Protein 7WHF (pdb70)

Structure (mmCIF, N/CA/C/O backbone):
data_7WHF
#
_entry.id   7WHF
#
_cell.length_a   76.261
_cell.length_b   100.353
_cell.length_c   171.804
_cell.angle_alpha   90.000
_cell.angle_beta   90.000
_cell.angle_gamma   90.000
#
_symmetry.space_group_name_H-M   'P 21 21 21'
#
loop_
_entity.id
_entity.type
_entity.pdbx_description
1 polymer 'Actin, alpha skeletal muscle'
2 polymer 'Heimdallarchaeota Gelsolin domain-containing protein 2DGel'
3 non-polymer "ADENOSINE-5'-TRIPHOSPHATE"
4 non-polymer 'CALCIUM ION'
5 non-polymer GLYCEROL
6 water water
#
loop_
_atom_site.group_PDB
_atom_site.id
_atom_site.type_symbol
_atom_site.label_atom_id
_atom_site.label_alt_id
_atom_site.label_comp_id
_atom_site.label_asym_id
_atom_site.label_entity_id
_atom_site.label_seq_id
_atom_site.pdbx_PDB_ins_code
_atom_site.Cartn_x
_atom_site.Cartn_y
_atom_site.Cartn_z
_atom_site.occupancy
_atom_site.B_iso_or_equiv
_atom_site.auth_seq_id
_atom_site.auth_comp_id
_atom_site.auth_asym_id
_atom_site.auth_atom_id
_atom_site.pdbx_PDB_model_num
ATOM 1 N N . THR A 1 7 ? -35.62100 38.52300 -37.79800 1.000 67.56600 5 THR A N 1
ATOM 2 C CA . THR A 1 7 ? -34.89900 39.43100 -36.93100 1.000 70.26895 5 THR A CA 1
ATOM 3 C C . THR A 1 7 ? -34.10100 38.68800 -35.82800 1.000 63.71290 5 THR A C 1
ATOM 4 O O . THR A 1 7 ? -34.52900 37.57600 -35.39900 1.000 61.69424 5 THR A O 1
ATOM 8 N N . THR A 1 8 ? -32.98500 39.22900 -35.33200 1.000 59.20973 6 THR A N 1
ATOM 9 C CA . THR A 1 8 ? -32.07500 38.38400 -34.58700 1.000 53.88541 6 THR A CA 1
ATOM 10 C C . THR A 1 8 ? -32.36900 38.60600 -33.09400 1.000 44.03949 6 THR A C 1
ATOM 11 O O . THR A 1 8 ? -32.46900 39.74500 -32.62600 1.000 44.25794 6 THR A O 1
ATOM 15 N N . ALA A 1 9 ? -32.52000 37.51400 -32.35000 1.000 38.00719 7 ALA A N 1
ATOM 16 C CA . ALA A 1 9 ? -32.66700 37.66900 -30.92000 1.000 32.15386 7 ALA A CA 1
ATOM 17 C C . ALA A 1 9 ? -31.34200 38.11600 -30.25500 1.000 27.99546 7 ALA A C 1
ATOM 18 O O . ALA A 1 9 ? -30.22500 37.87200 -30.75800 1.000 24.01604 7 ALA A O 1
ATOM 20 N N . LEU A 1 10 ? -31.48100 38.82300 -29.12800 1.000 24.37924 8 LEU A N 1
ATOM 21 C CA . LEU A 1 10 ? -30.38400 39.20400 -28.23300 1.000 25.52411 8 LEU A CA 1
ATOM 22 C C . LEU A 1 10 ? -30.24800 38.21900 -27.07500 1.000 25.17144 8 LEU A C 1
ATOM 23 O O . LEU A 1 10 ? -31.24500 37.68100 -26.58000 1.000 23.86602 8 LEU A O 1
ATOM 28 N N . VAL A 1 11 ? -29.01200 38.00900 -26.61800 1.000 21.89473 9 VAL A N 1
ATOM 29 C CA . VAL A 1 11 ? -28.74900 37.18200 -25.44700 1.000 19.85764 9 VAL A CA 1
ATOM 30 C C . VAL A 1 11 ? -27.94800 38.02100 -24.45000 1.000 22.03685 9 VAL A C 1
ATOM 31 O O . VAL A 1 11 ? -26.85400 38.50300 -24.76100 1.000 17.38103 9 VAL A O 1
ATOM 35 N N . CYS A 1 12 ? -28.46200 38.16500 -23.24700 1.000 23.82391 10 CYS A N 1
ATOM 36 C CA . CYS A 1 12 ? -27.80200 38.96600 -22.21900 1.000 26.48739 10 CYS A CA 1
ATOM 37 C C . CYS A 1 12 ? -27.66000 38.07800 -21.00100 1.000 21.68944 10 CYS A C 1
ATOM 38 O O . CYS A 1 12 ? -28.65900 37.68100 -20.39900 1.000 20.37613 10 CYS A O 1
ATOM 41 N N . ASP A 1 13 ? -26.44500 37.74300 -20.65800 1.000 21.40257 11 ASP A N 1
ATOM 42 C CA . ASP A 1 13 ? -26.13900 36.90300 -19.49900 1.000 16.89939 11 ASP A CA 1
ATOM 43 C C . ASP A 1 13 ? -25.53400 37.79200 -18.41300 1.000 17.38630 11 ASP A C 1
ATOM 44 O O . ASP A 1 13 ? -24.32700 38.10000 -18.43500 1.000 17.42841 11 ASP A O 1
ATOM 49 N N . ASN A 1 14 ? -26.36000 38.14600 -17.43600 1.000 16.77306 12 ASN A N 1
ATOM 50 C CA . ASN A 1 14 ? -26.00800 39.12700 -16.41300 1.000 22.86853 12 ASN A CA 1
ATOM 51 C C . ASN A 1 14 ? -25.32900 38.44700 -15.23800 1.000 21.87894 12 ASN A C 1
ATOM 52 O O . ASN A 1 14 ? -25.98800 37.75000 -14.46400 1.000 20.99725 12 ASN A O 1
ATOM 57 N N . GLY A 1 15 ? -24.03800 38.72400 -15.04200 1.000 23.72916 13 GLY A N 1
ATOM 58 C CA . GLY A 1 15 ? -23.29200 38.15900 -13.93400 1.000 22.29741 13 GLY A CA 1
ATOM 59 C C . GLY A 1 15 ? -23.01500 39.13400 -12.79500 1.000 22.95275 13 GLY A C 1
ATOM 60 O O . GLY A 1 15 ? -23.19700 40.33400 -12.91300 1.000 25.66360 13 GLY A O 1
ATOM 61 N N . SER A 1 16 ? -22.55800 38.57800 -11.66200 1.000 19.16019 14 SER A N 1
ATOM 62 C CA . SER A 1 16 ? -22.21400 39.41000 -10.51200 1.000 22.37110 14 SER A CA 1
ATOM 63 C C . SER A 1 16 ? -21.09900 40.36400 -10.84900 1.000 21.90789 14 SER A C 1
ATOM 64 O O . SER A 1 16 ? -21.03800 41.48800 -10.31800 1.000 22.01317 14 SER A O 1
ATOM 67 N N . GLY A 1 17 ? -20.16600 39.90100 -11.66600 1.000 18.19165 15 GLY A N 1
ATOM 68 C CA . GLY A 1 17 ? -18.98100 40.64200 -12.00600 1.000 15.75189 15 GLY A CA 1
ATOM 69 C C . GLY A 1 17 ? -19.04000 41.15800 -13.43000 1.000 17.02046 15 GLY A C 1
ATOM 70 O O . GLY A 1 17 ? -18.56500 42.27500 -13.67500 1.000 20.39718 15 GLY A O 1
ATOM 71 N N . LEU A 1 18 ? -19.55500 40.37100 -14.39400 1.000 14.41489 16 LEU A N 1
ATOM 72 C CA . LEU A 1 18 ? -19.48800 40.80800 -15.78800 1.000 18.32851 16 LEU A CA 1
ATOM 73 C C . LEU A 1 18 ? -20.80600 40.58800 -16.50500 1.000 18.72330 16 LEU A C 1
ATOM 74 O O . LEU A 1 18 ? -21.44300 39.55000 -16.33700 1.000 19.69183 16 LEU A O 1
ATOM 79 N N . VAL A 1 19 ? -21.17400 41.55700 -17.33700 1.000 21.25255 17 VAL A N 1
ATOM 80 C CA . VAL A 1 19 ? -22.24400 41.39300 -18.32000 1.000 21.57890 17 VAL A CA 1
ATOM 81 C C . VAL A 1 19 ? -21.66900 40.72600 -19.56400 1.000 21.99737 17 VAL A C 1
ATOM 82 O O . VAL A 1 19 ? -20.65300 41.17300 -20.09200 1.000 25.51885 17 VAL A O 1
ATOM 86 N N . LYS A 1 20 ? -22.32200 39.67900 -20.05500 1.000 18.18639 18 LYS A N 1
ATOM 87 C CA . LYS A 1 20 ? -21.96700 39.06700 -21.33800 1.000 16.24932 18 LYS A CA 1
ATOM 88 C C . LYS A 1 20 ? -23.17900 39.23300 -22.23300 1.000 17.27049 18 LYS A C 1
ATOM 89 O O . LYS A 1 20 ? -24.26400 38.77800 -21.86900 1.000 18.28640 18 LYS A O 1
ATOM 95 N N . ALA A 1 21 ? -23.02100 39.93600 -23.36000 1.000 18.24956 19 ALA A N 1
ATOM 96 C CA . ALA A 1 21 ? -24.16100 40.24900 -24.20800 1.000 19.79974 19 ALA A CA 1
ATOM 97 C C . ALA A 1 21 ? -23.78800 40.16100 -25.68300 1.000 22.41321 19 ALA A C 1
ATOM 98 O O . ALA A 1 21 ? -22.62900 40.38200 -26.06200 1.000 23.03434 19 ALA A O 1
ATOM 100 N N . GLY A 1 22 ? -24.79300 39.88400 -26.52000 1.000 20.11820 20 GLY A N 1
ATOM 101 C CA . GLY A 1 22 ? -24.55400 39.74200 -27.94700 1.000 20.16294 20 GLY A CA 1
ATOM 102 C C . GLY A 1 22 ? -25.80600 39.25900 -28.64600 1.000 24.65032 20 GLY A C 1
ATOM 103 O O . GLY A 1 22 ? -26.91100 39.41500 -28.13500 1.000 21.19991 20 GLY A O 1
ATOM 104 N N . PHE A 1 23 ? -25.61400 38.66900 -29.82700 1.000 26.65846 21 PHE A N 1
ATOM 105 C CA . PHE A 1 23 ? -26.71600 38.29300 -30.70000 1.000 26.45844 21 PHE A CA 1
ATOM 106 C C . PHE A 1 23 ? -26.82600 36.78300 -30.78800 1.000 24.78192 21 PHE A C 1
ATOM 107 O O . PHE A 1 23 ? -25.82300 36.10100 -31.00000 1.000 22.91064 21 PHE A O 1
ATOM 115 N N . ALA A 1 24 ? -28.03600 36.25400 -30.62800 1.000 25.51885 22 ALA A N 1
ATOM 116 C CA . ALA A 1 24 ? -28.22700 34.83600 -30.91400 1.000 26.54529 22 ALA A CA 1
ATOM 117 C C . ALA A 1 24 ? -27.62500 34.52900 -32.27700 1.000 27.41118 22 ALA A C 1
ATOM 118 O O . ALA A 1 24 ? -27.75900 35.32500 -33.21700 1.000 25.48200 22 ALA A O 1
ATOM 120 N N . GLY A 1 25 ? -26.88400 33.41000 -32.37000 1.000 25.01089 23 GLY A N 1
ATOM 121 C CA . GLY A 1 25 ? -26.23200 33.02400 -33.61300 1.000 23.18699 23 GLY A CA 1
ATOM 122 C C . GLY A 1 25 ? -24.74600 33.34400 -33.69800 1.000 22.16318 23 GLY A C 1
ATOM 123 O O . GLY A 1 25 ? -24.08100 32.81300 -34.58400 1.000 23.08435 23 GLY A O 1
ATOM 124 N N . ASP A 1 26 ? -24.21800 34.21400 -32.83800 1.000 21.00252 24 ASP A N 1
ATOM 125 C CA . ASP A 1 26 ? -22.77500 34.43100 -32.71900 1.000 23.88707 24 ASP A CA 1
ATOM 126 C C . ASP A 1 26 ? -22.15600 33.39100 -31.79200 1.000 20.03661 24 ASP A C 1
ATOM 127 O O . ASP A 1 26 ? -22.79800 32.92100 -30.85300 1.000 17.70475 24 ASP A O 1
ATOM 132 N N . ASP A 1 27 ? -20.89200 33.05700 -32.02800 1.000 18.60486 25 ASP A N 1
ATOM 133 C CA . ASP A 1 27 ? -20.24900 32.03800 -31.21000 1.000 18.99701 25 ASP A CA 1
ATOM 134 C C . ASP A 1 27 ? -19.63000 32.62100 -29.93200 1.000 23.68968 25 ASP A C 1
ATOM 135 O O . ASP A 1 27 ? -19.03800 31.86700 -29.15000 1.000 25.88995 25 ASP A O 1
ATOM 140 N N . ALA A 1 28 ? -19.75000 33.93100 -29.70100 1.000 23.65284 26 ALA A N 1
ATOM 141 C CA . ALA A 1 28 ? -19.23800 34.53300 -28.47300 1.000 24.71875 26 ALA A CA 1
ATOM 142 C C . ALA A 1 28 ? -19.96000 35.86200 -28.23000 1.000 23.50282 26 ALA A C 1
ATOM 143 O O . ALA A 1 28 ? -20.43800 36.48400 -29.19100 1.000 29.31930 26 ALA A O 1
ATOM 145 N N . PRO A 1 29 ? -20.07000 36.32100 -26.98300 1.000 21.54469 27 PRO A N 1
ATOM 146 C CA . PRO A 1 29 ? -20.73100 37.61800 -26.75000 1.000 19.79974 27 PRO A CA 1
ATOM 147 C C . PRO A 1 29 ? -19.88200 38.74900 -27.28800 1.000 23.08435 27 PRO A C 1
ATOM 148 O O . PRO A 1 29 ? -18.66800 38.75900 -27.10400 1.000 26.32421 27 PRO A O 1
ATOM 152 N N . ARG A 1 30 ? -20.52400 39.71200 -27.95500 1.000 24.89509 28 ARG A N 1
ATOM 153 C CA . ARG A 1 30 ? -19.79600 40.85100 -28.49000 1.000 25.42410 28 ARG A CA 1
ATOM 154 C C . ARG A 1 30 ? -19.52800 41.93800 -27.45600 1.000 27.17168 28 ARG A C 1
ATOM 155 O O . ARG A 1 30 ? -18.63900 42.75500 -27.66900 1.000 28.29813 28 ARG A O 1
ATOM 163 N N . ALA A 1 31 ? -20.26500 41.97000 -26.35400 1.000 25.47674 29 ALA A N 1
ATOM 164 C CA . ALA A 1 31 ? -20.05800 42.93900 -25.27600 1.000 25.54780 29 ALA A CA 1
ATOM 165 C C . ALA A 1 31 ? -19.76600 42.17800 -23.99300 1.000 24.30555 29 ALA A C 1
ATOM 166 O O . ALA A 1 31 ? -20.56600 41.32800 -23.59600 1.000 24.81613 29 ALA A O 1
ATOM 168 N N . VAL A 1 32 ? -18.61200 42.43700 -23.38700 1.000 23.41333 30 VAL A N 1
ATOM 169 C CA . VAL A 1 32 ? -18.26500 41.90500 -22.07200 1.000 26.25578 30 VAL A CA 1
ATOM 170 C C . VAL A 1 32 ? -17.72400 43.08000 -21.27500 1.000 29.50354 30 VAL A C 1
ATOM 171 O O . VAL A 1 32 ? -16.74400 43.70600 -21.68300 1.000 31.19848 30 VAL A O 1
ATOM 175 N N . PHE A 1 33 ? -18.39300 43.42600 -20.18200 1.000 27.26380 31 PHE A N 1
ATOM 176 C CA . PHE A 1 33 ? -17.97800 44.61000 -19.45100 1.000 27.19273 31 PHE A CA 1
ATOM 177 C C . PHE A 1 33 ? -18.40000 44.45700 -17.99700 1.000 26.45317 31 PHE A C 1
ATOM 178 O O . PHE A 1 33 ? -19.27800 43.64300 -17.68900 1.000 25.31883 31 PHE A O 1
ATOM 186 N N . PRO A 1 34 ? -17.78400 45.21500 -17.07100 1.000 28.36919 32 PRO A N 1
ATOM 187 C CA . PRO A 1 34 ? -18.08800 45.02300 -15.63900 1.000 25.48463 32 PRO A CA 1
ATOM 188 C C . PRO A 1 34 ? -19.51900 45.40700 -15.26600 1.000 26.50844 32 PRO A C 1
ATOM 189 O O . PRO A 1 34 ? -20.04300 46.45300 -15.67300 1.000 30.09571 32 PRO A O 1
ATOM 193 N N . SER A 1 35 ? -20.11300 44.59000 -14.39900 1.000 21.82893 33 SER A N 1
ATOM 194 C CA . SER A 1 35 ? -21.48800 44.78700 -13.96400 1.000 24.69243 33 SER A CA 1
ATOM 195 C C . SER A 1 35 ? -21.52800 45.83500 -12.83400 1.000 29.47459 33 SER A C 1
ATOM 196 O O . SER A 1 35 ? -21.92000 45.58200 -11.68700 1.000 32.06700 33 SER A O 1
ATOM 199 N N . ILE A 1 36 ? -21.16800 47.06100 -13.20100 1.000 28.71923 34 ILE A N 1
ATOM 200 C CA . ILE A 1 36 ? -20.91700 48.15400 -12.27300 1.000 33.77510 34 ILE A CA 1
ATOM 201 C C . ILE A 1 36 ? -21.70600 49.38300 -12.70700 1.000 37.19920 34 ILE A C 1
ATOM 202 O O . ILE A 1 36 ? -21.77500 49.69600 -13.89700 1.000 38.78360 34 ILE A O 1
ATOM 207 N N . VAL A 1 37 ? -22.25200 50.11400 -11.74800 1.000 39.53106 35 VAL A N 1
ATOM 208 C CA . VAL A 1 37 ? -22.90900 51.38200 -12.03000 1.000 45.66337 35 VAL A CA 1
ATOM 209 C C . VAL A 1 37 ? -22.38800 52.42600 -11.04500 1.000 56.24359 35 VAL A C 1
ATOM 210 O O . VAL A 1 37 ? -22.30900 52.16000 -9.83900 1.000 57.92800 35 VAL A O 1
ATOM 214 N N . GLY A 1 38 ? -22.02600 53.60900 -11.54400 1.000 65.43153 36 GLY A N 1
ATOM 215 C CA . GLY A 1 38 ? -21.59400 54.67800 -10.64700 1.000 75.16164 36 GLY A CA 1
ATOM 216 C C . GLY A 1 38 ? -22.47600 55.91900 -10.64700 1.000 86.99727 36 GLY A C 1
ATOM 217 O O . GLY A 1 38 ? -22.64300 56.55200 -11.69300 1.000 97.83541 36 GLY A O 1
ATOM 218 N N . ARG A 1 39 ? -23.03500 56.29600 -9.49700 1.000 85.31286 37 ARG A N 1
ATOM 219 C CA . ARG A 1 39 ? -23.97400 57.42100 -9.45300 1.000 83.05996 37 ARG A CA 1
ATOM 220 C C . ARG A 1 39 ? -23.49900 58.56200 -8.56300 1.000 81.72822 37 ARG A C 1
ATOM 221 O O . ARG A 1 39 ? -22.49300 58.43500 -7.87700 1.000 78.80419 37 ARG A O 1
ATOM 229 N N . ASP A 1 53 ? -25.62700 61.16600 -14.81700 1.000 112.82932 51 ASP A N 1
ATOM 230 C CA . ASP A 1 53 ? -25.78800 60.57100 -13.48000 1.000 114.19790 51 ASP A CA 1
ATOM 231 C C . ASP A 1 53 ? -25.46600 59.07800 -13.49100 1.000 110.81329 51 ASP A C 1
ATOM 232 O O . ASP A 1 53 ? -25.54400 58.42900 -12.44500 1.000 109.80527 51 ASP A O 1
ATOM 237 N N . SER A 1 54 ? -25.12800 58.52700 -14.65200 1.000 109.13940 52 SER A N 1
ATOM 238 C CA . SER A 1 54 ? -24.94200 57.09800 -14.80000 1.000 104.03879 52 SER A CA 1
ATOM 239 C C . SER A 1 54 ? -23.62600 56.87900 -15.53600 1.000 101.14107 52 SER A C 1
ATOM 240 O O . SER A 1 54 ? -23.41700 57.39300 -16.66100 1.000 103.65190 52 SER A O 1
ATOM 243 N N . TYR A 1 55 ? -22.72600 56.13800 -14.90800 1.000 95.63252 53 TYR A N 1
ATOM 244 C CA . TYR A 1 55 ? -21.57900 55.58700 -15.60900 1.000 87.92896 53 TYR A CA 1
ATOM 245 C C . TYR A 1 55 ? -21.63700 54.08700 -15.35700 1.000 78.48573 53 TYR A C 1
ATOM 246 O O . TYR A 1 55 ? -21.79900 53.64000 -14.21400 1.000 74.31681 53 TYR A O 1
ATOM 255 N N . VAL A 1 56 ? -21.56900 53.33700 -16.44500 1.000 73.70621 54 VAL A N 1
ATOM 256 C CA . VAL A 1 56 ? -21.73500 51.90000 -16.43600 1.000 65.31836 54 VAL A CA 1
ATOM 257 C C . VAL A 1 56 ? -20.47600 51.26400 -17.00600 1.000 65.39995 54 VAL A C 1
ATOM 258 O O . VAL A 1 56 ? -19.92300 51.75200 -17.99600 1.000 68.08448 54 VAL A O 1
ATOM 262 N N . GLY A 1 57 ? -20.01700 50.18300 -16.37200 1.000 63.87608 55 GLY A N 1
ATOM 263 C CA . GLY A 1 57 ? -18.88000 49.43500 -16.88300 1.000 63.83397 55 GLY A CA 1
ATOM 264 C C . GLY A 1 57 ? -17.52800 50.10000 -16.66000 1.000 66.10266 55 GLY A C 1
ATOM 265 O O . GLY A 1 57 ? -17.27100 50.68100 -15.60000 1.000 64.20770 55 GLY A O 1
ATOM 266 N N . ASP A 1 58 ? -16.64400 50.02000 -17.66100 1.000 70.47161 56 ASP A N 1
ATOM 267 C CA . ASP A 1 58 ? -15.30500 50.56900 -17.50200 1.000 77.43560 56 ASP A CA 1
ATOM 268 C C . ASP A 1 58 ? -15.34800 52.06800 -17.27600 1.000 78.87261 56 ASP A C 1
ATOM 269 O O . ASP A 1 58 ? -14.43700 52.62200 -16.64700 1.000 81.73348 56 ASP A O 1
ATOM 274 N N . GLU A 1 59 ? -16.39600 52.72700 -17.77500 1.000 77.19610 57 GLU A N 1
ATOM 275 C CA . GLU A 1 59 ? -16.56600 54.15200 -17.56500 1.000 83.53896 57 GLU A CA 1
ATOM 276 C C . GLU A 1 59 ? -16.80500 54.50400 -16.10100 1.000 84.32590 57 GLU A C 1
ATOM 277 O O . GLU A 1 59 ? -16.38300 55.58400 -15.66000 1.000 88.29743 57 GLU A O 1
ATOM 283 N N . ALA A 1 60 ? -17.43200 53.61700 -15.33400 1.000 81.43345 58 ALA A N 1
ATOM 284 C CA . ALA A 1 60 ? -17.63900 53.89300 -13.92300 1.000 81.84402 58 ALA A CA 1
ATOM 285 C C . ALA A 1 60 ? -16.44600 53.47900 -13.07600 1.000 84.99440 58 ALA A C 1
ATOM 286 O O . ALA A 1 60 ? -16.11500 54.17500 -12.11000 1.000 88.46061 58 ALA A O 1
ATOM 288 N N . GLN A 1 61 ? -15.74700 52.41400 -13.47500 1.000 83.91796 59 GLN A N 1
ATOM 289 C CA . GLN A 1 61 ? -14.58800 51.89800 -12.75400 1.000 89.79761 59 GLN A CA 1
ATOM 290 C C . GLN A 1 61 ? -13.33500 52.75000 -12.97000 1.000 95.96151 59 GLN A C 1
ATOM 291 O O . GLN A 1 61 ? -12.27400 52.45700 -12.40000 1.000 100.42783 59 GLN A O 1
ATOM 297 N N . SER A 1 62 ? -13.43400 53.80000 -13.77500 1.000 96.45630 60 SER A N 1
ATOM 298 C CA . SER A 1 62 ? -12.38200 54.79400 -13.85200 1.000 99.74617 60 SER A CA 1
ATOM 299 C C . SER A 1 62 ? -12.80400 56.13700 -13.27200 1.000 101.50691 60 SER A C 1
ATOM 300 O O . SER A 1 62 ? -11.94300 56.91000 -12.83500 1.000 106.44697 60 SER A O 1
ATOM 303 N N . LYS A 1 63 ? -14.10900 56.41200 -13.23300 1.000 96.35366 61 LYS A N 1
ATOM 304 C CA . LYS A 1 63 ? -14.64900 57.62600 -12.61600 1.000 95.63515 61 LYS A CA 1
ATOM 305 C C . LYS A 1 63 ? -15.31000 57.31700 -11.26000 1.000 94.84295 61 LYS A C 1
ATOM 306 O O . LYS A 1 63 ? -14.63700 57.09000 -10.24500 1.000 96.80634 61 LYS A O 1
ATOM 312 N N . LEU A 1 67 ? -17.26900 58.85700 -8.11700 1.000 92.33475 65 LEU A N 1
ATOM 313 C CA . LEU A 1 67 ? -18.62100 58.35800 -7.83900 1.000 89.67917 65 LEU A CA 1
ATOM 314 C C . LEU A 1 67 ? -18.62800 57.26100 -6.79000 1.000 88.82381 65 LEU A C 1
ATOM 315 O O . LEU A 1 67 ? -17.56600 56.76600 -6.41000 1.000 90.45295 65 LEU A O 1
ATOM 320 N N . THR A 1 68 ? -19.81900 56.88500 -6.31500 1.000 87.57892 66 THR A N 1
ATOM 321 C CA . THR A 1 68 ? -19.99000 55.62900 -5.59400 1.000 85.58395 66 THR A CA 1
ATOM 322 C C . THR A 1 68 ? -20.38600 54.52900 -6.58400 1.000 76.06175 66 THR A C 1
ATOM 323 O O . THR A 1 68 ? -21.40900 54.64000 -7.28000 1.000 70.48740 66 THR A O 1
ATOM 327 N N . LEU A 1 69 ? -19.59300 53.45300 -6.61400 1.000 72.91401 67 LEU A N 1
ATOM 328 C CA . LEU A 1 69 ? -19.85100 52.30000 -7.47100 1.000 67.56600 67 LEU A CA 1
ATOM 329 C C . LEU A 1 69 ? -20.64900 51.22900 -6.73400 1.000 65.42627 67 LEU A C 1
ATOM 330 O O . LEU A 1 69 ? -20.26600 50.79100 -5.64700 1.000 67.97131 67 LEU A O 1
ATOM 335 N N . LYS A 1 70 ? -21.74300 50.79500 -7.33500 1.000 61.12049 68 LYS A N 1
ATOM 336 C CA . LYS A 1 70 ? -22.54900 49.73800 -6.75900 1.000 58.43859 68 LYS A CA 1
ATOM 337 C C . LYS A 1 70 ? -22.60000 48.56500 -7.72500 1.000 53.98542 68 LYS A C 1
ATOM 338 O O . LYS A 1 70 ? -22.54300 48.73700 -8.95400 1.000 50.25603 68 LYS A O 1
ATOM 344 N N . TYR A 1 71 ? -22.68700 47.36900 -7.14200 1.000 52.27206 69 TYR A N 1
ATOM 345 C CA . TYR A 1 71 ? -22.86200 46.14700 -7.90200 1.000 50.11127 69 TYR A CA 1
ATOM 346 C C . TYR A 1 71 ? -24.34200 45.82600 -7.89200 1.000 45.78444 69 TYR A C 1
ATOM 347 O O . TYR A 1 71 ? -24.86600 45.42700 -6.84600 1.000 37.88875 69 TYR A O 1
ATOM 356 N N . PRO A 1 72 ? -25.05400 45.97600 -9.01100 1.000 38.03877 70 PRO A N 1
ATOM 357 C CA . PRO A 1 72 ? -26.49000 45.69700 -8.98100 1.000 36.15433 70 PRO A CA 1
ATOM 358 C C . PRO A 1 72 ? -26.79100 44.24300 -8.73000 1.000 34.67521 70 PRO A C 1
ATOM 359 O O . PRO A 1 72 ? -27.87500 43.94000 -8.23500 1.000 32.21702 70 PRO A O 1
ATOM 363 N N . ILE A 1 73 ? -25.88400 43.33300 -9.09000 1.000 31.42219 71 ILE A N 1
ATOM 364 C CA . ILE A 1 73 ? -26.09000 41.90200 -8.92700 1.000 30.51945 71 ILE A CA 1
ATOM 365 C C . ILE A 1 73 ? -25.14500 41.42000 -7.82700 1.000 33.42506 71 ILE A C 1
ATOM 366 O O . ILE A 1 73 ? -23.93200 41.66000 -7.87100 1.000 34.88576 71 ILE A O 1
ATOM 371 N N . GLU A 1 74 ? -25.71000 40.78800 -6.82700 1.000 33.09871 72 GLU A N 1
ATOM 372 C CA . GLU A 1 74 ? -24.91900 40.31400 -5.73500 1.000 36.29646 72 GLU A CA 1
ATOM 373 C C . GLU A 1 74 ? -25.12200 38.82900 -5.59000 1.000 31.44061 72 GLU A C 1
ATOM 374 O O . GLU A 1 74 ? -26.25900 38.36600 -5.41900 1.000 28.45604 72 GLU A O 1
ATOM 391 N N . GLY A 1 76 ? -25.11700 36.76100 -7.73700 1.000 25.86100 74 GLY A N 1
ATOM 392 C CA . GLY A 1 76 ? -25.88800 36.25800 -8.85300 1.000 27.30327 74 GLY A CA 1
ATOM 393 C C . GLY A 1 76 ? -27.34100 36.70600 -8.92500 1.000 25.97943 74 GLY A C 1
ATOM 394 O O . GLY A 1 76 ? -28.00500 36.51700 -9.94400 1.000 22.65272 74 GLY A O 1
ATOM 395 N N . ILE A 1 77 ? -27.85800 37.27500 -7.85100 1.000 23.36859 75 ILE A N 1
ATOM 396 C CA . ILE A 1 77 ? -29.23900 37.73900 -7.80100 1.000 24.01867 75 ILE A CA 1
ATOM 397 C C . ILE A 1 77 ? -29.26000 39.26500 -7.88300 1.000 26.39527 75 ILE A C 1
ATOM 398 O O . ILE A 1 77 ? -28.49300 39.94800 -7.17800 1.000 26.13208 75 ILE A O 1
ATOM 403 N N . ILE A 1 78 ? -30.16100 39.79400 -8.72200 1.000 27.13220 76 ILE A N 1
ATOM 404 C CA . ILE A 1 78 ? -30.35600 41.23800 -8.87500 1.000 29.77989 76 ILE A CA 1
ATOM 405 C C . ILE A 1 78 ? -30.93900 41.80700 -7.58700 1.000 33.70141 76 ILE A C 1
ATOM 406 O O . ILE A 1 78 ? -31.99600 41.36000 -7.12600 1.000 35.15948 76 ILE A O 1
ATOM 411 N N . THR A 1 79 ? -30.25200 42.79300 -6.99600 1.000 36.27540 77 THR A N 1
ATOM 412 C CA . THR A 1 79 ? -30.72800 43.44000 -5.77800 1.000 41.16809 77 THR A CA 1
ATOM 413 C C . THR A 1 79 ? -30.93900 44.93700 -5.90600 1.000 49.39013 77 THR A C 1
ATOM 414 O O . THR A 1 79 ? -31.42400 45.55000 -4.94400 1.000 61.62581 77 THR A O 1
ATOM 418 N N . ASN A 1 80 ? -30.54400 45.56100 -7.01400 1.000 46.28186 78 ASN A N 1
ATOM 419 C CA . ASN A 1 80 ? -30.73700 47.00200 -7.19100 1.000 45.51072 78 ASN A CA 1
ATOM 420 C C . ASN A 1 80 ? -31.39800 47.23700 -8.54500 1.000 42.17085 78 ASN A C 1
ATOM 421 O O . ASN A 1 80 ? -30.72900 47.20200 -9.57700 1.000 36.97022 78 ASN A O 1
ATOM 426 N N . TRP A 1 81 ? -32.69700 47.51200 -8.54100 1.000 32.62496 79 TRP A N 1
ATOM 427 C CA . TRP A 1 81 ? -33.41400 47.53400 -9.81100 1.000 35.99116 79 TRP A CA 1
ATOM 428 C C . TRP A 1 81 ? -33.21100 48.82800 -10.56800 1.000 38.84150 79 TRP A C 1
ATOM 429 O O . TRP A 1 81 ? -33.20500 48.80700 -11.80200 1.000 42.41561 79 TRP A O 1
ATOM 440 N N . ASP A 1 82 ? -33.00300 49.95000 -9.88000 1.000 39.02836 80 ASP A N 1
ATOM 441 C CA . ASP A 1 82 ? -32.65500 51.16500 -10.60900 1.000 40.56539 80 ASP A CA 1
ATOM 442 C C . ASP A 1 82 ? -31.34000 50.98700 -11.35100 1.000 43.02621 80 ASP A C 1
ATOM 443 O O . ASP A 1 82 ? -31.21400 51.38000 -12.52000 1.000 44.51060 80 ASP A O 1
ATOM 448 N N . ASP A 1 83 ? -30.34300 50.38500 -10.68900 1.000 41.93398 81 ASP A N 1
ATOM 449 C CA . ASP A 1 83 ? -29.03900 50.25200 -11.31400 1.000 39.81793 81 ASP A CA 1
ATOM 450 C C . ASP A 1 83 ? -29.07000 49.20600 -12.40100 1.000 36.32804 81 ASP A C 1
ATOM 451 O O . ASP A 1 83 ? -28.35400 49.33800 -13.40300 1.000 35.27265 81 ASP A O 1
ATOM 456 N N . MET A 1 84 ? -29.88000 48.15400 -12.22000 1.000 33.88827 82 MET A N 1
ATOM 457 C CA . MET A 1 84 ? -29.94400 47.09800 -13.23000 1.000 32.94342 82 MET A CA 1
ATOM 458 C C . MET A 1 84 ? -30.55800 47.60700 -14.51600 1.000 33.54350 82 MET A C 1
ATOM 459 O O . MET A 1 84 ? -30.10900 47.25500 -15.62000 1.000 30.19046 82 MET A O 1
ATOM 464 N N . GLU A 1 85 ? -31.59400 48.43800 -14.39000 1.000 36.34646 83 GLU A N 1
ATOM 465 C CA . GLU A 1 85 ? -32.22400 49.05600 -15.55900 1.000 37.65978 83 GLU A CA 1
ATOM 466 C C . GLU A 1 85 ? -31.19600 49.80500 -16.37800 1.000 41.61552 83 GLU A C 1
ATOM 467 O O . GLU A 1 85 ? -31.15500 49.74600 -17.60000 1.000 40.96281 83 GLU A O 1
ATOM 473 N N . LYS A 1 86 ? -30.33100 50.48600 -15.69900 1.000 45.20279 84 LYS A N 1
ATOM 474 C CA . LYS A 1 86 ? -29.29200 51.26200 -16.32700 1.000 52.78528 84 LYS A CA 1
ATOM 475 C C . LYS A 1 86 ? -28.23000 50.38900 -17.01600 1.000 46.35819 84 LYS A C 1
ATOM 476 O O . LYS A 1 86 ? -27.65300 50.76300 -18.05500 1.000 44.90538 84 LYS A O 1
ATOM 482 N N . ILE A 1 87 ? -27.92700 49.23300 -16.42300 1.000 41.07861 85 ILE A N 1
ATOM 483 C CA . ILE A 1 87 ? -27.02800 48.27500 -17.07200 1.000 34.36465 85 ILE A CA 1
ATOM 484 C C . ILE A 1 87 ? -27.64600 47.82800 -18.36900 1.000 32.03279 85 ILE A C 1
ATOM 485 O O . ILE A 1 87 ? -26.98400 47.77600 -19.40900 1.000 30.23520 85 ILE A O 1
ATOM 490 N N . TRP A 1 88 ? -28.92600 47.45300 -18.30900 1.000 30.94318 86 TRP A N 1
ATOM 491 C CA . TRP A 1 88 ? -29.59000 46.98300 -19.51000 1.000 33.18819 86 TRP A CA 1
ATOM 492 C C . TRP A 1 88 ? -29.65300 48.09500 -20.53500 1.000 35.08842 86 TRP A C 1
ATOM 493 O O . TRP A 1 88 ? -29.40700 47.87100 -21.72700 1.000 36.62808 86 TRP A O 1
ATOM 504 N N . HIS A 1 89 ? -29.93100 49.31300 -20.08000 1.000 35.58058 87 HIS A N 1
ATOM 505 C CA . HIS A 1 89 ? -29.91100 50.43800 -21.00100 1.000 38.45198 87 HIS A CA 1
ATOM 506 C C . HIS A 1 89 ? -28.54900 50.57700 -21.66800 1.000 36.08591 87 HIS A C 1
ATOM 507 O O . HIS A 1 89 ? -28.45000 50.74500 -22.89000 1.000 35.16211 87 HIS A O 1
ATOM 514 N N . HIS A 1 90 ? -27.48800 50.53900 -20.87200 1.000 35.23317 88 HIS A N 1
ATOM 515 C CA . HIS A 1 90 ? -26.15100 50.65400 -21.42800 1.000 36.86495 88 HIS A CA 1
ATOM 516 C C . HIS A 1 90 ? -25.86100 49.51600 -22.39800 1.000 36.03853 88 HIS A C 1
ATOM 517 O O . HIS A 1 90 ? -25.26500 49.73000 -23.46000 1.000 34.16199 88 HIS A O 1
ATOM 524 N N . THR A 1 91 ? -26.33600 48.30600 -22.07500 1.000 35.27002 89 THR A N 1
ATOM 525 C CA . THR A 1 91 ? -26.08700 47.16900 -22.93900 1.000 32.28545 89 THR A CA 1
ATOM 526 C C . THR A 1 91 ? -26.71200 47.39800 -24.30300 1.000 32.57759 89 THR A C 1
ATOM 527 O O . THR A 1 91 ? -26.07200 47.17100 -25.33300 1.000 31.04846 89 THR A O 1
ATOM 531 N N . PHE A 1 92 ? -27.98000 47.82400 -24.31300 1.000 33.44875 90 PHE A N 1
ATOM 532 C CA . PHE A 1 92 ? -28.74100 47.95000 -25.55100 1.000 36.60702 90 PHE A CA 1
ATOM 533 C C . PHE A 1 92 ? -28.21400 49.08400 -26.42300 1.000 41.77080 90 PHE A C 1
ATOM 534 O O . PHE A 1 92 ? -27.98700 48.90900 -27.62600 1.000 43.39204 90 PHE A O 1
ATOM 542 N N . TYR A 1 93 ? -28.06100 50.26900 -25.84600 1.000 43.28414 91 TYR A N 1
ATOM 543 C CA . TYR A 1 93 ? -27.83700 51.45400 -26.65800 1.000 44.85538 91 TYR A CA 1
ATOM 544 C C . TYR A 1 93 ? -26.35800 51.75000 -26.84700 1.000 49.58752 91 TYR A C 1
ATOM 545 O O . TYR A 1 93 ? -25.95400 52.21800 -27.91400 1.000 50.84820 91 TYR A O 1
ATOM 554 N N . ASN A 1 94 ? -25.53000 51.50100 -25.83400 1.000 49.75333 92 ASN A N 1
ATOM 555 C CA . ASN A 1 94 ? -24.13000 51.87700 -25.97900 1.000 51.09297 92 ASN A CA 1
ATOM 556 C C . ASN A 1 94 ? -23.25800 50.73800 -26.49100 1.000 47.73204 92 ASN A C 1
ATOM 557 O O . ASN A 1 94 ? -22.42400 50.94600 -27.37900 1.000 49.70070 92 ASN A O 1
ATOM 562 N N . GLU A 1 95 ? -23.43800 49.53100 -25.97200 1.000 42.09189 93 GLU A N 1
ATOM 563 C CA . GLU A 1 95 ? -22.55400 48.44500 -26.36500 1.000 40.13902 93 GLU A CA 1
ATOM 564 C C . GLU A 1 95 ? -23.03500 47.78300 -27.64700 1.000 37.63083 93 GLU A C 1
ATOM 565 O O . GLU A 1 95 ? -22.36100 47.84900 -28.67600 1.000 38.01772 93 GLU A O 1
ATOM 571 N N . LEU A 1 96 ? -24.23200 47.20000 -27.63000 1.000 37.10182 94 LEU A N 1
ATOM 572 C CA . LEU A 1 96 ? -24.74100 46.53400 -28.82500 1.000 34.53572 94 LEU A CA 1
ATOM 573 C C . LEU A 1 96 ? -25.27900 47.51100 -29.86900 1.000 37.10445 94 LEU A C 1
ATOM 574 O O . LEU A 1 96 ? -25.41800 47.12300 -31.03100 1.000 37.94929 94 LEU A O 1
ATOM 579 N N . ARG A 1 97 ? -25.55600 48.76000 -29.49500 1.000 38.81518 95 ARG A N 1
ATOM 580 C CA . ARG A 1 97 ? -26.14500 49.75900 -30.38100 1.000 43.26571 95 ARG A CA 1
ATOM 581 C C . ARG A 1 97 ? -27.36100 49.22000 -31.14900 1.000 42.26033 95 ARG A C 1
ATOM 582 O O . ARG A 1 97 ? -27.38900 49.20200 -32.37900 1.000 42.49457 95 ARG A O 1
ATOM 590 N N . VAL A 1 98 ? -28.39700 48.82400 -30.40800 1.0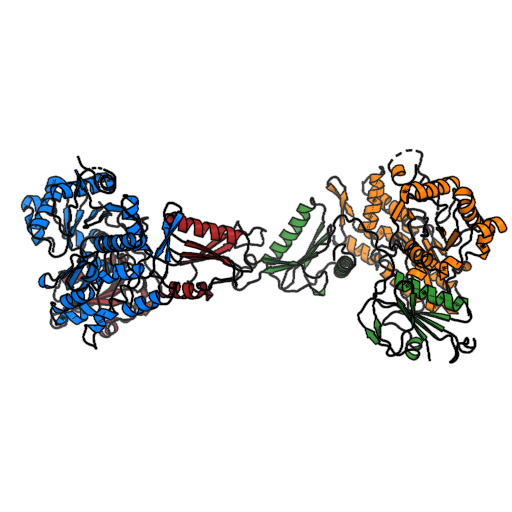00 38.53883 96 VAL A N 1
ATOM 591 C CA . VAL A 1 98 ? -29.58100 48.21800 -31.00500 1.000 39.20733 96 VAL A CA 1
ATOM 592 C C . VAL A 1 98 ? -30.80500 48.90900 -30.42600 1.000 44.57377 96 VAL A C 1
ATOM 593 O O . VAL A 1 98 ? -30.75800 49.51000 -29.35300 1.000 48.29263 96 VAL A O 1
ATOM 597 N N . ALA A 1 99 ? -31.91000 48.83400 -31.16000 1.000 44.59745 97 ALA A N 1
ATOM 598 C CA . ALA A 1 99 ? -33.19300 49.31400 -30.66300 1.000 43.36836 97 ALA A CA 1
ATOM 599 C C . ALA A 1 99 ? -33.90200 48.14200 -30.01000 1.000 41.61025 97 ALA A C 1
ATOM 600 O O . ALA A 1 99 ? -34.29500 47.20300 -30.71800 1.000 41.87871 97 ALA A O 1
ATOM 602 N N . PRO A 1 100 ? -34.03700 48.11300 -28.68400 1.000 38.91256 98 PRO A N 1
ATOM 603 C CA . PRO A 1 100 ? -34.55600 46.90000 -28.03000 1.000 38.34144 98 PRO A CA 1
ATOM 604 C C . PRO A 1 100 ? -35.98100 46.54100 -28.43300 1.000 41.09440 98 PRO A C 1
ATOM 605 O O . PRO A 1 100 ? -36.35000 45.35900 -28.33200 1.000 39.55737 98 PRO A O 1
ATOM 609 N N . GLU A 1 101 ? -36.78900 47.49900 -28.92000 1.000 45.82128 99 GLU A N 1
ATOM 610 C CA . GLU A 1 101 ? -38.13900 47.16200 -29.38800 1.000 48.32422 99 GLU A CA 1
ATOM 611 C C . GLU A 1 101 ? -38.12300 46.28300 -30.62900 1.000 45.08962 99 GLU A C 1
ATOM 612 O O . GLU A 1 101 ? -39.17000 45.75700 -31.01900 1.000 47.27409 99 GLU A O 1
ATOM 618 N N . GLU A 1 102 ? -36.98100 46.13000 -31.27400 1.000 42.38929 100 GLU A N 1
ATOM 619 C CA . GLU A 1 102 ? -36.90200 45.33000 -32.47900 1.000 45.42387 100 GLU A CA 1
ATOM 620 C C . GLU A 1 102 ? -36.28900 43.96800 -32.25300 1.000 45.59494 100 GLU A C 1
ATOM 621 O O . GLU A 1 102 ? -35.99300 43.28600 -33.23300 1.000 48.92955 100 GLU A O 1
ATOM 627 N N . HIS A 1 103 ? -36.08200 43.54700 -30.99300 1.000 41.61552 101 HIS A N 1
ATOM 628 C CA . HIS A 1 103 ? -35.33700 42.31600 -30.75700 1.000 35.68323 101 HIS A CA 1
ATOM 629 C C . HIS A 1 103 ? -35.94100 41.51400 -29.61500 1.000 33.28557 101 HIS A C 1
ATOM 630 O O . HIS A 1 103 ? -36.07400 42.01000 -28.48400 1.000 32.00384 101 HIS A O 1
ATOM 637 N N . PRO A 1 104 ? -36.31500 40.27100 -29.86400 1.000 32.24071 102 PRO A N 1
ATOM 638 C CA . PRO A 1 104 ? -36.61300 39.36200 -28.75400 1.000 31.14584 102 PRO A CA 1
ATOM 639 C C . PRO A 1 104 ? -35.35100 39.17300 -27.91100 1.000 28.76924 102 PRO A C 1
ATOM 640 O O . PRO A 1 104 ? -34.23800 39.08200 -28.44100 1.000 27.73754 102 PRO A O 1
ATOM 644 N N . THR A 1 105 ? -35.51400 39.10200 -26.59200 1.000 29.62724 103 THR A N 1
ATOM 645 C CA . THR A 1 105 ? -34.37400 39.13600 -25.68500 1.000 26.66899 103 THR A CA 1
ATOM 646 C C . THR A 1 105 ? -34.39600 37.94200 -24.73600 1.000 25.31883 103 THR A C 1
ATOM 647 O O . THR A 1 105 ? -35.32200 37.77800 -23.93200 1.000 26.21893 103 THR A O 1
ATOM 651 N N . LEU A 1 106 ? -33.36900 37.12400 -24.80600 1.000 22.85537 104 LEU A N 1
ATOM 652 C CA . LEU A 1 106 ? -33.19800 36.06200 -23.83400 1.000 23.08961 104 LEU A CA 1
ATOM 653 C C . LEU A 1 106 ? -32.36100 36.60400 -22.67700 1.000 22.94749 104 LEU A C 1
ATOM 654 O O . LEU A 1 106 ? -31.28700 37.17700 -22.90300 1.000 22.16845 104 LEU A O 1
ATOM 659 N N . LEU A 1 107 ? -32.85000 36.44500 -21.44900 1.000 21.95263 105 LEU A N 1
ATOM 660 C CA . LEU A 1 107 ? -32.11700 36.82300 -20.24800 1.000 20.28138 105 LEU A CA 1
ATOM 661 C C . LEU A 1 107 ? -31.79400 35.56600 -19.45800 1.000 20.29717 105 LEU A C 1
ATOM 662 O O . LEU A 1 107 ? -32.50300 34.56700 -19.54600 1.000 21.44994 105 LEU A O 1
ATOM 667 N N . THR A 1 108 ? -30.76400 35.63400 -18.62700 1.000 15.91507 106 THR A N 1
ATOM 668 C CA . THR A 1 108 ? -30.43200 34.51500 -17.76400 1.000 17.39156 106 THR A CA 1
ATOM 669 C C . THR A 1 108 ? -30.65900 34.89200 -16.31300 1.000 18.59960 106 THR A C 1
ATOM 670 O O . THR A 1 108 ? -30.66000 36.06500 -15.93900 1.000 21.88947 106 THR A O 1
ATOM 674 N N . GLU A 1 109 ? -30.79400 33.88000 -15.47400 1.000 18.26008 107 GLU A N 1
ATOM 675 C CA . GLU A 1 109 ? -30.95900 34.10900 -14.05300 1.000 16.96256 107 GLU A CA 1
ATOM 676 C C . GLU A 1 109 ? -30.19700 33.05500 -13.27400 1.000 17.89688 107 GLU A C 1
ATOM 677 O O . GLU A 1 109 ? -29.90200 31.95700 -13.77100 1.000 13.73323 107 GLU A O 1
ATOM 683 N N . ALA A 1 110 ? -29.90500 33.39800 -12.02100 1.000 20.43140 108 ALA A N 1
ATOM 684 C CA . ALA A 1 110 ? -29.22100 32.48000 -11.11900 1.000 22.08159 108 ALA A CA 1
ATOM 685 C C . ALA A 1 110 ? -30.14800 31.34600 -10.68400 1.000 22.01053 108 ALA A C 1
ATOM 686 O O . ALA A 1 110 ? -31.37400 31.47700 -10.70600 1.000 22.51323 108 ALA A O 1
ATOM 688 N N . PRO A 1 111 ? -29.58500 30.23000 -10.24800 1.000 24.32923 109 PRO A N 1
ATOM 689 C CA . PRO A 1 111 ? -30.39700 29.24500 -9.52500 1.000 26.03207 109 PRO A CA 1
ATOM 690 C C . PRO A 1 111 ? -31.03600 29.90400 -8.31400 1.000 23.07382 109 PRO A C 1
ATOM 691 O O . PRO A 1 111 ? -30.50400 30.87300 -7.77000 1.000 19.82869 109 PRO A O 1
ATOM 695 N N . LEU A 1 112 ? -32.19800 29.39300 -7.90100 1.000 24.33450 110 LEU A N 1
ATOM 696 C CA . LEU A 1 112 ? -32.88600 29.90800 -6.70900 1.000 24.83982 110 LEU A CA 1
ATOM 697 C C . LEU A 1 112 ? -33.21900 31.39900 -6.80900 1.000 28.05073 110 LEU A C 1
ATOM 698 O O . LEU A 1 112 ? -33.26100 32.10800 -5.80500 1.000 30.30890 110 LEU A O 1
ATOM 703 N N . ASN A 1 113 ? -33.46900 31.89500 -8.01500 1.000 27.88492 111 ASN A N 1
ATOM 704 C CA . ASN A 1 113 ? -33.90800 33.28200 -8.17000 1.000 25.73730 111 ASN A CA 1
ATOM 705 C C . ASN A 1 113 ? -35.30500 33.43600 -7.58800 1.000 23.63704 111 ASN A C 1
ATOM 706 O O . ASN A 1 113 ? -36.20900 32.70700 -7.99800 1.000 23.02381 111 ASN A O 1
ATOM 711 N N . PRO A 1 114 ? -35.53300 34.37300 -6.65600 1.000 27.07167 112 PRO A N 1
ATOM 712 C CA . PRO A 1 114 ? -36.89000 34.53500 -6.08800 1.000 27.92177 112 PRO A CA 1
ATOM 713 C C . PRO A 1 114 ? -37.92600 34.87100 -7.15500 1.000 33.21714 112 PRO A C 1
ATOM 714 O O . PRO A 1 114 ? -37.62300 35.49500 -8.17200 1.000 33.72773 112 PRO A O 1
ATOM 718 N N . LYS A 1 115 ? -39.17100 34.43300 -6.90800 1.000 35.06210 113 LYS A N 1
ATOM 719 C CA . LYS A 1 115 ? -40.25600 34.60900 -7.87300 1.000 34.59625 113 LYS A CA 1
ATOM 720 C C . LYS A 1 115 ? -40.47600 36.07600 -8.19500 1.000 33.49086 113 LYS A C 1
ATOM 721 O O . LYS A 1 115 ? -40.64000 36.44300 -9.36700 1.000 29.42458 113 LYS A O 1
ATOM 727 N N . ALA A 1 116 ? -40.46700 36.93600 -7.16600 1.000 32.80657 114 ALA A N 1
ATOM 728 C CA . ALA A 1 116 ? -40.65400 38.37100 -7.39100 1.000 33.19345 114 ALA A CA 1
ATOM 729 C C . ALA A 1 116 ? -39.55900 38.94900 -8.28900 1.000 31.75644 114 ALA A C 1
ATOM 730 O O . ALA A 1 116 ? -39.82900 39.85900 -9.07700 1.000 27.45329 114 ALA A O 1
ATOM 732 N N . ASN A 1 117 ? -38.31500 38.44800 -8.17700 1.000 31.05109 115 ASN A N 1
ATOM 733 C CA . ASN A 1 117 ? -37.21900 38.89900 -9.05300 1.000 33.33558 115 ASN A CA 1
ATOM 734 C C . ASN A 1 117 ? -37.49100 38.61000 -10.52900 1.000 31.78802 115 ASN A C 1
ATOM 735 O O . ASN A 1 117 ? -37.25600 39.46800 -11.39200 1.000 32.24860 115 ASN A O 1
ATOM 740 N N . ARG A 1 118 ? -37.92800 37.38800 -10.85700 1.000 32.18807 116 ARG A N 1
ATOM 741 C CA . ARG A 1 118 ? -38.20800 37.07700 -12.26100 1.000 32.55127 116 ARG A CA 1
ATOM 742 C C . ARG A 1 118 ? -39.33900 37.95000 -12.79300 1.000 30.35627 116 ARG A C 1
ATOM 743 O O . ARG A 1 118 ? -39.35900 38.31900 -13.98400 1.000 25.70308 116 ARG A O 1
ATOM 751 N N . GLU A 1 119 ? -40.32200 38.23800 -11.93500 1.000 30.77474 117 GLU A N 1
ATOM 752 C CA . GLU A 1 119 ? -41.44300 39.07500 -12.34300 1.000 35.85693 117 GLU A CA 1
ATOM 753 C C . GLU A 1 119 ? -40.98200 40.48800 -12.66400 1.000 35.28318 117 GLU A C 1
ATOM 754 O O . GLU A 1 119 ? -41.35700 41.04600 -13.70300 1.000 34.87523 117 GLU A O 1
ATOM 760 N N . LYS A 1 120 ? -40.16500 41.07900 -11.77800 1.000 35.49636 118 LYS A N 1
ATOM 761 C CA . LYS A 1 120 ? -39.62600 42.41700 -12.00400 1.000 36.79652 118 LYS A CA 1
ATOM 762 C C . LYS A 1 120 ? -38.78600 42.45300 -13.27500 1.000 36.61228 118 LYS A C 1
ATOM 763 O O . LYS A 1 120 ? -38.87200 43.40400 -14.07100 1.000 38.74675 118 LYS A O 1
ATOM 769 N N . MET A 1 121 ? -37.98200 41.41500 -13.48700 1.000 32.92500 119 MET A N 1
ATOM 770 C CA . MET A 1 121 ? -37.20500 41.31900 -14.71400 1.000 34.79628 119 MET A CA 1
ATOM 771 C C . MET A 1 121 ? -38.12000 41.34200 -15.93800 1.000 34.85418 119 MET A C 1
ATOM 772 O O . MET A 1 121 ? -37.86800 42.07100 -16.91000 1.000 35.73586 119 MET A O 1
ATOM 777 N N . THR A 1 122 ? -39.23100 40.60800 -15.86900 1.000 33.51981 120 THR A N 1
ATOM 778 C CA . THR A 1 122 ? -40.16900 40.54400 -16.98000 1.000 36.76757 120 THR A CA 1
ATOM 779 C C . THR A 1 122 ? -40.87800 41.87200 -17.17200 1.000 40.77594 120 THR A C 1
ATOM 780 O O . THR A 1 122 ? -41.06500 42.33500 -18.30700 1.000 42.11031 120 THR A O 1
ATOM 784 N N . GLN A 1 123 ? -41.27100 42.50500 -16.06900 1.000 40.59434 121 GLN A N 1
ATOM 785 C CA . GLN A 1 123 ? -41.95100 43.78400 -16.16600 1.000 39.78372 121 GLN A CA 1
ATOM 786 C C . GLN A 1 123 ? -41.03100 44.84800 -16.76300 1.000 38.33091 121 GLN A C 1
ATOM 787 O O . GLN A 1 123 ? -41.45700 45.63300 -17.61100 1.000 37.50450 121 GLN A O 1
ATOM 793 N N . ILE A 1 124 ? -39.76100 44.87800 -16.35700 1.000 33.86195 122 ILE A N 1
ATOM 794 C CA . ILE A 1 124 ? -38.86100 45.90100 -16.87300 1.000 34.25937 122 ILE A CA 1
ATOM 795 C C . ILE A 1 124 ? -38.61900 45.71100 -18.36500 1.000 40.79700 122 ILE A C 1
ATOM 796 O O . ILE A 1 124 ? -38.57800 46.68300 -19.12900 1.000 42.59458 122 ILE A O 1
ATOM 801 N N . MET A 1 125 ? -38.42500 44.46500 -18.80300 1.000 37.18341 123 MET A N 1
ATOM 802 C CA . MET A 1 125 ? -38.14700 44.21600 -20.21600 1.000 35.30686 123 MET A CA 1
ATOM 803 C C . MET A 1 125 ? -39.30300 44.68700 -21.09000 1.000 37.03339 123 MET A C 1
ATOM 804 O O . MET A 1 125 ? -39.09100 45.30500 -22.14100 1.000 37.52292 123 MET A O 1
ATOM 809 N N . PHE A 1 126 ? -40.53400 44.43900 -20.65300 1.000 38.06246 124 PHE A N 1
ATOM 810 C CA . PHE A 1 126 ? -41.68000 44.81300 -21.47100 1.000 41.99714 124 PHE A CA 1
ATOM 811 C C . PHE A 1 126 ? -42.07100 46.27100 -21.27900 1.000 44.99224 124 PHE A C 1
ATOM 812 O O . PHE A 1 126 ? -42.28700 46.98300 -22.25600 1.000 45.92130 124 PHE A O 1
ATOM 820 N N . GLU A 1 127 ? -42.16000 46.75100 -20.03700 1.000 47.35041 125 GLU A N 1
ATOM 821 C CA . GLU A 1 127 ? -42.70600 48.10000 -19.83800 1.000 51.11666 125 GLU A CA 1
ATOM 822 C C . GLU A 1 127 ? -41.67500 49.20200 -20.06600 1.000 53.82487 125 GLU A C 1
ATOM 823 O O . GLU A 1 127 ? -42.04200 50.29200 -20.50900 1.000 56.49098 125 GLU A O 1
ATOM 829 N N . THR A 1 128 ? -40.40200 48.96300 -19.74300 1.000 51.94044 126 THR A N 1
ATOM 830 C CA . THR A 1 128 ? -39.37700 49.98400 -19.91700 1.000 49.90072 126 THR A CA 1
ATOM 831 C C . THR A 1 128 ? -38.73000 49.90900 -21.29400 1.000 49.39013 126 THR A C 1
ATOM 832 O O . THR A 1 128 ? -38.63800 50.91900 -21.99500 1.000 54.10912 126 THR A O 1
ATOM 836 N N . PHE A 1 129 ? -38.33400 48.71800 -21.71800 1.000 44.10002 127 PHE A N 1
ATOM 837 C CA . PHE A 1 129 ? -37.59100 48.57700 -22.95700 1.000 43.33151 127 PHE A CA 1
ATOM 838 C C . PHE A 1 129 ? -38.43900 48.08700 -24.12000 1.000 45.42387 127 PHE A C 1
ATOM 839 O O . PHE A 1 129 ? -37.96100 48.10100 -25.25800 1.000 47.78468 127 PHE A O 1
ATOM 847 N N . ASN A 1 130 ? -39.67400 47.65500 -23.86400 1.000 45.18700 128 ASN A N 1
ATOM 848 C CA . ASN A 1 130 ? -40.64700 47.38900 -24.91700 1.000 46.50821 128 ASN A CA 1
ATOM 849 C C . ASN A 1 130 ? -40.18400 46.28800 -25.87700 1.000 45.26332 128 ASN A C 1
ATOM 850 O O . ASN A 1 130 ? -40.41800 46.36500 -27.08600 1.000 46.70034 128 ASN A O 1
ATOM 855 N N . VAL A 1 131 ? -39.54400 45.24800 -25.35700 1.000 40.28378 129 VAL A N 1
ATOM 856 C CA . VAL A 1 131 ? -39.05100 44.19000 -26.23800 1.000 38.98362 129 VAL A CA 1
ATOM 857 C C . VAL A 1 131 ? -40.24800 43.43500 -26.81600 1.000 41.69184 129 VAL A C 1
ATOM 858 O O . VAL A 1 131 ? -41.29800 43.33800 -26.16500 1.000 43.85789 129 VAL A O 1
ATOM 862 N N . PRO A 1 132 ? -40.15700 42.91100 -28.04200 1.000 40.26535 130 PRO A N 1
ATOM 863 C CA . PRO A 1 132 ? -41.31100 42.19000 -28.60600 1.000 39.09153 130 PRO A CA 1
ATOM 864 C C . PRO A 1 132 ? -41.56400 40.87200 -27.92400 1.000 37.36237 130 PRO A C 1
ATOM 865 O O . PRO A 1 132 ? -42.70400 40.40500 -27.90400 1.000 38.50725 130 PRO A O 1
ATOM 869 N N . ALA A 1 133 ? -40.52800 40.23800 -27.39400 1.000 34.81207 131 ALA A N 1
ATOM 870 C CA . ALA A 1 133 ? -40.66800 38.95400 -26.72800 1.000 34.83576 131 ALA A CA 1
ATOM 871 C C . ALA A 1 133 ? -39.44100 38.74400 -25.85100 1.000 32.21702 131 ALA A C 1
ATOM 872 O O . ALA A 1 133 ? -38.39000 39.35300 -26.08100 1.000 31.88014 131 ALA A O 1
ATOM 874 N N . MET A 1 134 ? -39.57500 37.85300 -24.86800 1.000 29.98781 132 MET A N 1
ATOM 875 C CA . MET A 1 134 ? -38.50400 37.63600 -23.90400 1.000 28.81661 132 MET A CA 1
ATOM 876 C C . MET A 1 134 ? -38.64700 36.25800 -23.28300 1.000 30.34574 132 MET A C 1
ATOM 877 O O . MET A 1 134 ? -39.69600 35.61500 -23.35400 1.000 33.14871 132 MET A O 1
ATOM 882 N N . TYR A 1 135 ? -37.55700 35.80400 -22.68500 1.000 27.18484 133 TYR A N 1
ATOM 883 C CA . TYR A 1 135 ? -37.49400 34.52800 -22.00200 1.000 24.72928 133 TYR A CA 1
ATOM 884 C C . TYR A 1 135 ? -36.40100 34.66400 -20.96400 1.000 23.54493 133 TYR A C 1
ATOM 885 O O . TYR A 1 135 ? -35.43600 35.40700 -21.16200 1.000 25.60044 133 TYR A O 1
ATOM 894 N N . VAL A 1 136 ? -36.55800 33.93800 -19.86400 1.000 22.56850 134 VAL A N 1
ATOM 895 C CA . VAL A 1 136 ? -35.58000 33.87900 -18.77200 1.000 24.10289 134 VAL A CA 1
ATOM 896 C C . VAL A 1 136 ? -35.17900 32.42500 -18.59800 1.000 23.99235 134 VAL A C 1
ATOM 897 O O . VAL A 1 136 ? -36.03000 31.58500 -18.26900 1.000 28.31918 134 VAL A O 1
ATOM 901 N N . ALA A 1 137 ? -33.90000 32.12500 -18.77400 1.000 19.64446 135 ALA A N 1
ATOM 902 C CA . ALA A 1 137 ? -33.38000 30.78600 -18.59300 1.000 18.57591 135 ALA A CA 1
ATOM 903 C C . ALA A 1 137 ? -32.41700 30.73000 -17.41100 1.000 20.46561 135 ALA A C 1
ATOM 904 O O . ALA A 1 137 ? -31.66300 31.67500 -17.15900 1.000 22.67640 135 ALA A O 1
ATOM 906 N N . ILE A 1 138 ? -32.38300 29.57900 -16.74900 1.000 19.04702 136 ILE A N 1
ATOM 907 C CA . ILE A 1 138 ? -31.39100 29.33500 -15.69200 1.000 17.20206 136 ILE A CA 1
ATOM 908 C C . ILE A 1 138 ? -30.01600 29.13000 -16.32700 1.000 18.52327 136 ILE A C 1
ATOM 909 O O . ILE A 1 138 ? -29.86400 28.34200 -17.27000 1.000 18.60749 136 ILE A O 1
ATOM 914 N N . GLN A 1 139 ? -29.00000 29.82400 -15.78800 1.000 14.63860 137 GLN A N 1
ATOM 915 C CA . GLN A 1 139 ? -27.65900 29.82600 -16.37100 1.000 16.46250 137 GLN A CA 1
ATOM 916 C C . GLN A 1 139 ? -27.09400 28.40700 -16.53100 1.000 16.69411 137 GLN A C 1
ATOM 917 O O . GLN A 1 139 ? -26.61200 28.02300 -17.60800 1.000 15.10971 137 GLN A O 1
ATOM 923 N N . ALA A 1 140 ? -27.17900 27.60600 -15.47300 1.000 12.85154 138 ALA A N 1
ATOM 924 C CA . ALA A 1 140 ? -26.57900 26.28400 -15.47200 1.000 11.13028 138 ALA A CA 1
ATOM 925 C C . ALA A 1 140 ? -27.21200 25.42300 -16.52100 1.000 13.46214 138 ALA A C 1
ATOM 926 O O . ALA A 1 140 ? -26.53800 24.56700 -17.10600 1.000 17.39419 138 ALA A O 1
ATOM 928 N N . VAL A 1 141 ? -28.52900 25.58800 -16.72700 1.000 11.43295 139 VAL A N 1
ATOM 929 C CA . VAL A 1 141 ? -29.21400 24.80000 -17.73600 1.000 13.48583 139 VAL A CA 1
ATOM 930 C C . VAL A 1 141 ? -28.68600 25.15000 -19.12200 1.000 13.36476 139 VAL A C 1
ATOM 931 O O . VAL A 1 141 ? -28.45900 24.26400 -19.94400 1.000 12.59625 139 VAL A O 1
ATOM 935 N N . LEU A 1 142 ? -28.42000 26.43300 -19.38900 1.000 12.40675 140 LEU A N 1
ATOM 936 C CA . LEU A 1 142 ? -27.85900 26.77600 -20.69000 1.000 14.61754 140 LEU A CA 1
ATOM 937 C C . LEU A 1 142 ? -26.49500 26.12400 -20.88600 1.000 14.22539 140 LEU A C 1
ATOM 938 O O . LEU A 1 142 ? -26.20300 25.65200 -21.98800 1.000 13.27001 140 LEU A O 1
ATOM 943 N N . SER A 1 143 ? -25.66300 26.04400 -19.81500 1.000 8.89317 141 SER A N 1
ATOM 944 C CA . SER A 1 143 ? -24.35700 25.39000 -19.91600 1.000 10.76971 141 SER A CA 1
ATOM 945 C C . SER A 1 143 ? -24.49500 23.90500 -20.20000 1.000 13.54373 141 SER A C 1
ATOM 946 O O . SER A 1 143 ? -23.68900 23.33500 -20.95400 1.000 14.38594 141 SER A O 1
ATOM 949 N N . LEU A 1 144 ? -25.44300 23.23800 -19.52700 1.000 11.87248 142 LEU A N 1
ATOM 950 C CA . LEU A 1 144 ? -25.58800 21.80200 -19.72400 1.000 12.24094 142 LEU A CA 1
ATOM 951 C C . LEU A 1 144 ? -26.00100 21.48100 -21.16300 1.000 12.90418 142 LEU A C 1
ATOM 952 O O . LEU A 1 144 ? -25.45300 20.55100 -21.78500 1.000 12.53571 142 LEU A O 1
ATOM 957 N N . TYR A 1 145 ? -26.94500 22.24600 -21.72400 1.000 13.18316 143 TYR A N 1
ATOM 958 C CA . TYR A 1 145 ? -27.29800 22.05200 -23.14200 1.000 13.96220 143 TYR A CA 1
ATOM 959 C C . TYR A 1 145 ? -26.08700 22.25000 -24.04300 1.000 14.89915 143 TYR A C 1
ATOM 960 O O . TYR A 1 145 ? -25.86300 21.47700 -24.98900 1.000 14.03326 143 TYR A O 1
ATOM 969 N N . ALA A 1 146 ? -25.27100 23.27400 -23.75300 1.000 12.19357 144 ALA A N 1
ATOM 970 C CA . ALA A 1 146 ? -24.10100 23.50500 -24.58800 1.000 13.10683 144 ALA A CA 1
ATOM 971 C C . ALA A 1 146 ? -23.13400 22.33000 -24.50600 1.000 14.42015 144 ALA A C 1
ATOM 972 O O . ALA A 1 146 ? -22.33000 22.11700 -25.42600 1.000 14.94653 144 ALA A O 1
ATOM 974 N N . SER A 1 147 ? -23.18600 21.55100 -23.43700 1.000 8.78790 145 SER A N 1
ATOM 975 C CA . SER A 1 147 ? -22.32700 20.37900 -23.37900 1.000 13.67006 145 SER A CA 1
ATOM 976 C C . SER A 1 147 ? -22.95600 19.17000 -24.03700 1.000 12.51729 145 SER A C 1
ATOM 977 O O . SER A 1 147 ? -22.31700 18.11700 -24.07800 1.000 14.33856 145 SER A O 1
ATOM 980 N N . GLY A 1 148 ? -24.18500 19.28100 -24.55100 1.000 10.81709 146 GLY A N 1
ATOM 981 C CA . GLY A 1 148 ? -24.80500 18.14900 -25.22900 1.000 14.79388 146 GLY A CA 1
ATOM 982 C C . GLY A 1 148 ? -25.57500 17.22600 -24.30400 1.000 17.72055 146 GLY A C 1
ATOM 983 O O . GLY A 1 148 ? -25.79500 16.06300 -24.66100 1.000 13.48846 146 GLY A O 1
ATOM 984 N N . ARG A 1 149 ? -26.02000 17.72500 -23.13400 1.000 17.26260 147 ARG A N 1
ATOM 985 C CA . ARG A 1 149 ? -26.70700 16.93300 -22.12500 1.000 18.02321 147 ARG A CA 1
ATOM 986 C C . ARG A 1 149 ? -28.01900 17.59700 -21.68000 1.000 17.73371 147 ARG A C 1
ATOM 987 O O . ARG A 1 149 ? -28.20100 18.82500 -21.75800 1.000 15.22288 147 ARG A O 1
ATOM 995 N N . THR A 1 150 ? -28.95800 16.75300 -21.25800 1.000 17.72844 148 THR A N 1
ATOM 996 C CA . THR A 1 150 ? -30.14100 17.19800 -20.56600 1.000 15.15182 148 THR A CA 1
ATOM 997 C C . THR A 1 150 ? -30.17000 16.71700 -19.13400 1.000 15.04128 148 THR A C 1
ATOM 998 O O . THR A 1 150 ? -31.06900 17.11900 -18.39900 1.000 15.38342 148 THR A O 1
ATOM 1002 N N . THR A 1 151 ? -29.23500 15.85900 -18.71600 1.000 14.60438 149 THR A N 1
ATOM 1003 C CA . THR A 1 151 ? -29.15200 15.45700 -17.31500 1.000 15.38079 149 THR A CA 1
ATOM 1004 C C . THR A 1 151 ? -27.70000 15.55700 -16.87800 1.000 19.04702 149 THR A C 1
ATOM 1005 O O . THR A 1 151 ? -26.78900 15.23800 -17.66300 1.000 20.37350 149 THR A O 1
ATOM 1009 N N . GLY A 1 152 ? -27.46200 16.02800 -15.66100 1.000 15.51239 150 GLY A N 1
ATOM 1010 C CA . GLY A 1 152 ? -26.09100 16.24900 -15.23300 1.000 13.50425 150 GLY A CA 1
ATOM 1011 C C . GLY A 1 152 ? -26.07700 17.24100 -14.08800 1.000 13.88851 150 GLY A C 1
ATOM 1012 O O . GLY A 1 152 ? -27.11200 17.75300 -13.67100 1.000 13.19106 150 GLY A O 1
ATOM 1013 N N . ILE A 1 153 ? -24.89700 17.47000 -13.54200 1.000 9.64326 151 ILE A N 1
ATOM 1014 C CA . ILE A 1 153 ? -24.82300 18.43100 -12.46500 1.000 9.35375 151 ILE A CA 1
ATOM 1015 C C . ILE A 1 153 ? -23.76900 19.44400 -12.85600 1.000 11.27240 151 ILE A C 1
ATOM 1016 O O . ILE A 1 153 ? -22.66200 19.06000 -13.24400 1.000 10.50652 151 ILE A O 1
ATOM 1021 N N . VAL A 1 154 ? -24.13800 20.72900 -12.84900 1.000 9.45640 152 VAL A N 1
ATOM 1022 C CA . VAL A 1 154 ? -23.22100 21.78900 -13.27000 1.000 10.29597 152 VAL A CA 1
ATOM 1023 C C . VAL A 1 154 ? -22.54500 22.35200 -12.02300 1.000 14.27276 152 VAL A C 1
ATOM 1024 O O . VAL A 1 154 ? -23.20700 22.60100 -11.00600 1.000 13.90430 152 VAL A O 1
ATOM 1028 N N . LEU A 1 155 ? -21.23800 22.55600 -12.08800 1.000 11.00132 153 LEU A N 1
ATOM 1029 C CA . LEU A 1 155 ? -20.53200 23.42500 -11.14900 1.000 11.21450 153 LEU A CA 1
ATOM 1030 C C . LEU A 1 155 ? -20.34200 24.75900 -11.87700 1.000 14.44384 153 LEU A C 1
ATOM 1031 O O . LEU A 1 155 ? -19.61100 24.81500 -12.87600 1.000 13.18316 153 LEU A O 1
ATOM 1036 N N . ASP A 1 156 ? -20.99800 25.82400 -11.40500 1.000 11.20661 154 ASP A N 1
ATOM 1037 C CA . ASP A 1 156 ? -20.92900 27.14900 -12.04100 1.000 14.08327 154 ASP A CA 1
ATOM 1038 C C . ASP A 1 156 ? -20.24500 28.10600 -11.06600 1.000 15.62556 154 ASP A C 1
ATOM 1039 O O . ASP A 1 156 ? -20.78800 28.39000 -10.00700 1.000 11.30399 154 ASP A O 1
ATOM 1044 N N . SER A 1 157 ? -19.07300 28.62300 -11.41900 1.000 11.55928 155 SER A N 1
ATOM 1045 C CA . SER A 1 157 ? -18.27700 29.43400 -10.51200 1.000 10.44073 155 SER A CA 1
ATOM 1046 C C . SER A 1 157 ? -17.84400 30.67400 -11.26900 1.000 12.76206 155 SER A C 1
ATOM 1047 O O . SER A 1 157 ? -17.08500 30.57100 -12.23600 1.000 13.73059 155 SER A O 1
ATOM 1050 N N . GLY A 1 158 ? -18.32500 31.84000 -10.85700 1.000 10.73550 156 GLY A N 1
ATOM 1051 C CA . GLY A 1 158 ? -17.98900 33.03800 -11.61200 1.000 9.95119 156 GLY A CA 1
ATOM 1052 C C . GLY A 1 158 ? -17.21300 34.03500 -10.77700 1.000 15.02022 156 GLY A C 1
ATOM 1053 O O . GLY A 1 158 ? -16.16000 33.73100 -10.19900 1.000 16.66779 156 GLY A O 1
ATOM 1054 N N . ASP A 1 159 ? -17.72200 35.24700 -10.69500 1.000 13.14894 157 ASP A N 1
ATOM 1055 C CA . ASP A 1 159 ? -17.03300 36.26900 -9.94100 1.000 15.47291 157 ASP A CA 1
ATOM 1056 C C . ASP A 1 159 ? -17.55700 36.41400 -8.51900 1.000 19.77342 157 ASP A C 1
ATOM 1057 O O . ASP A 1 159 ? -16.77700 36.74700 -7.61400 1.000 19.84975 157 ASP A O 1
ATOM 1062 N N . GLY A 1 160 ? -18.84600 36.14900 -8.29100 1.000 21.12095 158 GLY A N 1
ATOM 1063 C CA . GLY A 1 160 ? -19.45300 36.45400 -7.00400 1.000 19.56024 158 GLY A CA 1
ATOM 1064 C C . GLY A 1 160 ? -19.99900 35.25200 -6.26100 1.000 19.60235 158 GLY A C 1
ATOM 1065 O O . GLY A 1 160 ? -20.13600 35.27500 -5.02800 1.000 19.18388 158 GLY A O 1
ATOM 1066 N N . VAL A 1 161 ? -20.29800 34.17400 -6.98000 1.000 15.91770 159 VAL A N 1
ATOM 1067 C CA . VAL A 1 161 ? -20.98900 33.05200 -6.36000 1.000 13.40161 159 VAL A CA 1
ATOM 1068 C C . VAL A 1 161 ? -20.58300 31.78000 -7.08300 1.000 11.05659 159 VAL A C 1
ATOM 1069 O O . VAL A 1 161 ? -20.27300 31.79600 -8.27400 1.000 13.93062 159 VAL A O 1
ATOM 1073 N N . THR A 1 162 ? -20.62900 30.65900 -6.36900 1.000 12.71731 160 THR A N 1
ATOM 1074 C CA . THR A 1 162 ? -20.44700 29.33300 -6.95800 1.000 11.91985 160 THR A CA 1
ATOM 1075 C C . THR A 1 162 ? -21.70500 28.52900 -6.65900 1.000 13.71217 160 THR A C 1
ATOM 1076 O O . THR A 1 162 ? -22.23900 28.61000 -5.54300 1.000 12.20936 160 THR A O 1
ATOM 1080 N N . HIS A 1 163 ? -22.23800 27.82600 -7.65200 1.000 8.59577 161 HIS A N 1
ATOM 1081 C CA . HIS A 1 163 ? -23.39700 26.94500 -7.43400 1.000 12.90681 161 HIS A CA 1
ATOM 1082 C C . HIS A 1 163 ? -23.10700 25.53200 -7.91500 1.000 11.26451 161 HIS A C 1
ATOM 1083 O O . HIS A 1 163 ? -22.41500 25.33400 -8.92200 1.000 12.85680 161 HIS A O 1
ATOM 1090 N N . ASN A 1 164 ? -23.69600 24.55800 -7.23700 1.000 11.63297 162 ASN A N 1
ATOM 1091 C CA . ASN A 1 164 ? -23.89000 23.21500 -7.78600 1.000 15.74136 162 ASN A CA 1
ATOM 1092 C C . ASN A 1 164 ? -25.34600 23.08300 -8.18100 1.000 16.97309 162 ASN A C 1
ATOM 1093 O O . ASN A 1 164 ? -26.23000 23.19500 -7.31100 1.000 15.57818 162 ASN A O 1
ATOM 1098 N N . VAL A 1 165 ? -25.59300 22.79000 -9.45700 1.000 10.34335 163 VAL A N 1
ATOM 1099 C CA . VAL A 1 165 ? -26.97100 22.72900 -9.94300 1.000 14.57806 163 VAL A CA 1
ATOM 1100 C C . VAL A 1 165 ? -27.23100 21.37800 -10.60300 1.000 15.02812 163 VAL A C 1
ATOM 1101 O O . VAL A 1 165 ? -26.84700 21.18200 -11.77300 1.000 16.18878 163 VAL A O 1
ATOM 1105 N N . PRO A 1 166 ? -27.86800 20.43500 -9.91600 1.000 15.12550 164 PRO A N 1
ATOM 1106 C CA . PRO A 1 166 ? -28.25600 19.17200 -10.56000 1.000 15.82821 164 PRO A CA 1
ATOM 1107 C C . PRO A 1 166 ? -29.45500 19.38500 -11.44300 1.000 17.73107 164 PRO A C 1
ATOM 1108 O O . PRO A 1 166 ? -30.42200 20.03700 -11.04700 1.000 16.13351 164 PRO A O 1
ATOM 1112 N N . ILE A 1 167 ? -29.42500 18.77300 -12.62000 1.000 15.74136 165 ILE A N 1
ATOM 1113 C CA . ILE A 1 167 ? -30.46300 18.98400 -13.63100 1.000 16.42302 165 ILE A CA 1
ATOM 1114 C C . ILE A 1 167 ? -30.91100 17.62600 -14.17900 1.000 17.68107 165 ILE A C 1
ATOM 1115 O O . ILE A 1 167 ? -30.07100 16.80900 -14.57500 1.000 15.55976 165 ILE A O 1
ATOM 1120 N N . TYR A 1 168 ? -32.22800 17.40300 -14.26100 1.000 22.60534 166 TYR A N 1
ATOM 1121 C CA . TYR A 1 168 ? -32.78700 16.15000 -14.77700 1.000 26.34263 166 TYR A CA 1
ATOM 1122 C C . TYR A 1 168 ? -33.69400 16.43700 -15.97400 1.000 29.86674 166 TYR A C 1
ATOM 1123 O O . TYR A 1 168 ? -34.71900 17.09500 -15.82400 1.000 23.49229 166 TYR A O 1
ATOM 1132 N N . GLU A 1 169 ? -33.30900 15.94600 -17.16200 1.000 27.49803 167 GLU A N 1
ATOM 1133 C CA . GLU A 1 169 ? -34.05200 16.16900 -18.40300 1.000 30.88528 167 GLU A CA 1
ATOM 1134 C C . GLU A 1 169 ? -34.46300 17.63000 -18.57100 1.000 29.44564 167 GLU A C 1
ATOM 1135 O O . GLU A 1 169 ? -35.60700 17.94600 -18.87700 1.000 27.37170 167 GLU A O 1
ATOM 1141 N N . GLY A 1 170 ? -33.49200 18.53300 -18.40400 1.000 27.77438 168 GLY A N 1
ATOM 1142 C CA . GLY A 1 170 ? -33.71200 19.93800 -18.70400 1.000 27.52698 168 GLY A CA 1
ATOM 1143 C C . GLY A 1 170 ? -34.24100 20.82800 -17.58500 1.000 25.09775 168 GLY A C 1
ATOM 1144 O O . GLY A 1 170 ? -34.40100 22.02700 -17.82100 1.000 25.25303 168 GLY A O 1
ATOM 1145 N N . TYR A 1 171 ? -34.49400 20.30300 -16.38000 1.000 22.82642 169 TYR A N 1
ATOM 1146 C CA . TYR A 1 171 ? -35.05700 21.09800 -15.28700 1.000 26.79795 169 TYR A CA 1
ATOM 1147 C C . TYR A 1 171 ? -34.14900 21.03200 -14.06200 1.000 22.96854 169 TYR A C 1
ATOM 1148 O O . TYR A 1 171 ? -33.76400 19.94300 -13.63300 1.000 26.32684 169 TYR A O 1
ATOM 1157 N N . ALA A 1 172 ? -33.77400 22.18700 -13.52800 1.000 22.42111 170 ALA A N 1
ATOM 1158 C CA . ALA A 1 172 ? -32.91100 22.20200 -12.34600 1.000 22.58429 170 ALA A CA 1
ATOM 1159 C C . ALA A 1 172 ? -33.70200 21.66200 -11.16300 1.000 24.42135 170 ALA A C 1
ATOM 1160 O O . ALA A 1 172 ? -34.92700 21.80900 -11.10600 1.000 29.25351 170 ALA A O 1
ATOM 1162 N N . LEU A 1 173 ? -33.02600 20.94100 -10.25100 1.000 23.26858 171 LEU A N 1
ATOM 1163 C CA . LEU A 1 173 ? -33.76700 20.37300 -9.12400 1.000 27.35328 171 LEU A CA 1
ATOM 1164 C C . LEU A 1 173 ? -33.58400 21.30800 -7.93400 1.000 21.41046 171 LEU A C 1
ATOM 1165 O O . LEU A 1 173 ? -32.53800 21.26300 -7.26600 1.000 20.44456 171 LEU A O 1
ATOM 1170 N N . PRO A 1 174 ? -34.51200 22.20900 -7.67100 1.000 22.65272 172 PRO A N 1
ATOM 1171 C CA . PRO A 1 174 ? -34.20500 23.29300 -6.72200 1.000 22.75536 172 PRO A CA 1
ATOM 1172 C C . PRO A 1 174 ? -33.90700 22.81500 -5.29900 1.000 29.80884 172 PRO A C 1
ATOM 1173 O O . PRO A 1 174 ? -33.12900 23.46800 -4.60200 1.000 30.25100 172 PRO A O 1
ATOM 1177 N N . HIS A 1 175 ? -34.49000 21.70800 -4.83900 1.000 24.03183 173 HIS A N 1
ATOM 1178 C CA . HIS A 1 175 ? -34.22800 21.23500 -3.47900 1.000 27.41118 173 HIS A CA 1
ATOM 1179 C C . HIS A 1 175 ? -32.78800 20.75700 -3.31600 1.000 23.09487 173 HIS A C 1
ATOM 1180 O O . HIS A 1 175 ? -32.30100 20.63100 -2.18600 1.000 23.47913 173 HIS A O 1
ATOM 1187 N N . ALA A 1 176 ? -32.08300 20.50500 -4.42400 1.000 21.53942 174 ALA A N 1
ATOM 1188 C CA . ALA A 1 176 ? -30.74700 19.95300 -4.36200 1.000 22.49743 174 ALA A CA 1
ATOM 1189 C C . ALA A 1 176 ? -29.66800 20.94200 -4.77200 1.000 21.62628 174 ALA A C 1
ATOM 1190 O O . ALA A 1 176 ? -28.50600 20.56800 -4.82600 1.000 21.46047 174 ALA A O 1
ATOM 1192 N N . ILE A 1 177 ? -30.02800 22.18700 -5.06500 1.000 22.13686 175 ILE A N 1
ATOM 1193 C CA . ILE A 1 177 ? -29.04300 23.18400 -5.42500 1.000 20.63142 175 ILE A CA 1
ATOM 1194 C C . ILE A 1 177 ? -28.23400 23.54700 -4.19500 1.000 19.48918 175 ILE A C 1
ATOM 1195 O O . ILE A 1 177 ? -28.77500 23.66500 -3.08900 1.000 20.28401 175 ILE A O 1
ATOM 1200 N N . MET A 1 178 ? -26.92800 23.67000 -4.36300 1.000 17.01783 176 MET A N 1
ATOM 1201 C CA . MET A 1 178 ? -26.02600 24.14600 -3.32100 1.000 17.97847 176 MET A CA 1
ATOM 1202 C C . MET A 1 178 ? -25.38000 25.44700 -3.78300 1.000 20.12873 176 MET A C 1
ATOM 1203 O O . MET A 1 178 ? -25.10800 25.63300 -4.97800 1.000 14.61228 176 MET A O 1
ATOM 1208 N N . ARG A 1 179 ? -25.12700 26.34000 -2.83000 1.000 23.99761 177 ARG A N 1
ATOM 1209 C CA . ARG A 1 179 ? -24.56100 27.65300 -3.09800 1.000 23.19489 177 ARG A CA 1
ATOM 1210 C C . ARG A 1 179 ? -23.38900 27.93700 -2.16200 1.000 21.52363 177 ARG A C 1
ATOM 1211 O O . ARG A 1 179 ? -23.49200 27.73100 -0.94400 1.000 22.60271 177 ARG A O 1
ATOM 1219 N N . LEU A 1 180 ? -22.30700 28.44500 -2.71900 1.000 18.67066 178 LEU A N 1
ATOM 1220 C CA . LEU A 1 180 ? -21.10600 28.83200 -1.97800 1.000 19.41812 178 LEU A CA 1
ATOM 1221 C C . LEU A 1 180 ? -20.83200 30.28700 -2.33000 1.000 18.33115 178 LEU A C 1
ATOM 1222 O O . LEU A 1 180 ? -20.60200 30.59900 -3.50200 1.000 17.47052 178 LEU A O 1
ATOM 1227 N N . ASP A 1 181 ? -20.87100 31.16800 -1.33700 1.000 17.88109 179 ASP A N 1
ATOM 1228 C CA . ASP A 1 181 ? -20.67200 32.59600 -1.59200 1.000 24.37134 179 ASP A CA 1
ATOM 1229 C C . ASP A 1 181 ? -19.18800 32.93600 -1.69500 1.000 23.45808 179 ASP A C 1
ATOM 1230 O O . ASP A 1 181 ? -18.69400 33.82000 -1.00100 1.000 29.07980 179 ASP A O 1
ATOM 1235 N N . LEU A 1 182 ? -18.48400 32.23700 -2.56000 1.000 18.34957 180 LEU A N 1
ATOM 1236 C CA . LEU A 1 182 ? -17.04800 32.36500 -2.72000 1.000 19.48918 180 LEU A CA 1
ATOM 1237 C C . LEU A 1 182 ? -16.78500 32.13100 -4.18800 1.000 20.61300 180 LEU A C 1
ATOM 1238 O O . LEU A 1 182 ? -17.12900 31.05500 -4.69400 1.000 19.88923 180 LEU A O 1
ATOM 1243 N N . ALA A 1 183 ? -16.18500 33.10700 -4.86700 1.000 21.31308 181 ALA A N 1
ATOM 1244 C CA . ALA A 1 183 ? -15.82500 32.87700 -6.25600 1.000 18.95754 181 ALA A CA 1
ATOM 1245 C C . ALA A 1 183 ? -14.63300 33.75000 -6.62700 1.000 17.69423 181 ALA A C 1
ATOM 1246 O O . ALA A 1 183 ? -13.80500 34.06500 -5.76200 1.000 15.43606 181 ALA A O 1
ATOM 1248 N N . GLY A 1 184 ? -14.54100 34.15000 -7.90100 1.000 17.63369 182 GLY A N 1
ATOM 1249 C CA . GLY A 1 184 ? -13.32000 34.75800 -8.40900 1.000 11.93038 182 GLY A CA 1
ATOM 1250 C C . GLY A 1 184 ? -12.89900 36.05400 -7.72600 1.000 14.20170 182 GLY A C 1
ATOM 1251 O O . GLY A 1 184 ? -11.70700 36.28600 -7.54000 1.000 14.39120 182 GLY A O 1
ATOM 1252 N N . ARG A 1 185 ? -13.85000 36.95500 -7.41400 1.000 17.01520 183 ARG A N 1
ATOM 1253 C CA . ARG A 1 185 ? -13.43800 38.16200 -6.71100 1.000 19.19967 183 ARG A CA 1
ATOM 1254 C C . ARG A 1 185 ? -12.76800 37.83700 -5.37900 1.000 17.76529 183 ARG A C 1
ATOM 1255 O O . ARG A 1 185 ? -11.85400 38.56700 -4.94600 1.000 16.79412 183 ARG A O 1
ATOM 1263 N N . ASP A 1 186 ? -13.25700 36.82700 -4.65600 1.000 16.73622 184 ASP A N 1
ATOM 1264 C CA . ASP A 1 186 ? -12.59200 36.50800 -3.39000 1.000 15.17024 184 ASP A CA 1
ATOM 1265 C C . ASP A 1 186 ? -11.21400 35.91400 -3.61500 1.000 16.64410 184 ASP A C 1
ATOM 1266 O O . ASP A 1 186 ? -10.31300 36.12300 -2.78100 1.000 16.96256 184 ASP A O 1
ATOM 1271 N N . LEU A 1 187 ? -11.02100 35.15600 -4.70300 1.000 12.40675 185 LEU A N 1
ATOM 1272 C CA . LEU A 1 187 ? -9.68500 34.64000 -4.95000 1.000 15.97034 185 LEU A CA 1
ATOM 1273 C C . LEU A 1 187 ? -8.73800 35.78900 -5.31100 1.000 16.98888 185 LEU A C 1
ATOM 1274 O O . LEU A 1 187 ? -7.57900 35.80900 -4.88000 1.000 16.96519 185 LEU A O 1
ATOM 1279 N N . THR A 1 188 ? -9.22800 36.75700 -6.09500 1.000 17.67054 186 THR A N 1
ATOM 1280 C CA . THR A 1 188 ? -8.44600 37.94800 -6.39900 1.000 17.09152 186 THR A CA 1
ATOM 1281 C C . THR A 1 188 ? -8.06600 38.70800 -5.13000 1.000 19.02597 186 THR A C 1
ATOM 1282 O O . THR A 1 188 ? -6.90800 39.13400 -4.97400 1.000 20.91567 186 THR A O 1
ATOM 1286 N N . ASP A 1 189 ? -9.02500 38.89000 -4.21600 1.000 15.96244 187 ASP A N 1
ATOM 1287 C CA . ASP A 1 189 ? -8.73700 39.59900 -2.96700 1.000 20.18663 187 ASP A CA 1
ATOM 1288 C C . ASP A 1 189 ? -7.69500 38.86600 -2.13000 1.000 21.49731 187 ASP A C 1
ATOM 1289 O O . ASP A 1 189 ? -6.84800 39.50300 -1.47500 1.000 17.49683 187 ASP A O 1
ATOM 1294 N N . TYR A 1 190 ? -7.77000 37.52500 -2.11200 1.000 16.28616 188 TYR A N 1
ATOM 1295 C CA . TYR A 1 190 ? -6.81600 36.73000 -1.34900 1.000 18.07848 188 TYR A CA 1
ATOM 1296 C C . TYR A 1 190 ? -5.41700 36.83500 -1.96100 1.000 18.04164 188 TYR A C 1
ATOM 1297 O O . TYR A 1 190 ? -4.43000 37.06000 -1.25400 1.000 16.90203 188 TYR A O 1
ATOM 1306 N N . LEU A 1 191 ? -5.31300 36.72500 -3.28300 1.000 16.03877 189 LEU A N 1
ATOM 1307 C CA . LEU A 1 191 ? -4.01200 36.89300 -3.91700 1.000 14.86757 189 LEU A CA 1
ATOM 1308 C C . LEU A 1 191 ? -3.47700 38.29800 -3.66400 1.000 16.84149 189 LEU A C 1
ATOM 1309 O O . LEU A 1 191 ? -2.29700 38.47700 -3.36700 1.000 16.22563 189 LEU A O 1
ATOM 1314 N N . MET A 1 192 ? -4.34100 39.30100 -3.69000 1.000 18.19429 190 MET A N 1
ATOM 1315 C CA . MET A 1 192 ? -3.89300 40.64600 -3.34100 1.000 18.10743 190 MET A CA 1
ATOM 1316 C C . MET A 1 192 ? -3.40800 40.71500 -1.89300 1.000 21.68681 190 MET A C 1
ATOM 1317 O O . MET A 1 192 ? -2.36100 41.32800 -1.60300 1.000 19.88923 190 MET A O 1
ATOM 1322 N N . LYS A 1 193 ? -4.10300 40.04000 -0.97200 1.000 18.49695 191 LYS A N 1
ATOM 1323 C CA . LYS A 1 193 ? -3.64900 40.10200 0.41400 1.000 19.50234 191 LYS A CA 1
ATOM 1324 C C . LYS A 1 193 ? -2.25000 39.50200 0.55900 1.000 24.13710 191 LYS A C 1
ATOM 1325 O O . LYS A 1 193 ? -1.33000 40.15900 1.07200 1.000 27.21905 191 LYS A O 1
ATOM 1331 N N . ILE A 1 194 ? -2.03400 38.30600 0.00300 1.000 23.07645 192 ILE A N 1
ATOM 1332 C CA . ILE A 1 194 ? -0.76900 37.64300 0.24900 1.000 26.82164 192 ILE A CA 1
ATOM 1333 C C . ILE A 1 194 ? 0.34700 38.32200 -0.52500 1.000 24.96615 192 ILE A C 1
ATOM 1334 O O . ILE A 1 194 ? 1.42300 38.51400 0.02500 1.000 23.78180 192 ILE A O 1
ATOM 1339 N N . LEU A 1 195 ? 0.08400 38.85700 -1.72700 1.000 22.50533 193 LEU A N 1
ATOM 1340 C CA . LEU A 1 195 ? 1.15000 39.59200 -2.40900 1.000 21.67892 193 LEU A CA 1
ATOM 1341 C C . LEU A 1 195 ? 1.50800 40.86900 -1.65600 1.000 24.95299 193 LEU A C 1
ATOM 1342 O O . LEU A 1 195 ? 2.68900 41.25300 -1.58600 1.000 24.16606 193 LEU A O 1
ATOM 1347 N N . THR A 1 196 ? 0.51000 41.53100 -1.07000 1.000 24.37134 194 THR A N 1
ATOM 1348 C CA . THR A 1 196 ? 0.77500 42.71500 -0.26600 1.000 28.30339 194 THR A CA 1
ATOM 1349 C C . THR A 1 196 ? 1.62400 42.38100 0.95700 1.000 30.07729 194 THR A C 1
ATOM 1350 O O . THR A 1 196 ? 2.49400 43.16100 1.34500 1.000 30.19046 194 THR A O 1
ATOM 1354 N N . GLU A 1 197 ? 1.40400 41.21600 1.56900 1.000 31.37745 195 GLU A N 1
ATOM 1355 C CA . GLU A 1 197 ? 2.20600 40.86900 2.73600 1.000 33.50665 195 GLU A CA 1
ATOM 1356 C C . GLU A 1 197 ? 3.65900 40.60800 2.33800 1.000 35.16474 195 GLU A C 1
ATOM 1357 O O . GLU A 1 197 ? 4.58200 40.95100 3.08500 1.000 38.48356 195 GLU A O 1
ATOM 1363 N N . ARG A 1 198 ? 3.88700 40.12400 1.13100 1.000 34.14357 196 ARG A N 1
ATOM 1364 C CA . ARG A 1 198 ? 5.25000 39.94100 0.66400 1.000 35.23844 196 ARG A CA 1
ATOM 1365 C C . ARG A 1 198 ? 5.94700 41.25600 0.32500 1.000 37.72821 196 ARG A C 1
ATOM 1366 O O . ARG A 1 198 ? 7.15200 41.23600 0.03000 1.000 39.57580 196 ARG A O 1
ATOM 1374 N N . GLY A 1 199 ? 5.26600 42.39200 0.39700 1.000 37.20709 197 GLY A N 1
ATOM 1375 C CA . GLY A 1 199 ? 5.88600 43.67500 0.15900 1.000 37.89665 197 GLY A CA 1
ATOM 1376 C C . GLY A 1 199 ? 5.55600 44.36600 -1.16400 1.000 41.73921 197 GLY A C 1
ATOM 1377 O O . GLY A 1 199 ? 6.26000 45.32500 -1.53000 1.000 45.06856 197 GLY A O 1
ATOM 1378 N N . TYR A 1 200 ? 4.51500 43.93200 -1.86400 1.000 40.70488 198 TYR A N 1
ATOM 1379 C CA . TYR A 1 200 ? 3.97900 44.61500 -3.02700 1.000 43.02884 198 TYR A CA 1
ATOM 1380 C C . TYR A 1 200 ? 2.74800 45.39900 -2.60400 1.000 51.65619 198 TYR A C 1
ATOM 1381 O O . TYR A 1 200 ? 2.15000 45.12500 -1.57000 1.000 56.10936 198 TYR A O 1
ATOM 1390 N N . SER A 1 201 ? 2.36900 46.39200 -3.39800 1.000 56.84892 199 SER A N 1
ATOM 1391 C CA . SER A 1 201 ? 1.22000 47.22100 -3.05000 1.000 60.13089 199 SER A CA 1
ATOM 1392 C C . SER A 1 201 ? 0.32900 47.41400 -4.25700 1.000 61.87321 199 SER A C 1
ATOM 1393 O O . SER A 1 201 ? 0.80800 47.75400 -5.34500 1.000 58.97812 199 SER A O 1
ATOM 1396 N N . PHE A 1 202 ? -0.96700 47.21400 -4.05300 1.000 68.58454 200 PHE A N 1
ATOM 1397 C CA . PHE A 1 202 ? -1.95600 47.34500 -5.11500 1.000 74.64053 200 PHE A CA 1
ATOM 1398 C C . PHE A 1 202 ? -3.09600 48.25200 -4.64600 1.000 87.30520 200 PHE A C 1
ATOM 1399 O O . PHE A 1 202 ? -3.94800 47.83300 -3.84200 1.000 82.68623 200 PHE A O 1
ATOM 1407 N N . VAL A 1 203 ? -3.10300 49.49200 -5.17200 1.000 104.84415 201 VAL A N 1
ATOM 1408 C CA . VAL A 1 203 ? -4.10700 50.50800 -4.87000 1.000 106.30485 201 VAL A CA 1
ATOM 1409 C C . VAL A 1 203 ? -4.77600 51.05000 -6.13100 1.000 107.76292 201 VAL A C 1
ATOM 1410 O O . VAL A 1 203 ? -6.00700 51.16700 -6.18400 1.000 109.06308 201 VAL A O 1
ATOM 1414 N N . THR A 1 204 ? -3.99600 51.31300 -7.18100 1.000 107.33392 202 THR A N 1
ATOM 1415 C CA . THR A 1 204 ? -4.50800 51.93900 -8.40500 1.000 104.88100 202 THR A CA 1
ATOM 1416 C C . THR A 1 204 ? -5.53300 51.02200 -9.09500 1.000 111.60549 202 THR A C 1
ATOM 1417 O O . THR A 1 204 ? -5.64200 49.82100 -8.78800 1.000 105.60740 202 THR A O 1
ATOM 1421 N N . THR A 1 205 ? -6.31600 51.62000 -10.00400 1.000 122.90158 203 THR A N 1
ATOM 1422 C CA . THR A 1 205 ? -7.17900 50.82800 -10.87100 1.000 118.93005 203 THR A CA 1
ATOM 1423 C C . THR A 1 205 ? -6.35200 49.73700 -11.52400 1.000 111.32387 203 THR A C 1
ATOM 1424 O O . THR A 1 205 ? -6.68300 48.54700 -11.43700 1.000 109.32363 203 THR A O 1
ATOM 1428 N N . ALA A 1 206 ? -5.23100 50.14300 -12.13500 1.000 103.87035 204 ALA A N 1
ATOM 1429 C CA . ALA A 1 206 ? -4.29300 49.20900 -12.74000 1.000 89.61601 204 ALA A CA 1
ATOM 1430 C C . ALA A 1 206 ? -3.95600 48.07900 -11.77800 1.000 77.63036 204 ALA A C 1
ATOM 1431 O O . ALA A 1 206 ? -4.06200 46.89700 -12.12100 1.000 73.98782 204 ALA A O 1
ATOM 1433 N N . GLU A 1 207 ? -3.63100 48.43200 -10.53600 1.000 72.33236 205 GLU A N 1
ATOM 1434 C CA . GLU A 1 207 ? -2.98000 47.48200 -9.63800 1.000 63.15494 205 GLU A CA 1
ATOM 1435 C C . GLU A 1 207 ? -3.94200 46.38600 -9.18800 1.000 53.08794 205 GLU A C 1
ATOM 1436 O O . GLU A 1 207 ? -3.58900 45.19700 -9.16800 1.000 46.51610 205 GLU A O 1
ATOM 1442 N N . ARG A 1 208 ? -5.17400 46.75000 -8.87300 1.000 51.87990 206 ARG A N 1
ATOM 1443 C CA . ARG A 1 208 ? -6.16300 45.73100 -8.56200 1.000 50.61923 206 ARG A CA 1
ATOM 1444 C C . ARG A 1 208 ? -6.43200 44.85500 -9.79800 1.000 44.16056 206 ARG A C 1
ATOM 1445 O O . ARG A 1 208 ? -6.56100 43.61100 -9.69500 1.000 33.60403 206 ARG A O 1
ATOM 1453 N N . GLU A 1 209 ? -6.42900 45.47600 -10.99800 1.000 43.04727 207 GLU A N 1
ATOM 1454 C CA . GLU A 1 209 ? -6.53900 44.66900 -12.21000 1.000 39.98637 207 GLU A CA 1
ATOM 1455 C C . GLU A 1 209 ? -5.25300 43.90500 -12.53200 1.000 30.13519 207 GLU A C 1
ATOM 1456 O O . GLU A 1 209 ? -5.32900 42.84900 -13.15100 1.000 26.45317 207 GLU A O 1
ATOM 1462 N N . ILE A 1 210 ? -4.08900 44.35100 -12.07000 1.000 25.51095 208 ILE A N 1
ATOM 1463 C CA . ILE A 1 210 ? -2.88700 43.54400 -12.25500 1.000 25.52411 208 ILE A CA 1
ATOM 1464 C C . ILE A 1 210 ? -2.97500 42.23000 -11.47900 1.000 25.03984 208 ILE A C 1
ATOM 1465 O O . ILE A 1 210 ? -2.66400 41.15900 -12.02000 1.000 22.36321 208 ILE A O 1
ATOM 1470 N N . VAL A 1 211 ? -3.43000 42.27300 -10.22000 1.000 20.08399 209 VAL A N 1
ATOM 1471 C CA . VAL A 1 211 ? -3.50200 41.03800 -9.43800 1.000 18.27061 209 VAL A CA 1
ATOM 1472 C C . VAL A 1 211 ? -4.43800 40.03700 -10.10700 1.000 17.05731 209 VAL A C 1
ATOM 1473 O O . VAL A 1 211 ? -4.15600 38.83200 -10.15000 1.000 18.75751 209 VAL A O 1
ATOM 1477 N N . ARG A 1 212 ? -5.58900 40.51000 -10.59900 1.000 17.59948 210 ARG A N 1
ATOM 1478 C CA . ARG A 1 212 ? -6.51200 39.62900 -11.31600 1.000 16.69411 210 ARG A CA 1
ATOM 1479 C C . ARG A 1 212 ? -5.82900 39.02100 -12.54300 1.000 18.01005 210 ARG A C 1
ATOM 1480 O O . ARG A 1 212 ? -5.97500 37.82700 -12.81600 1.000 16.48619 210 ARG A O 1
ATOM 1488 N N . ASP A 1 213 ? -5.01400 39.80200 -13.23900 1.000 19.24441 211 ASP A N 1
ATOM 1489 C CA . ASP A 1 213 ? -4.30900 39.27300 -14.41100 1.000 19.53392 211 ASP A CA 1
ATOM 1490 C C . ASP A 1 213 ? -3.28300 38.21500 -13.98800 1.000 17.78108 211 ASP A C 1
ATOM 1491 O O . ASP A 1 213 ? -3.18500 37.15500 -14.62300 1.000 16.53619 211 ASP A O 1
ATOM 1496 N N . ILE A 1 214 ? -2.56000 38.45200 -12.87500 1.000 16.94414 212 ILE A N 1
ATOM 1497 C CA . ILE A 1 214 ? -1.65100 37.43400 -12.33100 1.000 16.06508 212 ILE A CA 1
ATOM 1498 C C . ILE A 1 214 ? -2.41200 36.16300 -12.00400 1.000 18.14954 212 ILE A C 1
ATOM 1499 O O . ILE A 1 214 ? -1.96300 35.06000 -12.30700 1.000 16.66516 212 ILE A O 1
ATOM 1504 N N . LYS A 1 215 ? -3.57400 36.29900 -11.36600 1.000 17.53105 213 LYS A N 1
ATOM 1505 C CA . LYS A 1 215 ? -4.36800 35.13800 -10.98500 1.000 15.59924 213 LYS A CA 1
ATOM 1506 C C . LYS A 1 215 ? -4.74100 34.32200 -12.20700 1.000 16.51251 213 LYS A C 1
ATOM 1507 O O . LYS A 1 215 ? -4.59100 33.09500 -12.22600 1.000 14.13854 213 LYS A O 1
ATOM 1513 N N . GLU A 1 216 ? -5.23200 35.00000 -13.22800 1.000 13.33318 214 GLU A N 1
ATOM 1514 C CA . GLU A 1 216 ? -5.72700 34.32700 -14.41000 1.000 16.61778 214 GLU A CA 1
ATOM 1515 C C . GLU A 1 216 ? -4.60500 33.72300 -15.24100 1.000 20.71827 214 GLU A C 1
ATOM 1516 O O . GLU A 1 216 ? -4.80900 32.68200 -15.86700 1.000 25.71098 214 GLU A O 1
ATOM 1522 N N . LYS A 1 217 ? -3.40500 34.31400 -15.22600 1.000 16.36249 215 LYS A N 1
ATOM 1523 C CA . LYS A 1 217 ? -2.32200 33.77700 -16.02800 1.000 17.20206 215 LYS A CA 1
ATOM 1524 C C . LYS A 1 217 ? -1.48500 32.71800 -15.29500 1.000 18.80225 215 LYS A C 1
ATOM 1525 O O . LYS A 1 217 ? -0.95000 31.81000 -15.95300 1.000 18.11533 215 LYS A O 1
ATOM 1531 N N . LEU A 1 218 ? -1.30600 32.81500 -13.95700 1.000 17.11521 216 LEU A N 1
ATOM 1532 C CA . LEU A 1 218 ? -0.26000 32.04800 -13.29500 1.000 13.93851 216 LEU A CA 1
ATOM 1533 C C . LEU A 1 218 ? -0.77600 31.07400 -12.26400 1.000 16.27037 216 LEU A C 1
ATOM 1534 O O . LEU A 1 218 ? -0.00300 30.19900 -11.84100 1.000 18.09427 216 LEU A O 1
ATOM 1539 N N . CYS A 1 219 ? -2.02700 31.21200 -11.81400 1.000 12.69626 217 CYS A N 1
ATOM 1540 C CA . CYS A 1 219 ? -2.53400 30.36900 -10.73500 1.000 16.03877 217 CYS A CA 1
ATOM 1541 C C . CYS A 1 219 ? -3.01900 29.03700 -11.30100 1.000 14.49384 217 CYS A C 1
ATOM 1542 O O . CYS A 1 219 ? -3.36700 28.93700 -12.47400 1.000 13.16210 217 CYS A O 1
ATOM 1545 N N . TYR A 1 220 ? -3.00400 27.99300 -10.47200 1.000 12.96734 218 TYR A N 1
ATOM 1546 C CA . TYR A 1 220 ? -3.47900 26.68400 -10.92100 1.000 14.50700 218 TYR A CA 1
ATOM 1547 C C . TYR A 1 220 ? -3.88500 25.89100 -9.69100 1.000 16.70200 218 TYR A C 1
ATOM 1548 O O . TYR A 1 220 ? -3.53600 26.26100 -8.56700 1.000 16.20457 218 TYR A O 1
ATOM 1557 N N . VAL A 1 221 ? -4.63200 24.79700 -9.89800 1.000 15.37026 219 VAL A N 1
ATOM 1558 C CA . VAL A 1 221 ? -5.11100 23.98000 -8.77800 1.000 14.89389 219 VAL A CA 1
ATOM 1559 C C . VAL A 1 221 ? -4.18900 22.77200 -8.60300 1.000 17.59158 219 VAL A C 1
ATOM 1560 O O . VAL A 1 221 ? -4.01100 21.95900 -9.52300 1.000 16.19405 219 VAL A O 1
ATOM 1564 N N . ALA A 1 222 ? -3.60100 22.63000 -7.41900 1.000 15.64661 220 ALA A N 1
ATOM 1565 C CA . ALA A 1 222 ? -2.73100 21.47100 -7.19400 1.000 17.30207 220 ALA A CA 1
ATOM 1566 C C . ALA A 1 222 ? -3.54400 20.16100 -7.13400 1.000 17.04678 220 ALA A C 1
ATOM 1567 O O . ALA A 1 222 ? -4.63100 20.09500 -6.52900 1.000 18.77330 220 ALA A O 1
ATOM 1569 N N . LEU A 1 223 ? -2.98800 19.09300 -7.72100 1.000 13.66480 221 LEU A N 1
ATOM 1570 C CA . LEU A 1 223 ? -3.64100 17.79500 -7.57900 1.000 17.67054 221 LEU A CA 1
ATOM 1571 C C . LEU A 1 223 ? -3.58500 17.30300 -6.14300 1.000 19.74974 221 LEU A C 1
ATOM 1572 O O . LEU A 1 223 ? -4.57300 16.76200 -5.62500 1.000 22.28162 221 LEU A O 1
ATOM 1577 N N . ASP A 1 224 ? -2.43500 17.46100 -5.48900 1.000 21.73682 222 ASP A N 1
ATOM 1578 C CA . ASP A 1 224 ? -2.28000 17.15600 -4.06700 1.000 26.48475 222 ASP A CA 1
ATOM 1579 C C . ASP A 1 224 ? -1.62900 18.36900 -3.41700 1.000 25.91363 222 ASP A C 1
ATOM 1580 O O . ASP A 1 224 ? -0.47200 18.68300 -3.71400 1.000 24.50820 222 ASP A O 1
ATOM 1585 N N . PHE A 1 225 ? -2.37300 19.05200 -2.54700 1.000 24.00025 223 PHE A N 1
ATOM 1586 C CA . PHE A 1 225 ? -1.93200 20.34200 -2.02500 1.000 21.00252 223 PHE A CA 1
ATOM 1587 C C . PHE A 1 225 ? -0.68300 20.20600 -1.15800 1.000 19.46023 223 PHE A C 1
ATOM 1588 O O . PHE A 1 225 ? 0.24700 21.02000 -1.26300 1.000 17.83898 223 PHE A O 1
ATOM 1596 N N . GLU A 1 226 ? -0.67000 19.21000 -0.26100 1.000 18.71014 224 GLU A N 1
ATOM 1597 C CA . GLU A 1 226 ? 0.46800 19.00200 0.63000 1.000 19.63130 224 GLU A CA 1
ATOM 1598 C C . GLU A 1 226 ? 1.73300 18.68900 -0.15900 1.000 21.59206 224 GLU A C 1
ATOM 1599 O O . GLU A 1 226 ? 2.78700 19.25800 0.12000 1.000 18.52591 224 GLU A O 1
ATOM 1605 N N . ASN A 1 227 ? 1.63600 17.83500 -1.18100 1.000 22.95012 225 ASN A N 1
ATOM 1606 C CA . ASN A 1 227 ? 2.79800 17.53700 -2.01800 1.000 29.53775 225 ASN A CA 1
ATOM 1607 C C . ASN A 1 227 ? 3.27600 18.77700 -2.76300 1.000 27.64016 225 ASN A C 1
ATOM 1608 O O . ASN A 1 227 ? 4.48100 18.98100 -2.94500 1.000 27.10588 225 ASN A O 1
ATOM 1613 N N . GLU A 1 228 ? 2.35000 19.60100 -3.23400 1.000 23.85286 226 GLU A N 1
ATOM 1614 C CA . GLU A 1 228 ? 2.76600 20.80600 -3.94300 1.000 21.13938 226 GLU A CA 1
ATOM 1615 C C . GLU A 1 228 ? 3.47900 21.78000 -2.98300 1.000 20.73670 226 GLU A C 1
ATOM 1616 O O . GLU A 1 228 ? 4.52000 22.36400 -3.33000 1.000 19.87344 226 GLU A O 1
ATOM 1622 N N . MET A 1 229 ? 2.96700 21.92400 -1.75500 1.000 16.89939 227 MET A N 1
ATOM 1623 C CA . MET A 1 229 ? 3.63100 22.77800 -0.77900 1.000 16.09930 227 MET A CA 1
ATOM 1624 C C . MET A 1 229 ? 5.04200 22.29700 -0.51800 1.000 18.35220 227 MET A C 1
ATOM 1625 O O . MET A 1 229 ? 5.94700 23.12200 -0.37000 1.000 18.76541 227 MET A O 1
ATOM 1630 N N . ALA A 1 230 ? 5.23900 20.96300 -0.42600 1.000 17.38893 228 ALA A N 1
ATOM 1631 C CA . ALA A 1 230 ? 6.56500 20.40100 -0.16700 1.000 21.94210 228 ALA A CA 1
ATOM 1632 C C . ALA A 1 230 ? 7.51000 20.67800 -1.32900 1.000 23.58441 228 ALA A C 1
ATOM 1633 O O . ALA A 1 230 ? 8.68200 21.03100 -1.12300 1.000 18.96806 228 ALA A O 1
ATOM 1635 N N . THR A 1 231 ? 7.00100 20.53000 -2.55200 1.000 18.56012 229 THR A N 1
ATOM 1636 C CA . THR A 1 231 ? 7.79700 20.79400 -3.74100 1.000 17.60474 229 THR A CA 1
ATOM 1637 C C . THR A 1 231 ? 8.26100 22.23500 -3.75600 1.000 17.56000 229 THR A C 1
ATOM 1638 O O . THR A 1 231 ? 9.45700 22.51900 -3.89700 1.000 24.57926 229 THR A O 1
ATOM 1642 N N . ALA A 1 232 ? 7.32900 23.15500 -3.49200 1.000 19.95502 230 ALA A N 1
ATOM 1643 C CA . ALA A 1 232 ? 7.64300 24.57300 -3.46500 1.000 16.96256 230 ALA A CA 1
ATOM 1644 C C . ALA A 1 232 ? 8.63600 24.94400 -2.35000 1.000 21.14727 230 ALA A C 1
ATOM 1645 O O . ALA A 1 232 ? 9.43300 25.88000 -2.52300 1.000 19.83659 230 ALA A O 1
ATOM 1647 N N . ALA A 1 233 ? 8.65100 24.19300 -1.22800 1.000 18.32325 231 ALA A N 1
ATOM 1648 C CA . ALA A 1 233 ? 9.54500 24.44700 -0.10900 1.000 19.25494 231 ALA A CA 1
ATOM 1649 C C . ALA A 1 233 ? 10.96500 23.97300 -0.38500 1.000 20.10767 231 ALA A C 1
ATOM 1650 O O . ALA A 1 233 ? 11.91200 24.42400 0.28900 1.000 20.93935 231 ALA A O 1
ATOM 1652 N N . SER A 1 234 ? 11.12100 23.04800 -1.34300 1.000 19.99450 232 SER A N 1
ATOM 1653 C CA . SER A 1 234 ? 12.38000 22.34600 -1.53200 1.000 27.71385 232 SER A CA 1
ATOM 1654 C C . SER A 1 234 ? 13.05300 22.59700 -2.87900 1.000 32.69866 232 SER A C 1
ATOM 1655 O O . SER A 1 234 ? 14.13500 22.04200 -3.11600 1.000 39.07837 232 SER A O 1
ATOM 1658 N N . SER A 1 235 ? 12.45700 23.40700 -3.75800 1.000 31.44324 233 SER A N 1
ATOM 1659 C CA . SER A 1 235 ? 13.07300 23.77900 -5.02600 1.000 33.57245 233 SER A CA 1
ATOM 1660 C C . SER A 1 235 ? 12.35200 24.99300 -5.58600 1.000 31.45377 233 SER A C 1
ATOM 1661 O O . SER A 1 235 ? 11.26100 25.34900 -5.14900 1.000 28.75345 233 SER A O 1
ATOM 1664 N N . SER A 1 236 ? 12.92100 25.56600 -6.63400 1.000 31.14058 234 SER A N 1
ATOM 1665 C CA . SER A 1 236 ? 12.28200 26.68800 -7.30500 1.000 30.13782 234 SER A CA 1
ATOM 1666 C C . SER A 1 236 ? 11.55300 26.27000 -8.57200 1.000 23.41860 234 SER A C 1
ATOM 1667 O O . SER A 1 236 ? 11.27500 27.10900 -9.43400 1.000 23.70284 234 SER A O 1
ATOM 1670 N N . SER A 1 237 ? 11.22000 24.99200 -8.71800 1.000 25.33462 235 SER A N 1
ATOM 1671 C CA . SER A 1 237 ? 10.66300 24.53600 -9.99000 1.000 29.79831 235 SER A CA 1
ATOM 1672 C C . SER A 1 237 ? 9.22400 24.99300 -10.23600 1.000 31.57221 235 SER A C 1
ATOM 1673 O O . SER A 1 237 ? 8.73800 24.91000 -11.37200 1.000 32.75130 235 SER A O 1
ATOM 1676 N N . LEU A 1 238 ? 8.51400 25.45400 -9.22200 1.000 29.35089 236 LEU A N 1
ATOM 1677 C CA . LEU A 1 238 ? 7.15600 25.93300 -9.42800 1.000 27.94809 236 LEU A CA 1
ATOM 1678 C C . LEU A 1 238 ? 7.08500 27.45900 -9.50700 1.000 32.25913 236 LEU A C 1
ATOM 1679 O O . LEU A 1 238 ? 5.98500 28.02400 -9.50400 1.000 32.04332 236 LEU A O 1
ATOM 1684 N N . GLU A 1 239 ? 8.22300 28.14400 -9.59100 1.000 31.94330 237 GLU A N 1
ATOM 1685 C CA . GLU A 1 239 ? 8.21000 29.59900 -9.58200 1.000 32.88026 237 GLU A CA 1
ATOM 1686 C C . GLU A 1 239 ? 8.02700 30.13800 -10.99500 1.000 30.19573 237 GLU A C 1
ATOM 1687 O O . GLU A 1 239 ? 8.52900 29.56600 -11.96000 1.000 32.40125 237 GLU A O 1
ATOM 1693 N N . LYS A 1 240 ? 7.29700 31.23700 -11.09700 1.000 28.29550 238 LYS A N 1
ATOM 1694 C CA . LYS A 1 240 ? 6.91600 31.86100 -12.35500 1.000 28.75345 238 LYS A CA 1
ATOM 1695 C C . LYS A 1 240 ? 7.17700 33.34900 -12.20300 1.000 30.22204 238 LYS A C 1
ATOM 1696 O O . LYS A 1 240 ? 7.06100 33.89300 -11.10300 1.000 31.18795 238 LYS A O 1
ATOM 1702 N N . SER A 1 241 ? 7.60500 33.99800 -13.27100 1.000 30.52208 239 SER A N 1
ATOM 1703 C CA . SER A 1 241 ? 7.78100 35.43600 -13.21100 1.000 27.91914 239 SER A CA 1
ATOM 1704 C C . SER A 1 241 ? 6.68700 36.12300 -14.00800 1.000 27.85860 239 SER A C 1
ATOM 1705 O O . SER A 1 241 ? 6.05900 35.53500 -14.89900 1.000 29.89569 239 SER A O 1
ATOM 1708 N N . TYR A 1 242 ? 6.44500 37.37700 -13.65400 1.000 26.21630 240 TYR A N 1
ATOM 1709 C CA . TYR A 1 242 ? 5.42600 38.18100 -14.31100 1.000 26.52686 240 TYR A CA 1
ATOM 1710 C C . TYR A 1 242 ? 6.00100 39.58200 -14.48000 1.000 30.18520 240 TYR A C 1
ATOM 1711 O O . TYR A 1 242 ? 6.40400 40.21000 -13.49800 1.000 29.48248 240 TYR A O 1
ATOM 1720 N N . GLU A 1 243 ? 6.01700 40.09800 -15.69800 1.000 31.36165 241 GLU A N 1
ATOM 1721 C CA . GLU A 1 243 ? 6.56100 41.43000 -15.93600 1.000 33.37505 241 GLU A CA 1
ATOM 1722 C C . GLU A 1 243 ? 5.44200 42.47300 -15.80800 1.000 31.51957 241 GLU A C 1
ATOM 1723 O O . GLU A 1 243 ? 4.43400 42.40800 -16.51200 1.000 30.49576 241 GLU A O 1
ATOM 1729 N N . LEU A 1 244 ? 5.65700 43.47600 -14.96000 1.000 31.89593 242 LEU A N 1
ATOM 1730 C CA . LEU A 1 244 ? 4.68800 44.53900 -14.73500 1.000 30.66157 242 LEU A CA 1
ATOM 1731 C C . LEU A 1 244 ? 4.76200 45.55200 -15.85700 1.000 32.34598 242 LEU A C 1
ATOM 1732 O O . LEU A 1 244 ? 5.72200 45.56500 -16.64000 1.000 32.94079 242 LEU A O 1
ATOM 1737 N N . PRO A 1 245 ? 3.77400 46.43300 -15.96000 1.000 34.28306 243 PRO A N 1
ATOM 1738 C CA . PRO A 1 245 ? 3.76100 47.35600 -17.10500 1.000 38.80202 243 PRO A CA 1
ATOM 1739 C C . PRO A 1 245 ? 4.96500 48.27800 -17.15600 1.000 45.48966 243 PRO A C 1
ATOM 1740 O O . PRO A 1 245 ? 5.32700 48.71300 -18.25800 1.000 48.02944 243 PRO A O 1
ATOM 1744 N N . ASP A 1 246 ? 5.63600 48.54300 -16.01600 1.000 50.92716 244 ASP A N 1
ATOM 1745 C CA . ASP A 1 246 ? 6.84200 49.37900 -15.98600 1.000 57.46478 244 ASP A CA 1
ATOM 1746 C C . ASP A 1 246 ? 8.11600 48.63500 -16.38700 1.000 58.14381 244 ASP A C 1
ATOM 1747 O O . ASP A 1 246 ? 9.15100 49.28300 -16.59800 1.000 62.19693 244 ASP A O 1
ATOM 1752 N N . GLY A 1 247 ? 8.09600 47.30000 -16.43100 1.000 54.04859 245 GLY A N 1
ATOM 1753 C CA . GLY A 1 247 ? 9.27700 46.50300 -16.72600 1.000 49.88756 245 GLY A CA 1
ATOM 1754 C C . GLY A 1 247 ? 9.81200 45.73100 -15.54100 1.000 46.24765 245 GLY A C 1
ATOM 1755 O O . GLY A 1 247 ? 10.69400 44.87900 -15.72100 1.000 45.15278 245 GLY A O 1
ATOM 1756 N N . GLN A 1 248 ? 9.31000 46.01000 -14.34100 1.000 44.50797 246 GLN A N 1
ATOM 1757 C CA . GLN A 1 248 ? 9.69700 45.31200 -13.12800 1.000 47.78204 246 GLN A CA 1
ATOM 1758 C C . GLN A 1 248 ? 9.03400 43.93800 -13.07400 1.000 44.25794 246 GLN A C 1
ATOM 1759 O O . GLN A 1 248 ? 7.90300 43.74200 -13.53400 1.000 44.03949 246 GLN A O 1
ATOM 1765 N N . VAL A 1 249 ? 9.75100 42.97300 -12.52800 1.000 41.31811 247 VAL A N 1
ATOM 1766 C CA . VAL A 1 249 ? 9.33600 41.58700 -12.59200 1.000 40.71278 247 VAL A CA 1
ATOM 1767 C C . VAL A 1 249 ? 8.95000 41.13100 -11.19400 1.000 46.47663 247 VAL A C 1
ATOM 1768 O O . VAL A 1 249 ? 9.59700 41.48400 -10.20300 1.000 50.71398 247 VAL A O 1
ATOM 1772 N N . ILE A 1 250 ? 7.87800 40.35500 -11.12800 1.000 45.36597 248 ILE A N 1
ATOM 1773 C CA . ILE A 1 250 ? 7.37000 39.73000 -9.92000 1.000 45.37386 248 ILE A CA 1
ATOM 1774 C C . ILE A 1 250 ? 7.57700 38.24000 -10.06300 1.000 41.42865 248 ILE A C 1
ATOM 1775 O O . ILE A 1 250 ? 7.48400 37.69100 -11.16500 1.000 42.82882 248 ILE A O 1
ATOM 1780 N N . THR A 1 251 ? 7.86700 37.58100 -8.95700 1.000 34.60415 249 THR A N 1
ATOM 1781 C CA . THR A 1 251 ? 7.97800 36.13500 -8.94800 1.000 32.95921 249 THR A CA 1
ATOM 1782 C C . THR A 1 251 ? 7.01200 35.57900 -7.91400 1.000 33.28820 249 THR A C 1
ATOM 1783 O O . THR A 1 251 ? 6.89100 36.12800 -6.81200 1.000 37.53608 249 THR A O 1
ATOM 1787 N N . ILE A 1 252 ? 6.30200 34.51100 -8.25800 1.000 27.26643 250 ILE A N 1
ATOM 1788 C CA . ILE A 1 252 ? 5.49400 33.83300 -7.25800 1.000 28.47710 250 ILE A CA 1
ATOM 1789 C C . ILE A 1 252 ? 5.69700 32.33800 -7.37400 1.000 26.96376 250 ILE A C 1
ATOM 1790 O O . ILE A 1 252 ? 5.94200 31.79000 -8.45600 1.000 25.72414 250 ILE A O 1
ATOM 1795 N N . GLY A 1 253 ? 5.52900 31.67400 -6.24600 1.000 22.03159 251 GLY A N 1
ATOM 1796 C CA . GLY A 1 253 ? 5.68300 30.24000 -6.19700 1.000 20.86566 251 GLY A CA 1
ATOM 1797 C C . GLY A 1 253 ? 4.44600 29.59800 -5.61100 1.000 22.08686 251 GLY A C 1
ATOM 1798 O O . GLY A 1 253 ? 3.51400 29.30100 -6.36400 1.000 21.53679 251 GLY A O 1
ATOM 1799 N N . ASN A 1 254 ? 4.40700 29.35400 -4.29100 1.000 18.34694 252 ASN A N 1
ATOM 1800 C CA . ASN A 1 254 ? 3.26200 28.60600 -3.78400 1.000 14.64912 252 ASN A CA 1
ATOM 1801 C C . ASN A 1 254 ? 1.99100 29.46400 -3.78000 1.000 14.39383 252 ASN A C 1
ATOM 1802 O O . ASN A 1 254 ? 0.89200 28.91100 -3.74900 1.000 15.20709 252 ASN A O 1
ATOM 1807 N N . GLU A 1 255 ? 2.10500 30.79400 -3.89200 1.000 14.77546 253 GLU A N 1
ATOM 1808 C CA . GLU A 1 255 ? 0.92000 31.62200 -4.13300 1.000 15.53081 253 GLU A CA 1
ATOM 1809 C C . GLU A 1 255 ? 0.10700 31.14600 -5.32100 1.000 16.46250 253 GLU A C 1
ATOM 1810 O O . GLU A 1 255 ? -1.13000 31.24000 -5.29900 1.000 16.43881 253 GLU A O 1
ATOM 1816 N N . ARG A 1 256 ? 0.77800 30.60700 -6.34500 1.000 13.29370 254 ARG A N 1
ATOM 1817 C CA . ARG A 1 256 ? 0.08800 30.18200 -7.56100 1.000 12.74363 254 ARG A CA 1
ATOM 1818 C C . ARG A 1 256 ? -0.99100 29.16700 -7.24600 1.000 18.22587 254 ARG A C 1
ATOM 1819 O O . ARG A 1 256 ? -2.06800 29.19700 -7.85700 1.000 16.35459 254 ARG A O 1
ATOM 1827 N N . PHE A 1 257 ? -0.72900 28.23300 -6.32200 1.000 12.42517 255 PHE A N 1
ATOM 1828 C CA . PHE A 1 257 ? -1.75700 27.23400 -6.04700 1.000 17.15469 255 PHE A CA 1
ATOM 1829 C C . PHE A 1 257 ? -2.45200 27.43100 -4.71000 1.000 13.19632 255 PHE A C 1
ATOM 1830 O O . PHE A 1 257 ? -3.52900 26.86700 -4.51000 1.000 16.86781 255 PHE A O 1
ATOM 1838 N N . ARG A 1 258 ? -1.88000 28.21000 -3.79200 1.000 14.30698 256 ARG A N 1
ATOM 1839 C CA . ARG A 1 258 ? -2.60400 28.51600 -2.55300 1.000 17.56000 256 ARG A CA 1
ATOM 1840 C C . ARG A 1 258 ? -3.85400 29.32000 -2.84100 1.000 15.12813 256 ARG A C 1
ATOM 1841 O O . ARG A 1 258 ? -4.84100 29.23300 -2.10400 1.000 12.66994 256 ARG A O 1
ATOM 1849 N N . CYS A 1 259 ? -3.80500 30.18100 -3.85400 1.000 16.60989 257 CYS A N 1
ATOM 1850 C CA . CYS A 1 259 ? -4.93400 31.08800 -4.05400 1.000 19.16546 257 CYS A CA 1
ATOM 1851 C C . CYS A 1 259 ? -6.18200 30.31300 -4.47500 1.000 18.51801 257 CYS A C 1
ATOM 1852 O O . CYS A 1 259 ? -7.18300 30.37500 -3.75300 1.000 17.74423 257 CYS A O 1
ATOM 1855 N N . PRO A 1 260 ? -6.19100 29.53400 -5.57200 1.000 18.61539 258 PRO A N 1
ATOM 1856 C CA . PRO A 1 260 ? -7.41500 28.73300 -5.88100 1.000 18.59170 258 PRO A CA 1
ATOM 1857 C C . PRO A 1 260 ? -7.61500 27.51100 -4.97200 1.000 17.04678 258 PRO A C 1
ATOM 1858 O O . PRO A 1 260 ? -8.70000 26.90900 -4.99400 1.000 16.87044 258 PRO A O 1
ATOM 1862 N N . GLU A 1 261 ? -6.63200 27.13700 -4.14700 1.000 14.98601 259 GLU A N 1
ATOM 1863 C CA . GLU A 1 261 ? -6.91400 26.08700 -3.17900 1.000 13.65953 259 GLU A CA 1
ATOM 1864 C C . GLU A 1 261 ? -8.06900 26.48800 -2.25300 1.000 13.92799 259 GLU A C 1
ATOM 1865 O O . GLU A 1 261 ? -8.79300 25.61100 -1.75800 1.000 14.22802 259 GLU A O 1
ATOM 1871 N N . THR A 1 262 ? -8.29300 27.79900 -2.08200 1.000 14.43857 260 THR A N 1
ATOM 1872 C CA . THR A 1 262 ? -9.41400 28.32800 -1.29500 1.000 19.03912 260 THR A CA 1
ATOM 1873 C C . THR A 1 262 ? -10.76200 27.74800 -1.72400 1.000 16.77570 260 THR A C 1
ATOM 1874 O O . THR A 1 262 ? -11.67700 27.62600 -0.90100 1.000 15.08076 260 THR A O 1
ATOM 1878 N N . LEU A 1 263 ? -10.91700 27.40000 -3.00500 1.000 17.49420 261 LEU A N 1
ATOM 1879 C CA . LEU A 1 263 ? -12.18500 26.80500 -3.44900 1.000 14.21749 261 LEU A CA 1
ATOM 1880 C C . LEU A 1 263 ? -12.42900 25.45100 -2.79800 1.000 14.51753 261 LEU A C 1
ATOM 1881 O O . LEU A 1 263 ? -13.59100 25.07200 -2.58500 1.000 12.72784 261 LEU A O 1
ATOM 1886 N N . PHE A 1 264 ? -11.34200 24.69300 -2.49500 1.000 12.75942 262 PHE A N 1
ATOM 1887 C CA . PHE A 1 264 ? -11.48400 23.41500 -1.81700 1.000 12.69363 262 PHE A CA 1
ATOM 1888 C C . PHE A 1 264 ? -11.35800 23.54800 -0.30000 1.000 17.89162 262 PHE A C 1
ATOM 1889 O O . PHE A 1 264 ? -11.88100 22.69400 0.41800 1.000 16.64410 262 PHE A O 1
ATOM 1897 N N . GLN A 1 265 ? -10.68500 24.59400 0.19900 1.000 19.37864 263 GLN A N 1
ATOM 1898 C CA . GLN A 1 265 ? -10.57800 24.88000 1.64300 1.000 19.09966 263 GLN A CA 1
ATOM 1899 C C . GLN A 1 265 ? -10.92000 26.34800 1.89200 1.000 19.56024 263 GLN A C 1
ATOM 1900 O O . GLN A 1 265 ? -10.02600 27.20400 1.99200 1.000 19.22073 263 GLN A O 1
ATOM 1906 N N . PRO A 1 266 ? -12.20800 26.67600 1.99200 1.000 17.42841 264 PRO A N 1
ATOM 1907 C CA . PRO A 1 266 ? -12.60900 28.07600 2.23100 1.000 16.92045 264 PRO A CA 1
ATOM 1908 C C . PRO A 1 266 ? -12.11800 28.62600 3.54600 1.000 18.94438 264 PRO A C 1
ATOM 1909 O O . PRO A 1 266 ? -12.13200 29.86200 3.74600 1.000 20.22348 264 PRO A O 1
ATOM 1913 N N . SER A 1 267 ? -11.61300 27.77200 4.43400 1.000 19.19441 265 SER A N 1
ATOM 1914 C CA . SER A 1 267 ? -11.01100 28.29700 5.65500 1.000 23.70021 265 SER A CA 1
ATOM 1915 C C . SER A 1 267 ? -9.78300 29.14300 5.35900 1.000 24.62401 265 SER A C 1
ATOM 1916 O O . SER A 1 267 ? -9.43200 29.97800 6.19200 1.000 27.60594 265 SER A O 1
ATOM 1919 N N . PHE A 1 268 ? -9.16500 29.01400 4.16700 1.000 23.97130 266 PHE A N 1
ATOM 1920 C CA . PHE A 1 268 ? -8.05000 29.89300 3.80900 1.000 23.12383 266 PHE A CA 1
ATOM 1921 C C . PHE A 1 268 ? -8.41300 31.37100 3.89500 1.000 24.83456 266 PHE A C 1
ATOM 1922 O O . PHE A 1 268 ? -7.53700 32.19500 4.15600 1.000 26.27157 266 PHE A O 1
ATOM 1930 N N . ILE A 1 269 ? -9.67100 31.73900 3.65000 1.000 26.10839 267 ILE A N 1
ATOM 1931 C CA . ILE A 1 269 ? -10.11300 33.12700 3.80600 1.000 25.30303 267 ILE A CA 1
ATOM 1932 C C . ILE A 1 269 ? -11.07600 33.28200 4.98700 1.000 27.16905 267 ILE A C 1
ATOM 1933 O O . ILE A 1 269 ? -11.88800 34.21000 5.01700 1.000 27.44013 267 ILE A O 1
ATOM 1938 N N . GLY A 1 270 ? -11.02000 32.36200 5.95000 1.000 27.40592 268 GLY A N 1
ATOM 1939 C CA . GLY A 1 270 ? -11.80000 32.48800 7.16600 1.000 26.98745 268 GLY A CA 1
ATOM 1940 C C . GLY A 1 270 ? -13.25800 32.13600 7.02400 1.000 30.08255 268 GLY A C 1
ATOM 1941 O O . GLY A 1 270 ? -14.04400 32.50500 7.89200 1.000 33.31715 268 GLY A O 1
ATOM 1942 N N . MET A 1 271 ? -13.64200 31.40100 5.97100 1.000 27.74806 269 MET A N 1
ATOM 1943 C CA . MET A 1 271 ? -15.00700 30.91900 5.80200 1.000 28.69028 269 MET A CA 1
ATOM 1944 C C . MET A 1 271 ? -15.10400 29.50700 6.32500 1.000 30.60104 269 MET A C 1
ATOM 1945 O O . MET A 1 271 ? -14.34700 28.62600 5.90600 1.000 32.31440 269 MET A O 1
ATOM 1950 N N . GLU A 1 272 ? -15.98700 29.30900 7.27300 1.000 32.50390 270 GLU A N 1
ATOM 1951 C CA . GLU A 1 272 ? -16.28400 27.96700 7.75000 1.000 39.98374 270 GLU A CA 1
ATOM 1952 C C . GLU A 1 272 ? -17.37200 27.45900 6.82000 1.000 38.34144 270 GLU A C 1
ATOM 1953 O O . GLU A 1 272 ? -18.56000 27.64200 7.06000 1.000 46.02920 270 GLU A O 1
ATOM 1959 N N . SER A 1 273 ? -16.98800 26.80300 5.75400 1.000 33.50665 271 SER A N 1
ATOM 1960 C CA . SER A 1 273 ? -18.00700 26.16500 4.94400 1.000 33.03028 271 SER A CA 1
ATOM 1961 C C . SER A 1 273 ? -17.32100 25.14800 4.05700 1.000 27.67963 271 SER A C 1
ATOM 1962 O O . SER A 1 273 ? -16.08600 25.06800 4.01900 1.000 30.15625 271 SER A O 1
ATOM 1965 N N . ALA A 1 274 ? -18.14500 24.29700 3.44500 1.000 25.68203 272 ALA A N 1
ATOM 1966 C CA . ALA A 1 274 ? -17.66700 23.18600 2.63400 1.000 21.36572 272 ALA A CA 1
ATOM 1967 C C . ALA A 1 274 ? -16.99900 23.71300 1.37900 1.000 19.55498 272 ALA A C 1
ATOM 1968 O O . ALA A 1 274 ? -17.45200 24.69800 0.79700 1.000 20.98673 272 ALA A O 1
ATOM 1970 N N . GLY A 1 275 ? -15.93000 23.03700 0.93700 1.000 18.66540 273 GLY A N 1
ATOM 1971 C CA . GLY A 1 275 ? -15.36500 23.35900 -0.35700 1.000 16.94677 273 GLY A CA 1
ATOM 1972 C C . GLY A 1 275 ? -16.17800 22.79600 -1.53800 1.000 15.82032 273 GLY A C 1
ATOM 1973 O O . GLY A 1 275 ? -16.98900 21.88800 -1.41500 1.000 17.26260 273 GLY A O 1
ATOM 1974 N N . ILE A 1 276 ? -15.85700 23.25300 -2.75500 1.000 14.78335 274 ILE A N 1
ATOM 1975 C CA . ILE A 1 276 ? -16.65700 22.88700 -3.93400 1.000 14.81757 274 ILE A CA 1
ATOM 1976 C C . ILE A 1 276 ? -16.70200 21.38400 -4.20700 1.000 17.10995 274 ILE A C 1
ATOM 1977 O O . ILE A 1 276 ? -17.66700 20.90100 -4.80900 1.000 18.50748 274 ILE A O 1
ATOM 1982 N N . HIS A 1 277 ? -15.71500 20.60900 -3.76900 1.000 16.53356 275 HIS A N 1
ATOM 1983 C CA . HIS A 1 277 ? -15.86500 19.16900 -3.97500 1.000 19.11808 275 HIS A CA 1
ATOM 1984 C C . HIS A 1 277 ? -16.93100 18.59500 -3.05600 1.000 19.33653 275 HIS A C 1
ATOM 1985 O O . HIS A 1 277 ? -17.64500 17.65000 -3.43200 1.000 17.02836 275 HIS A O 1
ATOM 1992 N N . GLU A 1 278 ? -17.02900 19.12500 -1.82900 1.000 19.93134 276 GLU A N 1
ATOM 1993 C CA . GLU A 1 278 ? -18.03700 18.63300 -0.89200 1.000 19.28126 276 GLU A CA 1
ATOM 1994 C C . GLU A 1 278 ? -19.41000 19.14200 -1.25100 1.000 15.46764 276 GLU A C 1
ATOM 1995 O O . GLU A 1 278 ? -20.38600 18.43000 -1.04100 1.000 15.73873 276 GLU A O 1
ATOM 2001 N N . THR A 1 279 ? -19.51800 20.36600 -1.78100 1.000 14.14380 277 THR A N 1
ATOM 2002 C CA . THR A 1 279 ? -20.84200 20.80600 -2.17700 1.000 16.80465 277 THR A CA 1
ATOM 2003 C C . THR A 1 279 ? -21.32000 20.01200 -3.39000 1.000 18.76014 277 THR A C 1
ATOM 2004 O O . THR A 1 279 ? -22.52000 19.72600 -3.49100 1.000 17.79950 277 THR A O 1
ATOM 2008 N N . THR A 1 280 ? -20.41300 19.61900 -4.30000 1.000 16.92571 278 THR A N 1
ATOM 2009 C CA . THR A 1 280 ? -20.81400 18.74400 -5.40600 1.000 12.38306 278 THR A CA 1
ATOM 2010 C C . THR A 1 280 ? -21.38700 17.42900 -4.87600 1.000 18.94174 278 THR A C 1
ATOM 2011 O O . THR A 1 280 ? -22.49100 16.99400 -5.25700 1.000 17.74160 278 THR A O 1
ATOM 2015 N N . TYR A 1 281 ? -20.62900 16.77600 -4.00000 1.000 15.63872 279 TYR A N 1
ATOM 2016 C CA . TYR A 1 281 ? -21.05900 15.51600 -3.43300 1.000 14.40699 279 TYR A CA 1
ATOM 2017 C C . TYR A 1 281 ? -22.36500 15.69400 -2.67500 1.000 18.58644 279 TYR A C 1
ATOM 2018 O O . TYR A 1 281 ? -23.31200 14.92700 -2.87000 1.000 24.04499 279 TYR A O 1
ATOM 2027 N N . ASN A 1 282 ? -22.44800 16.73100 -1.82500 1.000 15.28078 280 ASN A N 1
ATOM 2028 C CA . ASN A 1 282 ? -23.67800 16.96900 -1.05900 1.000 19.84712 280 ASN A CA 1
ATOM 2029 C C . ASN A 1 282 ? -24.88100 17.17100 -1.99400 1.000 20.10241 280 ASN A C 1
ATOM 2030 O O . ASN A 1 282 ? -25.97000 16.64300 -1.75100 1.000 16.34143 280 ASN A O 1
ATOM 2035 N N . SER A 1 283 ? -24.69300 17.94100 -3.07100 1.000 15.22814 281 SER A N 1
ATOM 2036 C CA . SER A 1 283 ? -25.76300 18.16600 -4.03700 1.000 18.29430 281 SER A CA 1
ATOM 2037 C C . SER A 1 283 ? -26.21900 16.85000 -4.65300 1.000 20.47877 281 SER A C 1
ATOM 2038 O O . SER A 1 283 ? -27.41600 16.57400 -4.75300 1.000 18.82331 281 SER A O 1
ATOM 2041 N N . ILE A 1 284 ? -25.26300 16.02700 -5.08500 1.000 18.97070 282 ILE A N 1
ATOM 2042 C CA . ILE A 1 284 ? -25.60600 14.74300 -5.69100 1.000 20.82618 282 ILE A CA 1
ATOM 2043 C C . ILE A 1 284 ? -26.38500 13.89200 -4.69400 1.000 22.72115 282 ILE A C 1
ATOM 2044 O O . ILE A 1 284 ? -27.33900 13.19100 -5.05400 1.000 22.21319 282 ILE A O 1
ATOM 2049 N N . MET A 1 285 ? -26.01800 13.97300 -3.41600 1.000 18.74698 283 MET A N 1
ATOM 2050 C CA . MET A 1 285 ? -26.66800 13.15700 -2.39900 1.000 21.28676 283 MET A CA 1
ATOM 2051 C C . MET A 1 285 ? -28.05300 13.65900 -2.03900 1.000 24.97405 283 MET A C 1
ATOM 2052 O O . MET A 1 285 ? -28.85200 12.88800 -1.49600 1.000 29.22192 283 MET A O 1
ATOM 2057 N N . LYS A 1 286 ? -28.37300 14.91800 -2.33400 1.000 26.18998 284 LYS A N 1
ATOM 2058 C CA . LYS A 1 286 ? -29.74200 15.38200 -2.12700 1.000 27.53225 284 LYS A CA 1
ATOM 2059 C C . LYS A 1 286 ? -30.67500 14.91300 -3.23100 1.000 23.86339 284 LYS A C 1
ATOM 2060 O O . LYS A 1 286 ? -31.88200 15.11600 -3.12700 1.000 24.78981 284 LYS A O 1
ATOM 2066 N N . CYS A 1 287 ? -30.15500 14.32100 -4.30300 1.000 20.70511 285 CYS A N 1
ATOM 2067 C CA . CYS A 1 287 ? -30.98900 13.93400 -5.42900 1.000 18.77857 285 CYS A CA 1
ATOM 2068 C C . CYS A 1 287 ? -31.44800 12.50300 -5.28700 1.000 20.79986 285 CYS A C 1
ATOM 2069 O O . CYS A 1 287 ? -30.81500 11.68700 -4.61000 1.000 21.25255 285 CYS A O 1
ATOM 2072 N N . ASP A 1 288 ? -32.55200 12.20000 -5.96400 1.000 23.47124 286 ASP A N 1
ATOM 2073 C CA . ASP A 1 288 ? -33.08300 10.84800 -6.03900 1.000 26.50844 286 ASP A CA 1
ATOM 2074 C C . ASP A 1 288 ? -31.94300 9.86200 -6.25000 1.000 28.01652 286 ASP A C 1
ATOM 2075 O O . ASP A 1 288 ? -31.12600 10.02100 -7.16600 1.000 25.89258 286 ASP A O 1
ATOM 2080 N N . ILE A 1 289 ? -31.90000 8.82900 -5.41300 1.000 29.03243 287 ILE A N 1
ATOM 2081 C CA . ILE A 1 289 ? -30.87000 7.80700 -5.57200 1.000 32.86183 287 ILE A CA 1
ATOM 2082 C C . ILE A 1 289 ? -30.82500 7.23600 -6.99900 1.000 36.54649 287 ILE A C 1
ATOM 2083 O O . ILE A 1 289 ? -29.75000 6.86200 -7.48800 1.000 39.80477 287 ILE A O 1
ATOM 2088 N N . ASP A 1 290 ? -31.95900 7.24400 -7.71000 1.000 32.73550 288 ASP A N 1
ATOM 2089 C CA . ASP A 1 290 ? -32.07100 6.66700 -9.05000 1.000 32.95921 288 ASP A CA 1
ATOM 2090 C C . ASP A 1 290 ? -31.25400 7.40700 -10.10000 1.000 31.10110 288 ASP A C 1
ATOM 2091 O O . ASP A 1 290 ? -30.86300 6.79300 -11.10300 1.000 33.87248 288 ASP A O 1
ATOM 2096 N N . ILE A 1 291 ? -31.04300 8.72100 -9.95400 1.000 25.21881 289 ILE A N 1
ATOM 2097 C CA . ILE A 1 291 ? -30.28700 9.46700 -10.96200 1.000 23.83707 289 ILE A CA 1
ATOM 2098 C C . ILE A 1 291 ? -28.85600 9.74100 -10.53400 1.000 23.43439 289 ILE A C 1
ATOM 2099 O O . ILE A 1 291 ? -28.07800 10.32900 -11.32200 1.000 23.21068 289 ILE A O 1
ATOM 2104 N N . ARG A 1 292 ? -28.46300 9.30900 -9.33000 1.000 20.27348 290 ARG A N 1
ATOM 2105 C CA . ARG A 1 292 ? -27.14000 9.64100 -8.82700 1.000 19.53918 290 ARG A CA 1
ATOM 2106 C C . ARG A 1 292 ? -26.03100 9.14200 -9.74900 1.000 21.24992 290 ARG A C 1
ATOM 2107 O O . ARG A 1 292 ? -25.07500 9.88300 -10.01300 1.000 19.84185 290 ARG A O 1
ATOM 2115 N N . LYS A 1 293 ? -26.13800 7.89700 -10.25300 1.000 21.49995 291 LYS A N 1
ATOM 2116 C CA . LYS A 1 293 ? -25.09700 7.36100 -11.13700 1.000 25.80836 291 LYS A CA 1
ATOM 2117 C C . LYS A 1 293 ? -24.95300 8.24200 -12.39200 1.000 27.12430 291 LYS A C 1
ATOM 2118 O O . LYS A 1 293 ? -23.82900 8.55800 -12.82100 1.000 27.42697 291 LYS A O 1
ATOM 2124 N N . ASP A 1 294 ? -26.07100 8.75200 -12.92000 1.000 26.45054 292 ASP A N 1
ATOM 2125 C CA . ASP A 1 294 ? -25.99300 9.67200 -14.05500 1.000 27.64279 292 ASP A CA 1
ATOM 2126 C C . ASP A 1 294 ? -25.32700 11.00200 -13.69500 1.000 22.77378 292 ASP A C 1
ATOM 2127 O O . ASP A 1 294 ? -24.59600 11.57700 -14.50900 1.000 23.66336 292 ASP A O 1
ATOM 2132 N N . LEU A 1 295 ? -25.59200 11.53700 -12.50000 1.000 17.85214 293 LEU A N 1
ATOM 2133 C CA . LEU A 1 295 ? -24.94300 12.78700 -12.10300 1.000 15.18077 293 LEU A CA 1
ATOM 2134 C C . LEU A 1 295 ? -23.42600 12.60800 -11.94800 1.000 15.50975 293 LEU A C 1
ATOM 2135 O O . LEU A 1 295 ? -22.64300 13.45800 -12.39100 1.000 12.63309 293 LEU A O 1
ATOM 2140 N N . TYR A 1 296 ? -22.99200 11.52700 -11.27100 1.000 14.94653 294 TYR A N 1
ATOM 2141 C CA . TYR A 1 296 ? -21.56700 11.31400 -11.05200 1.000 16.64147 294 TYR A CA 1
ATOM 2142 C C . TYR A 1 296 ? -20.82000 11.29600 -12.37400 1.000 18.99438 294 TYR A C 1
ATOM 2143 O O . TYR A 1 296 ? -19.67200 11.73000 -12.45500 1.000 18.19429 294 TYR A O 1
ATOM 2152 N N . ALA A 1 297 ? -21.44100 10.76900 -13.40600 1.000 19.09439 295 ALA A N 1
ATOM 2153 C CA . ALA A 1 297 ? -20.77600 10.61100 -14.68500 1.000 18.52327 295 ALA A CA 1
ATOM 2154 C C . ALA A 1 297 ? -20.94300 11.83700 -15.56400 1.000 19.35495 295 ALA A C 1
ATOM 2155 O O . ALA A 1 297 ? -20.48400 11.81900 -16.70000 1.000 17.64685 295 ALA A O 1
ATOM 2157 N N . ASN A 1 298 ? -21.59700 12.89900 -15.07800 1.000 18.30746 296 ASN A N 1
ATOM 2158 C CA . ASN A 1 298 ? -21.90700 14.05000 -15.91400 1.000 13.46477 296 ASN A CA 1
ATOM 2159 C C . ASN A 1 298 ? -21.77100 15.34300 -15.12300 1.000 15.81769 296 ASN A C 1
ATOM 2160 O O . ASN A 1 298 ? -22.69600 16.14900 -15.08700 1.000 15.00180 296 ASN A O 1
ATOM 2165 N N . ASN A 1 299 ? -20.60100 15.56800 -14.49400 1.000 24.79771 297 ASN A N 1
ATOM 2166 C CA A ASN A 1 299 ? -20.27300 16.84300 -13.83700 1.000 27.69543 297 ASN A CA 1
ATOM 2167 C CA B ASN A 1 299 ? -20.30300 16.84000 -13.84400 0.000 28.39288 297 ASN A CA 1
ATOM 2168 C C . ASN A 1 299 ? -19.76400 17.81300 -14.88700 1.000 22.83168 297 ASN A C 1
ATOM 2169 O O . ASN A 1 299 ? -18.65800 17.63200 -15.40500 1.000 14.94653 297 ASN A O 1
ATOM 2178 N N . VAL A 1 300 ? -20.50500 18.87200 -15.16900 1.000 18.19429 298 VAL A N 1
ATOM 2179 C CA . VAL A 1 300 ? -20.07500 19.86600 -16.16400 1.000 18.49695 298 VAL A CA 1
ATOM 2180 C C . VAL A 1 300 ? -19.65800 21.13000 -15.44000 1.000 14.43857 298 VAL A C 1
ATOM 2181 O O . VAL A 1 300 ? -20.40300 21.65000 -14.61900 1.000 9.60905 298 VAL A O 1
ATOM 2185 N N . MET A 1 301 ? -18.46600 21.62400 -15.74500 1.000 10.71181 299 MET A N 1
ATOM 2186 C CA . MET A 1 301 ? -17.95300 22.86000 -15.15000 1.000 9.15110 299 MET A CA 1
ATOM 2187 C C . MET A 1 301 ? -18.22200 24.03300 -16.07600 1.000 12.48571 299 MET A C 1
ATOM 2188 O O . MET A 1 301 ? -18.10800 23.88900 -17.29400 1.000 13.33844 299 MET A O 1
ATOM 2193 N N . SER A 1 302 ? -18.50800 25.20000 -15.50100 1.000 12.70152 300 SER A N 1
ATOM 2194 C CA A SER A 1 302 ? -18.76200 26.39000 -16.28900 1.000 15.94139 300 SER A CA 1
ATOM 2195 C CA B SER A 1 302 ? -18.83900 26.39100 -16.27000 0.000 16.03087 300 SER A CA 1
ATOM 2196 C C . SER A 1 302 ? -18.49500 27.62900 -15.45100 1.000 16.90203 300 SER A C 1
ATOM 2197 O O . SER A 1 302 ? -18.58700 27.61300 -14.22100 1.000 11.34873 300 SER A O 1
ATOM 2202 N N . GLY A 1 303 ? -18.14700 28.70400 -16.13900 1.000 9.57746 301 GLY A N 1
ATOM 2203 C CA . GLY A 1 303 ? -17.87700 29.93400 -15.42200 1.000 9.80644 301 GLY A CA 1
ATOM 2204 C C . GLY A 1 303 ? -16.37200 30.19700 -15.34400 1.000 11.82247 301 GLY A C 1
ATOM 2205 O O . GLY A 1 303 ? -15.52800 29.27300 -15.41900 1.000 9.47482 301 GLY A O 1
ATOM 2206 N N . GLY A 1 304 ? -16.02000 31.47200 -15.23200 1.000 12.05934 302 GLY A N 1
ATOM 2207 C CA . GLY A 1 304 ? -14.62200 31.80900 -15.34300 1.000 12.40675 302 GLY A CA 1
ATOM 2208 C C . GLY A 1 304 ? -13.77000 31.22200 -14.22900 1.000 11.92775 302 GLY A C 1
ATOM 2209 O O . GLY A 1 304 ? -12.56100 30.99800 -14.41000 1.000 12.39096 302 GLY A O 1
ATOM 2210 N N . THR A 1 305 ? -14.35400 31.02300 -13.05600 1.000 9.88803 303 THR A N 1
ATOM 2211 C CA . THR A 1 305 ? -13.52000 30.57000 -11.95800 1.000 10.88025 303 THR A CA 1
ATOM 2212 C C . THR A 1 305 ? -13.22200 29.08300 -12.05300 1.000 13.83061 303 THR A C 1
ATOM 2213 O O . THR A 1 305 ? -12.34200 28.62900 -11.33800 1.000 13.92535 303 THR A O 1
ATOM 2217 N N . THR A 1 306 ? -13.83000 28.34600 -13.01900 1.000 10.19859 304 THR A N 1
ATOM 2218 C CA . THR A 1 306 ? -13.43300 26.96400 -13.26200 1.000 9.12741 304 THR A CA 1
ATOM 2219 C C . THR A 1 306 ? -12.33800 26.86000 -14.29700 1.000 9.86960 304 THR A C 1
ATOM 2220 O O . THR A 1 306 ? -12.02200 25.73900 -14.75200 1.000 13.24633 304 THR A O 1
ATOM 2224 N N . MET A 1 307 ? -11.73700 27.99300 -14.69400 1.000 9.79854 305 MET A N 1
ATOM 2225 C CA . MET A 1 307 ? -10.74400 27.94200 -15.77000 1.000 12.47255 305 MET A CA 1
ATOM 2226 C C . MET A 1 307 ? -9.34800 27.54400 -15.30300 1.000 13.55689 305 MET A C 1
ATOM 2227 O O . MET A 1 307 ? -8.48200 27.33000 -16.16800 1.000 14.34383 305 MET A O 1
ATOM 2232 N N . TYR A 1 308 ? -9.08900 27.47800 -13.97800 1.000 12.93050 306 TYR A N 1
ATOM 2233 C CA . TYR A 1 308 ? -7.73800 27.13800 -13.49700 1.000 9.66432 306 TYR A CA 1
ATOM 2234 C C . TYR A 1 308 ? -7.23700 25.81200 -14.08100 1.000 13.79376 306 TYR A C 1
ATOM 2235 O O . TYR A 1 308 ? -7.92000 24.78400 -13.95000 1.000 15.22551 306 TYR A O 1
ATOM 2244 N N . PRO A 1 309 ? -6.01500 25.76500 -14.61500 1.000 13.55162 307 PRO A N 1
ATOM 2245 C CA . PRO A 1 309 ? -5.38600 24.47500 -14.91500 1.000 13.75691 307 PRO A CA 1
ATOM 2246 C C . PRO A 1 309 ? -5.40600 23.58000 -13.68700 1.000 13.35686 307 PRO A C 1
ATOM 2247 O O . PRO A 1 309 ? -5.17200 24.03500 -12.57100 1.000 15.12023 307 PRO A O 1
ATOM 2251 N N . GLY A 1 310 ? -5.68200 22.28800 -13.89700 1.000 16.79149 308 GLY A N 1
ATOM 2252 C CA . GLY A 1 310 ? -5.70400 21.30100 -12.82300 1.000 15.45712 308 GLY A CA 1
ATOM 2253 C C . GLY A 1 310 ? -7.03900 21.11200 -12.08600 1.000 15.32026 308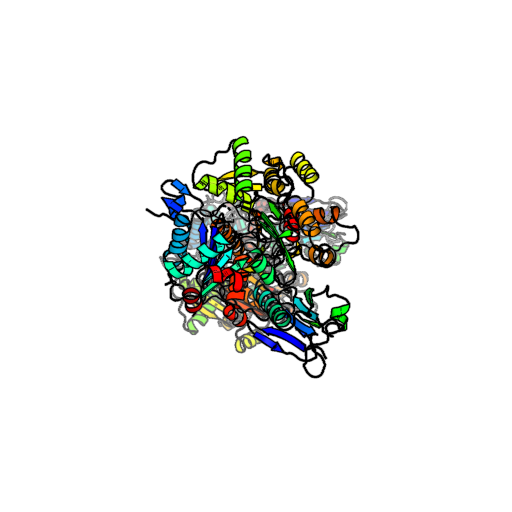 GLY A C 1
ATOM 2254 O O . GLY A 1 310 ? -7.19400 20.11400 -11.35100 1.000 13.40161 308 GLY A O 1
ATOM 2255 N N . ILE A 1 311 ? -8.01200 22.00900 -12.24900 1.000 12.41728 309 ILE A N 1
ATOM 2256 C CA . ILE A 1 311 ? -9.21800 21.91700 -11.41300 1.000 10.52758 309 ILE A CA 1
ATOM 2257 C C . ILE A 1 311 ? -10.04700 20.68700 -11.75500 1.000 14.43857 309 ILE A C 1
ATOM 2258 O O . ILE A 1 311 ? -10.63700 20.07000 -10.85900 1.000 14.90179 309 ILE A O 1
ATOM 2263 N N . ALA A 1 312 ? -10.12200 20.31500 -13.04100 1.000 15.43606 310 ALA A N 1
ATOM 2264 C CA . ALA A 1 312 ? -10.90600 19.14100 -13.43700 1.000 15.88085 310 ALA A CA 1
ATOM 2265 C C . ALA A 1 312 ? -10.32800 17.87300 -12.82400 1.000 17.42577 310 ALA A C 1
ATOM 2266 O O . ALA A 1 312 ? -11.06600 17.08200 -12.21900 1.000 18.66013 310 ALA A O 1
ATOM 2268 N N . ASP A 1 313 ? -8.99100 17.69300 -12.91900 1.000 17.55474 311 ASP A N 1
ATOM 2269 C CA . ASP A 1 313 ? -8.31400 16.54800 -12.31100 1.000 16.86781 311 ASP A CA 1
ATOM 2270 C C . ASP A 1 313 ? -8.43600 16.53600 -10.78800 1.000 16.18615 311 ASP A C 1
ATOM 2271 O O . ASP A 1 313 ? -8.52600 15.46700 -10.18200 1.000 16.82044 311 ASP A O 1
ATOM 2276 N N . ARG A 1 314 ? -8.32700 17.68700 -10.14400 1.000 10.92499 312 ARG A N 1
ATOM 2277 C CA . ARG A 1 314 ? -8.50400 17.72500 -8.69500 1.000 11.18818 312 ARG A CA 1
ATOM 2278 C C . ARG A 1 314 ? -9.92900 17.32000 -8.30100 1.000 19.18914 312 ARG A C 1
ATOM 2279 O O . ARG A 1 314 ? -10.13200 16.50800 -7.38000 1.000 17.86004 312 ARG A O 1
ATOM 2287 N N . MET A 1 315 ? -10.92900 17.88300 -8.98700 1.000 16.51514 313 MET A N 1
ATOM 2288 C CA A MET A 1 315 ? -12.31700 17.52700 -8.71900 1.000 26.05312 313 MET A CA 1
ATOM 2289 C CA B MET A 1 315 ? -12.30700 17.51800 -8.68700 0.000 26.24788 313 MET A CA 1
ATOM 2290 C C . MET A 1 315 ? -12.55200 16.02800 -8.89900 1.000 21.73945 313 MET A C 1
ATOM 2291 O O . MET A 1 315 ? -13.25000 15.40000 -8.10900 1.000 17.76002 313 MET A O 1
ATOM 2300 N N . GLN A 1 316 ? -11.95700 15.43200 -9.93800 1.000 18.62855 314 GLN A N 1
ATOM 2301 C CA . GLN A 1 316 ? -12.10000 13.99500 -10.17400 1.000 17.76792 314 GLN A CA 1
ATOM 2302 C C . GLN A 1 316 ? -11.56400 13.20000 -9.00100 1.000 17.36787 314 GLN A C 1
ATOM 2303 O O . GLN A 1 316 ? -12.18000 12.21500 -8.54900 1.000 17.67844 314 GLN A O 1
ATOM 2309 N N . LYS A 1 317 ? -10.37600 13.59500 -8.52300 1.000 13.70691 315 LYS A N 1
ATOM 2310 C CA . LYS A 1 317 ? -9.75800 12.91800 -7.39400 1.000 15.31236 315 LYS A CA 1
ATOM 2311 C C . LYS A 1 317 ? -10.58700 13.10700 -6.12700 1.000 16.85202 315 LYS A C 1
ATOM 2312 O O . LYS A 1 317 ? -10.78800 12.16100 -5.35200 1.000 16.96519 315 LYS A O 1
ATOM 2318 N N . GLU A 1 318 ? -11.07900 14.32400 -5.89600 1.000 17.55210 316 GLU A N 1
ATOM 2319 C CA . GLU A 1 318 ? -11.83200 14.56000 -4.66400 1.000 20.93409 316 GLU A CA 1
ATOM 2320 C C . GLU A 1 318 ? -13.18400 13.81600 -4.67900 1.000 21.75787 316 GLU A C 1
ATOM 2321 O O . GLU A 1 318 ? -13.59100 13.23900 -3.65800 1.000 21.22097 316 GLU A O 1
ATOM 2327 N N . ILE A 1 319 ? -13.89300 13.79600 -5.82000 1.000 18.22850 317 ILE A N 1
ATOM 2328 C CA . ILE A 1 319 ? -15.17500 13.09300 -5.86100 1.000 19.32863 317 ILE A CA 1
ATOM 2329 C C . ILE A 1 319 ? -14.96500 11.59400 -5.72600 1.000 22.57113 317 ILE A C 1
ATOM 2330 O O . ILE A 1 319 ? -15.71100 10.91300 -5.01500 1.000 24.56610 317 ILE A O 1
ATOM 2335 N N . THR A 1 320 ? -13.95900 11.05100 -6.41400 1.000 21.04200 318 THR A N 1
ATOM 2336 C CA . THR A 1 320 ? -13.63900 9.63700 -6.26900 1.000 19.73921 318 THR A CA 1
ATOM 2337 C C . THR A 1 320 ? -13.45700 9.25100 -4.80900 1.000 21.65260 318 THR A C 1
ATOM 2338 O O . THR A 1 320 ? -13.92100 8.18500 -4.37200 1.000 23.15014 318 THR A O 1
ATOM 2342 N N . ALA A 1 321 ? -12.78200 10.09600 -4.03100 1.000 20.73670 319 ALA A N 1
ATOM 2343 C CA . ALA A 1 321 ? -12.60400 9.76300 -2.62100 1.000 22.37110 319 ALA A CA 1
ATOM 2344 C C . ALA A 1 321 ? -13.93000 9.77500 -1.85300 1.000 27.90598 319 ALA A C 1
ATOM 2345 O O . ALA A 1 321 ? -14.07200 9.05300 -0.86000 1.000 32.44336 319 ALA A O 1
ATOM 2347 N N . LEU A 1 322 ? -14.89700 10.60100 -2.26500 1.000 25.61360 320 LEU A N 1
ATOM 2348 C CA . LEU A 1 322 ? -16.15200 10.70200 -1.52400 1.000 25.47937 320 LEU A CA 1
ATOM 2349 C C . LEU A 1 322 ? -17.19100 9.67300 -1.93800 1.000 23.06066 320 LEU A C 1
ATOM 2350 O O . LEU A 1 322 ? -18.02700 9.29400 -1.11800 1.000 24.83192 320 LEU A O 1
ATOM 2355 N N . ALA A 1 323 ? -17.17300 9.24800 -3.19400 1.000 20.49719 321 ALA A N 1
ATOM 2356 C CA . ALA A 1 323 ? -18.21600 8.43200 -3.79800 1.000 22.44216 321 ALA A CA 1
ATOM 2357 C C . ALA A 1 323 ? -18.05000 6.95300 -3.45100 1.000 27.96651 321 ALA A C 1
ATOM 2358 O O . ALA A 1 323 ? -17.00300 6.50400 -2.98600 1.000 33.61456 321 ALA A O 1
ATOM 2360 N N . PRO A 1 324 ? -19.06000 6.13500 -3.71700 1.000 27.11641 322 PRO A N 1
ATOM 2361 C CA . PRO A 1 324 ? -18.85300 4.68600 -3.62300 1.000 29.35089 322 PRO A CA 1
ATOM 2362 C C . PRO A 1 324 ? -17.69800 4.21800 -4.50300 1.000 31.24322 322 PRO A C 1
ATOM 2363 O O . PRO A 1 324 ? -17.44900 4.76300 -5.58000 1.000 31.80908 322 PRO A O 1
ATOM 2367 N N . SER A 1 325 ? -16.98400 3.18700 -4.04500 1.000 33.88301 323 SER A N 1
ATOM 2368 C CA . SER A 1 325 ? -15.77700 2.75500 -4.76400 1.000 41.73658 323 SER A CA 1
ATOM 2369 C C . SER A 1 325 ? -16.06700 2.24300 -6.17200 1.000 43.36573 323 SER A C 1
ATOM 2370 O O . SER A 1 325 ? -15.18500 2.28900 -7.03000 1.000 42.48404 323 SER A O 1
ATOM 2373 N N . THR A 1 326 ? -17.27500 1.73800 -6.43100 1.000 45.56599 324 THR A N 1
ATOM 2374 C CA . THR A 1 326 ? -17.63500 1.28300 -7.77200 1.000 47.13197 324 THR A CA 1
ATOM 2375 C C . THR A 1 326 ? -17.97200 2.41700 -8.74100 1.000 42.53405 324 THR A C 1
ATOM 2376 O O . THR A 1 326 ? -18.14200 2.15300 -9.94300 1.000 42.52089 324 THR A O 1
ATOM 2380 N N . MET A 1 327 ? -18.13200 3.64400 -8.25400 1.000 36.47016 325 MET A N 1
ATOM 2381 C CA . MET A 1 327 ? -18.83900 4.66500 -9.02300 1.000 33.00659 325 MET A CA 1
ATOM 2382 C C . MET A 1 327 ? -18.00500 5.20100 -10.18400 1.000 29.33773 325 MET A C 1
ATOM 2383 O O . MET A 1 327 ? -16.83500 5.56600 -10.01300 1.000 29.11402 325 MET A O 1
ATOM 2388 N N . LYS A 1 328 ? -18.62300 5.32100 -11.35000 1.000 26.15050 326 LYS A N 1
ATOM 2389 C CA . LYS A 1 328 ? -17.94200 5.94800 -12.47400 1.000 28.31392 326 LYS A CA 1
ATOM 2390 C C . LYS A 1 328 ? -18.13300 7.46600 -12.39400 1.000 24.67401 326 LYS A C 1
ATOM 2391 O O . LYS A 1 328 ? -19.27200 7.95400 -12.35800 1.000 23.41597 326 LYS A O 1
ATOM 2397 N N . ILE A 1 329 ? -17.01400 8.19900 -12.31500 1.000 22.13686 327 ILE A N 1
ATOM 2398 C CA . ILE A 1 329 ? -16.97500 9.65400 -12.12500 1.000 21.19728 327 ILE A CA 1
ATOM 2399 C C . ILE A 1 329 ? -16.44400 10.28200 -13.40800 1.000 21.88947 327 ILE A C 1
ATOM 2400 O O . ILE A 1 329 ? -15.38500 9.86900 -13.90000 1.000 19.12598 327 ILE A O 1
ATOM 2405 N N . LYS A 1 330 ? -17.09900 11.34500 -13.89100 1.000 19.77606 328 LYS A N 1
ATOM 2406 C CA . LYS A 1 330 ? -16.52900 12.06000 -15.01300 1.000 17.94426 328 LYS A CA 1
ATOM 2407 C C . LYS A 1 330 ? -16.75400 13.56800 -14.86700 1.000 16.24405 328 LYS A C 1
ATOM 2408 O O . LYS A 1 330 ? -17.86700 14.02200 -14.57100 1.000 15.37553 328 LYS A O 1
ATOM 2414 N N . ILE A 1 331 ? -15.69200 14.33800 -15.08500 1.000 13.43582 329 ILE A N 1
ATOM 2415 C CA . ILE A 1 331 ? -15.71900 15.79400 -15.06400 1.000 12.07250 329 ILE A CA 1
ATOM 2416 C C . ILE A 1 331 ? -15.58400 16.26700 -16.50100 1.000 15.06233 329 ILE A C 1
ATOM 2417 O O . ILE A 1 331 ? -14.54800 16.04100 -17.13400 1.000 13.95167 329 ILE A O 1
ATOM 2422 N N . ILE A 1 332 ? -16.57700 17.00800 -16.97800 1.000 12.60677 330 ILE A N 1
ATOM 2423 C CA . ILE A 1 332 ? -16.58600 17.60800 -18.31300 1.000 12.63573 330 ILE A CA 1
ATOM 2424 C C . ILE A 1 332 ? -16.23900 19.09000 -18.14500 1.000 15.29131 330 ILE A C 1
ATOM 2425 O O . ILE A 1 332 ? -16.92500 19.83000 -17.42900 1.000 13.05946 330 ILE A O 1
ATOM 2430 N N . ALA A 1 333 ? -15.15600 19.53900 -18.78900 1.000 11.92248 331 ALA A N 1
ATOM 2431 C CA . ALA A 1 333 ? -14.66500 20.90900 -18.62900 1.000 11.85932 331 ALA A CA 1
ATOM 2432 C C . ALA A 1 333 ? -14.38000 21.46300 -20.01700 1.000 11.89353 331 ALA A C 1
ATOM 2433 O O . ALA A 1 333 ? -13.23700 21.47700 -20.46100 1.000 14.32277 331 ALA A O 1
ATOM 2435 N N . PRO A 1 334 ? -15.41300 21.85400 -20.76100 1.000 14.57017 332 PRO A N 1
ATOM 2436 C CA . PRO A 1 334 ? -15.17100 22.30000 -22.13300 1.000 15.20972 332 PRO A CA 1
ATOM 2437 C C . PRO A 1 334 ? -14.23400 23.51300 -22.14800 1.000 14.22802 332 PRO A C 1
ATOM 2438 O O . PRO A 1 334 ? -14.28600 24.35800 -21.24700 1.000 15.35710 332 PRO A O 1
ATOM 2442 N N . PRO A 1 335 ? -13.43800 23.63300 -23.19900 1.000 15.84137 333 PRO A N 1
ATOM 2443 C CA . PRO A 1 335 ? -12.44100 24.73400 -23.22700 1.000 16.65463 333 PRO A CA 1
ATOM 2444 C C . PRO A 1 335 ? -13.05100 26.11300 -23.32300 1.000 14.82283 333 PRO A C 1
ATOM 2445 O O . PRO A 1 335 ? -12.46400 27.07900 -22.81900 1.000 16.27300 333 PRO A O 1
ATOM 2449 N N . GLU A 1 336 ? -14.24600 26.22900 -23.86100 1.000 11.97775 334 GLU A N 1
ATOM 2450 C CA . GLU A 1 336 ? -14.94400 27.49900 -23.95800 1.000 14.51753 334 GLU A CA 1
ATOM 2451 C C . GLU A 1 336 ? -15.80000 27.84200 -22.72400 1.000 15.94402 334 GLU A C 1
ATOM 2452 O O . GLU A 1 336 ? -16.64600 28.74800 -22.80800 1.000 14.66228 334 GLU A O 1
ATOM 2458 N N . ARG A 1 337 ? -15.61800 27.14100 -21.59600 1.000 15.15182 335 ARG A N 1
ATOM 2459 C CA . ARG A 1 337 ? -16.61500 27.16300 -20.52200 1.000 11.54086 335 ARG A CA 1
ATOM 2460 C C . ARG A 1 337 ? -16.70600 28.49200 -19.78400 1.000 12.47255 335 ARG A C 1
ATOM 2461 O O . ARG A 1 337 ? -17.64600 28.70000 -19.03000 1.000 12.94892 335 ARG A O 1
ATOM 2469 N N . LYS A 1 338 ? -15.78400 29.41500 -19.97700 1.000 14.70439 336 LYS A N 1
ATOM 2470 C CA . LYS A 1 338 ? -16.02400 30.71900 -19.37700 1.000 16.99414 336 LYS A CA 1
ATOM 2471 C C . LYS A 1 338 ? -17.24700 31.40900 -19.97600 1.000 19.81553 336 LYS A C 1
ATOM 2472 O O . LYS A 1 338 ? -17.84200 32.27800 -19.32100 1.000 22.48691 336 LYS A O 1
ATOM 2478 N N . TYR A 1 339 ? -17.68600 31.01800 -21.17400 1.000 16.01245 337 TYR A N 1
ATOM 2479 C CA . TYR A 1 339 ? -18.83600 31.66000 -21.80100 1.000 18.17060 337 TYR A CA 1
ATOM 2480 C C . TYR A 1 339 ? -19.91400 30.65800 -22.15400 1.000 17.10731 337 TYR A C 1
ATOM 2481 O O . TYR A 1 339 ? -20.74900 30.94000 -23.03600 1.000 12.41991 337 TYR A O 1
ATOM 2490 N N . SER A 1 340 ? -19.85300 29.47500 -21.53000 1.000 17.18101 338 SER A N 1
ATOM 2491 C CA . SER A 1 340 ? -20.80500 28.39200 -21.80400 1.000 17.53368 338 SER A CA 1
ATOM 2492 C C . SER A 1 340 ? -22.24700 28.85500 -21.64300 1.000 19.61025 338 SER A C 1
ATOM 2493 O O . SER A 1 340 ? -23.11400 28.45500 -22.41300 1.000 17.25207 338 SER A O 1
ATOM 2496 N N . VAL A 1 341 ? -22.54100 29.63000 -20.59100 1.000 10.93289 339 VAL A N 1
ATOM 2497 C CA . VAL A 1 341 ? -23.90400 30.09900 -20.37700 1.000 11.35662 339 VAL A CA 1
ATOM 2498 C C . VAL A 1 341 ? -24.38800 30.92300 -21.57400 1.000 15.20182 339 VAL A C 1
ATOM 2499 O O . VAL A 1 341 ? -25.44700 30.65300 -22.16300 1.000 15.05180 339 VAL A O 1
ATOM 2503 N N . TRP A 1 342 ? -23.62300 31.95800 -21.92900 1.000 12.71468 340 TRP A N 1
ATOM 2504 C CA . TRP A 1 342 ? -23.98800 32.81400 -23.03000 1.000 13.94115 340 TRP A CA 1
ATOM 2505 C C . TRP A 1 342 ? -24.07300 32.00000 -24.32000 1.000 15.87822 340 TRP A C 1
ATOM 2506 O O . TRP A 1 342 ? -25.00700 32.17000 -25.11200 1.000 15.51502 340 TRP A O 1
ATOM 2517 N N . ILE A 1 343 ? -23.11600 31.09500 -24.53100 1.000 14.95706 341 ILE A N 1
ATOM 2518 C CA . ILE A 1 343 ? -23.06900 30.32100 -25.77500 1.000 15.82821 341 ILE A CA 1
ATOM 2519 C C . ILE A 1 343 ? -24.26900 29.40400 -25.84400 1.000 14.12801 341 ILE A C 1
ATOM 2520 O O . ILE A 1 343 ? -24.92500 29.28300 -26.88300 1.000 17.69686 341 ILE A O 1
ATOM 2525 N N . GLY A 1 344 ? -24.62400 28.79000 -24.71900 1.000 13.58584 342 GLY A N 1
ATOM 2526 C CA . GLY A 1 344 ? -25.86900 28.04300 -24.68900 1.000 14.45436 342 GLY A CA 1
ATOM 2527 C C . GLY A 1 344 ? -27.07300 28.91600 -25.02600 1.000 16.52303 342 GLY A C 1
ATOM 2528 O O . GLY A 1 344 ? -27.93600 28.52400 -25.81200 1.000 15.83348 342 GLY A O 1
ATOM 2529 N N . GLY A 1 345 ? -27.14800 30.11000 -24.44000 1.000 13.16210 343 GLY A N 1
ATOM 2530 C CA . GLY A 1 345 ? -28.24700 30.99800 -24.79100 1.000 13.93588 343 GLY A CA 1
ATOM 2531 C C . GLY A 1 345 ? -28.26600 31.33600 -26.27700 1.000 14.51753 343 GLY A C 1
ATOM 2532 O O . GLY A 1 345 ? -29.32200 31.33800 -26.90700 1.000 20.02082 343 GLY A O 1
ATOM 2533 N N . SER A 1 346 ? -27.08100 31.57600 -26.87100 1.000 14.40699 344 SER A N 1
ATOM 2534 C CA . SER A 1 346 ? -27.01700 31.99200 -28.26900 1.000 15.08602 344 SER A CA 1
ATOM 2535 C C . SER A 1 346 ? -27.46700 30.86000 -29.19700 1.000 19.49707 344 SER A C 1
ATOM 2536 O O . SER A 1 346 ? -28.14800 31.09400 -30.21600 1.000 18.22850 344 SER A O 1
ATOM 2539 N N . ILE A 1 347 ? -27.12300 29.61600 -28.83300 1.000 18.76804 345 ILE A N 1
ATOM 2540 C CA . ILE A 1 347 ? -27.54600 28.44800 -29.59100 1.000 18.30746 345 ILE A CA 1
ATOM 2541 C C . ILE A 1 347 ? -29.05100 28.28700 -29.50400 1.000 21.92895 345 ILE A C 1
ATOM 2542 O O . ILE A 1 347 ? -29.74500 28.24200 -30.53200 1.000 22.23161 345 ILE A O 1
ATOM 2547 N N . LEU A 1 348 ? -29.59200 28.24100 -28.26900 1.000 19.99450 346 LEU A N 1
ATOM 2548 C CA . LEU A 1 348 ? -31.00500 27.92900 -28.12100 1.000 20.34718 346 LEU A CA 1
ATOM 2549 C C . LEU A 1 348 ? -31.87800 29.05500 -28.64800 1.000 21.26834 346 LEU A C 1
ATOM 2550 O O . LEU A 1 348 ? -32.91600 28.79500 -29.27400 1.000 22.84221 346 LEU A O 1
ATOM 2555 N N . ALA A 1 349 ? -31.51300 30.31200 -28.36600 1.000 21.45257 347 ALA A N 1
ATOM 2556 C CA . ALA A 1 349 ? -32.29200 31.43400 -28.89900 1.000 27.45066 347 ALA A CA 1
ATOM 2557 C C . ALA A 1 349 ? -32.32200 31.44700 -30.42800 1.000 26.61372 347 ALA A C 1
ATOM 2558 O O . ALA A 1 349 ? -33.04000 32.25900 -31.01700 1.000 29.73778 347 ALA A O 1
ATOM 2560 N N . SER A 1 350 ? -31.52400 30.61400 -31.08400 1.000 24.80034 348 SER A N 1
ATOM 2561 C CA . SER A 1 350 ? -31.50800 30.54900 -32.52500 1.000 21.06568 348 SER A CA 1
ATOM 2562 C C . SER A 1 350 ? -32.44800 29.49700 -33.09600 1.000 22.29215 348 SER A C 1
ATOM 2563 O O . SER A 1 350 ? -32.54600 29.40400 -34.31900 1.000 20.25769 348 SER A O 1
ATOM 2566 N N . LEU A 1 351 ? -33.03900 28.64000 -32.27300 1.000 23.10803 349 LEU A N 1
ATOM 2567 C CA . LEU A 1 351 ? -33.81100 27.50900 -32.76400 1.000 24.26344 349 LEU A CA 1
ATOM 2568 C C . LEU A 1 351 ? -35.29700 27.84600 -32.66300 1.000 30.54840 349 LEU A C 1
ATOM 2569 O O . LEU A 1 351 ? -35.75700 28.31300 -31.61600 1.000 32.62233 349 LEU A O 1
ATOM 2574 N N . SER A 1 352 ? -36.02900 27.64600 -33.76300 1.000 34.42255 350 SER A N 1
ATOM 2575 C CA . SER A 1 352 ? -37.45100 28.01600 -33.82900 1.000 38.55725 350 SER A CA 1
ATOM 2576 C C . SER A 1 352 ? -38.26500 27.39200 -32.70600 1.000 37.17288 350 SER A C 1
ATOM 2577 O O . SER A 1 352 ? -39.05100 28.06400 -32.02400 1.000 35.58585 350 SER A O 1
ATOM 2580 N N . THR A 1 353 ? -38.09400 26.08700 -32.51900 1.000 36.96496 351 THR A N 1
ATOM 2581 C CA . THR A 1 353 ? -38.79100 25.34900 -31.47200 1.000 35.71481 351 THR A CA 1
ATOM 2582 C C . THR A 1 353 ? -38.56700 25.95600 -30.08600 1.000 34.10409 351 THR A C 1
ATOM 2583 O O . THR A 1 353 ? -39.38100 25.76200 -29.18100 1.000 33.98565 351 THR A O 1
ATOM 2587 N N . PHE A 1 354 ? -37.43900 26.62900 -29.87500 1.000 31.03530 352 PHE A N 1
ATOM 2588 C CA . PHE A 1 354 ? -37.18800 27.22900 -28.57000 1.000 37.65978 352 PHE A CA 1
ATOM 2589 C C . PHE A 1 354 ? -37.89900 28.56700 -28.44800 1.000 43.73419 352 PHE A C 1
ATOM 2590 O O . PHE A 1 354 ? -38.48200 28.87500 -27.39700 1.000 42.18137 352 PHE A O 1
ATOM 2598 N N . GLN A 1 355 ? -37.85000 29.37200 -29.51500 1.000 46.75824 353 GLN A N 1
ATOM 2599 C CA . GLN A 1 355 ? -38.48800 30.67900 -29.49700 1.000 52.31943 353 GLN A CA 1
ATOM 2600 C C . GLN A 1 355 ? -40.00300 30.59300 -29.43500 1.000 53.88278 353 GLN A C 1
ATOM 2601 O O . GLN A 1 355 ? -40.63600 31.53600 -28.95400 1.000 53.77750 353 GLN A O 1
ATOM 2607 N N . GLN A 1 356 ? -40.60200 29.49200 -29.89100 1.000 54.49864 354 GLN A N 1
ATOM 2608 C CA . GLN A 1 356 ? -42.04300 29.33200 -29.73100 1.000 52.16415 354 GLN A CA 1
ATOM 2609 C C . GLN A 1 356 ? -42.43300 29.41000 -28.25500 1.000 49.83492 354 GLN A C 1
ATOM 2610 O O . GLN A 1 356 ? -43.56800 29.78200 -27.93300 1.000 49.34802 354 GLN A O 1
ATOM 2616 N N . MET A 1 357 ? -41.48800 29.13000 -27.34200 1.000 45.89498 355 MET A N 1
ATOM 2617 C CA . MET A 1 357 ? -41.81400 29.10700 -25.92700 1.000 43.16833 355 MET A CA 1
ATOM 2618 C C . MET A 1 357 ? -41.78700 30.48000 -25.27600 1.000 40.84437 355 MET A C 1
ATOM 2619 O O . MET A 1 357 ? -42.25300 30.60100 -24.13900 1.000 43.04990 355 MET A O 1
ATOM 2624 N N . TRP A 1 358 ? -41.32900 31.51700 -25.97700 1.000 37.32816 356 TRP A N 1
ATOM 2625 C CA . TRP A 1 358 ? -41.09500 32.81300 -25.34800 1.000 35.37003 356 TRP A CA 1
ATOM 2626 C C . TRP A 1 358 ? -42.40200 33.56400 -25.05400 1.000 37.28342 356 TRP A C 1
ATOM 2627 O O . TRP A 1 358 ? -43.46700 33.29600 -25.62800 1.000 38.42303 356 TRP A O 1
ATOM 2638 N N . ILE A 1 359 ? -42.29800 34.51100 -24.12500 1.000 37.58872 357 ILE A N 1
ATOM 2639 C CA . ILE A 1 359 ? -43.39500 35.40000 -23.76300 1.000 36.76230 357 ILE A CA 1
ATOM 2640 C C . ILE A 1 359 ? -43.43100 36.52000 -24.79600 1.000 40.66014 357 ILE A C 1
ATOM 2641 O O . ILE A 1 359 ? -42.42200 37.20900 -24.99800 1.000 35.74376 357 ILE A O 1
ATOM 2646 N N . THR A 1 360 ? -44.57500 36.67700 -25.46900 1.000 39.67844 358 THR A N 1
ATOM 2647 C CA . THR A 1 360 ? -44.79400 37.75200 -26.43200 1.000 40.81542 358 THR A CA 1
ATOM 2648 C C . THR A 1 360 ? -45.32200 38.99100 -25.72500 1.000 46.33713 358 THR A C 1
ATOM 2649 O O . THR A 1 360 ? -45.96300 38.90300 -24.67700 1.000 41.98661 358 THR A O 1
ATOM 2653 N N . LYS A 1 361 ? -45.01800 40.15500 -26.30000 1.000 46.72402 359 LYS A N 1
ATOM 2654 C CA . LYS A 1 361 ? -45.52500 41.41500 -25.76500 1.000 49.20590 359 LYS A CA 1
ATOM 2655 C C . LYS A 1 361 ? -47.04400 41.39000 -25.61100 1.000 50.39025 359 LYS A C 1
ATOM 2656 O O . LYS A 1 361 ? -47.59100 41.98300 -24.67200 1.000 47.29251 359 LYS A O 1
ATOM 2662 N N . GLN A 1 362 ? -47.74500 40.71800 -26.53300 1.000 55.85670 360 GLN A N 1
ATOM 2663 C CA . GLN A 1 362 ? -49.20300 40.58900 -26.42700 1.000 63.35496 360 GLN A CA 1
ATOM 2664 C C . GLN A 1 362 ? -49.61700 39.76300 -25.20800 1.000 60.17564 360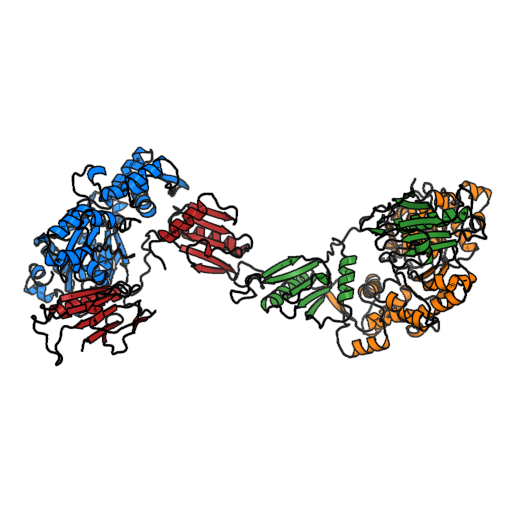 GLN A C 1
ATOM 2665 O O . GLN A 1 362 ? -50.56200 40.12600 -24.49800 1.000 57.43583 360 GLN A O 1
ATOM 2671 N N . GLU A 1 363 ? -48.92700 38.64100 -24.95700 1.000 58.11223 361 GLU A N 1
ATOM 2672 C CA . GLU A 1 363 ? -49.23200 37.82100 -23.78700 1.000 56.15410 361 GLU A CA 1
ATOM 2673 C C . GLU A 1 363 ? -48.96200 38.56300 -22.48600 1.000 52.79580 361 GLU A C 1
ATOM 2674 O O . GLU A 1 363 ? -49.69200 38.36800 -21.50600 1.000 50.45868 361 GLU A O 1
ATOM 2680 N N . TYR A 1 364 ? -47.92500 39.41100 -22.45400 1.000 49.52173 362 TYR A N 1
ATOM 2681 C CA . TYR A 1 364 ? -47.64100 40.15200 -21.23400 1.000 48.19525 362 TYR A CA 1
ATOM 2682 C C . TYR A 1 364 ? -48.75600 41.13300 -20.92600 1.000 50.85610 362 TYR A C 1
ATOM 2683 O O . TYR A 1 364 ? -49.26400 41.17200 -19.80000 1.000 50.41394 362 TYR A O 1
ATOM 2692 N N . ASP A 1 365 ? -49.15500 41.93200 -21.92300 1.000 53.68802 363 ASP A N 1
ATOM 2693 C CA . ASP A 1 365 ? -50.22900 42.90000 -21.71200 1.000 56.24359 363 ASP A CA 1
ATOM 2694 C C . ASP A 1 365 ? -51.49100 42.20700 -21.22900 1.000 58.10170 363 ASP A C 1
ATOM 2695 O O . ASP A 1 365 ? -52.20900 42.72700 -20.36600 1.000 60.13089 363 ASP A O 1
ATOM 2700 N N . GLU A 1 366 ? -51.75800 41.01600 -21.75300 1.000 58.19645 364 GLU A N 1
ATOM 2701 C CA . GLU A 1 366 ? -52.95100 40.25900 -21.40200 1.000 61.81531 364 GLU A CA 1
ATOM 2702 C C . GLU A 1 366 ? -52.86000 39.57700 -20.04300 1.000 58.82811 364 GLU A C 1
ATOM 2703 O O . GLU A 1 366 ? -53.89300 39.15600 -19.51400 1.000 60.94415 364 GLU A O 1
ATOM 2709 N N . ALA A 1 367 ? -51.65900 39.40500 -19.49000 1.000 54.64603 365 ALA A N 1
ATOM 2710 C CA . ALA A 1 367 ? -51.50700 38.65700 -18.24300 1.000 53.83014 365 ALA A CA 1
ATOM 2711 C C . ALA A 1 367 ? -50.57800 39.29500 -17.21800 1.000 50.96664 365 ALA A C 1
ATOM 2712 O O . ALA A 1 367 ? -50.65700 38.91500 -16.04300 1.000 49.89546 365 ALA A O 1
ATOM 2714 N N . GLY A 1 368 ? -49.69200 40.22000 -17.59600 1.000 48.87428 366 GLY A N 1
ATOM 2715 C CA . GLY A 1 368 ? -48.82300 40.87400 -16.63800 1.000 47.43990 366 GLY A CA 1
ATOM 2716 C C . GLY A 1 368 ? -47.55700 40.10100 -16.31700 1.000 46.18185 366 GLY A C 1
ATOM 2717 O O . GLY A 1 368 ? -47.28200 39.04600 -16.89300 1.000 46.45031 366 GLY A O 1
ATOM 2718 N N . PRO A 1 369 ? -46.76100 40.60900 -15.37200 1.000 44.08950 367 PRO A N 1
ATOM 2719 C CA . PRO A 1 369 ? -45.46000 39.98300 -15.10000 1.000 40.52854 367 PRO A CA 1
ATOM 2720 C C . PRO A 1 369 ? -45.53600 38.54600 -14.61500 1.000 40.84174 367 PRO A C 1
ATOM 2721 O O . PRO A 1 369 ? -44.55800 37.80600 -14.80200 1.000 40.40748 367 PRO A O 1
ATOM 2725 N N . SER A 1 370 ? -46.64700 38.11100 -14.01700 1.000 41.89976 368 SER A N 1
ATOM 2726 C CA . SER A 1 370 ? -46.73100 36.75300 -13.47300 1.000 41.43392 368 SER A CA 1
ATOM 2727 C C . SER A 1 370 ? -46.69700 35.66600 -14.54600 1.000 44.77905 368 SER A C 1
ATOM 2728 O O . SER A 1 370 ? -46.54500 34.49200 -14.20000 1.000 46.37398 368 SER A O 1
ATOM 2731 N N . ILE A 1 371 ? -46.87900 36.02300 -15.82100 1.000 42.81040 369 ILE A N 1
ATOM 2732 C CA . ILE A 1 371 ? -46.77200 35.07900 -16.92800 1.000 44.56850 369 ILE A CA 1
ATOM 2733 C C . ILE A 1 371 ? -45.42200 34.34000 -16.90900 1.000 43.61576 369 ILE A C 1
ATOM 2734 O O . ILE A 1 371 ? -45.35100 33.16900 -17.30400 1.000 46.02920 369 ILE A O 1
ATOM 2739 N N . VAL A 1 372 ? -44.35100 34.97700 -16.40400 1.000 41.03387 370 VAL A N 1
ATOM 2740 C CA . VAL A 1 372 ? -43.00600 34.38100 -16.43200 1.000 40.03375 370 VAL A CA 1
ATOM 2741 C C . VAL A 1 372 ? -42.96900 33.00700 -15.76300 1.000 42.43667 370 VAL A C 1
ATOM 2742 O O . VAL A 1 372 ? -42.16700 32.14200 -16.14900 1.000 43.35257 370 VAL A O 1
ATOM 2746 N N . HIS A 1 373 ? -43.80700 32.78300 -14.74400 1.000 43.65787 371 HIS A N 1
ATOM 2747 C CA . HIS A 1 373 ? -43.77600 31.49600 -14.04500 1.000 46.92142 371 HIS A CA 1
ATOM 2748 C C . HIS A 1 373 ? -44.40900 30.38100 -14.87500 1.000 49.78755 371 HIS A C 1
ATOM 2749 O O . HIS A 1 373 ? -44.01600 29.21500 -14.74200 1.000 48.87691 371 HIS A O 1
ATOM 2756 N N . ARG A 1 374 ? -45.37400 30.71000 -15.74200 1.000 50.73240 372 ARG A N 1
ATOM 2757 C CA . ARG A 1 374 ? -45.98500 29.66100 -16.55800 1.000 51.95886 372 ARG A CA 1
ATOM 2758 C C . ARG A 1 374 ? -45.12800 29.34900 -17.76800 1.000 47.33199 372 ARG A C 1
ATOM 2759 O O . ARG A 1 374 ? -44.95300 28.18400 -18.13100 1.000 51.23246 372 ARG A O 1
ATOM 2767 N N . LYS A 1 375 ? -44.51800 30.35700 -18.34300 1.000 42.27612 373 LYS A N 1
ATOM 2768 C CA . LYS A 1 375 ? -43.83200 30.16500 -19.60500 1.000 45.56073 373 LYS A CA 1
ATOM 2769 C C . LYS A 1 375 ? -42.35200 29.82600 -19.44700 1.000 46.83193 373 LYS A C 1
ATOM 2770 O O . LYS A 1 375 ? -41.79000 29.16300 -20.33400 1.000 45.49756 373 LYS A O 1
ATOM 2776 N N . CYS A 1 376 ? -41.69800 30.26100 -18.36000 1.000 47.20566 374 CYS A N 1
ATOM 2777 C CA . CYS A 1 376 ? -40.23400 30.12500 -18.22100 1.000 45.57652 374 CYS A CA 1
ATOM 2778 C C . CYS A 1 376 ? -39.84700 29.25900 -17.03400 1.000 51.75621 374 CYS A C 1
ATOM 2779 O O . CYS A 1 376 ? -39.72600 29.76000 -15.91200 1.000 53.13269 374 CYS A O 1
ATOM 2782 N N . PHE A 1 377 ? -39.63200 27.97800 -17.25900 1.000 57.38846 375 PHE A N 1
ATOM 2783 C CA . PHE A 1 377 ? -38.95900 27.22400 -16.20700 1.000 66.20794 375 PHE A CA 1
ATOM 2784 C C . PHE A 1 377 ? -38.03900 26.11600 -16.78300 1.000 68.84773 375 PHE A C 1
ATOM 2785 O O . PHE A 1 377 ? -37.50800 25.26100 -16.06600 1.000 70.86113 375 PHE A O 1
ATOM 2794 N N . MET B 2 1 ? -34.88900 -0.51800 -37.05100 1.000 94.47712 1 MET G N 1
ATOM 2795 C CA . MET B 2 1 ? -36.15500 0.08500 -36.63400 1.000 94.97191 1 MET G CA 1
ATOM 2796 C C . MET B 2 1 ? -35.96000 1.52600 -36.09500 1.000 84.19167 1 MET G C 1
ATOM 2797 O O . MET B 2 1 ? -36.81800 2.39900 -36.26500 1.000 87.41048 1 MET G O 1
ATOM 2802 N N . VAL B 2 2 ? -34.81700 1.77300 -35.46300 1.000 71.65070 2 VAL G N 1
ATOM 2803 C CA . VAL B 2 2 ? -34.57600 3.06800 -34.84200 1.000 58.23330 2 VAL G CA 1
ATOM 2804 C C . VAL B 2 2 ? -34.33900 4.12800 -35.91200 1.000 48.25579 2 VAL G C 1
ATOM 2805 O O . VAL B 2 2 ? -33.88200 3.82500 -37.02200 1.000 43.90000 2 VAL G O 1
ATOM 2809 N N . LYS B 2 3 ? -34.68900 5.38000 -35.59600 1.000 43.14201 3 LYS G N 1
ATOM 2810 C CA . LYS B 2 3 ? -34.50500 6.51100 -36.50700 1.000 42.23927 3 LYS G CA 1
ATOM 2811 C C . LYS B 2 3 ? -33.30000 7.33700 -36.06500 1.000 40.58118 3 LYS G C 1
ATOM 2812 O O . LYS B 2 3 ? -33.20800 7.72600 -34.89100 1.000 39.29155 3 LYS G O 1
ATOM 2818 N N . VAL B 2 4 ? -32.37900 7.60700 -36.99500 1.000 32.81972 4 VAL G N 1
ATOM 2819 C CA . VAL B 2 4 ? -31.09200 8.23200 -36.67900 1.000 33.84353 4 VAL G CA 1
ATOM 2820 C C . VAL B 2 4 ? -30.99400 9.55400 -37.41400 1.000 32.82236 4 VAL G C 1
ATOM 2821 O O . VAL B 2 4 ? -31.06700 9.59100 -38.64700 1.000 37.28868 4 VAL G O 1
ATOM 2825 N N . LEU B 2 5 ? -30.74800 10.61400 -36.66800 1.000 28.65344 5 LEU G N 1
ATOM 2826 C CA . LEU B 2 5 ? -30.79300 11.97700 -37.17000 1.000 28.14285 5 LEU G CA 1
ATOM 2827 C C . LEU B 2 5 ? -29.42600 12.62200 -37.00300 1.000 26.64004 5 LEU G C 1
ATOM 2828 O O . LEU B 2 5 ? -28.77100 12.44700 -35.98000 1.000 24.09763 5 LEU G O 1
ATOM 2833 N N . HIS B 2 6 ? -28.98300 13.33800 -38.03100 1.000 27.40592 6 HIS G N 1
ATOM 2834 C CA . HIS B 2 6 ? -27.66800 13.96100 -38.06300 1.000 26.50318 6 HIS G CA 1
ATOM 2835 C C . HIS B 2 6 ? -27.85900 15.46900 -37.91600 1.000 21.81051 6 HIS G C 1
ATOM 2836 O O . HIS B 2 6 ? -28.57700 16.08700 -38.71700 1.000 27.92966 6 HIS G O 1
ATOM 2843 N N . VAL B 2 7 ? -27.20700 16.05800 -36.91600 1.000 21.37098 7 VAL G N 1
ATOM 2844 C CA . VAL B 2 7 ? -27.19900 17.50800 -36.76500 1.000 19.69447 7 VAL G CA 1
ATOM 2845 C C . VAL B 2 7 ? -26.39300 18.11700 -37.90100 1.000 20.89198 7 VAL G C 1
ATOM 2846 O O . VAL B 2 7 ? -25.22500 17.74200 -38.13100 1.000 20.06556 7 VAL G O 1
ATOM 2850 N N . GLN B 2 8 ? -27.00700 19.06800 -38.60600 1.000 23.03434 8 GLN G N 1
ATOM 2851 C CA . GLN B 2 8 ? -26.39700 19.82700 -39.70500 1.000 25.19513 8 GLN G CA 1
ATOM 2852 C C . GLN B 2 8 ? -26.70800 21.30700 -39.47900 1.000 24.79771 8 GLN G C 1
ATOM 2853 O O . GLN B 2 8 ? -27.77900 21.77800 -39.85400 1.000 24.04236 8 GLN G O 1
ATOM 2859 N N . GLY B 2 9 ? -25.81300 22.06800 -38.86900 1.000 23.45281 9 GLY G N 1
ATOM 2860 C CA . GLY B 2 9 ? -26.22000 23.43000 -38.53200 1.000 24.09499 9 GLY G CA 1
ATOM 2861 C C . GLY B 2 9 ? -27.36000 23.45800 -37.51700 1.000 25.83994 9 GLY G C 1
ATOM 2862 O O . GLY B 2 9 ? -27.26000 22.84500 -36.45900 1.000 26.66636 9 GLY G O 1
ATOM 2863 N N . LYS B 2 10 ? -28.44900 24.18800 -37.79500 1.000 28.70081 10 LYS G N 1
ATOM 2864 C CA . LYS B 2 10 ? -29.54700 24.24700 -36.83600 1.000 30.20889 10 LYS G CA 1
ATOM 2865 C C . LYS B 2 10 ? -30.63400 23.21200 -37.17800 1.000 28.51658 10 LYS G C 1
ATOM 2866 O O . LYS B 2 10 ? -31.62900 23.15400 -36.43500 1.000 32.31703 10 LYS G O 1
ATOM 2872 N N . LYS B 2 11 ? -30.41200 22.37400 -38.24300 1.000 31.93541 11 LYS G N 1
ATOM 2873 C CA . LYS B 2 11 ? -31.23800 21.28900 -38.79900 1.000 39.30208 11 LYS G CA 1
ATOM 2874 C C . LYS B 2 11 ? -30.94100 19.94900 -38.13000 1.000 33.34874 11 LYS G C 1
ATOM 2875 O O . LYS B 2 11 ? -29.78400 19.59800 -37.83700 1.000 30.88002 11 LYS G O 1
ATOM 2881 N N . LEU B 2 12 ? -31.95300 19.08700 -38.18800 1.000 33.88038 12 LEU G N 1
ATOM 2882 C CA . LEU B 2 12 ? -31.78700 17.65000 -37.96400 1.000 31.01161 12 LEU G CA 1
ATOM 2883 C C . LEU B 2 12 ? -32.15400 16.92500 -39.26900 1.000 33.87248 12 LEU G C 1
ATOM 2884 O O . LEU B 2 12 ? -33.26900 17.07600 -39.77100 1.000 32.56969 12 LEU G O 1
ATOM 2889 N N . LYS B 2 13 ? -31.21700 16.16600 -39.85100 1.000 32.19070 13 LYS G N 1
ATOM 2890 C CA . LYS B 2 13 ? -31.48900 15.43600 -41.08700 1.000 36.53596 13 LYS G CA 1
ATOM 2891 C C . LYS B 2 13 ? -31.38500 13.93200 -40.86500 1.000 35.88588 13 LYS G C 1
ATOM 2892 O O . LYS B 2 13 ? -30.39500 13.44800 -40.32100 1.000 31.41166 13 LYS G O 1
ATOM 2898 N N . GLU B 2 14 ? -32.38800 13.19000 -41.31100 1.000 37.04392 14 GLU G N 1
ATOM 2899 C CA . GLU B 2 14 ? -32.39500 11.74900 -41.09700 1.000 43.06832 14 GLU G CA 1
ATOM 2900 C C . GLU B 2 14 ? -31.39100 11.07400 -42.03000 1.000 42.36297 14 GLU G C 1
ATOM 2901 O O . GLU B 2 14 ? -31.18000 11.50100 -43.16300 1.000 43.59733 14 GLU G O 1
ATOM 2907 N N . VAL B 2 15 ? -30.74600 10.02600 -41.54700 1.000 40.85753 15 VAL G N 1
ATOM 2908 C CA . VAL B 2 15 ? -29.79500 9.29600 -42.36700 1.000 43.28677 15 VAL G CA 1
ATOM 2909 C C . VAL B 2 15 ? -30.16400 7.81800 -42.30300 1.000 47.33199 15 VAL G C 1
ATOM 2910 O O . VAL B 2 15 ? -30.86100 7.36700 -41.38600 1.000 49.18748 15 VAL G O 1
ATOM 2914 N N . GLN B 2 16 ? -29.70300 7.06300 -43.29700 1.000 47.48201 16 GLN G N 1
ATOM 2915 C CA . GLN B 2 16 ? -29.98100 5.63400 -43.36900 1.000 50.44289 16 GLN G CA 1
ATOM 2916 C C . GLN B 2 16 ? -28.67300 4.87000 -43.27000 1.000 49.46646 16 GLN G C 1
ATOM 2917 O O . GLN B 2 16 ? -27.59700 5.43200 -43.48000 1.000 48.63478 16 GLN G O 1
ATOM 2923 N N . SER B 2 17 ? -28.77700 3.57900 -42.93600 1.000 51.69041 17 SER G N 1
ATOM 2924 C CA . SER B 2 17 ? -27.61700 2.69300 -43.01800 1.000 54.56181 17 SER G CA 1
ATOM 2925 C C . SER B 2 17 ? -26.96700 2.79100 -44.39400 1.000 57.02526 17 SER G C 1
ATOM 2926 O O . SER B 2 17 ? -27.66500 3.00300 -45.39300 1.000 58.37542 17 SER G O 1
ATOM 2929 N N . PRO B 2 18 ? -25.63600 2.61800 -44.49600 1.000 57.46478 18 PRO G N 1
ATOM 2930 C CA . PRO B 2 18 ? -24.75800 2.34900 -43.34900 1.000 52.83791 18 PRO G CA 1
ATOM 2931 C C . PRO B 2 18 ? -24.45000 3.61000 -42.56100 1.000 45.80812 18 PRO G C 1
ATOM 2932 O O . PRO B 2 18 ? -24.22800 4.66100 -43.19100 1.000 45.32386 18 PRO G O 1
ATOM 2936 N N . TYR B 2 19 ? -24.42900 3.51700 -41.22500 1.000 39.81004 19 TYR G N 1
ATOM 2937 C CA . TYR B 2 19 ? -24.18700 4.67600 -40.37100 1.000 35.64375 19 TYR G CA 1
ATOM 2938 C C . TYR B 2 19 ? -22.68400 4.87200 -40.18600 1.000 33.70141 19 TYR G C 1
ATOM 2939 O O . TYR B 2 19 ? -21.99500 3.97300 -39.68700 1.000 34.04092 19 TYR G O 1
ATOM 2948 N N . ASN B 2 20 ? -22.18100 6.03400 -40.61000 1.000 30.38259 20 ASN G N 1
ATOM 2949 C CA . ASN B 2 20 ? -20.78300 6.42600 -40.45800 1.000 30.66683 20 ASN G CA 1
ATOM 2950 C C . ASN B 2 20 ? -20.84200 7.74500 -39.71400 1.000 30.67210 20 ASN G C 1
ATOM 2951 O O . ASN B 2 20 ? -21.03900 8.79200 -40.33000 1.000 31.16163 20 ASN G O 1
ATOM 2956 N N . PHE B 2 21 ? -20.70800 7.71300 -38.39400 1.000 24.55031 21 PHE G N 1
ATOM 2957 C CA . PHE B 2 21 ? -20.80300 8.93300 -37.61900 1.000 23.68442 21 PHE G CA 1
ATOM 2958 C C . PHE B 2 21 ? -19.53000 9.75600 -37.78300 1.000 24.69243 21 PHE G C 1
ATOM 2959 O O . PHE B 2 21 ? -18.43700 9.25400 -37.50000 1.000 24.20290 21 PHE G O 1
ATOM 2967 N N . LEU B 2 22 ? -19.66700 11.02200 -38.17700 1.000 22.08159 22 LEU G N 1
ATOM 2968 C CA . LEU B 2 22 ? -18.50100 11.90600 -38.24400 1.000 20.29980 22 LEU G CA 1
ATOM 2969 C C . LEU B 2 22 ? -18.07600 12.30800 -36.84400 1.000 20.96830 22 LEU G C 1
ATOM 2970 O O . LEU B 2 22 ? -18.92600 12.67800 -36.01500 1.000 19.03386 22 LEU G O 1
ATOM 2975 N N . ASN B 2 23 ? -16.75200 12.23200 -36.55300 1.000 19.09966 23 ASN G N 1
ATOM 2976 C CA . ASN B 2 23 ? -16.34500 12.45400 -35.15100 1.000 18.26535 23 ASN G CA 1
ATOM 2977 C C . ASN B 2 23 ? -16.43600 13.91000 -34.72200 1.000 18.03374 23 ASN G C 1
ATOM 2978 O O . ASN B 2 23 ? -16.32600 14.19800 -33.51500 1.000 15.80979 23 ASN G O 1
ATOM 2983 N N . GLY B 2 24 ? -16.61900 14.83200 -35.65600 1.000 17.00204 24 GLY G N 1
ATOM 2984 C CA . GLY B 2 24 ? -16.85000 16.20400 -35.27900 1.000 16.28880 24 GLY G CA 1
ATOM 2985 C C . GLY B 2 24 ? -18.31000 16.58100 -35.16800 1.000 15.87559 24 GLY G C 1
ATOM 2986 O O . GLY B 2 24 ? -18.60900 17.78400 -35.11100 1.000 16.47040 24 GLY G O 1
ATOM 2987 N N . ASP B 2 25 ? -19.23300 15.60700 -35.18900 1.000 17.41261 25 ASP G N 1
ATOM 2988 C CA . ASP B 2 25 ? -20.66700 15.88000 -35.32700 1.000 15.53871 25 ASP G CA 1
ATOM 2989 C C . ASP B 2 25 ? -21.46900 15.18800 -34.21900 1.000 16.50461 25 ASP G C 1
ATOM 2990 O O . ASP B 2 25 ? -20.92300 14.47900 -33.33300 1.000 15.57555 25 ASP G O 1
ATOM 2995 N N . VAL B 2 26 ? -22.78800 15.41100 -34.24800 1.000 19.51287 26 VAL G N 1
ATOM 2996 C CA . VAL B 2 26 ? -23.69200 14.94700 -33.19600 1.000 17.24417 26 VAL G CA 1
ATOM 2997 C C . VAL B 2 26 ? -24.84900 14.25700 -33.89100 1.000 20.02345 26 VAL G C 1
ATOM 2998 O O . VAL B 2 26 ? -25.35000 14.74800 -34.91100 1.000 24.45030 26 VAL G O 1
ATOM 3002 N N . TYR B 2 27 ? -25.25000 13.10100 -33.37400 1.000 19.59709 27 TYR G N 1
ATOM 3003 C CA . TYR B 2 27 ? -26.38500 12.36700 -33.90700 1.000 20.62879 27 TYR G CA 1
ATOM 3004 C C . TYR B 2 27 ? -27.40000 12.14100 -32.79800 1.000 21.43415 27 TYR G C 1
ATOM 3005 O O . TYR B 2 27 ? -27.05100 11.96800 -31.61600 1.000 18.28640 27 TYR G O 1
ATOM 3014 N N . VAL B 2 28 ? -28.66300 12.16600 -33.18500 1.000 25.05564 28 VAL G N 1
ATOM 3015 C CA . VAL B 2 28 ? -29.76900 11.91800 -32.26500 1.000 26.18998 28 VAL G CA 1
ATOM 3016 C C . VAL B 2 28 ? -30.44500 10.64900 -32.73200 1.000 29.50354 28 VAL G C 1
ATOM 3017 O O . VAL B 2 28 ? -30.90800 10.57000 -33.87700 1.000 30.58261 28 VAL G O 1
ATOM 3021 N N . ILE B 2 29 ? -30.46200 9.65300 -31.86700 1.000 25.48990 29 ILE G N 1
ATOM 3022 C CA . ILE B 2 29 ? -30.96500 8.34200 -32.19600 1.000 28.01389 29 ILE G CA 1
ATOM 3023 C C . ILE B 2 29 ? -32.30600 8.23400 -31.48800 1.000 31.66959 29 ILE G C 1
ATOM 3024 O O . ILE B 2 29 ? -32.36500 8.28800 -30.25700 1.000 31.48272 29 ILE G O 1
ATOM 3029 N N . ASP B 2 30 ? -33.38400 8.18300 -32.25300 1.000 33.04870 30 ASP G N 1
ATOM 3030 C CA . ASP B 2 30 ? -34.73300 8.19600 -31.70500 1.000 36.49122 30 ASP G CA 1
ATOM 3031 C C . ASP B 2 30 ? -35.22200 6.76000 -31.60200 1.000 40.18903 30 ASP G C 1
ATOM 3032 O O . ASP B 2 30 ? -35.59800 6.15200 -32.60100 1.000 42.48667 30 ASP G O 1
ATOM 3037 N N . ASP B 2 31 ? -35.25000 6.22600 -30.38800 1.000 39.92584 31 ASP G N 1
ATOM 3038 C CA . ASP B 2 31 ? -35.79000 4.89600 -30.13100 1.000 41.19178 31 ASP G CA 1
ATOM 3039 C C . ASP B 2 31 ? -37.07200 5.00400 -29.31200 1.000 40.46538 31 ASP G C 1
ATOM 3040 O O . ASP B 2 31 ? -37.33100 4.22400 -28.38800 1.000 39.14154 31 ASP G O 1
ATOM 3045 N N . SER B 2 32 ? -37.90600 5.98200 -29.64200 1.000 37.98350 32 SER G N 1
ATOM 3046 C CA . SER B 2 32 ? -39.09600 6.23500 -28.83600 1.000 40.10481 32 SER G CA 1
ATOM 3047 C C . SER B 2 32 ? -40.38800 5.80500 -29.49700 1.000 48.67163 32 SER G C 1
ATOM 3048 O O . SER B 2 32 ? -41.45600 5.96100 -28.88100 1.000 49.39803 32 SER G O 1
ATOM 3051 N N . LYS B 2 33 ? -40.34100 5.31700 -30.74500 1.000 52.09835 33 LYS G N 1
ATOM 3052 C CA . LYS B 2 33 ? -41.59300 5.05400 -31.44500 1.000 56.05935 33 LYS G CA 1
ATOM 3053 C C . LYS B 2 33 ? -41.66000 3.63500 -31.96300 1.000 59.11235 33 LYS G C 1
ATOM 3054 O O . LYS B 2 33 ? -40.65700 3.08000 -32.40000 1.000 56.37781 33 LYS G O 1
ATOM 3060 N N . LYS B 2 34 ? -42.88000 3.08500 -31.90700 1.000 66.83433 34 LYS G N 1
ATOM 3061 C CA . LYS B 2 34 ? -43.19200 1.74700 -32.40300 1.000 71.37698 34 LYS G CA 1
ATOM 3062 C C . LYS B 2 34 ? -43.16800 1.69600 -33.92900 1.000 73.50881 34 LYS G C 1
ATOM 3063 O O . LYS B 2 34 ? -43.30700 2.72300 -34.60000 1.000 72.33762 34 LYS G O 1
ATOM 3069 N N . PRO B 2 35 ? -42.94900 0.50100 -34.48800 1.000 76.24072 35 PRO G N 1
ATOM 3070 C CA . PRO B 2 35 ? -42.96300 0.28900 -35.94400 1.000 79.91484 35 PRO G CA 1
ATOM 3071 C C . PRO B 2 35 ? -43.88000 1.18000 -36.78700 1.000 83.84163 35 PRO G C 1
ATOM 3072 O O . PRO B 2 35 ? -43.42200 1.73400 -37.79200 1.000 82.73097 35 PRO G O 1
ATOM 3076 N N . ASP B 2 36 ? -45.15300 1.35000 -36.41300 1.000 88.99488 36 ASP G N 1
ATOM 3077 C CA . ASP B 2 36 ? -46.04900 2.14200 -37.26000 1.000 95.71674 36 ASP G CA 1
ATOM 3078 C C . ASP B 2 36 ? -45.72300 3.64300 -37.23400 1.000 96.84582 36 ASP G C 1
ATOM 3079 O O . ASP B 2 36 ? -46.02300 4.35200 -38.20200 1.000 97.87489 36 ASP G O 1
ATOM 3084 N N . GLY B 2 37 ? -45.08600 4.14100 -36.17200 1.000 96.52210 37 GLY G N 1
ATOM 3085 C CA . GLY B 2 37 ? -44.83200 5.57100 -36.00400 1.000 92.91640 37 GLY G CA 1
ATOM 3086 C C . GLY B 2 37 ? -45.47700 6.18100 -34.77200 1.000 90.95564 37 GLY G C 1
ATOM 3087 O O . GLY B 2 37 ? -45.36200 7.39900 -34.57200 1.000 89.72392 37 GLY G O 1
ATOM 3088 N N . SER B 2 38 ? -46.15100 5.37900 -33.94900 1.000 89.31334 38 SER G N 1
ATOM 3089 C CA . SER B 2 38 ? -46.81500 5.78900 -32.72000 1.000 82.41778 38 SER G CA 1
ATOM 3090 C C . SER B 2 38 ? -45.85400 5.72500 -31.53900 1.000 76.30915 38 SER G C 1
ATOM 3091 O O . SER B 2 38 ? -44.91000 4.92900 -31.53400 1.000 76.29599 38 SER G O 1
ATOM 3094 N N . ASP B 2 39 ? -46.11900 6.54300 -30.51700 1.000 70.59267 39 ASP G N 1
ATOM 3095 C CA . ASP B 2 39 ? -45.29900 6.49300 -29.30900 1.000 67.45546 39 ASP G CA 1
ATOM 3096 C C . ASP B 2 39 ? -45.35000 5.09100 -28.69800 1.000 67.59495 39 ASP G C 1
ATOM 3097 O O . ASP B 2 39 ? -46.39600 4.43900 -28.69600 1.000 73.24299 39 ASP G O 1
ATOM 3102 N N . LYS B 2 40 ? -44.20800 4.61200 -28.20300 1.000 63.99978 40 LYS G N 1
ATOM 3103 C CA . LYS B 2 40 ? -44.15100 3.29800 -27.57000 1.000 66.78959 40 LYS G CA 1
ATOM 3104 C C . LYS B 2 40 ? -44.79200 3.33000 -26.19000 1.000 72.85610 40 LYS G C 1
ATOM 3105 O O . LYS B 2 40 ? -44.82700 4.36500 -25.51500 1.000 68.47137 40 LYS G O 1
ATOM 3111 N N . ASP B 2 41 ? -45.29200 2.17400 -25.77100 1.000 84.94440 41 ASP G N 1
ATOM 3112 C CA . ASP B 2 41 ? -45.88400 2.06100 -24.44500 1.000 89.17911 41 ASP G CA 1
ATOM 3113 C C . ASP B 2 41 ? -44.79800 2.26300 -23.39400 1.000 83.40211 41 ASP G C 1
ATOM 3114 O O . ASP B 2 41 ? -43.73500 1.63100 -23.48000 1.000 85.56815 41 ASP G O 1
ATOM 3119 N N . PRO B 2 42 ? -45.01800 3.13200 -22.40500 1.000 73.55092 42 PRO G N 1
ATOM 3120 C CA . PRO B 2 42 ? -43.99700 3.35100 -21.36400 1.000 68.03447 42 PRO G CA 1
ATOM 3121 C C . PRO B 2 42 ? -43.41000 2.07100 -20.78200 1.000 65.83947 42 PRO G C 1
ATOM 3122 O O . PRO B 2 42 ? -42.24800 2.06300 -20.36100 1.000 61.23103 42 PRO G O 1
ATOM 3126 N N . VAL B 2 43 ? -44.17000 0.97400 -20.78300 1.000 68.71613 43 VAL G N 1
ATOM 3127 C CA . VAL B 2 43 ? -43.64100 -0.32200 -20.36600 1.000 70.83218 43 VAL G CA 1
ATOM 3128 C C . VAL B 2 43 ? -42.42200 -0.71200 -21.20100 1.000 70.17157 43 VAL G C 1
ATOM 3129 O O . VAL B 2 43 ? -41.48900 -1.34600 -20.69000 1.000 71.41383 43 VAL G O 1
ATOM 3133 N N . ASP B 2 44 ? -42.38700 -0.31600 -22.47800 1.000 68.78983 44 ASP G N 1
ATOM 3134 C CA . ASP B 2 44 ? -41.30400 -0.69300 -23.37600 1.000 66.23689 44 ASP G CA 1
ATOM 3135 C C . ASP B 2 44 ? -40.16600 0.31900 -23.41300 1.000 60.76781 44 ASP G C 1
ATOM 3136 O O . ASP B 2 44 ? -39.37400 0.30600 -24.36900 1.000 57.15422 44 ASP G O 1
ATOM 3141 N N . SER B 2 45 ? -40.09700 1.21200 -22.42100 1.000 57.63323 45 SER G N 1
ATOM 3142 C CA . SER B 2 45 ? -38.92600 2.03000 -22.13200 1.000 53.58537 45 SER G CA 1
ATOM 3143 C C . SER B 2 45 ? -38.44900 2.85000 -23.32500 1.000 47.97680 45 SER G C 1
ATOM 3144 O O . SER B 2 45 ? -37.30700 2.66600 -23.77400 1.000 44.55534 45 SER G O 1
ATOM 3147 N N . PRO B 2 46 ? -39.26200 3.76300 -23.86000 1.000 45.73969 46 PRO G N 1
ATOM 3148 C CA . PRO B 2 46 ? -38.80800 4.54700 -25.01500 1.000 41.92871 46 PRO G CA 1
ATOM 3149 C C . PRO B 2 46 ? -37.62200 5.41500 -24.64100 1.000 41.09440 46 PRO G C 1
ATOM 3150 O O . PRO B 2 46 ? -37.60400 6.04400 -23.58000 1.000 37.28342 46 PRO G O 1
ATOM 3154 N N . LYS B 2 47 ? -36.61900 5.44600 -25.52700 1.000 38.88098 47 LYS G N 1
ATOM 3155 C CA . LYS B 2 47 ? -35.38700 6.16800 -25.24500 1.000 38.39671 47 LYS G CA 1
ATOM 3156 C C . LYS B 2 47 ? -34.99300 7.05000 -26.42000 1.000 35.88588 47 LYS G C 1
ATOM 3157 O O . LYS B 2 47 ? -35.33100 6.77300 -27.58100 1.000 33.78300 47 LYS G O 1
ATOM 3163 N N . VAL B 2 48 ? -34.30100 8.14000 -26.10300 1.000 31.06688 48 VAL G N 1
ATOM 3164 C CA . VAL B 2 48 ? -33.65700 8.97400 -27.10800 1.000 28.16654 48 VAL G CA 1
ATOM 3165 C C . VAL B 2 48 ? -32.20900 9.12700 -26.69300 1.000 26.85848 48 VAL G C 1
ATOM 3166 O O . VAL B 2 48 ? -31.93200 9.50100 -25.55100 1.000 28.34814 48 VAL G O 1
ATOM 3170 N N . TYR B 2 49 ? -31.29400 8.90300 -27.62100 1.000 23.30016 49 TYR G N 1
ATOM 3171 C CA . TYR B 2 49 ? -29.86000 9.04700 -27.36300 1.000 24.35292 49 TYR G CA 1
ATOM 3172 C C . TYR B 2 49 ? -29.28000 10.20900 -28.13300 1.000 23.50019 49 TYR G C 1
ATOM 3173 O O . TYR B 2 49 ? -29.56100 10.38100 -29.32300 1.000 21.90263 49 TYR G O 1
ATOM 3182 N N . ILE B 2 50 ? -28.43500 10.97400 -27.45400 1.000 25.93732 50 ILE G N 1
ATOM 3183 C CA . ILE B 2 50 ? -27.65900 12.05000 -28.05300 1.000 24.47662 50 ILE G CA 1
ATOM 3184 C C . ILE B 2 50 ? -26.21300 11.56100 -28.13700 1.000 23.44755 50 ILE G C 1
ATOM 3185 O O . ILE B 2 50 ? -25.52400 11.48200 -27.10600 1.000 22.60008 50 ILE G O 1
ATOM 3190 N N . TRP B 2 51 ? -25.72400 11.28600 -29.35400 1.000 19.09703 51 TRP G N 1
ATOM 3191 C CA . TRP B 2 51 ? -24.34900 10.82200 -29.54600 1.000 18.41800 51 TRP G CA 1
ATOM 3192 C C . TRP B 2 51 ? -23.45900 12.01700 -29.85900 1.000 20.92093 51 TRP G C 1
ATOM 3193 O O . TRP B 2 51 ? -23.69000 12.73600 -30.85400 1.000 20.03924 51 TRP G O 1
ATOM 3204 N N . LEU B 2 52 ? -22.41700 12.19400 -29.02300 1.000 18.16797 52 LEU G N 1
ATOM 3205 C CA . LEU B 2 52 ? -21.48200 13.31600 -29.09700 1.000 16.05982 52 LEU G CA 1
ATOM 3206 C C . LEU B 2 52 ? -20.15100 12.87500 -29.69400 1.000 18.07322 52 LEU G C 1
ATOM 3207 O O . LEU B 2 52 ? -19.37800 12.16100 -29.03800 1.000 17.94689 52 LEU G O 1
ATOM 3212 N N . GLY B 2 53 ? -19.83300 13.37800 -30.89500 1.000 17.63106 53 GLY G N 1
ATOM 3213 C CA . GLY B 2 53 ? -18.51300 13.14100 -31.45400 1.000 16.50987 53 GLY G CA 1
ATOM 3214 C C . GLY B 2 53 ? -17.44600 13.80700 -30.61000 1.000 17.68370 53 GLY G C 1
ATOM 3215 O O . GLY B 2 53 ? -17.68100 14.85300 -30.00400 1.000 15.55186 53 GLY G O 1
ATOM 3216 N N . SER B 2 54 ? -16.24900 13.19000 -30.56300 1.000 19.64972 54 SER G N 1
ATOM 3217 C CA . SER B 2 54 ? -15.21800 13.71300 -29.66700 1.000 19.44444 54 SER G CA 1
ATOM 3218 C C . SER B 2 54 ? -14.76900 15.10500 -30.07600 1.000 20.22874 54 SER G C 1
ATOM 3219 O O . SER B 2 54 ? -14.26500 15.85200 -29.24200 1.000 19.09703 54 SER G O 1
ATOM 3222 N N . LYS B 2 55 ? -14.96000 15.48700 -31.33000 1.000 17.71002 55 LYS G N 1
ATOM 3223 C CA . LYS B 2 55 ? -14.48800 16.78100 -31.78300 1.000 16.02561 55 LYS G CA 1
ATOM 3224 C C . LYS B 2 55 ? -15.65500 17.74900 -32.01500 1.000 15.46764 55 LYS G C 1
ATOM 3225 O O . LYS B 2 55 ? -15.47600 18.80600 -32.62400 1.000 15.97034 55 LYS G O 1
ATOM 3231 N N . ALA B 2 56 ? -16.84200 17.40900 -31.55100 1.000 13.60426 56 ALA G N 1
ATOM 3232 C CA . ALA B 2 56 ? -18.01200 18.21600 -31.88600 1.000 17.62053 56 ALA G CA 1
ATOM 3233 C C . ALA B 2 56 ? -18.05600 19.47000 -31.01600 1.000 19.71815 56 ALA G C 1
ATOM 3234 O O . ALA B 2 56 ? -17.81200 19.40200 -29.81800 1.000 20.52351 56 ALA G O 1
ATOM 3236 N N . TYR B 2 57 ? -18.35900 20.61600 -31.61000 1.000 17.88636 57 TYR G N 1
ATOM 3237 C CA . TYR B 2 57 ? -18.37600 21.83300 -30.81300 1.000 19.94450 57 TYR G CA 1
ATOM 3238 C C . TYR B 2 57 ? -19.77700 22.10000 -30.22200 1.000 18.23113 57 TYR G C 1
ATOM 3239 O O . TYR B 2 57 ? -20.76100 21.41700 -30.52600 1.000 16.15194 57 TYR G O 1
ATOM 3248 N N . ALA B 2 58 ? -19.87300 23.14300 -29.38500 1.000 20.38665 58 ALA G N 1
ATOM 3249 C CA . ALA B 2 58 ? -21.08100 23.39600 -28.58400 1.000 16.24405 58 ALA G CA 1
ATOM 3250 C C . ALA B 2 58 ? -22.34700 23.54400 -29.43300 1.000 16.09667 58 ALA G C 1
ATOM 3251 O O . ALA B 2 58 ? -23.44300 23.15000 -28.99000 1.000 13.93062 58 ALA G O 1
ATOM 3253 N N . ASP B 2 59 ? -22.25800 24.11600 -30.63300 1.000 20.88935 59 ASP G N 1
ATOM 3254 C CA . ASP B 2 59 ? -23.50300 24.28900 -31.38200 1.000 19.49707 59 ASP G CA 1
ATOM 3255 C C . ASP B 2 59 ? -24.07600 22.94900 -31.81100 1.000 22.68693 59 ASP G C 1
ATOM 3256 O O . ASP B 2 59 ? -25.27400 22.68200 -31.59900 1.000 24.48188 59 ASP G O 1
ATOM 3261 N N . ASP B 2 60 ? -23.24600 22.08300 -32.40400 1.000 22.66061 60 ASP G N 1
ATOM 3262 C CA . ASP B 2 60 ? -23.73800 20.75400 -32.75300 1.000 21.51837 60 ASP G CA 1
ATOM 3263 C C . ASP B 2 60 ? -24.28300 20.04400 -31.50700 1.000 19.30758 60 ASP G C 1
ATOM 3264 O O . ASP B 2 60 ? -25.32600 19.39300 -31.56100 1.000 14.20433 60 ASP G O 1
ATOM 3269 N N . ARG B 2 61 ? -23.60500 20.16500 -30.37800 1.000 12.36201 61 ARG G N 1
ATOM 3270 C CA . ARG B 2 61 ? -24.07400 19.48900 -29.16100 1.000 17.98374 61 ARG G CA 1
ATOM 3271 C C . ARG B 2 61 ? -25.40000 20.06000 -28.65700 1.000 16.79149 61 ARG G C 1
ATOM 3272 O O . ARG B 2 61 ? -26.27100 19.30400 -28.19300 1.000 17.27049 61 ARG G O 1
ATOM 3280 N N . GLY B 2 62 ? -25.53900 21.39100 -28.66300 1.000 13.60953 62 GLY G N 1
ATOM 3281 C CA . GLY B 2 62 ? -26.73700 22.01300 -28.12800 1.000 13.05946 62 GLY G CA 1
ATOM 3282 C C . GLY B 2 62 ? -27.93300 21.78100 -29.02300 1.000 21.09200 62 GLY G C 1
ATOM 3283 O O . GLY B 2 62 ? -29.06500 21.60900 -28.54100 1.000 21.64207 62 GLY G O 1
ATOM 3284 N N . VAL B 2 63 ? -27.70800 21.80600 -30.34200 1.000 18.43379 63 VAL G N 1
ATOM 3285 C CA . VAL B 2 63 ? -28.80200 21.53600 -31.26200 1.000 15.77294 63 VAL G CA 1
ATOM 3286 C C . VAL B 2 63 ? -29.30400 20.13000 -31.05300 1.000 20.80249 63 VAL G C 1
ATOM 3287 O O . VAL B 2 63 ? -30.50900 19.90000 -31.01700 1.000 18.69698 63 VAL G O 1
ATOM 3291 N N . GLY B 2 64 ? -28.38900 19.16600 -30.89900 1.000 18.26008 64 GLY G N 1
ATOM 3292 C CA . GLY B 2 64 ? -28.79200 17.78800 -30.66300 1.000 16.61515 64 GLY G CA 1
ATOM 3293 C C . GLY B 2 64 ? -29.48200 17.58500 -29.32100 1.000 21.23939 64 GLY G C 1
ATOM 3294 O O . GLY B 2 64 ? -30.44500 16.82000 -29.22300 1.000 22.24740 64 GLY G O 1
ATOM 3295 N N . ALA B 2 65 ? -28.96500 18.21000 -28.25500 1.000 18.22850 65 ALA G N 1
ATOM 3296 C CA . ALA B 2 65 ? -29.61600 18.05600 -26.94800 1.000 14.96495 65 ALA G CA 1
ATOM 3297 C C . ALA B 2 65 ? -30.98100 18.72700 -26.92100 1.000 21.27360 65 ALA G C 1
ATOM 3298 O O . ALA B 2 65 ? -31.88600 18.25800 -26.22200 1.000 23.90550 65 ALA G O 1
ATOM 3300 N N . TRP B 2 66 ? -31.13300 19.87400 -27.58700 1.000 17.13363 66 TRP G N 1
ATOM 3301 C CA . TRP B 2 66 ? -32.45400 20.50000 -27.62600 1.000 22.50533 66 TRP G CA 1
ATOM 3302 C C . TRP B 2 66 ? -33.43600 19.66900 -28.45300 1.000 26.88743 66 TRP G C 1
ATOM 3303 O O . TRP B 2 66 ? -34.63200 19.58400 -28.12300 1.000 31.63537 66 TRP G O 1
ATOM 3314 N N . ALA B 2 67 ? -32.96500 19.05900 -29.54700 1.000 23.84760 67 ALA G N 1
ATOM 3315 C CA . ALA B 2 67 ? -33.84500 18.20000 -30.32100 1.000 23.61073 67 ALA G CA 1
ATOM 3316 C C . ALA B 2 67 ? -34.35800 17.02000 -29.47800 1.000 26.29789 67 ALA G C 1
ATOM 3317 O O . ALA B 2 67 ? -35.54900 16.66600 -29.55400 1.000 27.20589 67 ALA G O 1
ATOM 3319 N N . ALA B 2 68 ? -33.49800 16.42300 -28.62700 1.000 21.90789 68 ALA G N 1
ATOM 3320 C CA . ALA B 2 68 ? -33.98400 15.33400 -27.77100 1.000 21.12359 68 ALA G CA 1
ATOM 3321 C C . ALA B 2 68 ? -34.98500 15.84700 -26.75500 1.000 25.20302 68 ALA G C 1
ATOM 3322 O O . ALA B 2 68 ? -36.00800 15.18800 -26.48200 1.000 25.83994 68 ALA G O 1
ATOM 3324 N N . LYS B 2 69 ? -34.71800 17.02000 -26.17700 1.000 21.44994 69 LYS G N 1
ATOM 3325 C CA . LYS B 2 69 ? -35.68800 17.60100 -25.25600 1.000 22.81589 69 LYS G CA 1
ATOM 3326 C C . LYS B 2 69 ? -37.06200 17.76400 -25.92400 1.000 27.84281 69 LYS G C 1
ATOM 3327 O O . LYS B 2 69 ? -38.10600 17.48200 -25.30800 1.000 29.87727 69 LYS G O 1
ATOM 3333 N N . MET B 2 70 ? -37.07400 18.17700 -27.20100 1.000 31.10110 70 MET G N 1
ATOM 3334 C CA . MET B 2 70 ? -38.33200 18.36300 -27.93600 1.000 34.10146 70 MET G CA 1
ATOM 3335 C C . MET B 2 70 ? -39.07600 17.04500 -28.13900 1.000 39.11522 70 MET G C 1
ATOM 3336 O O . MET B 2 70 ? -40.31600 17.02400 -28.15200 1.000 46.52137 70 MET G O 1
ATOM 3341 N N . LEU B 2 71 ? -38.34600 15.94300 -28.35500 1.000 35.84640 71 LEU G N 1
ATOM 3342 C CA . LEU B 2 71 ? -38.98200 14.62700 -28.40900 1.000 36.12538 71 LEU G CA 1
ATOM 3343 C C . LEU B 2 71 ? -39.51900 14.22600 -27.04300 1.000 38.96257 71 LEU G C 1
ATOM 3344 O O . LEU B 2 71 ? -40.62400 13.67600 -26.94300 1.000 39.55211 71 LEU G O 1
ATOM 3349 N N . ASP B 2 72 ? -38.74400 14.48800 -25.97400 1.000 37.57029 72 ASP G N 1
ATOM 3350 C CA . ASP B 2 72 ? -39.24200 14.22800 -24.62700 1.000 39.58633 72 ASP G CA 1
ATOM 3351 C C . ASP B 2 72 ? -40.45800 15.09500 -24.30300 1.000 44.16056 72 ASP G C 1
ATOM 3352 O O . ASP B 2 72 ? -41.35900 14.66200 -23.56900 1.000 42.48667 72 ASP G O 1
ATOM 3357 N N . LYS B 2 73 ? -40.48000 16.32500 -24.82900 1.000 45.68706 73 LYS G N 1
ATOM 3358 C CA . LYS B 2 73 ? -41.56100 17.24100 -24.51800 1.000 49.74017 73 LYS G CA 1
ATOM 3359 C C . LYS B 2 73 ? -42.87500 16.71200 -25.04900 1.000 52.04308 73 LYS G C 1
ATOM 3360 O O . LYS B 2 73 ? -43.91100 16.82500 -24.39000 1.000 56.64100 73 LYS G O 1
ATOM 3366 N N . GLU B 2 74 ? -42.85000 16.10500 -26.22800 1.000 51.82990 74 GLU G N 1
ATOM 3367 C CA . GLU B 2 74 ? -44.06300 15.55300 -26.80000 1.000 55.34611 74 GLU G CA 1
ATOM 3368 C C . GLU B 2 74 ? -44.41000 14.17300 -26.24500 1.000 52.68263 74 GLU G C 1
ATOM 3369 O O . GLU B 2 74 ? -45.55600 13.74100 -26.38200 1.000 51.70357 74 GLU G O 1
ATOM 3375 N N . ASN B 2 75 ? -43.46600 13.46800 -25.62000 1.000 48.32685 75 ASN G N 1
ATOM 3376 C CA . ASN B 2 75 ? -43.78500 12.18100 -24.99400 1.000 48.01365 75 ASN G CA 1
ATOM 3377 C C . ASN B 2 75 ? -42.88700 12.01500 -23.76500 1.000 45.09751 75 ASN G C 1
ATOM 3378 O O . ASN B 2 75 ? -41.79200 11.46000 -23.85800 1.000 40.62592 75 ASN G O 1
ATOM 3383 N N . GLN B 2 76 ? -43.40200 12.41300 -22.60300 1.000 46.82404 76 GLN G N 1
ATOM 3384 C CA . GLN B 2 76 ? -42.55300 12.50500 -21.42700 1.000 45.66337 76 GLN G CA 1
ATOM 3385 C C . GLN B 2 76 ? -42.09300 11.15300 -20.90800 1.000 43.07359 76 GLN G C 1
ATOM 3386 O O . GLN B 2 76 ? -41.20800 11.11900 -20.05100 1.000 39.42841 76 GLN G O 1
ATOM 3392 N N . ALA B 2 77 ? -42.69200 10.04500 -21.35800 1.000 44.38690 77 ALA G N 1
ATOM 3393 C CA . ALA B 2 77 ? -42.18800 8.73500 -20.95900 1.000 43.37889 77 ALA G CA 1
ATOM 3394 C C . ALA B 2 77 ? -40.79400 8.47900 -21.49900 1.000 40.28378 77 ALA G C 1
ATOM 3395 O O . ALA B 2 77 ? -40.09500 7.59500 -20.99700 1.000 41.60499 77 ALA G O 1
ATOM 3397 N N . ILE B 2 78 ? -40.36200 9.25200 -22.49200 1.000 39.13890 78 ILE G N 1
ATOM 3398 C CA . ILE B 2 78 ? -39.01900 9.10300 -23.03900 1.000 37.13603 78 ILE G CA 1
ATOM 3399 C C . ILE B 2 78 ? -37.95500 9.33600 -21.96700 1.000 40.02059 78 ILE G C 1
ATOM 3400 O O . ILE B 2 78 ? -38.03700 10.27000 -21.15300 1.000 40.62329 78 ILE G O 1
ATOM 3405 N N . ASP B 2 79 ? -36.94600 8.47700 -21.96900 1.000 38.77044 79 ASP G N 1
ATOM 3406 C CA . ASP B 2 79 ? -35.72500 8.65800 -21.20700 1.000 38.02298 79 ASP G CA 1
ATOM 3407 C C . ASP B 2 79 ? -34.63500 9.11400 -22.19200 1.000 34.73048 79 ASP G C 1
ATOM 3408 O O . ASP B 2 79 ? -34.48000 8.52400 -23.27400 1.000 34.27253 79 ASP G O 1
ATOM 3413 N N . ILE B 2 80 ? -33.92800 10.19700 -21.86100 1.000 27.95862 80 ILE G N 1
ATOM 3414 C CA . ILE B 2 80 ? -32.86900 10.72900 -22.70900 1.000 27.33749 80 ILE G CA 1
ATOM 3415 C C . ILE B 2 80 ? -31.52100 10.29600 -22.13100 1.000 27.55857 80 ILE G C 1
ATOM 3416 O O . ILE B 2 80 ? -31.28200 10.46000 -20.92700 1.000 26.46370 80 ILE G O 1
ATOM 3421 N N . ASP B 2 81 ? -30.65000 9.74300 -22.98100 1.000 22.96328 81 ASP G N 1
ATOM 3422 C CA . ASP B 2 81 ? -29.27600 9.43100 -22.61900 1.000 25.77151 81 ASP G CA 1
ATOM 3423 C C . ASP B 2 81 ? -28.35500 10.19000 -23.56300 1.000 24.90299 81 ASP G C 1
ATOM 3424 O O . ASP B 2 81 ? -28.65500 10.31000 -24.75300 1.000 28.30603 81 ASP G O 1
ATOM 3429 N N . THR B 2 82 ? -27.22400 10.66300 -23.04300 1.000 23.46334 82 THR G N 1
ATOM 3430 C CA . THR B 2 82 ? -26.13700 11.20400 -23.84800 1.000 21.51311 82 THR G CA 1
ATOM 3431 C C . THR B 2 82 ? -25.06200 10.12800 -23.94000 1.000 20.86303 82 THR G C 1
ATOM 3432 O O . THR B 2 82 ? -24.70700 9.53000 -22.92900 1.000 20.90514 82 THR G O 1
ATOM 3436 N N . GLU B 2 83 ? -24.59300 9.83800 -25.14600 1.000 20.59457 83 GLU G N 1
ATOM 3437 C CA . GLU B 2 83 ? -23.50500 8.88300 -25.34900 1.000 24.83982 83 GLU G CA 1
ATOM 3438 C C . GLU B 2 83 ? -22.30600 9.61800 -25.92600 1.000 24.00814 83 GLU G C 1
ATOM 3439 O O . GLU B 2 83 ? -22.46000 10.51900 -26.75300 1.000 24.35029 83 GLU G O 1
ATOM 3445 N N . VAL B 2 84 ? -21.10900 9.23100 -25.49600 1.000 23.17646 84 VAL G N 1
ATOM 3446 C CA . VAL B 2 84 ? -19.87600 9.89700 -25.89900 1.000 22.80800 84 VAL G CA 1
ATOM 3447 C C . VAL B 2 84 ? -19.06500 8.94800 -26.79100 1.000 21.87104 84 VAL G C 1
ATOM 3448 O O . VAL B 2 84 ? -18.92200 7.75900 -26.48500 1.000 22.42900 84 VAL G O 1
ATOM 3452 N N . GLU B 2 85 ? -18.56500 9.47000 -27.91400 1.000 20.64721 85 GLU G N 1
ATOM 3453 C CA . GLU B 2 85 ? -17.76300 8.68700 -28.84400 1.000 22.58955 85 GLU G CA 1
ATOM 3454 C C . GLU B 2 85 ? -16.73400 7.82500 -28.11500 1.000 25.53727 85 GLU G C 1
ATOM 3455 O O . GLU B 2 85 ? -15.96300 8.32100 -27.29000 1.000 24.72139 85 GLU G O 1
ATOM 3461 N N . GLY B 2 86 ? -16.73200 6.52200 -28.43000 1.000 28.19549 86 GLY G N 1
ATOM 3462 C CA . GLY B 2 86 ? -15.76200 5.59000 -27.89400 1.000 28.12179 86 GLY G CA 1
ATOM 3463 C C . GLY B 2 86 ? -16.06700 5.04300 -26.52000 1.000 29.84568 86 GLY G C 1
ATOM 3464 O O . GLY B 2 86 ? -15.33900 4.15900 -26.05800 1.000 31.78539 86 GLY G O 1
ATOM 3465 N N . LYS B 2 87 ? -17.09600 5.54200 -25.83900 1.000 29.65356 87 LYS G N 1
ATOM 3466 C CA . LYS B 2 87 ? -17.49700 5.05500 -24.52900 1.000 32.93026 87 LYS G CA 1
ATOM 3467 C C . LYS B 2 87 ? -18.99500 4.85600 -24.49300 1.000 31.08531 87 LYS G C 1
ATOM 3468 O O . LYS B 2 87 ? -19.65200 5.10600 -23.48400 1.000 31.69327 87 LYS G O 1
ATOM 3474 N N . GLU B 2 88 ? -19.57100 4.44400 -25.60900 1.000 30.83001 88 GLU G N 1
ATOM 3475 C CA . GLU B 2 88 ? -21.01600 4.27300 -25.67800 1.000 31.25112 88 GLU G CA 1
ATOM 3476 C C . GLU B 2 88 ? -21.43000 3.14100 -24.75000 1.000 35.89378 88 GLU G C 1
ATOM 3477 O O . GLU B 2 88 ? -20.64800 2.22000 -24.48400 1.000 38.44935 88 GLU G O 1
ATOM 3483 N N . SER B 2 89 ? -22.66500 3.21900 -24.24400 1.000 36.69124 89 SER G N 1
ATOM 3484 C CA . SER B 2 89 ? -23.19200 2.16600 -23.38500 1.000 37.82032 89 SER G CA 1
ATOM 3485 C C . SER B 2 89 ? -23.40000 0.87700 -24.18300 1.000 41.14177 89 SER G C 1
ATOM 3486 O O . SER B 2 89 ? -23.59800 0.90200 -25.39700 1.000 37.71242 89 SER G O 1
ATOM 3489 N N . ALA B 2 90 ? -23.40800 -0.26300 -23.48000 1.000 45.50019 90 ALA G N 1
ATOM 3490 C CA . ALA B 2 90 ? -23.65500 -1.52700 -24.17300 1.000 49.92441 90 ALA G CA 1
ATOM 3491 C C . ALA B 2 90 ? -25.03000 -1.53400 -24.83100 1.000 53.61432 90 ALA G C 1
ATOM 3492 O O . ALA B 2 90 ? -25.20500 -2.13500 -25.89600 1.000 55.70668 90 ALA G O 1
ATOM 3494 N N . GLU B 2 91 ? -26.00900 -0.86000 -24.22700 1.000 53.73276 91 GLU G N 1
ATOM 3495 C CA . GLU B 2 91 ? -27.36000 -0.84300 -24.77800 1.000 54.96975 91 GLU G CA 1
ATOM 3496 C C . GLU B 2 91 ? -27.44100 -0.05300 -26.08100 1.000 51.46143 91 GLU G C 1
ATOM 3497 O O . GLU B 2 91 ? -28.00400 -0.53900 -27.07400 1.000 52.25890 91 GLU G O 1
ATOM 3503 N N . PHE B 2 92 ? -26.89000 1.17700 -26.10200 1.000 47.40305 92 PHE G N 1
ATOM 3504 C CA . PHE B 2 92 ? -26.90300 1.98500 -27.33600 1.000 44.40796 92 PHE G CA 1
ATOM 3505 C C . PHE B 2 92 ? -26.18800 1.25300 -28.45500 1.000 46.96089 92 PHE G C 1
ATOM 3506 O O . PHE B 2 92 ? -26.67900 1.17400 -29.58500 1.000 46.07921 92 PHE G O 1
ATOM 3514 N N . LYS B 2 93 ? -25.09200 0.59900 -28.09300 1.000 50.35867 93 LYS G N 1
ATOM 3515 C CA . LYS B 2 93 ? -24.25400 -0.12700 -28.99200 1.000 55.25136 93 LYS G CA 1
ATOM 3516 C C . LYS B 2 93 ? -24.97100 -1.33200 -29.51700 1.000 57.70692 93 LYS G C 1
ATOM 3517 O O . LYS B 2 93 ? -24.55100 -1.86900 -30.54300 1.000 60.50989 93 LYS G O 1
ATOM 3523 N N . THR B 2 94 ? -26.07900 -1.72300 -28.87100 1.000 56.95683 94 THR G N 1
ATOM 3524 C CA . THR B 2 94 ? -26.92900 -2.82600 -29.30800 1.000 56.73312 94 THR G CA 1
ATOM 3525 C C . THR B 2 94 ? -27.99100 -2.43000 -30.32200 1.000 54.43021 94 THR G C 1
ATOM 3526 O O . THR B 2 94 ? -28.42200 -3.26600 -31.12700 1.000 56.20674 94 THR G O 1
ATOM 3530 N N . ILE B 2 95 ? -28.40700 -1.17200 -30.34600 1.000 52.61683 95 ILE G N 1
ATOM 3531 C CA . ILE B 2 95 ? -29.55900 -0.77000 -31.15100 1.000 53.22217 95 ILE G CA 1
ATOM 3532 C C . ILE B 2 95 ? -29.15700 -0.12400 -32.47300 1.000 51.87727 95 ILE G C 1
ATOM 3533 O O . ILE B 2 95 ? -29.97500 -0.09800 -33.40400 1.000 52.48524 95 ILE G O 1
ATOM 3538 N N . VAL B 2 96 ? -27.94500 0.43000 -32.57600 1.000 50.03758 96 VAL G N 1
ATOM 3539 C CA . VAL B 2 96 ? -27.45800 0.99500 -33.83400 1.000 47.80047 96 VAL G CA 1
ATOM 3540 C C . VAL B 2 96 ? -26.11300 0.37700 -34.16000 1.000 46.79772 96 VAL G C 1
ATOM 3541 O O . VAL B 2 96 ? -25.22300 0.30600 -33.30500 1.000 42.23138 96 VAL G O 1
ATOM 3545 N N . ASP B 2 97 ? -25.95400 -0.02700 -35.41100 1.000 49.23748 97 ASP G N 1
ATOM 3546 C CA . ASP B 2 97 ? -24.67200 -0.45800 -35.92600 1.000 50.64028 97 ASP G CA 1
ATOM 3547 C C . ASP B 2 97 ? -24.01500 0.73100 -36.61300 1.000 44.37637 97 ASP G C 1
ATOM 3548 O O . ASP B 2 97 ? -24.59400 1.33100 -37.52200 1.000 44.81064 97 ASP G O 1
ATOM 3553 N N . PHE B 2 98 ? -22.81500 1.07700 -36.18900 1.000 38.84413 98 PHE G N 1
ATOM 3554 C CA . PHE B 2 98 ? -22.23600 2.27700 -36.75200 1.000 36.92548 98 PHE G CA 1
ATOM 3555 C C . PHE B 2 98 ? -20.72300 2.19000 -36.67400 1.000 37.58345 98 PHE G C 1
ATOM 3556 O O . PHE B 2 98 ? -20.15900 1.45900 -35.86700 1.000 40.49696 98 PHE G O 1
ATOM 3564 N N . SER B 2 99 ? -20.07200 2.95700 -37.51200 1.000 37.14919 99 SER G N 1
ATOM 3565 C CA . SER B 2 99 ? -18.66400 3.18500 -37.30700 1.000 38.96783 99 SER G CA 1
ATOM 3566 C C . SER B 2 99 ? -18.45300 4.67700 -37.19100 1.000 36.44121 99 SER G C 1
ATOM 3567 O O . SER B 2 99 ? -19.35700 5.47200 -37.43500 1.000 35.63848 99 SER G O 1
ATOM 3570 N N . VAL B 2 100 ? -17.27100 5.05300 -36.75700 1.000 25.90311 100 VAL G N 1
ATOM 3571 C CA . VAL B 2 100 ? -16.93000 6.44500 -36.53700 1.000 27.56120 100 VAL G CA 1
ATOM 3572 C C . VAL B 2 100 ? -15.85100 6.81600 -37.52500 1.000 29.16665 100 VAL G C 1
ATOM 3573 O O . VAL B 2 100 ? -14.84800 6.11100 -37.62700 1.000 33.94618 100 VAL G O 1
ATOM 3577 N N . VAL B 2 101 ? -16.03400 7.91900 -38.24100 1.000 23.97393 101 VAL G N 1
ATOM 3578 C CA . VAL B 2 101 ? -15.06800 8.31300 -39.25200 1.000 26.65846 101 VAL G CA 1
ATOM 3579 C C . VAL B 2 101 ? -14.61800 9.73300 -38.95300 1.000 26.40317 101 VAL G C 1
ATOM 3580 O O . VAL B 2 101 ? -15.31500 10.49200 -38.29500 1.000 22.95802 101 VAL G O 1
ATOM 3584 N N . GLU B 2 102 ? -13.44300 10.08800 -39.46700 1.000 30.39575 102 GLU G N 1
ATOM 3585 C CA . GLU B 2 102 ? -12.89600 11.42700 -39.29200 1.000 32.66181 102 GLU G CA 1
ATOM 3586 C C . GLU B 2 102 ? -13.63300 12.42500 -40.19900 1.000 30.94318 102 GLU G C 1
ATOM 3587 O O . GLU B 2 102 ? -13.77500 12.19900 -41.40500 1.000 34.05935 102 GLU G O 1
ATOM 3593 N N . GLY B 2 103 ? -14.15700 13.49800 -39.61800 1.000 27.34012 103 GLY G N 1
ATOM 3594 C CA . GLY B 2 103 ? -14.90900 14.44400 -40.42700 1.000 24.34502 103 GLY G CA 1
ATOM 3595 C C . GLY B 2 103 ? -15.73200 15.39200 -39.58500 1.000 22.61850 103 GLY G C 1
ATOM 3596 O O . GLY B 2 103 ? -16.10500 15.04800 -38.44800 1.000 19.02070 103 GLY G O 1
ATOM 3597 N N . ASP B 2 104 ? -16.04200 16.57900 -40.11400 1.000 21.98948 104 ASP G N 1
ATOM 3598 C CA . ASP B 2 104 ? -16.64700 17.61500 -39.27500 1.000 20.65248 104 ASP G CA 1
ATOM 3599 C C . ASP B 2 104 ? -17.46100 18.52200 -40.16900 1.000 24.72402 104 ASP G C 1
ATOM 3600 O O . ASP B 2 104 ? -16.89400 19.21800 -41.02400 1.000 23.64757 104 ASP G O 1
ATOM 3605 N N . THR B 2 105 ? -18.77900 18.50200 -39.95600 1.000 25.42673 105 THR G N 1
ATOM 3606 C CA . THR B 2 105 ? -19.66700 19.49400 -40.51000 1.000 25.06090 105 THR G CA 1
ATOM 3607 C C . THR B 2 105 ? -19.58600 20.72600 -39.62900 1.000 26.32684 105 THR G C 1
ATOM 3608 O O . THR B 2 105 ? -19.84500 20.62600 -38.44000 1.000 17.88636 105 THR G O 1
ATOM 3612 N N . PRO B 2 106 ? -19.25800 21.89500 -40.15300 1.000 25.41884 106 PRO G N 1
ATOM 3613 C CA . PRO B 2 106 ? -19.19600 23.07800 -39.26600 1.000 23.67389 106 PRO G CA 1
ATOM 3614 C C . PRO B 2 106 ? -20.57700 23.43300 -38.68400 1.000 22.57376 106 PRO G C 1
ATOM 3615 O O . PRO B 2 106 ? -21.60400 23.28100 -39.34200 1.000 23.33174 106 PRO G O 1
ATOM 3619 N N . GLY B 2 107 ? -20.60400 23.86800 -37.41500 1.000 21.57364 107 GLY G N 1
ATOM 3620 C CA . GLY B 2 107 ? -21.84500 24.29600 -36.80200 1.000 21.10516 107 GLY G CA 1
ATOM 3621 C C . GLY B 2 107 ? -22.35800 25.60500 -37.37400 1.000 20.79723 107 GLY G C 1
ATOM 3622 O O . GLY B 2 107 ? -21.70000 26.28900 -38.15600 1.000 23.93182 107 GLY G O 1
ATOM 3623 N N . PHE B 2 108 ? -23.55300 25.99100 -36.94900 1.000 22.47375 108 PHE G N 1
ATOM 3624 C CA . PHE B 2 108 ? -24.16600 27.17700 -37.54700 1.000 23.79759 108 PHE G CA 1
ATOM 3625 C C . PHE B 2 108 ? -23.72000 28.50400 -36.92100 1.000 22.72904 108 PHE G C 1
ATOM 3626 O O . PHE B 2 108 ? -23.97500 29.54900 -37.51700 1.000 23.59493 108 PHE G O 1
ATOM 3634 N N . LEU B 2 109 ? -23.07300 28.50700 -35.74800 1.000 21.96053 109 LEU G N 1
ATOM 3635 C CA . LEU B 2 109 ? -22.75000 29.76600 -35.08900 1.000 20.00766 109 LEU G CA 1
ATOM 3636 C C . LEU B 2 109 ? -21.76800 30.54900 -35.94800 1.000 27.15852 109 LEU G C 1
ATOM 3637 O O . LEU B 2 109 ? -20.81700 29.99000 -36.50700 1.000 25.28724 109 LEU G O 1
ATOM 3642 N N . LYS B 2 110 ? -21.97900 31.85400 -36.00300 1.000 26.88743 110 LYS G N 1
ATOM 3643 C CA . LYS B 2 110 ? -21.11600 32.75500 -36.74600 1.000 27.55594 110 LYS G CA 1
ATOM 3644 C C . LYS B 2 110 ? -19.88800 33.08300 -35.90600 1.000 28.74818 110 LYS G C 1
ATOM 3645 O O . LYS B 2 110 ? -19.97400 33.22000 -34.67500 1.000 26.15577 110 LYS G O 1
ATOM 3651 N N . HIS B 2 111 ? -18.72200 33.16600 -36.54500 1.000 30.03255 111 HIS G N 1
ATOM 3652 C CA . HIS B 2 111 ? -17.52600 33.38600 -35.74700 1.000 32.94079 111 HIS G CA 1
ATOM 3653 C C . HIS B 2 111 ? -17.35600 34.86400 -35.42200 1.000 33.81984 111 HIS G C 1
ATOM 3654 O O . HIS B 2 111 ? -17.40900 35.70800 -36.31000 1.000 34.60941 111 HIS G O 1
ATOM 3661 N N . VAL B 2 112 ? -17.15900 35.17500 -34.14700 1.000 50.18233 112 VAL G N 1
ATOM 3662 C CA . VAL B 2 112 ? -16.92800 36.53600 -33.68800 1.000 53.69065 112 VAL G CA 1
ATOM 3663 C C . VAL B 2 112 ? -15.48600 36.60700 -33.22000 1.000 56.24095 112 VAL G C 1
ATOM 3664 O O . VAL B 2 112 ? -14.93000 35.61200 -32.76400 1.000 55.87512 112 VAL G O 1
ATOM 3668 N N . GLU B 2 113 ? -14.85800 37.76900 -33.37300 1.000 65.42363 113 GLU G N 1
ATOM 3669 C CA . GLU B 2 113 ? -13.43000 37.90700 -33.07100 1.000 74.50367 113 GLU G CA 1
ATOM 3670 C C . GLU B 2 113 ? -13.24800 38.40600 -31.63300 1.000 78.89104 113 GLU G C 1
ATOM 3671 O O . GLU B 2 113 ? -13.07800 39.59600 -31.36200 1.000 83.82584 113 GLU G O 1
ATOM 3677 N N . VAL B 2 114 ? -13.29100 37.46600 -30.68000 1.000 76.35126 114 VAL G N 1
ATOM 3678 C CA . VAL B 2 114 ? -13.03700 37.76600 -29.26900 1.000 71.91389 114 VAL G CA 1
ATOM 3679 C C . VAL B 2 114 ? -12.01500 36.78000 -28.72600 1.000 69.12145 114 VAL G C 1
ATOM 3680 O O . VAL B 2 114 ? -12.12700 35.56800 -28.94300 1.000 67.62653 114 VAL G O 1
ATOM 3684 N N . ASN B 2 115 ? -11.00700 37.31100 -28.04200 1.000 69.33200 115 ASN G N 1
ATOM 3685 C CA . ASN B 2 115 ? -9.95700 36.50400 -27.43400 1.000 69.62677 115 ASN G CA 1
ATOM 3686 C C . ASN B 2 115 ? -10.43800 36.04500 -26.06300 1.000 70.31633 115 ASN G C 1
ATOM 3687 O O . ASN B 2 115 ? -10.76500 36.87800 -25.21100 1.000 72.69293 115 ASN G O 1
ATOM 3692 N N . PHE B 2 116 ? -10.51900 34.72200 -25.86600 1.000 67.93972 116 PHE G N 1
ATOM 3693 C CA . PHE B 2 116 ? -10.95500 34.19600 -24.56900 1.000 64.79987 116 PHE G CA 1
ATOM 3694 C C . PHE B 2 116 ? -9.90100 34.45800 -23.49000 1.000 62.00743 116 PHE G C 1
ATOM 3695 O O . PHE B 2 116 ? -10.24700 34.50300 -22.29700 1.000 61.35999 116 PHE G O 1
ATOM 3703 N N . GLN B 2 117 ? -8.61500 34.61500 -23.89600 1.000 56.68311 117 GLN G N 1
ATOM 3704 C CA . GLN B 2 117 ? -7.49500 34.98800 -23.00800 1.000 55.82248 117 GLN G CA 1
ATOM 3705 C C . GLN B 2 117 ? -7.28800 33.99100 -21.87000 1.000 54.00121 117 GLN G C 1
ATOM 3706 O O . GLN B 2 117 ? -6.97500 34.38700 -20.74000 1.000 55.24083 117 GLN G O 1
ATOM 3712 N N . ASP B 2 118 ? -7.48300 32.69500 -22.16500 1.000 50.27971 118 ASP G N 1
ATOM 3713 C CA . ASP B 2 118 ? -7.28300 31.60200 -21.21800 1.000 45.65021 118 ASP G CA 1
ATOM 3714 C C . ASP B 2 118 ? -5.98500 30.86600 -21.55100 1.000 40.79700 118 ASP G C 1
ATOM 3715 O O . ASP B 2 118 ? -5.56500 30.80400 -22.71300 1.000 38.03351 118 ASP G O 1
ATOM 3720 N N . VAL B 2 119 ? -5.34200 30.32400 -20.51000 1.000 38.72043 119 VAL G N 1
ATOM 3721 C CA . VAL B 2 119 ? -4.06300 29.63100 -20.64100 1.000 40.88385 119 VAL G CA 1
ATOM 3722 C C . VAL B 2 119 ? -4.17800 28.57400 -21.75500 1.000 40.96544 119 VAL G C 1
ATOM 3723 O O . VAL B 2 119 ? -5.02000 27.66600 -21.68000 1.000 41.37601 119 VAL G O 1
ATOM 3727 N N . ASP B 2 120 ? -3.37100 28.72300 -22.81900 1.000 36.83073 120 ASP G N 1
ATOM 3728 C CA . ASP B 2 120 ? -3.27300 27.80900 -23.96000 1.000 35.95694 120 ASP G CA 1
ATOM 3729 C C . ASP B 2 120 ? -1.80200 27.69700 -24.38300 1.000 36.39121 120 ASP G C 1
ATOM 3730 O O . ASP B 2 120 ? -1.07400 28.69400 -24.34600 1.000 39.09942 120 ASP G O 1
ATOM 3735 N N . TYR B 2 121 ? -1.35300 26.50000 -24.77800 1.000 33.46191 121 TYR G N 1
ATOM 3736 C CA . TYR B 2 121 ? 0.03600 26.26000 -25.17900 1.000 30.35890 121 TYR G CA 1
ATOM 3737 C C . TYR B 2 121 ? 0.14000 25.86500 -26.64700 1.000 30.54314 121 TYR G C 1
ATOM 3738 O O . TYR B 2 121 ? -0.75700 25.23500 -27.19200 1.000 32.72498 121 TYR G O 1
ATOM 3747 N N . GLU B 2 122 ? 1.22200 26.26000 -27.31000 1.000 28.37445 122 GLU G N 1
ATOM 3748 C CA . GLU B 2 122 ? 1.37600 25.87500 -28.71300 1.000 27.39013 122 GLU G CA 1
ATOM 3749 C C . GLU B 2 122 ? 2.85100 25.87500 -29.04900 1.000 26.85059 122 GLU G C 1
ATOM 3750 O O . GLU B 2 122 ? 3.62500 26.59400 -28.42500 1.000 24.57926 122 GLU G O 1
ATOM 3756 N N . MET B 2 123 ? 3.22700 25.08900 -30.04600 1.000 25.86626 123 MET G N 1
ATOM 3757 C CA . MET B 2 123 ? 4.57200 25.12000 -30.59600 1.000 27.54804 123 MET G CA 1
ATOM 3758 C C . MET B 2 123 ? 4.47900 25.45600 -32.07400 1.000 30.28784 123 MET G C 1
ATOM 3759 O O . MET B 2 123 ? 3.63000 24.89300 -32.77500 1.000 29.08770 123 MET G O 1
ATOM 3764 N N . TYR B 2 124 ? 5.32300 26.37900 -32.54300 1.000 24.74507 124 TYR G N 1
ATOM 3765 C CA . TYR B 2 124 ? 5.35000 26.78300 -33.94800 1.000 27.77701 124 TYR G CA 1
ATOM 3766 C C . TYR B 2 124 ? 6.69300 26.49000 -34.59200 1.000 29.01927 124 TYR G C 1
ATOM 3767 O O . TYR B 2 124 ? 7.74400 26.77900 -34.00900 1.000 25.30303 124 TYR G O 1
ATOM 3776 N N . ARG B 2 125 ? 6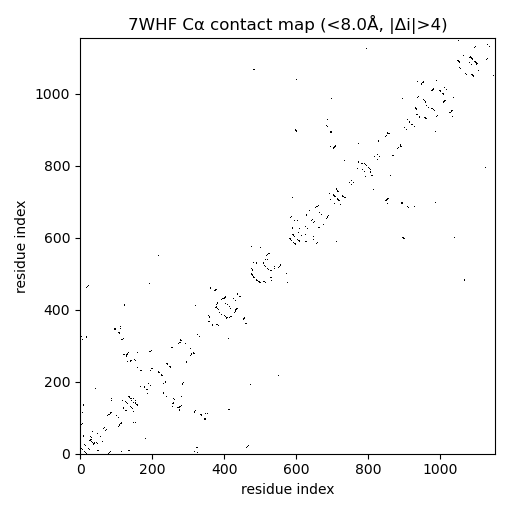.65300 25.99100 -35.83000 1.000 25.97417 125 ARG G N 1
ATOM 3777 C CA . ARG B 2 125 ? 7.85100 25.90900 -36.66600 1.000 26.63477 125 ARG G CA 1
ATOM 3778 C C . ARG B 2 125 ? 7.96600 27.16400 -37.53600 1.000 28.44815 125 ARG G C 1
ATOM 3779 O O . ARG B 2 125 ? 7.01000 27.53600 -38.22800 1.000 28.73502 125 ARG G O 1
ATOM 3787 N N . VAL B 2 126 ? 9.14300 27.77300 -37.56200 1.000 26.15050 126 VAL G N 1
ATOM 3788 C CA . VAL B 2 126 ? 9.37500 29.00700 -38.31000 1.000 31.53273 126 VAL G CA 1
ATOM 3789 C C . VAL B 2 126 ? 10.43000 28.69400 -39.37900 1.000 33.02764 126 VAL G C 1
ATOM 3790 O O . VAL B 2 126 ? 11.57400 28.33200 -39.04600 1.000 33.73299 126 VAL G O 1
ATOM 3794 N N . TYR B 2 127 ? 10.04600 28.76300 -40.66100 1.000 32.10122 127 TYR G N 1
ATOM 3795 C CA . TYR B 2 127 ? 10.94900 28.27900 -41.70200 1.000 35.10158 127 TYR G CA 1
ATOM 3796 C C . TYR B 2 127 ? 10.72700 29.00500 -43.02700 1.000 33.99881 127 TYR G C 1
ATOM 3797 O O . TYR B 2 127 ? 9.59700 29.30900 -43.40700 1.000 35.13579 127 TYR G O 1
ATOM 3806 N N . ASP B 2 128 ? 11.82000 29.31400 -43.70800 1.000 31.69327 128 ASP G N 1
ATOM 3807 C CA . ASP B 2 128 ? 11.76800 29.80500 -45.08200 1.000 32.91447 128 ASP G CA 1
ATOM 3808 C C . ASP B 2 128 ? 11.74500 28.59800 -46.02100 1.000 32.93816 128 ASP G C 1
ATOM 3809 O O . ASP B 2 128 ? 12.55700 27.68400 -45.87000 1.000 34.56467 128 ASP G O 1
ATOM 3814 N N . THR B 2 129 ? 10.80200 28.58300 -46.96600 1.000 33.57771 129 THR G N 1
ATOM 3815 C CA . THR B 2 129 ? 10.54000 27.41200 -47.79900 1.000 34.96472 129 THR G CA 1
ATOM 3816 C C . THR B 2 129 ? 11.42000 27.30500 -49.03400 1.000 40.61013 129 THR G C 1
ATOM 3817 O O . THR B 2 129 ? 11.29200 26.32300 -49.77800 1.000 45.36860 129 THR G O 1
ATOM 3821 N N . ASP B 2 130 ? 12.24400 28.30200 -49.32300 1.000 37.97561 130 ASP G N 1
ATOM 3822 C CA . ASP B 2 130 ? 13.08500 28.23800 -50.51300 1.000 39.04152 130 ASP G CA 1
ATOM 3823 C C . ASP B 2 130 ? 14.38800 28.96500 -50.20300 1.000 39.14417 130 ASP G C 1
ATOM 3824 O O . ASP B 2 130 ? 14.43900 30.19300 -50.26100 1.000 38.99415 130 ASP G O 1
ATOM 3829 N N . LEU B 2 131 ? 15.42200 28.21000 -49.84700 1.000 39.86267 131 LEU G N 1
ATOM 3830 C CA . LEU B 2 131 ? 16.73100 28.80600 -49.64900 1.000 40.38379 131 LEU G CA 1
ATOM 3831 C C . LEU B 2 131 ? 17.51400 28.87800 -50.94500 1.000 46.99248 131 LEU G C 1
ATOM 3832 O O . LEU B 2 131 ? 18.59000 29.48100 -50.96600 1.000 43.68419 131 LEU G O 1
ATOM 3837 N N . SER B 2 132 ? 16.99100 28.29900 -52.03300 1.000 43.77367 132 SER G N 1
ATOM 3838 C CA . SER B 2 132 ? 17.70100 28.39200 -53.30300 1.000 46.15817 132 SER G CA 1
ATOM 3839 C C . SER B 2 132 ? 17.73100 29.81600 -53.85600 1.000 46.67402 132 SER G C 1
ATOM 3840 O O . SER B 2 132 ? 18.52700 30.09000 -54.74500 1.000 48.75321 132 SER G O 1
ATOM 3843 N N . ASP B 2 133 ? 16.84800 30.70800 -53.40100 1.000 45.34228 133 ASP G N 1
ATOM 3844 C CA . ASP B 2 133 ? 16.76100 32.08100 -53.88900 1.000 45.89761 133 ASP G CA 1
ATOM 3845 C C . ASP B 2 133 ? 17.69500 33.03300 -53.14000 1.000 50.67976 133 ASP G C 1
ATOM 3846 O O . ASP B 2 133 ? 17.66500 34.24100 -53.39700 1.000 51.66146 133 ASP G O 1
ATOM 3851 N N . GLY B 2 134 ? 18.53000 32.52400 -52.23100 1.000 48.42423 134 GLY G N 1
ATOM 3852 C CA . GLY B 2 134 ? 19.50600 33.35500 -51.56100 1.000 47.66887 134 GLY G CA 1
ATOM 3853 C C . GLY B 2 134 ? 18.98600 34.21800 -50.43100 1.000 48.01628 134 GLY G C 1
ATOM 3854 O O . GLY B 2 134 ? 19.71100 35.10900 -49.97600 1.000 48.30579 134 GLY G O 1
ATOM 3855 N N . SER B 2 135 ? 17.75400 34.00700 -49.96500 1.000 45.93182 135 SER G N 1
ATOM 3856 C CA . SER B 2 135 ? 17.24500 34.72900 -48.80900 1.000 44.26057 135 SER G CA 1
ATOM 3857 C C . SER B 2 135 ? 16.52900 33.76200 -47.88400 1.000 42.60511 135 SER G C 1
ATOM 3858 O O . SER B 2 135 ? 15.78900 32.88400 -48.34000 1.000 41.69447 135 SER G O 1
ATOM 3861 N N . SER B 2 136 ? 16.74800 33.90800 -46.58300 1.000 40.90490 136 SER G N 1
ATOM 3862 C CA . SER B 2 136 ? 15.99800 33.12100 -45.61700 1.000 41.71026 136 SER G CA 1
ATOM 3863 C C . SER B 2 136 ? 14.91900 33.94000 -44.93300 1.000 39.06258 136 SER G C 1
ATOM 3864 O O . SER B 2 136 ? 14.37100 33.51300 -43.91300 1.000 40.33115 136 SER G O 1
ATOM 3867 N N . SER B 2 137 ? 14.58700 35.10500 -45.48500 1.000 39.73898 137 SER G N 1
ATOM 3868 C CA . SER B 2 137 ? 13.57900 35.97400 -44.88900 1.000 39.61791 137 SER G CA 1
ATOM 3869 C C . SER B 2 137 ? 12.34300 36.19900 -45.75700 1.000 38.57568 137 SER G C 1
ATOM 3870 O O . SER B 2 137 ? 11.36400 36.77800 -45.26300 1.000 39.38893 137 SER G O 1
ATOM 3873 N N . ASP B 2 138 ? 12.34400 35.77800 -47.02100 1.000 38.92572 138 ASP G N 1
ATOM 3874 C CA . ASP B 2 138 ? 11.26600 36.15900 -47.93200 1.000 40.96807 138 ASP G CA 1
ATOM 3875 C C . ASP B 2 138 ? 10.17200 35.10100 -48.09300 1.000 41.21547 138 ASP G C 1
ATOM 3876 O O . ASP B 2 138 ? 9.12400 35.40500 -48.68000 1.000 43.64471 138 ASP G O 1
ATOM 3881 N N . ASP B 2 139 ? 10.39300 33.86900 -47.64500 1.000 38.52830 139 ASP G N 1
ATOM 3882 C CA . ASP B 2 139 ? 9.38900 32.81200 -47.77500 1.000 38.52304 139 ASP G CA 1
ATOM 3883 C C . ASP B 2 139 ? 9.11300 32.15900 -46.43100 1.000 36.14907 139 ASP G C 1
ATOM 3884 O O . ASP B 2 139 ? 9.01100 30.92600 -46.33700 1.000 33.48033 139 ASP G O 1
ATOM 3889 N N . ILE B 2 140 ? 9.06000 32.96400 -45.36300 1.000 34.42518 140 ILE G N 1
ATOM 3890 C CA . ILE B 2 140 ? 8.86600 32.42600 -44.02100 1.000 30.26415 140 ILE G CA 1
ATOM 3891 C C . ILE B 2 140 ? 7.43000 31.92200 -43.89200 1.000 31.61695 140 ILE G C 1
ATOM 3892 O O . ILE B 2 140 ? 6.48600 32.58100 -44.34700 1.000 34.24621 140 ILE G O 1
ATOM 3897 N N . GLU B 2 141 ? 7.27300 30.70600 -43.36300 1.000 32.17754 141 GLU G N 1
ATOM 3898 C CA . GLU B 2 141 ? 5.99100 30.13900 -42.96800 1.000 34.95945 141 GLU G CA 1
ATOM 3899 C C . GLU B 2 141 ? 6.04500 29.81800 -41.47600 1.000 33.51981 141 GLU G C 1
ATOM 3900 O O . GLU B 2 141 ? 7.12100 29.49800 -40.94900 1.000 35.80429 141 GLU G O 1
ATOM 3906 N N . ILE B 2 142 ? 4.91700 29.99900 -40.78900 1.000 30.16414 142 ILE G N 1
ATOM 3907 C CA . ILE B 2 142 ? 4.75300 29.65900 -39.37300 1.000 32.18281 142 ILE G CA 1
ATOM 3908 C C . ILE B 2 142 ? 3.70400 28.55000 -39.27500 1.000 34.80944 142 ILE G C 1
ATOM 3909 O O . ILE B 2 142 ? 2.50900 28.79200 -39.49300 1.000 32.23808 142 ILE G O 1
ATOM 3914 N N . ASP B 2 143 ? 4.13200 27.33100 -38.93700 1.000 37.54134 143 ASP G N 1
ATOM 3915 C CA . ASP B 2 143 ? 3.18900 26.19500 -38.84300 1.000 36.19645 143 ASP G CA 1
ATOM 3916 C C . ASP B 2 143 ? 3.11500 25.72300 -37.39900 1.000 32.92237 143 ASP G C 1
ATOM 3917 O O . ASP B 2 143 ? 4.16500 25.52300 -36.77200 1.000 38.14931 143 ASP G O 1
ATOM 3922 N N . PRO B 2 144 ? 1.93800 25.53500 -36.83100 1.000 32.01700 144 PRO G N 1
ATOM 3923 C CA . PRO B 2 144 ? 1.86700 24.78500 -35.57500 1.000 30.42470 144 PRO G CA 1
ATOM 3924 C C . PRO B 2 144 ? 2.32000 23.34700 -35.78500 1.000 30.76685 144 PRO G C 1
ATOM 3925 O O . PRO B 2 144 ? 2.05100 22.73400 -36.81900 1.000 32.25124 144 PRO G O 1
ATOM 3929 N N . VAL B 2 145 ? 3.07600 22.84400 -34.81500 1.000 30.57209 145 VAL G N 1
ATOM 3930 C CA . VAL B 2 145 ? 3.59000 21.47700 -34.78700 1.000 30.38522 145 VAL G CA 1
ATOM 3931 C C . VAL B 2 145 ? 3.29500 20.94900 -33.39100 1.000 37.97034 145 VAL G C 1
ATOM 3932 O O . VAL B 2 145 ? 3.06500 21.74300 -32.46900 1.000 39.06784 145 VAL G O 1
ATOM 3936 N N . PRO B 2 146 ? 3.30200 19.62600 -33.19000 1.000 40.29694 146 PRO G N 1
ATOM 3937 C CA . PRO B 2 146 ? 3.02400 19.08900 -31.84600 1.000 41.02071 146 PRO G CA 1
ATOM 3938 C C . PRO B 2 146 ? 4.04700 19.57200 -30.82800 1.000 40.67330 146 PRO G C 1
ATOM 3939 O O . PRO B 2 146 ? 5.23100 19.73200 -31.13300 1.000 38.30196 146 PRO G O 1
ATOM 3943 N N . LEU B 2 147 ? 3.56600 19.83000 -29.61800 1.000 41.12862 147 LEU G N 1
ATOM 3944 C CA . LEU B 2 147 ? 4.40600 20.25000 -28.49800 1.000 40.89701 147 LEU G CA 1
ATOM 3945 C C . LEU B 2 147 ? 5.23800 19.06800 -28.00700 1.000 42.47615 147 LEU G C 1
ATOM 3946 O O . LEU B 2 147 ? 4.75700 18.23200 -27.24000 1.000 44.33953 147 LEU G O 1
ATOM 3951 N N . SER B 2 148 ? 6.50000 18.99200 -28.42000 1.000 43.83683 148 SER G N 1
ATOM 3952 C CA . SER B 2 148 ? 7.26000 17.79800 -28.10200 1.000 45.68179 148 SER G CA 1
ATOM 3953 C C . SER B 2 148 ? 8.71100 18.00700 -28.50400 1.000 47.88469 148 SER G C 1
ATOM 3954 O O . SER B 2 148 ? 8.99900 18.69900 -29.48400 1.000 46.11606 148 SER G O 1
ATOM 3957 N N . LYS B 2 149 ? 9.61500 17.33100 -27.79900 1.000 51.59040 149 LYS G N 1
ATOM 3958 C CA . LYS B 2 149 ? 11.00000 17.35800 -28.24300 1.000 54.67498 149 LYS G CA 1
ATOM 3959 C C . LYS B 2 149 ? 11.12600 16.79100 -29.65500 1.000 55.81985 149 LYS G C 1
ATOM 3960 O O . LYS B 2 149 ? 12.00000 17.20500 -30.42200 1.000 59.46502 149 LYS G O 1
ATOM 3966 N N . ASN B 2 150 ? 10.22600 15.89000 -30.03400 1.000 56.21463 150 ASN G N 1
ATOM 3967 C CA . ASN B 2 150 ? 10.26900 15.27000 -31.35200 1.000 57.63586 150 ASN G CA 1
ATOM 3968 C C . ASN B 2 150 ? 10.05200 16.25600 -32.49200 1.000 54.20387 150 ASN G C 1
ATOM 3969 O O . ASN B 2 150 ? 10.48600 15.98400 -33.61300 1.000 56.86734 150 ASN G O 1
ATOM 3974 N N . SER B 2 151 ? 9.37200 17.37300 -32.25300 1.000 48.96640 151 SER G N 1
ATOM 3975 C CA . SER B 2 151 ? 9.12100 18.29600 -33.35100 1.000 46.15553 151 SER G CA 1
ATOM 3976 C C . SER B 2 151 ? 10.31100 19.19400 -33.64600 1.000 47.20040 151 SER G C 1
ATOM 3977 O O . SER B 2 151 ? 10.38600 19.74600 -34.75600 1.000 45.79760 151 SER G O 1
ATOM 3980 N N . LEU B 2 152 ? 11.23900 19.32100 -32.68800 1.000 48.54003 152 LEU G N 1
ATOM 3981 C CA . LEU B 2 152 ? 12.41100 20.17100 -32.85200 1.000 51.00348 152 LEU G CA 1
ATOM 3982 C C . LEU B 2 152 ? 13.31700 19.61200 -33.94400 1.000 52.26679 152 LEU G C 1
ATOM 3983 O O . LEU B 2 152 ? 13.58700 18.40600 -34.00200 1.000 51.98518 152 LEU G O 1
ATOM 3988 N N . LYS B 2 153 ? 13.71900 20.48000 -34.85600 1.000 51.10086 153 LYS G N 1
ATOM 3989 C CA . LYS B 2 153 ? 14.56800 20.07700 -35.96500 1.000 50.44026 153 LYS G CA 1
ATOM 3990 C C . LYS B 2 153 ? 15.68500 21.10200 -36.13900 1.000 46.49768 153 LYS G C 1
ATOM 3991 O O . LYS B 2 153 ? 15.43900 22.30800 -36.06200 1.000 41.93661 153 LYS G O 1
ATOM 3997 N N . SER B 2 154 ? 16.92100 20.61600 -36.37700 1.000 49.26380 154 SER G N 1
ATOM 3998 C CA . SER B 2 154 ? 18.09200 21.49400 -36.38400 1.000 46.30029 154 SER G CA 1
ATOM 3999 C C . SER B 2 154 ? 17.98200 22.58400 -37.44000 1.000 45.44755 154 SER G C 1
ATOM 4000 O O . SER B 2 154 ? 18.49100 23.69800 -37.23800 1.000 44.08160 154 SER G O 1
ATOM 4003 N N . GLU B 2 155 ? 17.27200 22.29700 -38.54100 1.000 45.74233 155 GLU G N 1
ATOM 4004 C CA . GLU B 2 155 ? 17.23400 23.12900 -39.74000 1.000 45.56073 155 GLU G CA 1
ATOM 4005 C C . GLU B 2 155 ? 16.37700 24.38000 -39.60100 1.000 39.31787 155 GLU G C 1
ATOM 4006 O O . GLU B 2 155 ? 16.45800 25.25200 -40.48600 1.000 36.00432 155 GLU G O 1
ATOM 4012 N N . ASP B 2 156 ? 15.55900 24.49000 -38.54100 1.000 34.92261 156 ASP G N 1
ATOM 4013 C CA . ASP B 2 156 ? 14.60800 25.58900 -38.42600 1.000 36.29909 156 ASP G CA 1
ATOM 4014 C C . ASP B 2 156 ? 14.62600 26.18100 -37.01900 1.000 34.74101 156 ASP G C 1
ATOM 4015 O O . ASP B 2 156 ? 15.38500 25.76300 -36.13800 1.000 39.19154 156 ASP G O 1
ATOM 4020 N N . VAL B 2 157 ? 13.74000 27.14900 -36.82700 1.000 31.71959 157 VAL G N 1
ATOM 4021 C CA . VAL B 2 157 ? 13.50200 27.83800 -35.56400 1.000 31.16953 157 VAL G CA 1
ATOM 4022 C C . VAL B 2 157 ? 12.11400 27.46600 -35.04500 1.000 31.76697 157 VAL G C 1
ATOM 4023 O O . VAL B 2 157 ? 11.15700 27.36100 -35.83100 1.000 29.96149 157 VAL G O 1
ATOM 4027 N N . PHE B 2 158 ? 11.98600 27.28000 -33.72000 1.000 27.77438 158 PHE G N 1
ATOM 4028 C CA . PHE B 2 158 ? 10.71200 26.89400 -33.11800 1.000 28.96400 158 PHE G CA 1
ATOM 4029 C C . PHE B 2 158 ? 10.35100 27.84800 -31.99700 1.000 28.70344 158 PHE G C 1
ATOM 4030 O O . PHE B 2 158 ? 11.20700 28.17500 -31.16500 1.000 29.37457 158 PHE G O 1
ATOM 4038 N N . VAL B 2 159 ? 9.09100 28.30100 -31.98100 1.000 24.90562 159 VAL G N 1
ATOM 4039 C CA . VAL B 2 159 ? 8.57100 29.16500 -30.92700 1.000 25.77151 159 VAL G CA 1
ATOM 4040 C C . VAL B 2 159 ? 7.67100 28.32100 -30.05400 1.000 28.00073 159 VAL G C 1
ATOM 4041 O O . VAL B 2 159 ? 6.68200 27.75100 -30.53100 1.000 28.71660 159 VAL G O 1
ATOM 4045 N N . ILE B 2 160 ? 8.03800 28.22300 -28.79100 1.000 24.88456 160 ILE G N 1
ATOM 4046 C CA . ILE B 2 160 ? 7.32100 27.43400 -27.81600 1.000 25.70045 160 ILE G CA 1
ATOM 4047 C C . ILE B 2 160 ? 6.52900 28.39700 -26.95400 1.000 24.55821 160 ILE G C 1
ATOM 4048 O O . ILE B 2 160 ? 7.08200 29.10400 -26.10000 1.000 24.78981 160 ILE G O 1
ATOM 4053 N N . ASP B 2 161 ? 5.22300 28.40400 -27.16300 1.000 23.91866 161 ASP G N 1
ATOM 4054 C CA . ASP B 2 161 ? 4.33300 29.34400 -26.48400 1.000 23.63968 161 ASP G CA 1
ATOM 4055 C C . ASP B 2 161 ? 3.74600 28.63800 -25.26300 1.000 26.07681 161 ASP G C 1
ATOM 4056 O O . ASP B 2 161 ? 2.76900 27.88400 -25.36100 1.000 27.96388 161 ASP G O 1
ATOM 4061 N N . GLY B 2 162 ? 4.29200 28.94800 -24.09800 1.000 26.60582 162 GLY G N 1
ATOM 4062 C CA . GLY B 2 162 ? 3.78100 28.38900 -22.85500 1.000 25.58991 162 GLY G CA 1
ATOM 4063 C C . GLY B 2 162 ? 2.97400 29.41100 -22.08700 1.000 25.18197 162 GLY G C 1
ATOM 4064 O O . GLY B 2 162 ? 2.91300 29.38600 -20.85200 1.000 32.45389 162 GLY G O 1
ATOM 4065 N N . TRP B 2 163 ? 2.31900 30.29200 -22.84700 1.000 24.30555 163 TRP G N 1
ATOM 4066 C CA . TRP B 2 163 ? 1.41800 31.36300 -22.40300 1.000 28.48763 163 TRP G CA 1
ATOM 4067 C C . TRP B 2 163 ? 2.18200 32.51600 -21.73900 1.000 37.15182 163 TRP G C 1
ATOM 4068 O O . TRP B 2 163 ? 2.35900 33.56800 -22.36300 1.000 30.35627 163 TRP G O 1
ATOM 4079 N N A ASN B 2 164 ? 2.62900 32.30400 -20.49700 1.000 32.78814 164 ASN G N 1
ATOM 4080 N N B ASN B 2 164 ? 2.64900 32.37500 -20.50200 0.000 35.33318 164 ASN G N 1
ATOM 4081 C CA A ASN B 2 164 ? 3.39600 33.26600 -19.72300 1.000 36.97812 164 ASN G CA 1
ATOM 4082 C CA B ASN B 2 164 ? 3.44200 33.45900 -19.93100 0.000 37.19130 164 ASN G CA 1
ATOM 4083 C C A ASN B 2 164 ? 4.89600 33.15200 -19.94600 1.000 35.78324 164 ASN G C 1
ATOM 4084 C C B ASN B 2 164 ? 4.94000 33.17900 -19.95000 0.000 36.42016 164 ASN G C 1
ATOM 4085 O O A ASN B 2 164 ? 5.62200 34.09100 -19.62400 1.000 34.91208 164 ASN G O 1
ATOM 4086 O O B ASN B 2 164 ? 5.72000 34.03600 -19.52200 0.000 36.43332 164 ASN G O 1
ATOM 4095 N N . ASP B 2 165 ? 5.36500 32.01500 -20.43700 1.000 43.36046 165 ASP G N 1
ATOM 4096 C CA . ASP B 2 165 ? 6.75800 31.78700 -20.78500 1.000 36.78336 165 ASP G CA 1
ATOM 4097 C C . ASP B 2 165 ? 6.81000 31.46400 -22.26800 1.000 34.31464 165 ASP G C 1
ATOM 4098 O O . ASP B 2 165 ? 6.09800 30.57500 -22.73800 1.000 25.39778 165 ASP G O 1
ATOM 4103 N N . ILE B 2 166 ? 7.64500 32.17600 -23.00300 1.000 28.54553 166 ILE G N 1
ATOM 4104 C CA . ILE B 2 166 ? 7.75900 31.97900 -24.43800 1.000 24.82929 166 ILE G CA 1
ATOM 4105 C C . ILE B 2 166 ? 9.22100 31.73200 -24.78300 1.000 28.88504 166 ILE G C 1
ATOM 4106 O O . ILE B 2 166 ? 10.08700 32.55100 -24.44700 1.000 29.02980 166 ILE G O 1
ATOM 4111 N N . TYR B 2 167 ? 9.50000 30.61200 -25.43900 1.000 26.15840 167 TYR G N 1
ATOM 4112 C CA . TYR B 2 167 ? 10.86300 30.25400 -25.79700 1.000 31.05636 167 TYR G CA 1
ATOM 4113 C C . TYR B 2 167 ? 11.04900 30.29400 -27.30600 1.000 32.36177 167 TYR G C 1
ATOM 4114 O O . TYR B 2 167 ? 10.20100 29.80800 -28.05700 1.000 35.49899 167 TYR G O 1
ATOM 4123 N N . VAL B 2 168 ? 12.13800 30.88300 -27.76000 1.000 32.63023 168 VAL G N 1
ATOM 4124 C CA . VAL B 2 168 ? 12.50600 30.80900 -29.17100 1.000 31.78802 168 VAL G CA 1
ATOM 4125 C C . VAL B 2 168 ? 13.70200 29.86600 -29.27400 1.000 35.08842 168 VAL G C 1
ATOM 4126 O O . VAL B 2 168 ? 14.82400 30.22900 -28.88800 1.000 37.32553 168 VAL G O 1
ATOM 4130 N N . TRP B 2 169 ? 13.49000 28.68100 -29.85200 1.000 35.11474 169 TRP G N 1
ATOM 4131 C CA . TRP B 2 169 ? 14.52600 27.65900 -29.95500 1.000 37.68610 169 TRP G CA 1
ATOM 4132 C C . TRP B 2 169 ? 15.16800 27.75300 -31.33900 1.000 38.36776 169 TRP G C 1
ATOM 4133 O O . TRP B 2 169 ? 14.46400 27.66900 -32.35800 1.000 32.34862 169 TRP G O 1
ATOM 4144 N N . ILE B 2 170 ? 16.48300 27.98700 -31.36000 1.000 33.29873 170 ILE G N 1
ATOM 4145 C CA . ILE B 2 170 ? 17.27000 28.22200 -32.57300 1.000 41.34180 170 ILE G CA 1
ATOM 4146 C C . ILE B 2 170 ? 17.97400 26.92000 -32.95100 1.000 42.32350 170 ILE G C 1
ATOM 4147 O O . ILE B 2 170 ? 18.90900 26.48400 -32.26500 1.000 43.95264 170 ILE G O 1
ATOM 4152 N N . GLY B 2 171 ? 17.58800 26.32400 -34.07400 1.000 38.87308 171 GLY G N 1
ATOM 4153 C CA . GLY B 2 171 ? 18.28700 25.14600 -34.53800 1.000 42.14716 171 GLY G CA 1
ATOM 4154 C C . GLY B 2 171 ? 19.73000 25.44600 -34.91700 1.000 44.37111 171 GLY G C 1
ATOM 4155 O O . GLY B 2 171 ? 20.04900 26.49000 -35.49100 1.000 39.29418 171 GLY G O 1
ATOM 4156 N N . SER B 2 172 ? 20.61400 24.49600 -34.62600 1.000 47.49780 172 SER G N 1
ATOM 4157 C CA . SER B 2 172 ? 22.02700 24.74000 -34.92300 1.000 50.31130 172 SER G CA 1
ATOM 4158 C C . SER B 2 172 ? 22.29400 24.88400 -36.42800 1.000 52.00097 172 SER G C 1
ATOM 4159 O O . SER B 2 172 ? 23.31000 25.48000 -36.80200 1.000 49.54805 172 SER G O 1
ATOM 4162 N N . LYS B 2 173 ? 21.39600 24.38400 -37.29200 1.000 51.86411 173 LYS G N 1
ATOM 4163 C CA . LYS B 2 173 ? 21.50100 24.53100 -38.74100 1.000 53.46957 173 LYS G CA 1
ATOM 4164 C C . LYS B 2 173 ? 20.42400 25.44600 -39.32400 1.000 50.05600 173 LYS G C 1
ATOM 4165 O O . LYS B 2 173 ? 20.10000 25.34500 -40.51100 1.000 49.31644 173 LYS G O 1
ATOM 4171 N N . SER B 2 174 ? 19.88300 26.35200 -38.53600 1.000 45.81602 174 SER G N 1
ATOM 4172 C CA . SER B 2 174 ? 18.82700 27.20600 -39.04000 1.000 40.75752 174 SER G CA 1
ATOM 4173 C C . SER B 2 174 ? 19.42000 28.48300 -39.62100 1.000 39.00204 174 SER G C 1
ATOM 4174 O O . SER B 2 174 ? 20.60400 28.77100 -39.46300 1.000 40.08902 174 SER G O 1
ATOM 4177 N N . GLN B 2 175 ? 18.57100 29.26600 -40.27600 1.000 36.52017 175 GLN G N 1
ATOM 4178 C CA . GLN B 2 175 ? 18.99700 30.42900 -41.03600 1.000 36.13854 175 GLN G CA 1
ATOM 4179 C C . GLN B 2 175 ? 18.64300 31.72700 -40.31300 1.000 36.69387 175 GLN G C 1
ATOM 4180 O O . GLN B 2 175 ? 17.76700 31.76700 -39.43400 1.000 35.45425 175 GLN G O 1
ATOM 4186 N N . VAL B 2 176 ? 19.30800 32.81000 -40.73000 1.000 36.05959 176 VAL G N 1
ATOM 4187 C CA . VAL B 2 176 ? 19.19400 34.08200 -40.01600 1.000 37.82559 176 VAL G CA 1
ATOM 4188 C C . VAL B 2 176 ? 17.76300 34.63700 -40.08000 1.000 36.22013 176 VAL G C 1
ATOM 4189 O O . VAL B 2 176 ? 17.21500 35.09600 -39.07000 1.000 34.08040 176 VAL G O 1
ATOM 4193 N N . GLY B 2 177 ? 17.10400 34.52600 -41.23700 1.000 36.91232 177 GLY G N 1
ATOM 4194 C CA . GLY B 2 177 ? 15.75500 35.06000 -41.36800 1.000 32.73024 177 GLY G CA 1
ATOM 4195 C C . GLY B 2 177 ? 14.73100 34.34500 -40.50900 1.000 32.36967 177 GLY G C 1
ATOM 4196 O O . GLY B 2 177 ? 13.68900 34.91700 -40.18000 1.000 29.29299 177 GLY G O 1
ATOM 4197 N N . GLU B 2 178 ? 14.98000 33.06900 -40.20000 1.000 32.47495 178 GLU G N 1
ATOM 4198 C CA . GLU B 2 178 ? 14.09700 32.31300 -39.32500 1.000 32.86710 178 GLU G CA 1
ATOM 4199 C C . GLU B 2 178 ? 14.26000 32.75100 -37.87500 1.000 34.33833 178 GLU G C 1
ATOM 4200 O O . GLU B 2 178 ? 13.27300 32.77500 -37.12400 1.000 30.84580 178 GLU G O 1
ATOM 4206 N N . LYS B 2 179 ? 15.49000 33.11600 -37.47700 1.000 37.87823 179 LYS G N 1
ATOM 4207 C CA . LYS B 2 179 ? 15.72300 33.70300 -36.15700 1.000 38.58884 179 LYS G CA 1
ATOM 4208 C C . LYS B 2 179 ? 15.01000 35.04200 -36.01400 1.000 35.48320 179 LYS G C 1
ATOM 4209 O O . LYS B 2 179 ? 14.33200 35.28200 -35.01200 1.000 32.97237 179 LYS G O 1
ATOM 4215 N N . ALA B 2 180 ? 15.14800 35.92700 -37.00800 1.000 34.45939 180 ALA G N 1
ATOM 4216 C CA . ALA B 2 180 ? 14.43000 37.19600 -36.96000 1.000 32.59338 180 ALA G CA 1
ATOM 4217 C C . ALA B 2 180 ? 12.92300 36.96800 -36.88500 1.000 28.09547 180 ALA G C 1
ATOM 4218 O O . ALA B 2 180 ? 12.25400 37.53900 -36.02800 1.000 28.13495 180 ALA G O 1
ATOM 4220 N N . ALA B 2 181 ? 12.37300 36.09900 -37.74100 1.000 27.36381 181 ALA G N 1
ATOM 4221 C CA . ALA B 2 181 ? 10.93100 35.86800 -37.71600 1.000 28.28234 181 ALA G CA 1
ATOM 4222 C C . ALA B 2 181 ? 10.50600 35.19400 -36.41400 1.000 29.90622 181 ALA G C 1
ATOM 4223 O O . ALA B 2 181 ? 9.44500 35.51400 -35.86300 1.000 28.66923 181 ALA G O 1
ATOM 4225 N N . GLY B 2 182 ? 11.30100 34.24200 -35.91400 1.000 30.20625 182 GLY G N 1
ATOM 4226 C CA . GLY B 2 182 ? 10.96100 33.64000 -34.63800 1.000 31.93804 182 GLY G CA 1
ATOM 4227 C C . GLY B 2 182 ? 10.86800 34.66700 -33.52400 1.000 30.96687 182 GLY G C 1
ATOM 4228 O O . GLY B 2 182 ? 9.89800 34.68800 -32.75400 1.000 28.01915 182 GLY G O 1
ATOM 4229 N N . ASN B 2 183 ? 11.86000 35.55600 -33.44100 1.000 32.92763 183 ASN G N 1
ATOM 4230 C CA . ASN B 2 183 ? 11.85000 36.55400 -32.37300 1.000 32.01700 183 ASN G CA 1
ATOM 4231 C C . ASN B 2 183 ? 10.69500 37.52300 -32.55000 1.000 30.68263 183 ASN G C 1
ATOM 4232 O O . ASN B 2 183 ? 10.11400 37.99700 -31.56200 1.000 26.05312 183 ASN G O 1
ATOM 4237 N N . ARG B 2 184 ? 10.37400 37.86000 -33.80000 1.000 26.45054 184 ARG G N 1
ATOM 4238 C CA . ARG B 2 184 ? 9.26600 38.77100 -34.03600 1.000 31.44588 184 ARG G CA 1
ATOM 4239 C C . ARG B 2 184 ? 7.93300 38.13900 -33.60900 1.000 31.23269 184 ARG G C 1
ATOM 4240 O O . ARG B 2 184 ? 7.06300 38.83100 -33.05300 1.000 30.52471 184 ARG G O 1
ATOM 4248 N N . LEU B 2 185 ? 7.75000 36.83700 -33.87800 1.000 28.17443 185 LEU G N 1
ATOM 4249 C CA . LEU B 2 185 ? 6.55700 36.14300 -33.40200 1.000 28.19285 185 LEU G CA 1
ATOM 4250 C C . LEU B 2 185 ? 6.47100 36.16500 -31.87000 1.000 28.25339 185 LEU G C 1
ATOM 4251 O O . LEU B 2 185 ? 5.40000 36.43600 -31.30800 1.000 28.99032 185 LEU G O 1
ATOM 4256 N N . ALA B 2 186 ? 7.58800 35.86900 -31.17700 1.000 26.27420 186 ALA G N 1
ATOM 4257 C CA . ALA B 2 186 ? 7.56200 35.91200 -29.71400 1.000 26.70320 186 ALA G CA 1
ATOM 4258 C C . ALA B 2 186 ? 7.1900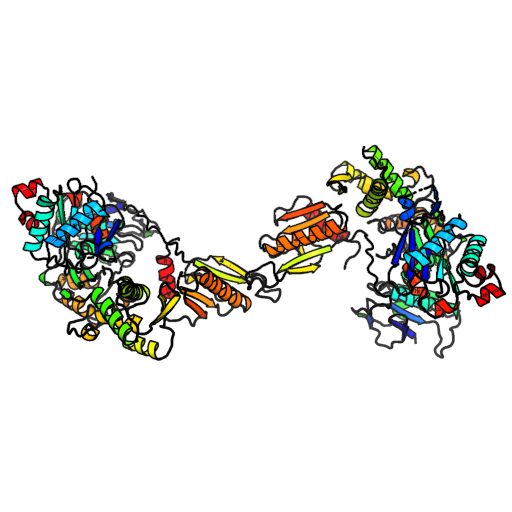0 37.30900 -29.23200 1.000 25.69255 186 ALA G C 1
ATOM 4259 O O . ALA B 2 186 ? 6.37000 37.46500 -28.32100 1.000 24.83982 186 ALA G O 1
ATOM 4261 N N . ARG B 2 187 ? 7.74100 38.33800 -29.88300 1.000 25.89521 187 ARG G N 1
ATOM 4262 C CA . ARG B 2 187 ? 7.44900 39.71500 -29.51100 1.000 29.54302 187 ARG G CA 1
ATOM 4263 C C . ARG B 2 187 ? 5.97100 40.02000 -29.70500 1.000 29.23508 187 ARG G C 1
ATOM 4264 O O . ARG B 2 187 ? 5.35000 40.67800 -28.86400 1.000 24.52662 187 ARG G O 1
ATOM 4272 N N . LYS B 2 188 ? 5.38100 39.52400 -30.79300 1.000 27.50593 188 LYS G N 1
ATOM 4273 C CA . LYS B 2 188 ? 3.96200 39.77600 -31.01500 1.000 28.65607 188 LYS G CA 1
ATOM 4274 C C . LYS B 2 188 ? 3.10100 39.12300 -29.92700 1.000 26.00049 188 LYS G C 1
ATOM 4275 O O . LYS B 2 188 ? 2.15900 39.74500 -29.41100 1.000 27.85334 188 LYS G O 1
ATOM 4281 N N . LEU B 2 189 ? 3.39700 37.86500 -29.57600 1.000 24.38713 189 LEU G N 1
ATOM 4282 C CA . LEU B 2 189 ? 2.63900 37.20400 -28.51500 1.000 24.94510 189 LEU G CA 1
ATOM 4283 C C . LEU B 2 189 ? 2.82500 37.93000 -27.17700 1.000 27.06640 189 LEU G C 1
ATOM 4284 O O . LEU B 2 189 ? 1.85300 38.16100 -26.45100 1.000 25.50306 189 LEU G O 1
ATOM 4289 N N . ASP B 2 190 ? 4.05800 38.37000 -26.87300 1.000 29.35615 190 ASP G N 1
ATOM 4290 C CA . ASP B 2 190 ? 4.31600 39.12600 -25.64300 1.000 26.82164 190 ASP G CA 1
ATOM 4291 C C . ASP B 2 190 ? 3.50600 40.41800 -25.62500 1.000 26.67688 190 ASP G C 1
ATOM 4292 O O . ASP B 2 190 ? 2.82100 40.72100 -24.63900 1.000 24.72402 190 ASP G O 1
ATOM 4297 N N . THR B 2 191 ? 3.50100 41.13500 -26.76100 1.000 27.17168 191 THR G N 1
ATOM 4298 C CA . THR B 2 191 ? 2.77100 42.39500 -26.89800 1.000 30.30890 191 THR G CA 1
ATOM 4299 C C . THR B 2 191 ? 1.26200 42.21000 -26.75400 1.000 32.15122 191 THR G C 1
ATOM 4300 O O . THR B 2 191 ? 0.59700 43.02800 -26.10200 1.000 31.59589 191 THR G O 1
ATOM 4304 N N . GLU B 2 192 ? 0.69900 41.14500 -27.35800 1.000 32.12227 192 GLU G N 1
ATOM 4305 C CA . GLU B 2 192 ? -0.73800 40.87500 -27.20000 1.000 30.25626 192 GLU G CA 1
ATOM 4306 C C . GLU B 2 192 ? -1.11700 40.64700 -25.74300 1.000 30.03255 192 GLU G C 1
ATOM 4307 O O . GLU B 2 192 ? -2.26500 40.89300 -25.34800 1.000 28.45868 192 GLU G O 1
ATOM 4313 N N . ARG B 2 193 ? -0.19900 40.09600 -24.95100 1.000 30.14835 193 ARG G N 1
ATOM 4314 C CA . ARG B 2 193 ? -0.46700 39.77900 -23.55500 1.000 25.66624 193 ARG G CA 1
ATOM 4315 C C . ARG B 2 193 ? 0.02700 40.87100 -22.60900 1.000 27.44013 193 ARG G C 1
ATOM 4316 O O . ARG B 2 193 ? 0.35600 40.59100 -21.44800 1.000 26.56108 193 ARG G O 1
ATOM 4324 N N . LYS B 2 194 ? 0.07900 42.12400 -23.10300 1.000 29.32457 194 LYS G N 1
ATOM 4325 C CA . LYS B 2 194 ? 0.39100 43.31800 -22.31300 1.000 31.06162 194 LYS G CA 1
ATOM 4326 C C . LYS B 2 194 ? 1.78000 43.22900 -21.72000 1.000 31.11162 194 LYS G C 1
ATOM 4327 O O . LYS B 2 194 ? 2.03800 43.80500 -20.66500 1.000 29.08243 194 LYS G O 1
ATOM 4333 N N . ARG B 2 195 ? 2.66700 42.49600 -22.40000 1.000 29.32457 195 ARG G N 1
ATOM 4334 C CA . ARG B 2 195 ? 4.08100 42.34000 -22.07800 1.000 31.32744 195 ARG G CA 1
ATOM 4335 C C . ARG B 2 195 ? 4.33800 41.53000 -20.79300 1.000 30.05887 195 ARG G C 1
ATOM 4336 O O . ARG B 2 195 ? 5.51600 41.35100 -20.44000 1.000 28.38761 195 ARG G O 1
ATOM 4344 N N . THR B 2 196 ? 3.30200 40.99900 -20.12000 1.000 32.47495 196 THR G N 1
ATOM 4345 C CA . THR B 2 196 ? 3.52900 40.19000 -18.92100 1.000 27.60331 196 THR G CA 1
ATOM 4346 C C . THR B 2 196 ? 4.38900 38.94000 -19.14200 1.000 29.64040 196 THR G C 1
ATOM 4347 O O . THR B 2 196 ? 5.03300 38.51500 -18.17200 1.000 28.14548 196 THR G O 1
ATOM 4351 N N . PRO B 2 197 ? 4.48600 38.33400 -20.33900 1.000 28.40341 197 PRO G N 1
ATOM 4352 C CA . PRO B 2 197 ? 5.30800 37.11700 -20.47600 1.000 27.96651 197 PRO G CA 1
ATOM 4353 C C . PRO B 2 197 ? 6.82500 37.32400 -20.35800 1.000 28.71923 197 PRO G C 1
ATOM 4354 O O . PRO B 2 197 ? 7.37600 38.40200 -20.61500 1.000 27.58752 197 PRO G O 1
ATOM 4358 N N . MET B 2 198 ? 7.50100 36.24300 -19.95500 1.000 28.32182 198 MET G N 1
ATOM 4359 C CA . MET B 2 198 ? 8.95200 36.13700 -20.01800 1.000 30.29311 198 MET G CA 1
ATOM 4360 C C . MET B 2 198 ? 9.32000 35.49800 -21.35300 1.000 28.63764 198 MET G C 1
ATOM 4361 O O . MET B 2 198 ? 8.72600 34.49400 -21.75200 1.000 28.69818 198 MET G O 1
ATOM 4366 N N . VAL B 2 199 ? 10.25200 36.10100 -22.07400 1.000 30.57472 199 VAL G N 1
ATOM 4367 C CA . VAL B 2 199 ? 10.63400 35.63200 -23.40500 1.000 31.38534 199 VAL G CA 1
ATOM 4368 C C . VAL B 2 199 ? 12.12400 35.29500 -23.39700 1.000 32.39862 199 VAL G C 1
ATOM 4369 O O . VAL B 2 199 ? 12.94800 36.11800 -22.97500 1.000 34.07514 199 VAL G O 1
ATOM 4373 N N . TYR B 2 200 ? 12.46800 34.07100 -23.82900 1.000 30.13256 200 TYR G N 1
ATOM 4374 C CA . TYR B 2 200 ? 13.85400 33.63500 -23.91100 1.000 34.82786 200 TYR G CA 1
ATOM 4375 C C . TYR B 2 200 ? 14.15700 33.06800 -25.29400 1.000 38.24406 200 TYR G C 1
ATOM 4376 O O . TYR B 2 200 ? 13.33600 32.35600 -25.89600 1.000 36.80968 200 TYR G O 1
ATOM 4385 N N . THR B 2 201 ? 15.34500 33.39300 -25.78800 1.000 38.54146 201 THR G N 1
ATOM 4386 C CA . THR B 2 201 ? 15.88800 32.82900 -27.01600 1.000 40.09165 201 THR G CA 1
ATOM 4387 C C . THR B 2 201 ? 16.98900 31.85900 -26.62200 1.000 40.59434 201 THR G C 1
ATOM 4388 O O . THR B 2 201 ? 17.93800 32.25600 -25.95500 1.000 40.74699 201 THR G O 1
ATOM 4392 N N . VAL B 2 202 ? 16.83600 30.58900 -26.98800 1.000 40.42853 202 VAL G N 1
ATOM 4393 C CA . VAL B 2 202 ? 17.76900 29.54300 -26.58100 1.000 41.33654 202 VAL G CA 1
ATOM 4394 C C . VAL B 2 202 ? 18.32400 28.86900 -27.82300 1.000 42.07610 202 VAL G C 1
ATOM 4395 O O . VAL B 2 202 ? 17.66000 28.78900 -28.86400 1.000 38.36249 202 VAL G O 1
ATOM 4399 N N . ASN B 2 203 ? 19.56500 28.41700 -27.72500 1.000 44.06844 203 ASN G N 1
ATOM 4400 C CA . ASN B 2 203 ? 20.20700 27.72500 -28.83000 1.000 45.06856 203 ASN G CA 1
ATOM 4401 C C . ASN B 2 203 ? 20.19300 26.21800 -28.62000 1.000 49.72701 203 ASN G C 1
ATOM 4402 O O . ASN B 2 203 ? 20.17900 25.73900 -27.48500 1.000 54.03279 203 ASN G O 1
ATOM 4407 N N . GLU B 2 204 ? 20.19000 25.47300 -29.72900 1.000 50.80872 204 GLU G N 1
ATOM 4408 C CA . GLU B 2 204 ? 20.18900 24.01700 -29.65100 1.000 55.00133 204 GLU G CA 1
ATOM 4409 C C . GLU B 2 204 ? 21.47500 23.51500 -28.99000 1.000 62.14166 204 GLU G C 1
ATOM 4410 O O . GLU B 2 204 ? 22.57900 23.96600 -29.32100 1.000 64.87357 204 GLU G O 1
ATOM 4416 N N . GLY B 2 205 ? 21.33100 22.56800 -28.05600 1.000 63.91293 205 GLY G N 1
ATOM 4417 C CA . GLY B 2 205 ? 22.44500 22.03200 -27.29700 1.000 67.34755 205 GLY G CA 1
ATOM 4418 C C . GLY B 2 205 ? 22.85100 22.83900 -26.08400 1.000 68.51874 205 GLY G C 1
ATOM 4419 O O . GLY B 2 205 ? 23.53100 22.30500 -25.20300 1.000 73.40091 205 GLY G O 1
ATOM 4420 N N . LEU B 2 206 ? 22.41900 24.09400 -25.99800 1.000 64.61301 206 LEU G N 1
ATOM 4421 C CA . LEU B 2 206 ? 22.69100 25.00600 -24.90000 1.000 63.06019 206 LEU G CA 1
ATOM 4422 C C . LEU B 2 206 ? 21.40800 25.40100 -24.17800 1.000 65.60523 206 LEU G C 1
ATOM 4423 O O . LEU B 2 206 ? 21.24100 26.55300 -23.77200 1.000 65.80789 206 LEU G O 1
ATOM 4428 N N . GLU B 2 207 ? 20.46400 24.47100 -24.08100 1.000 67.58968 207 GLU G N 1
ATOM 4429 C CA . GLU B 2 207 ? 19.18700 24.75100 -23.44000 1.000 65.15255 207 GLU G CA 1
ATOM 4430 C C . GLU B 2 207 ? 19.37400 24.90300 -21.93100 1.000 66.94224 207 GLU G C 1
ATOM 4431 O O . GLU B 2 207 ? 20.19600 24.20200 -21.33300 1.000 69.38727 207 GLU G O 1
ATOM 4437 N N . PRO B 2 208 ? 18.63700 25.81200 -21.29100 1.000 66.31058 208 PRO G N 1
ATOM 4438 C CA . PRO B 2 208 ? 18.73600 25.94000 -19.83500 1.000 72.75872 208 PRO G CA 1
ATOM 4439 C C . PRO B 2 208 ? 18.23900 24.66900 -19.16000 1.000 83.17050 208 PRO G C 1
ATOM 4440 O O . PRO B 2 208 ? 17.51500 23.86400 -19.74900 1.000 82.28881 208 PRO G O 1
ATOM 4444 N N . ASN B 2 209 ? 18.64300 24.49700 -17.89500 1.000 95.07456 209 ASN G N 1
ATOM 4445 C CA . ASN B 2 209 ? 18.38000 23.24000 -17.20000 1.000 95.29827 209 ASN G CA 1
ATOM 4446 C C . ASN B 2 209 ? 16.89300 22.92400 -17.17100 1.000 92.08473 209 ASN G C 1
ATOM 4447 O O . ASN B 2 209 ? 16.49500 21.76700 -17.35300 1.000 94.52449 209 ASN G O 1
ATOM 4452 N N . GLY B 2 210 ? 16.05400 23.93300 -16.99000 1.000 85.99978 210 GLY G N 1
ATOM 4453 C CA . GLY B 2 210 ? 14.64600 23.61300 -16.92000 1.000 80.54124 210 GLY G CA 1
ATOM 4454 C C . GLY B 2 210 ? 13.98600 23.24600 -18.23900 1.000 71.69017 210 GLY G C 1
ATOM 4455 O O . GLY B 2 210 ? 12.87500 22.70700 -18.21600 1.000 68.50295 210 GLY G O 1
ATOM 4456 N N . PHE B 2 211 ? 14.68300 23.41400 -19.36700 1.000 65.88158 211 PHE G N 1
ATOM 4457 C CA . PHE B 2 211 ? 13.99900 23.56900 -20.65600 1.000 57.52005 211 PHE G CA 1
ATOM 4458 C C . PHE B 2 211 ? 13.20800 22.32500 -21.07200 1.000 55.97250 211 PHE G C 1
ATOM 4459 O O . PHE B 2 211 ? 12.00400 22.41000 -21.34500 1.000 51.41932 211 PHE G O 1
ATOM 4467 N N . PHE B 2 212 ? 13.85600 21.15900 -21.13800 1.000 58.90706 212 PHE G N 1
ATOM 4468 C CA . PHE B 2 212 ? 13.15500 19.98200 -21.65400 1.000 58.51491 212 PHE G CA 1
ATOM 4469 C C . PHE B 2 212 ? 12.09700 19.43600 -20.68300 1.000 63.50498 212 PHE G C 1
ATOM 4470 O O . PHE B 2 212 ? 11.14800 18.76500 -21.11900 1.000 62.47591 212 PHE G O 1
ATOM 4478 N N . GLU B 2 213 ? 12.25900 19.66800 -19.37200 1.000 68.34504 213 GLU G N 1
ATOM 4479 C CA . GLU B 2 213 ? 11.19300 19.35000 -18.41900 1.000 72.28498 213 GLU G CA 1
ATOM 4480 C C . GLU B 2 213 ? 9.98000 20.24100 -18.65500 1.000 66.77643 213 GLU G C 1
ATOM 4481 O O . GLU B 2 213 ? 8.83000 19.80500 -18.50700 1.000 65.27362 213 GLU G O 1
ATOM 4487 N N . PHE B 2 214 ? 10.23800 21.50600 -18.99000 1.000 62.08113 214 PHE G N 1
ATOM 4488 C CA . PHE B 2 214 ? 9.18700 22.47000 -19.28500 1.000 56.77523 214 PHE G CA 1
ATOM 4489 C C . PHE B 2 214 ? 8.42600 22.09000 -20.54700 1.000 54.51706 214 PHE G C 1
ATOM 4490 O O . PHE B 2 214 ? 7.21600 22.30900 -20.63400 1.000 52.80370 214 PHE G O 1
ATOM 4498 N N . LEU B 2 215 ? 9.12400 21.53000 -21.54100 1.000 54.16702 215 LEU G N 1
ATOM 4499 C CA . LEU B 2 215 ? 8.46700 21.10200 -22.77200 1.000 52.37733 215 LEU G CA 1
ATOM 4500 C C . LEU B 2 215 ? 7.58200 19.88000 -22.53100 1.000 56.84103 215 LEU G C 1
ATOM 4501 O O . LEU B 2 215 ? 6.48400 19.77000 -23.10100 1.000 58.23593 215 LEU G O 1
ATOM 4506 N N . GLU B 2 216 ? 8.01600 18.96600 -21.67000 1.000 57.88852 216 GLU G N 1
ATOM 4507 C CA . GLU B 2 216 ? 7.15500 17.83600 -21.35300 1.000 59.36238 216 GLU G CA 1
ATOM 4508 C C . GLU B 2 216 ? 5.88500 18.28900 -20.65200 1.000 53.32218 216 GLU G C 1
ATOM 4509 O O . GLU B 2 216 ? 4.78900 17.84200 -21.00100 1.000 51.58776 216 GLU G O 1
ATOM 4515 N N . LYS B 2 217 ? 6.00300 19.19000 -19.67600 1.000 50.52448 217 LYS G N 1
ATOM 4516 C CA . LYS B 2 217 ? 4.81400 19.56800 -18.93000 1.000 48.33211 217 LYS G CA 1
ATOM 4517 C C . LYS B 2 217 ? 3.83700 20.31000 -19.82200 1.000 44.25267 217 LYS G C 1
ATOM 4518 O O . LYS B 2 217 ? 2.62200 20.12900 -19.69300 1.000 43.57891 217 LYS G O 1
ATOM 4524 N N . LEU B 2 218 ? 4.33900 21.13200 -20.74800 1.000 36.05959 218 LEU G N 1
ATOM 4525 C CA . LEU B 2 218 ? 3.44800 21.85000 -21.65400 1.000 33.95144 218 LEU G CA 1
ATOM 4526 C C . LEU B 2 218 ? 2.62100 20.88700 -22.49900 1.000 37.05181 218 LEU G C 1
ATOM 4527 O O . LEU B 2 218 ? 1.41400 21.09100 -22.67400 1.000 35.90167 218 LEU G O 1
ATOM 4532 N N . GLU B 2 219 ? 3.24200 19.80500 -22.99500 1.000 40.93912 219 GLU G N 1
ATOM 4533 C CA . GLU B 2 219 ? 2.51000 18.82600 -23.79400 1.000 45.32122 219 GLU G CA 1
ATOM 4534 C C . GLU B 2 219 ? 1.45700 18.10600 -22.95500 1.000 46.78456 219 GLU G C 1
ATOM 4535 O O . GLU B 2 219 ? 0.32000 17.91400 -23.40500 1.000 48.96903 219 GLU G O 1
ATOM 4541 N N . GLN B 2 220 ? 1.82700 17.66800 -21.74200 1.000 47.88206 220 GLN G N 1
ATOM 4542 C CA . GLN B 2 220 ? 0.85700 17.02300 -20.85000 1.000 52.61157 220 GLN G CA 1
ATOM 4543 C C . GLN B 2 220 ? -0.29500 17.96000 -20.47800 1.000 49.84282 220 GLN G C 1
ATOM 4544 O O . GLN B 2 220 ? -1.45800 17.54400 -20.43400 1.000 47.12933 220 GLN G O 1
ATOM 4550 N N . GLU B 2 221 ? 0.01600 19.21200 -20.15600 1.000 48.72163 221 GLU G N 1
ATOM 4551 C CA . GLU B 2 221 ? -0.91200 20.10600 -19.46300 1.000 52.10362 221 GLU G CA 1
ATOM 4552 C C . GLU B 2 221 ? -1.69800 21.01300 -20.42200 1.000 47.43463 221 GLU G C 1
ATOM 4553 O O . GLU B 2 221 ? -2.51800 21.80400 -19.95500 1.000 46.65559 221 GLU G O 1
ATOM 4559 N N . ASP B 2 222 ? -1.45300 20.93900 -21.73500 1.000 42.02346 222 ASP G N 1
ATOM 4560 C CA . ASP B 2 222 ? -1.96000 21.92400 -22.66600 1.000 37.10445 222 ASP G CA 1
ATOM 4561 C C . ASP B 2 222 ? -3.48300 21.87800 -22.64600 1.000 42.30244 222 ASP G C 1
ATOM 4562 O O . ASP B 2 222 ? -4.06000 20.85300 -23.02400 1.000 47.85311 222 ASP G O 1
ATOM 4567 N N . PRO B 2 223 ? -4.17500 22.94800 -22.23300 1.000 42.65248 223 PRO G N 1
ATOM 4568 C CA . PRO B 2 223 ? -5.62000 22.81500 -21.99700 1.000 45.15278 223 PRO G CA 1
ATOM 4569 C C . PRO B 2 223 ? -6.43300 22.75800 -23.27100 1.000 49.31644 223 PRO G C 1
ATOM 4570 O O . PRO B 2 223 ? -7.63700 22.51800 -23.19500 1.000 53.56695 223 PRO G O 1
ATOM 4574 N N . LYS B 2 224 ? -5.82100 22.94700 -24.44100 1.000 51.35089 224 LYS G N 1
ATOM 4575 C CA . LYS B 2 224 ? -6.59600 22.97100 -25.67900 1.000 53.38535 224 LYS G CA 1
ATOM 4576 C C . LYS B 2 224 ? -5.73300 22.36600 -26.79700 1.000 56.41729 224 LYS G C 1
ATOM 4577 O O . LYS B 2 224 ? -5.14100 23.06400 -27.62400 1.000 56.89630 224 LYS G O 1
ATOM 4583 N N . LYS B 2 225 ? -5.68000 21.03100 -26.83600 1.000 61.78372 225 LYS G N 1
ATOM 4584 C CA . LYS B 2 225 ? -4.82000 20.30000 -27.77100 1.000 63.64710 225 LYS G CA 1
ATOM 4585 C C . LYS B 2 225 ? -5.43500 20.31600 -29.16500 1.000 70.23737 225 LYS G C 1
ATOM 4586 O O . LYS B 2 225 ? -6.48200 19.71400 -29.38900 1.000 72.06917 225 LYS G O 1
ATOM 4592 N N . GLN B 2 226 ? -4.78000 20.99100 -30.10500 1.000 78.93578 226 GLN G N 1
ATOM 4593 C CA . GLN B 2 226 ? -5.36300 21.25700 -31.41900 1.000 86.58670 226 GLN G CA 1
ATOM 4594 C C . GLN B 2 226 ? -4.29300 21.45400 -32.51100 1.000 89.15016 226 GLN G C 1
ATOM 4595 O O . GLN B 2 226 ? -3.20200 22.00000 -32.28300 1.000 87.63946 226 GLN G O 1
ATOM 4601 N N . THR C 1 7 ? 77.09800 39.77800 -47.51800 1.000 76.44338 5 THR B N 1
ATOM 4602 C CA . THR C 1 7 ? 76.36200 40.66000 -48.42500 1.000 76.22493 5 THR B CA 1
ATOM 4603 C C . THR C 1 7 ? 75.62700 39.86800 -49.51500 1.000 67.48967 5 THR B C 1
ATOM 4604 O O . THR C 1 7 ? 76.05600 38.78000 -49.90000 1.000 69.73731 5 THR B O 1
ATOM 4608 N N . THR C 1 8 ? 74.51000 40.40600 -49.99800 1.000 59.04392 6 THR B N 1
ATOM 4609 C CA . THR C 1 8 ? 73.60400 39.63100 -50.82700 1.000 49.71649 6 THR B CA 1
ATOM 4610 C C . THR C 1 8 ? 73.90700 39.82900 -52.31200 1.000 41.67868 6 THR B C 1
ATOM 4611 O O . THR C 1 8 ? 74.00900 40.96700 -52.78700 1.000 42.74723 6 THR B O 1
ATOM 4615 N N . ALA C 1 9 ? 74.08500 38.72000 -53.02800 1.000 32.56443 7 ALA B N 1
ATOM 4616 C CA . ALA C 1 9 ? 74.28100 38.78000 -54.46800 1.000 33.27767 7 ALA B CA 1
ATOM 4617 C C . ALA C 1 9 ? 73.00400 39.19200 -55.19200 1.000 32.99080 7 ALA B C 1
ATOM 4618 O O . ALA C 1 9 ? 71.88900 38.87600 -54.76200 1.000 32.57759 7 ALA B O 1
ATOM 4620 N N . LEU C 1 10 ? 73.18600 39.86400 -56.32400 1.000 32.44600 8 LEU B N 1
ATOM 4621 C CA . LEU C 1 10 ? 72.10100 40.16500 -57.24500 1.000 31.80908 8 LEU B CA 1
ATOM 4622 C C . LEU C 1 10 ? 72.07100 39.11400 -58.34200 1.000 28.33234 8 LEU B C 1
ATOM 4623 O O . LEU C 1 10 ? 73.11000 38.56800 -58.72100 1.000 29.92990 8 LEU B O 1
ATOM 4628 N N . VAL C 1 11 ? 70.87000 38.81300 -58.83600 1.000 26.41633 9 VAL B N 1
ATOM 4629 C CA . VAL C 1 11 ? 70.68700 37.95900 -60.00800 1.000 24.77139 9 VAL B CA 1
ATOM 4630 C C . VAL C 1 11 ? 69.88800 38.74500 -61.04200 1.000 29.20877 9 VAL B C 1
ATOM 4631 O O . VAL C 1 11 ? 68.74800 39.13500 -60.78300 1.000 21.88947 9 VAL B O 1
ATOM 4635 N N . CYS C 1 12 ? 70.46700 38.95300 -62.21000 1.000 33.29873 10 CYS B N 1
ATOM 4636 C CA A CYS C 1 12 ? 69.82600 39.67300 -63.30100 1.000 39.71002 10 CYS B CA 1
ATOM 4637 C CA B CYS C 1 12 ? 69.80800 39.66200 -63.29800 0.000 39.94689 10 CYS B CA 1
ATOM 4638 C C . CYS C 1 12 ? 69.73400 38.73000 -64.49500 1.000 34.66205 10 CYS B C 1
ATOM 4639 O O . CYS C 1 12 ? 70.75600 38.24600 -64.97900 1.000 35.06210 10 CYS B O 1
ATOM 4644 N N . ASP C 1 13 ? 68.53100 38.44600 -64.94000 1.000 27.43750 11 ASP B N 1
ATOM 4645 C CA . ASP C 1 13 ? 68.32000 37.56100 -66.07900 1.000 23.73969 11 ASP B CA 1
ATOM 4646 C C . ASP C 1 13 ? 67.73200 38.42300 -67.18700 1.000 27.28748 11 ASP B C 1
ATOM 4647 O O . ASP C 1 13 ? 66.54800 38.75800 -67.16200 1.000 27.53225 11 ASP B O 1
ATOM 4652 N N . ASN C 1 14 ? 68.56900 38.80500 -68.13400 1.000 30.18520 12 ASN B N 1
ATOM 4653 C CA . ASN C 1 14 ? 68.19300 39.74600 -69.18300 1.000 32.52758 12 ASN B CA 1
ATOM 4654 C C . ASN C 1 14 ? 67.59800 38.99400 -70.36500 1.000 28.78766 12 ASN B C 1
ATOM 4655 O O . ASN C 1 14 ? 68.29700 38.23000 -71.02500 1.000 28.38498 12 ASN B O 1
ATOM 4660 N N . GLY C 1 15 ? 66.31500 39.20500 -70.64000 1.000 28.26392 13 GLY B N 1
ATOM 4661 C CA . GLY C 1 15 ? 65.66900 38.60200 -71.78000 1.000 26.31895 13 GLY B CA 1
ATOM 4662 C C . GLY C 1 15 ? 65.41500 39.58400 -72.91300 1.000 34.50151 13 GLY B C 1
ATOM 4663 O O . GLY C 1 15 ? 65.61000 40.79800 -72.79700 1.000 31.61168 13 GLY B O 1
ATOM 4664 N N . SER C 1 16 ? 65.00100 39.00600 -74.05100 1.000 29.85358 14 SER B N 1
ATOM 4665 C CA . SER C 1 16 ? 64.55500 39.80200 -75.18300 1.000 32.91974 14 SER B CA 1
ATOM 4666 C C . SER C 1 16 ? 63.34400 40.64400 -74.82200 1.000 37.24657 14 SER B C 1
ATOM 4667 O O . SER C 1 16 ? 63.19400 41.77700 -75.29900 1.000 40.64171 14 SER B O 1
ATOM 4670 N N . GLY C 1 17 ? 62.45000 40.10300 -74.00900 1.000 34.95945 15 GLY B N 1
ATOM 4671 C CA . GLY C 1 17 ? 61.22600 40.82500 -73.72900 1.000 32.91974 15 GLY B CA 1
ATOM 4672 C C . GLY C 1 17 ? 61.21400 41.41100 -72.33100 1.000 32.18017 15 GLY B C 1
ATOM 4673 O O . GLY C 1 17 ? 60.77300 42.54000 -72.12200 1.0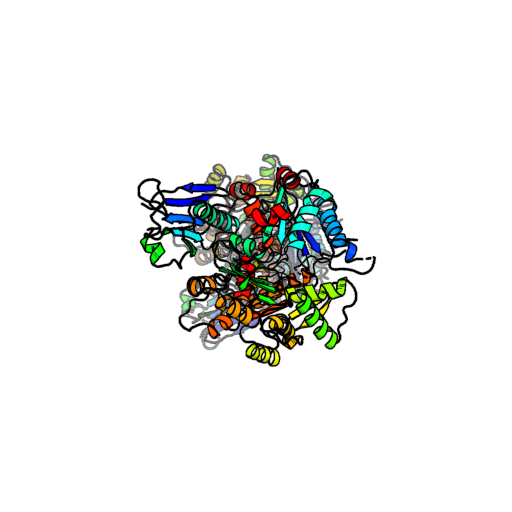00 34.28306 15 GLY B O 1
ATOM 4674 N N . LEU C 1 18 ? 61.70200 40.66300 -71.35900 1.000 29.45090 16 LEU B N 1
ATOM 4675 C CA . LEU C 1 18 ? 61.58000 41.08400 -69.97400 1.000 33.11186 16 LEU B CA 1
ATOM 4676 C C . LEU C 1 18 ? 62.90900 40.95300 -69.27100 1.000 31.27217 16 LEU B C 1
ATOM 4677 O O . LEU C 1 18 ? 63.63400 39.97100 -69.46000 1.000 30.76421 16 LEU B O 1
ATOM 4682 N N . VAL C 1 19 ? 63.21300 41.96100 -68.47500 1.000 31.13268 17 VAL B N 1
ATOM 4683 C CA . VAL C 1 19 ? 64.27000 41.87700 -67.47700 1.000 32.22228 17 VAL B CA 1
ATOM 4684 C C . VAL C 1 19 ? 63.68100 41.21000 -66.24300 1.000 32.51969 17 VAL B C 1
ATOM 4685 O O . VAL C 1 19 ? 62.62300 41.61800 -65.76700 1.000 34.28569 17 VAL B O 1
ATOM 4689 N N . LYS C 1 20 ? 64.34800 40.18000 -65.72700 1.000 29.36142 18 LYS B N 1
ATOM 4690 C CA . LYS C 1 20 ? 63.98400 39.57800 -64.44200 1.000 24.77402 18 LYS B CA 1
ATOM 4691 C C . LYS C 1 20 ? 65.15800 39.78500 -63.50500 1.000 26.48212 18 LYS B C 1
ATOM 4692 O O . LYS C 1 20 ? 66.23300 39.21500 -63.74100 1.000 29.51143 18 LYS B O 1
ATOM 4698 N N . ALA C 1 21 ? 64.95300 40.54200 -62.42400 1.000 23.24226 19 ALA B N 1
ATOM 4699 C CA . ALA C 1 21 ? 66.05800 40.90200 -61.53300 1.000 25.64781 19 ALA B CA 1
ATOM 4700 C C . ALA C 1 21 ? 65.63300 40.85000 -60.06900 1.000 26.76374 19 ALA B C 1
ATOM 4701 O O . ALA C 1 21 ? 64.46100 41.06500 -59.72500 1.000 26.16103 19 ALA B O 1
ATOM 4703 N N . GLY C 1 22 ? 66.60400 40.59500 -59.19300 1.000 23.90023 20 GLY B N 1
ATOM 4704 C CA . GLY C 1 22 ? 66.27100 40.47300 -57.79200 1.000 25.87942 20 GLY B CA 1
ATOM 4705 C C . GLY C 1 22 ? 67.48300 40.01300 -57.01100 1.000 28.85872 20 GLY B C 1
ATOM 4706 O O . GLY C 1 22 ? 68.62100 40.13400 -57.47500 1.000 28.93768 20 GLY B O 1
ATOM 4707 N N . PHE C 1 23 ? 67.22000 39.45300 -55.83500 1.000 24.37661 21 PHE B N 1
ATOM 4708 C CA . PHE C 1 23 ? 68.27500 39.11000 -54.88900 1.000 25.77151 21 PHE B CA 1
ATOM 4709 C C . PHE C 1 23 ? 68.38200 37.59500 -54.77200 1.000 23.95550 21 PHE B C 1
ATOM 4710 O O . PHE C 1 23 ? 67.35800 36.91600 -54.63900 1.000 21.31045 21 PHE B O 1
ATOM 4718 N N . ALA C 1 24 ? 69.60800 37.07300 -54.86000 1.000 21.03147 22 ALA B N 1
ATOM 4719 C CA . ALA C 1 24 ? 69.86000 35.66800 -54.56800 1.000 22.54218 22 ALA B CA 1
ATOM 4720 C C . ALA C 1 24 ? 69.26600 35.31500 -53.20800 1.000 23.23700 22 ALA B C 1
ATOM 4721 O O . ALA C 1 24 ? 69.35300 36.09700 -52.25900 1.000 22.96328 22 ALA B O 1
ATOM 4723 N N . GLY C 1 25 ? 68.61700 34.15300 -53.13000 1.000 23.34490 23 GLY B N 1
ATOM 4724 C CA . GLY C 1 25 ? 67.97400 33.68500 -51.92400 1.000 20.86040 23 GLY B CA 1
ATOM 4725 C C . GLY C 1 25 ? 66.48300 33.92100 -51.88500 1.000 21.82367 23 GLY B C 1
ATOM 4726 O O . GLY C 1 25 ? 65.80700 33.35400 -51.01800 1.000 25.21618 23 GLY B O 1
ATOM 4727 N N . ASP C 1 26 ? 65.97200 34.78800 -52.76000 1.000 19.72079 24 ASP B N 1
ATOM 4728 C CA . ASP C 1 26 ? 64.55200 34.99900 -52.99000 1.000 21.91579 24 ASP B CA 1
ATOM 4729 C C . ASP C 1 26 ? 64.00400 33.95100 -53.95800 1.000 23.23436 24 ASP B C 1
ATOM 4730 O O . ASP C 1 26 ? 64.72300 33.44700 -54.82600 1.000 19.49444 24 ASP B O 1
ATOM 4735 N N . ASP C 1 27 ? 62.71400 33.63300 -53.81700 1.000 22.78957 25 ASP B N 1
ATOM 4736 C CA . ASP C 1 27 ? 62.08300 32.64600 -54.69200 1.000 22.53691 25 ASP B CA 1
ATOM 4737 C C . ASP C 1 27 ? 61.47300 33.26900 -55.94100 1.000 24.06341 25 ASP B C 1
ATOM 4738 O O . ASP C 1 27 ? 60.95300 32.54100 -56.79200 1.000 23.67389 25 ASP B O 1
ATOM 4743 N N . ALA C 1 28 ? 61.54700 34.58400 -56.09400 1.000 21.21570 26 ALA B N 1
ATOM 4744 C CA . ALA C 1 28 ? 61.04900 35.18200 -57.32600 1.000 21.98421 26 ALA B CA 1
ATOM 4745 C C . ALA C 1 28 ? 61.80700 36.48000 -57.53100 1.000 23.66073 26 ALA B C 1
ATOM 4746 O O . ALA C 1 28 ? 62.31600 37.04800 -56.55000 1.000 22.12634 26 ALA B O 1
ATOM 4748 N N . PRO C 1 29 ? 61.92900 36.96300 -58.77000 1.000 24.59505 27 PRO B N 1
ATOM 4749 C CA . PRO C 1 29 ? 62.58200 38.25800 -58.97300 1.000 23.87918 27 PRO B CA 1
ATOM 4750 C C . PRO C 1 29 ? 61.69000 39.35900 -58.45100 1.000 26.77426 27 PRO B C 1
ATOM 4751 O O . PRO C 1 29 ? 60.48600 39.32800 -58.65600 1.000 32.24860 27 PRO B O 1
ATOM 4755 N N . ARG C 1 30 ? 62.27300 40.32900 -57.75400 1.000 27.19010 28 ARG B N 1
ATOM 4756 C CA . ARG C 1 30 ? 61.46300 41.45900 -57.31400 1.000 29.44300 28 ARG B CA 1
ATOM 4757 C C . ARG C 1 30 ? 61.26100 42.52200 -58.39400 1.000 31.83803 28 ARG B C 1
ATOM 4758 O O . ARG C 1 30 ? 60.41300 43.39700 -58.21400 1.000 35.38582 28 ARG B O 1
ATOM 4766 N N . ALA C 1 31 ? 62.03900 42.51100 -59.47600 1.000 29.67987 29 ALA B N 1
ATOM 4767 C CA . ALA C 1 31 ? 61.86700 43.46100 -60.56500 1.000 28.23496 29 ALA B CA 1
ATOM 4768 C C . ALA C 1 31 ? 61.61900 42.68900 -61.85700 1.000 28.27181 29 ALA B C 1
ATOM 4769 O O . ALA C 1 31 ? 62.48200 41.92300 -62.28000 1.000 26.31105 29 ALA B O 1
ATOM 4771 N N . VAL C 1 32 ? 60.46100 42.90100 -62.49100 1.000 30.80633 30 VAL B N 1
ATOM 4772 C CA . VAL C 1 32 ? 60.15700 42.33100 -63.80800 1.000 27.28485 30 VAL B CA 1
ATOM 4773 C C . VAL C 1 32 ? 59.53300 43.42700 -64.65800 1.000 33.98565 30 VAL B C 1
ATOM 4774 O O . VAL C 1 32 ? 58.44400 43.91000 -64.33900 1.000 37.22815 30 VAL B O 1
ATOM 4778 N N . PHE C 1 33 ? 60.20300 43.82100 -65.73600 1.000 30.74053 31 PHE B N 1
ATOM 4779 C CA . PHE C 1 33 ? 59.73100 44.96200 -66.50400 1.000 33.90143 31 PHE B CA 1
ATOM 4780 C C . PHE C 1 33 ? 60.21900 44.82300 -67.94000 1.000 34.72258 31 PHE B C 1
ATOM 4781 O O . PHE C 1 33 ? 61.16200 44.07100 -68.20400 1.000 33.63824 31 PHE B O 1
ATOM 4789 N N . PRO C 1 34 ? 59.59400 45.52200 -68.89000 1.000 37.34658 32 PRO B N 1
ATOM 4790 C CA . PRO C 1 34 ? 59.97800 45.35100 -70.30000 1.000 38.38355 32 PRO B CA 1
ATOM 4791 C C . PRO C 1 34 ? 61.40500 45.81200 -70.58000 1.000 41.72606 32 PRO B C 1
ATOM 4792 O O . PRO C 1 34 ? 61.86000 46.85400 -70.09700 1.000 41.41549 32 PRO B O 1
ATOM 4796 N N . SER C 1 35 ? 62.10000 45.02900 -71.39800 1.000 38.62568 33 SER B N 1
ATOM 4797 C CA . SER C 1 35 ? 63.48600 45.28900 -71.78000 1.000 40.87595 33 SER B CA 1
ATOM 4798 C C . SER C 1 35 ? 63.56000 46.26100 -72.97500 1.000 47.68730 33 SER B C 1
ATOM 4799 O O . SER C 1 35 ? 63.93100 45.90900 -74.10200 1.000 49.96389 33 SER B O 1
ATOM 4802 N N . ILE C 1 36 ? 63.15400 47.51700 -72.72200 1.000 49.37697 34 ILE B N 1
ATOM 4803 C CA . ILE C 1 36 ? 63.02700 48.55100 -73.75000 1.000 52.70632 34 ILE B CA 1
ATOM 4804 C C . ILE C 1 36 ? 63.66000 49.85300 -73.26800 1.000 54.64866 34 ILE B C 1
ATOM 4805 O O . ILE C 1 36 ? 63.70900 50.14400 -72.06800 1.000 53.98542 34 ILE B O 1
ATOM 4810 N N . VAL C 1 37 ? 64.16500 50.63200 -74.21200 1.000 57.91484 35 VAL B N 1
ATOM 4811 C CA . VAL C 1 37 ? 64.73300 51.93900 -73.88500 1.000 62.97597 35 VAL B CA 1
ATOM 4812 C C . VAL C 1 37 ? 64.19200 53.10500 -74.74200 1.000 64.14453 35 VAL B C 1
ATOM 4813 O O . VAL C 1 37 ? 63.44000 52.91700 -75.70700 1.000 65.13149 35 VAL B O 1
ATOM 4817 N N . TYR C 1 55 ? 63.90600 56.87300 -71.67700 1.000 78.30413 53 TYR B N 1
ATOM 4818 C CA . TYR C 1 55 ? 62.93200 56.20000 -70.80600 1.000 74.24574 53 TYR B CA 1
ATOM 4819 C C . TYR C 1 55 ? 62.94000 54.67500 -70.92100 1.000 67.72128 53 TYR B C 1
ATOM 4820 O O . TYR C 1 55 ? 62.89600 54.12400 -72.02200 1.000 67.18963 53 TYR B O 1
ATOM 4829 N N . VAL C 1 56 ? 62.96600 54.00500 -69.76900 1.000 67.95815 54 VAL B N 1
ATOM 4830 C CA . VAL C 1 56 ? 63.15400 52.55800 -69.66000 1.000 67.11331 54 VAL B CA 1
ATOM 4831 C C . VAL C 1 56 ? 61.93200 51.93200 -68.99800 1.000 70.56636 54 VAL B C 1
ATOM 4832 O O . VAL C 1 56 ? 61.36500 52.49900 -68.05500 1.000 72.37710 54 VAL B O 1
ATOM 4836 N N . GLY C 1 57 ? 61.50900 50.77400 -69.51400 1.000 70.65847 55 GLY B N 1
ATOM 4837 C CA . GLY C 1 57 ? 60.49500 49.97700 -68.84500 1.000 71.06905 55 GLY B CA 1
ATOM 4838 C C . GLY C 1 57 ? 59.05700 50.45700 -68.92900 1.000 77.33032 55 GLY B C 1
ATOM 4839 O O . GLY C 1 57 ? 58.59800 50.92400 -69.97700 1.000 79.34636 55 GLY B O 1
ATOM 4840 N N . ASP C 1 58 ? 58.33300 50.34000 -67.80700 1.000 79.31740 56 ASP B N 1
ATOM 4841 C CA . ASP C 1 58 ? 56.90600 50.65700 -67.79700 1.000 85.13916 56 ASP B CA 1
ATOM 4842 C C . ASP C 1 58 ? 56.64600 52.13300 -68.09100 1.000 90.26609 56 ASP B C 1
ATOM 4843 O O . ASP C 1 58 ? 55.61000 52.45500 -68.68100 1.000 93.31645 56 ASP B O 1
ATOM 4848 N N . GLU C 1 59 ? 57.56900 53.03800 -67.71200 1.000 92.34002 57 GLU B N 1
ATOM 4849 C CA . GLU C 1 59 ? 57.43100 54.43100 -68.13400 1.000 96.12731 57 GLU B CA 1
ATOM 4850 C C . GLU C 1 59 ? 57.55100 54.57500 -69.64400 1.000 97.75909 57 GLU B C 1
ATOM 4851 O O . GLU C 1 59 ? 56.92000 55.46800 -70.23800 1.000 100.38835 57 GLU B O 1
ATOM 4857 N N . ALA C 1 60 ? 58.30700 53.67800 -70.28800 1.000 96.96163 58 ALA B N 1
ATOM 4858 C CA . ALA C 1 60 ? 58.49800 53.73400 -71.73600 1.000 100.54627 58 ALA B CA 1
ATOM 4859 C C . ALA C 1 60 ? 57.27300 53.19500 -72.45100 1.000 102.98340 58 ALA B C 1
ATOM 4860 O O . ALA C 1 60 ? 56.96600 53.60200 -73.58100 1.000 106.03113 58 ALA B O 1
ATOM 4862 N N . GLN C 1 61 ? 56.55800 52.29600 -71.79200 1.000 101.65693 59 GLN B N 1
ATOM 4863 C CA . GLN C 1 61 ? 55.33300 51.74700 -72.33700 1.000 102.26752 59 GLN B CA 1
ATOM 4864 C C . GLN C 1 61 ? 54.16500 52.72500 -72.24300 1.000 97.81173 59 GLN B C 1
ATOM 4865 O O . GLN C 1 61 ? 53.15400 52.52000 -72.91800 1.000 99.06451 59 GLN B O 1
ATOM 4871 N N . SER C 1 62 ? 54.30700 53.81800 -71.49400 1.000 95.04561 60 SER B N 1
ATOM 4872 C CA . SER C 1 62 ? 53.32600 54.91000 -71.50100 1.000 93.00326 60 SER B CA 1
ATOM 4873 C C . SER C 1 62 ? 53.90400 56.24700 -71.96500 1.000 100.66207 60 SER B C 1
ATOM 4874 O O . SER C 1 62 ? 54.48600 56.35500 -73.04000 1.000 110.03951 60 SER B O 1
ATOM 4877 N N . LEU C 1 67 ? 60.44900 59.41900 -77.62200 1.000 102.10172 65 LEU B N 1
ATOM 4878 C CA . LEU C 1 67 ? 61.15700 58.51000 -78.50600 1.000 103.03604 65 LEU B CA 1
ATOM 4879 C C . LEU C 1 67 ? 60.31400 57.37100 -79.07400 1.000 109.72895 65 LEU B C 1
ATOM 4880 O O . LEU C 1 67 ? 59.14900 57.14500 -78.72100 1.000 119.51959 65 LEU B O 1
ATOM 4885 N N . THR C 1 68 ? 60.98800 56.67300 -79.97500 1.000 108.42089 66 THR B N 1
ATOM 4886 C CA . THR C 1 68 ? 60.63100 55.35900 -80.46400 1.000 101.95959 66 THR B CA 1
ATOM 4887 C C . THR C 1 68 ? 61.18100 54.30600 -79.49700 1.000 91.00828 66 THR B C 1
ATOM 4888 O O . THR C 1 68 ? 62.24600 54.48900 -78.89100 1.000 87.18414 66 THR B O 1
ATOM 4892 N N . LEU C 1 69 ? 60.42400 53.21500 -79.31600 1.000 85.88398 67 LEU B N 1
ATOM 4893 C CA . LEU C 1 69 ? 60.83200 52.13200 -78.43000 1.000 78.13305 67 LEU B CA 1
ATOM 4894 C C . LEU C 1 69 ? 61.80200 51.20700 -79.15100 1.000 76.52496 67 LEU B C 1
ATOM 4895 O O . LEU C 1 69 ? 61.56600 50.80500 -80.29400 1.000 77.62510 67 LEU B O 1
ATOM 4900 N N . LYS C 1 70 ? 62.92400 50.92100 -78.50400 1.000 74.39050 68 LYS B N 1
ATOM 4901 C CA . LYS C 1 70 ? 63.95400 50.03200 -79.02100 1.000 69.94260 68 LYS B CA 1
ATOM 4902 C C . LYS C 1 70 ? 64.14400 48.84200 -78.08700 1.000 64.17612 68 LYS B C 1
ATOM 4903 O O . LYS C 1 70 ? 64.01900 48.97300 -76.86600 1.000 60.33092 68 LYS B O 1
ATOM 4909 N N . TYR C 1 71 ? 64.45000 47.67000 -78.68400 1.000 62.25483 69 TYR B N 1
ATOM 4910 C CA . TYR C 1 71 ? 64.79500 46.46900 -77.93200 1.000 59.35975 69 TYR B CA 1
ATOM 4911 C C . TYR C 1 71 ? 66.30500 46.26800 -77.94500 1.000 53.94331 69 TYR B C 1
ATOM 4912 O O . TYR C 1 71 ? 66.86000 45.92300 -79.00200 1.000 53.06689 69 TYR B O 1
ATOM 4921 N N . PRO C 1 72 ? 67.00600 46.47300 -76.81800 1.000 50.95874 70 PRO B N 1
ATOM 4922 C CA . PRO C 1 72 ? 68.47100 46.28900 -76.81100 1.000 52.46155 70 PRO B CA 1
ATOM 4923 C C . PRO C 1 72 ? 68.91400 44.84700 -76.97800 1.000 50.75082 70 PRO B C 1
ATOM 4924 O O . PRO C 1 72 ? 70.04000 44.60600 -77.42800 1.000 47.70309 70 PRO B O 1
ATOM 4928 N N . ILE C 1 73 ? 68.08800 43.88300 -76.59100 1.000 46.40820 71 ILE B N 1
ATOM 4929 C CA . ILE C 1 73 ? 68.40400 42.46800 -76.72300 1.000 45.70022 71 ILE B CA 1
ATOM 4930 C C . ILE C 1 73 ? 67.52000 41.91100 -77.83300 1.000 45.88971 71 ILE B C 1
ATOM 4931 O O . ILE C 1 73 ? 66.28900 42.03500 -77.78100 1.000 48.83480 71 ILE B O 1
ATOM 4936 N N . GLU C 1 74 ? 68.13200 41.31000 -78.83600 1.000 43.19465 72 GLU B N 1
ATOM 4937 C CA . GLU C 1 74 ? 67.34800 40.76600 -79.93000 1.000 46.95300 72 GLU B CA 1
ATOM 4938 C C . GLU C 1 74 ? 67.66400 39.28800 -80.08700 1.000 48.54003 72 GLU B C 1
ATOM 4939 O O . GLU C 1 74 ? 68.82400 38.90600 -80.29300 1.000 40.79963 72 GLU B O 1
ATOM 4956 N N . GLY C 1 76 ? 67.74400 37.13300 -77.83500 1.000 40.43906 74 GLY B N 1
ATOM 4957 C CA . GLY C 1 76 ? 68.51700 36.68600 -76.68000 1.000 36.89390 74 GLY B CA 1
ATOM 4958 C C . GLY C 1 76 ? 69.91400 37.28400 -76.57800 1.000 37.66767 74 GLY B C 1
ATOM 4959 O O . GLY C 1 76 ? 70.55600 37.21500 -75.52500 1.000 34.33833 74 GLY B O 1
ATOM 4960 N N . ILE C 1 77 ? 70.36900 37.91200 -77.66000 1.000 39.59422 75 ILE B N 1
ATOM 4961 C CA . ILE C 1 77 ? 71.71200 38.47600 -77.75200 1.000 39.14417 75 ILE B CA 1
ATOM 4962 C C . ILE C 1 77 ? 71.63900 39.99500 -77.60000 1.000 41.39707 75 ILE B C 1
ATOM 4963 O O . ILE C 1 77 ? 70.77900 40.65000 -78.21200 1.000 45.51072 75 ILE B O 1
ATOM 4968 N N . ILE C 1 78 ? 72.53300 40.55000 -76.77500 1.000 40.34168 76 ILE B N 1
ATOM 4969 C CA . ILE C 1 78 ? 72.66700 41.99500 -76.62600 1.000 42.17085 76 ILE B CA 1
ATOM 4970 C C . ILE C 1 78 ? 73.27800 42.57500 -77.89600 1.000 50.66134 76 ILE B C 1
ATOM 4971 O O . ILE C 1 78 ? 74.38300 42.19900 -78.29800 1.000 46.44504 76 ILE B O 1
ATOM 4976 N N . THR C 1 79 ? 72.57300 43.51700 -78.52100 1.000 51.72725 77 THR B N 1
ATOM 4977 C CA . THR C 1 79 ? 73.05100 44.15800 -79.73900 1.000 54.91711 77 THR B CA 1
ATOM 4978 C C . THR C 1 79 ? 73.21700 45.67300 -79.63300 1.000 59.24395 77 THR B C 1
ATOM 4979 O O . THR C 1 79 ? 73.81300 46.27400 -80.53600 1.000 61.96796 77 THR B O 1
ATOM 4983 N N . ASN C 1 80 ? 72.72700 46.30900 -78.57300 1.000 58.81495 78 ASN B N 1
ATOM 4984 C CA . ASN C 1 80 ? 72.87400 47.75300 -78.39500 1.000 62.26010 78 ASN B CA 1
ATOM 4985 C C . ASN C 1 80 ? 73.42600 47.99600 -76.99600 1.000 59.32027 78 ASN B C 1
ATOM 4986 O O . ASN C 1 80 ? 72.69200 47.88200 -76.00900 1.000 56.68311 78 ASN B O 1
ATOM 4991 N N . TRP C 1 81 ? 74.71300 48.33700 -76.91200 1.000 46.77929 79 TRP B N 1
ATOM 4992 C CA . TRP C 1 81 ? 75.37000 48.40200 -75.61300 1.000 50.31656 79 TRP B CA 1
ATOM 4993 C C . TRP C 1 81 ? 75.07200 49.69300 -74.87500 1.000 56.38044 79 TRP B C 1
ATOM 4994 O O . TRP C 1 81 ? 75.07600 49.70200 -73.63700 1.000 57.83588 79 TRP B O 1
ATOM 5005 N N . ASP C 1 82 ? 74.81600 50.78100 -75.60100 1.000 59.60451 80 ASP B N 1
ATOM 5006 C CA . ASP C 1 82 ? 74.37400 52.00500 -74.94400 1.000 61.63897 80 ASP B CA 1
ATOM 5007 C C . ASP C 1 82 ? 73.04300 51.77300 -74.24000 1.000 57.69639 80 ASP B C 1
ATOM 5008 O O . ASP C 1 82 ? 72.85100 52.16800 -73.08500 1.000 54.92237 80 ASP B O 1
ATOM 5013 N N . ASP C 1 83 ? 72.10900 51.12200 -74.92900 1.000 56.60679 81 ASP B N 1
ATOM 5014 C CA . ASP C 1 83 ? 70.79900 50.90500 -74.33600 1.000 56.33833 81 ASP B CA 1
ATOM 5015 C C . ASP C 1 83 ? 70.84900 49.83500 -73.25800 1.000 53.90383 81 ASP B C 1
ATOM 5016 O O . ASP C 1 83 ? 70.11500 49.91900 -72.26700 1.000 53.13269 81 ASP B O 1
ATOM 5021 N N . MET C 1 84 ? 71.71300 48.83300 -73.41600 1.000 51.83779 82 MET B N 1
ATOM 5022 C CA . MET C 1 84 ? 71.81900 47.83600 -72.36400 1.000 49.74807 82 MET B CA 1
ATOM 5023 C C . MET C 1 84 ? 72.32500 48.47400 -71.07400 1.000 53.09584 82 MET B C 1
ATOM 5024 O O . MET C 1 84 ? 71.85700 48.13400 -69.97800 1.000 52.70632 82 MET B O 1
ATOM 5029 N N . GLU C 1 85 ? 73.26700 49.42200 -71.18700 1.000 53.35377 83 GLU B N 1
ATOM 5030 C CA . GLU C 1 85 ? 73.74500 50.13600 -70.01000 1.000 49.70859 83 GLU B CA 1
ATOM 5031 C C . GLU C 1 85 ? 72.60200 50.82600 -69.29400 1.000 46.93194 83 GLU B C 1
ATOM 5032 O O . GLU C 1 85 ? 72.46400 50.70300 -68.07400 1.000 47.92943 83 GLU B O 1
ATOM 5038 N N . LYS C 1 86 ? 71.72700 51.50300 -70.04500 1.000 43.15781 84 LYS B N 1
ATOM 5039 C CA . LYS C 1 86 ? 70.63500 52.23100 -69.41200 1.000 44.89486 84 LYS B CA 1
ATOM 5040 C C . LYS C 1 86 ? 69.64700 51.27200 -68.77000 1.000 46.62664 84 LYS B C 1
ATOM 5041 O O . LYS C 1 86 ? 69.06200 51.60200 -67.72700 1.000 48.93745 84 LYS B O 1
ATOM 5047 N N . ILE C 1 87 ? 69.46900 50.07900 -69.36400 1.000 45.40281 85 ILE B N 1
ATOM 5048 C CA . ILE C 1 87 ? 68.65700 49.03000 -68.74500 1.000 41.27600 85 ILE B CA 1
ATOM 5049 C C . ILE C 1 87 ? 69.27400 48.59700 -67.42000 1.000 37.27552 85 ILE B C 1
ATOM 5050 O O . ILE C 1 87 ? 68.58500 48.47300 -66.40300 1.000 35.39372 85 ILE B O 1
ATOM 5055 N N . TRP C 1 88 ? 70.58300 48.34000 -67.42200 1.000 36.54122 86 TRP B N 1
ATOM 5056 C CA . TRP C 1 88 ? 71.24400 47.89500 -66.20300 1.000 36.02011 86 TRP B CA 1
ATOM 5057 C C . TRP C 1 88 ? 71.23300 48.99000 -65.14400 1.000 38.30986 86 TRP B C 1
ATOM 5058 O O . TRP C 1 88 ? 70.92700 48.73600 -63.97000 1.000 37.18867 86 TRP B O 1
ATOM 5069 N N . HIS C 1 89 ? 71.51500 50.22400 -65.55300 1.000 41.71026 87 HIS B N 1
ATOM 5070 C CA . HIS C 1 89 ? 71.40400 51.33300 -64.62500 1.000 45.34228 87 HIS B CA 1
ATOM 5071 C C . HIS C 1 89 ? 69.99800 51.38900 -64.03700 1.000 45.06593 87 HIS B C 1
ATOM 5072 O O . HIS C 1 89 ? 69.82400 51.48400 -62.81700 1.000 45.89498 87 HIS B O 1
ATOM 5079 N N . HIS C 1 90 ? 68.98100 51.30000 -64.89200 1.000 44.48165 88 HIS B N 1
ATOM 5080 C CA . HIS C 1 90 ? 67.60700 51.35000 -64.40000 1.000 45.64758 88 HIS B CA 1
ATOM 5081 C C . HIS C 1 90 ? 67.32100 50.21500 -63.43200 1.000 42.54457 88 HIS B C 1
ATOM 5082 O O . HIS C 1 90 ? 66.58300 50.39600 -62.45700 1.000 43.13149 88 HIS B O 1
ATOM 5089 N N . THR C 1 91 ? 67.88800 49.03200 -63.69400 1.000 39.78898 89 THR B N 1
ATOM 5090 C CA . THR C 1 91 ? 67.67400 47.88600 -62.81200 1.000 38.53620 89 THR B CA 1
ATOM 5091 C C . THR C 1 91 ? 68.28400 48.12900 -61.42600 1.000 39.62580 89 THR B C 1
ATOM 5092 O O . THR C 1 91 ? 67.61400 47.95800 -60.39900 1.000 39.56001 89 THR B O 1
ATOM 5096 N N . PHE C 1 92 ? 69.53900 48.58600 -61.38100 1.000 40.95491 90 PHE B N 1
ATOM 5097 C CA . PHE C 1 92 ? 70.21500 48.78600 -60.10400 1.000 40.92596 90 PHE B CA 1
ATOM 5098 C C . PHE C 1 92 ? 69.55700 49.90900 -59.30200 1.000 44.08423 90 PHE B C 1
ATOM 5099 O O . PHE C 1 92 ? 69.13600 49.70600 -58.15700 1.000 44.74221 90 PHE B O 1
ATOM 5107 N N . TYR C 1 93 ? 69.40400 51.09000 -59.90700 1.000 45.47914 91 TYR B N 1
ATOM 5108 C CA . TYR C 1 93 ? 69.06000 52.28100 -59.12900 1.000 48.85059 91 TYR B CA 1
ATOM 5109 C C . TYR C 1 93 ? 67.55500 52.54100 -59.03200 1.000 52.15362 91 TYR B C 1
ATOM 5110 O O . TYR C 1 93 ? 67.05900 52.92100 -57.96300 1.000 55.86459 91 TYR B O 1
ATOM 5119 N N . ASN C 1 94 ? 66.79900 52.31000 -60.09800 1.000 49.76386 92 ASN B N 1
ATOM 5120 C CA . ASN C 1 94 ? 65.39200 52.67500 -60.05500 1.000 48.62688 92 ASN B CA 1
ATOM 5121 C C . ASN C 1 94 ? 64.51700 51.52900 -59.57600 1.000 47.61887 92 ASN B C 1
ATOM 5122 O O . ASN C 1 94 ? 63.61000 51.75800 -58.77600 1.000 49.06115 92 ASN B O 1
ATOM 5127 N N . GLU C 1 95 ? 64.75500 50.29900 -60.04900 1.000 45.92656 93 GLU B N 1
ATOM 5128 C CA . GLU C 1 95 ? 63.90100 49.17100 -59.67900 1.000 44.43427 93 GLU B CA 1
ATOM 5129 C C . GLU C 1 95 ? 64.35700 48.52000 -58.37200 1.000 43.14728 93 GLU B C 1
ATOM 5130 O O . GLU C 1 95 ? 63.60400 48.49200 -57.39200 1.000 41.44444 93 GLU B O 1
ATOM 5136 N N . LEU C 1 96 ? 65.58200 47.97700 -58.34500 1.000 43.69208 94 LEU B N 1
ATOM 5137 C CA . LEU C 1 96 ? 66.08600 47.37600 -57.11700 1.000 40.48643 94 LEU B CA 1
ATOM 5138 C C . LEU C 1 96 ? 66.58000 48.42100 -56.11000 1.000 44.12371 94 LEU B C 1
ATOM 5139 O O . LEU C 1 96 ? 66.75000 48.07400 -54.94000 1.000 44.68430 94 LEU B O 1
ATOM 5144 N N . ARG C 1 97 ? 66.81500 49.67500 -56.52000 1.000 45.72917 95 ARG B N 1
ATOM 5145 C CA . ARG C 1 97 ? 67.38000 50.70100 -55.63800 1.000 49.89019 95 ARG B CA 1
ATOM 5146 C C . ARG C 1 97 ? 68.52900 50.19500 -54.82500 1.000 48.15051 95 ARG B C 1
ATOM 5147 O O . ARG C 1 97 ? 68.44700 50.18900 -53.60400 1.000 43.90263 95 ARG B O 1
ATOM 5155 N N . VAL C 1 98 ? 69.60000 49.79300 -55.48700 1.000 50.37972 96 VAL B N 1
ATOM 5156 C CA . VAL C 1 98 ? 70.72700 49.17200 -54.81400 1.000 50.99822 96 VAL B CA 1
ATOM 5157 C C . VAL C 1 98 ? 71.98100 49.87600 -55.29800 1.000 53.36956 96 VAL B C 1
ATOM 5158 O O . VAL C 1 98 ? 71.98400 50.52000 -56.35300 1.000 53.60906 96 VAL B O 1
ATOM 5162 N N . ALA C 1 99 ? 73.05200 49.76600 -54.51200 1.000 54.42495 97 ALA B N 1
ATOM 5163 C CA . ALA C 1 99 ? 74.35700 50.26400 -54.93100 1.000 52.79844 97 ALA B CA 1
ATOM 5164 C C . ALA C 1 99 ? 75.15400 49.12500 -55.56200 1.000 51.12192 97 ALA B C 1
ATOM 5165 O O . ALA C 1 99 ? 75.67400 48.27200 -54.82300 1.000 48.93745 97 ALA B O 1
ATOM 5167 N N . PRO C 1 100 ? 75.33200 49.09200 -56.89600 1.000 50.42710 98 PRO B N 1
ATOM 5168 C CA . PRO C 1 100 ? 75.94500 47.89900 -57.52600 1.000 49.17169 98 PRO B CA 1
ATOM 5169 C C . PRO C 1 100 ? 77.37700 47.61100 -57.08100 1.000 48.80322 98 PRO B C 1
ATOM 5170 O O . PRO C 1 100 ? 77.79600 46.45000 -57.14000 1.000 43.73419 98 PRO B O 1
ATOM 5174 N N . GLU C 1 101 ? 78.13700 48.61000 -56.62000 1.000 54.10386 99 GLU B N 1
ATOM 5175 C CA . GLU C 1 101 ? 79.48800 48.34100 -56.12700 1.000 56.24622 99 GLU B CA 1
ATOM 5176 C C . GLU C 1 101 ? 79.50000 47.54300 -54.82800 1.000 53.92489 99 GLU B C 1
ATOM 5177 O O . GLU C 1 101 ? 80.55000 47.00700 -54.46400 1.000 52.55104 99 GLU B O 1
ATOM 5183 N N . GLU C 1 102 ? 78.35800 47.40500 -54.15500 1.000 53.26954 100 GLU B N 1
ATOM 5184 C CA . GLU C 1 102 ? 78.27600 46.64800 -52.91500 1.000 53.69065 100 GLU B CA 1
ATOM 5185 C C . GLU C 1 102 ? 77.70400 45.24100 -53.09900 1.000 51.50091 100 GLU B C 1
ATOM 5186 O O . GLU C 1 102 ? 77.41300 44.57400 -52.10100 1.000 53.86435 100 GLU B O 1
ATOM 5192 N N . HIS C 1 103 ? 77.54900 44.76200 -54.33400 1.000 46.03710 101 HIS B N 1
ATOM 5193 C CA . HIS C 1 103 ? 76.88600 43.47800 -54.54100 1.000 42.89725 101 HIS B CA 1
ATOM 5194 C C . HIS C 1 103 ? 77.52600 42.61200 -55.61200 1.000 38.81781 101 HIS B C 1
ATOM 5195 O O . HIS C 1 103 ? 77.63900 43.02900 -56.76700 1.000 38.29933 101 HIS B O 1
ATOM 5202 N N . PRO C 1 104 ? 77.90900 41.38900 -55.29100 1.000 36.62808 102 PRO B N 1
ATOM 5203 C CA . PRO C 1 104 ? 78.21200 40.43700 -56.35700 1.000 36.73598 102 PRO B CA 1
ATOM 5204 C C . PRO C 1 104 ? 76.97800 40.21900 -57.22300 1.000 32.73814 102 PRO B C 1
ATOM 5205 O O . PRO C 1 104 ? 75.84800 40.19500 -56.73800 1.000 29.87990 102 PRO B O 1
ATOM 5209 N N . THR C 1 105 ? 77.19400 40.10700 -58.52500 1.000 32.49600 103 THR B N 1
ATOM 5210 C CA . THR C 1 105 ? 76.09400 40.09500 -59.48200 1.000 29.70356 103 THR B CA 1
ATOM 5211 C C . THR C 1 105 ? 76.22400 38.90800 -60.40800 1.000 30.26679 103 THR B C 1
ATOM 5212 O O . THR C 1 105 ? 77.23400 38.76800 -61.10000 1.000 34.59625 103 THR B O 1
ATOM 5216 N N . LEU C 1 106 ? 75.21800 38.05900 -60.42400 1.000 26.08734 104 LEU B N 1
ATOM 5217 C CA . LEU C 1 106 ? 75.16000 36.98200 -61.38400 1.000 25.47148 104 LEU B CA 1
ATOM 5218 C C . LEU C 1 106 ? 74.37300 37.45200 -62.60700 1.000 28.05600 104 LEU B C 1
ATOM 5219 O O . LEU C 1 106 ? 73.23800 37.92200 -62.46800 1.000 26.10576 104 LEU B O 1
ATOM 5224 N N . LEU C 1 107 ? 74.95300 37.31300 -63.80100 1.000 28.59290 105 LEU B N 1
ATOM 5225 C CA . LEU C 1 107 ? 74.25300 37.64800 -65.04000 1.000 27.90861 105 LEU B CA 1
ATOM 5226 C C . LEU C 1 107 ? 73.98300 36.37800 -65.82000 1.000 26.75058 105 LEU B C 1
ATOM 5227 O O . LEU C 1 107 ? 74.60800 35.33700 -65.61200 1.000 28.22970 105 LEU B O 1
ATOM 5232 N N . THR C 1 108 ? 73.01700 36.45100 -66.70300 1.000 25.23460 106 THR B N 1
ATOM 5233 C CA . THR C 1 108 ? 72.75600 35.32000 -67.56300 1.000 24.54505 106 THR B CA 1
ATOM 5234 C C . THR C 1 108 ? 73.02900 35.72600 -68.99500 1.000 26.09523 106 THR B C 1
ATOM 5235 O O . THR C 1 108 ? 73.01300 36.91100 -69.32600 1.000 29.67724 106 THR B O 1
ATOM 5239 N N . GLU C 1 109 ? 73.24600 34.72100 -69.84000 1.000 25.13986 107 GLU B N 1
ATOM 5240 C CA . GLU C 1 109 ? 73.44000 34.92300 -71.26900 1.000 28.55079 107 GLU B CA 1
ATOM 5241 C C . GLU C 1 109 ? 72.75800 33.81300 -72.05400 1.000 24.36608 107 GLU B C 1
ATOM 5242 O O . GLU C 1 109 ? 72.48100 32.72400 -71.53600 1.000 19.74974 107 GLU B O 1
ATOM 5248 N N . ALA C 1 110 ? 72.52300 34.11100 -73.33200 1.000 25.62676 108 ALA B N 1
ATOM 5249 C CA . ALA C 1 110 ? 71.93200 33.18000 -74.28000 1.000 26.37685 108 ALA B CA 1
ATOM 5250 C C . ALA C 1 110 ? 72.91300 32.08000 -74.68800 1.000 28.26655 108 ALA B C 1
ATOM 5251 O O . ALA C 1 110 ? 74.14700 32.26300 -74.65300 1.000 30.18257 108 ALA B O 1
ATOM 5253 N N . PRO C 1 111 ? 72.38100 30.93800 -75.11600 1.000 26.42948 109 PRO B N 1
ATOM 5254 C CA . PRO C 1 111 ? 73.20200 29.95200 -75.82200 1.000 27.73754 109 PRO B CA 1
ATOM 5255 C C . PRO C 1 111 ? 73.87700 30.56300 -77.04800 1.000 29.45090 109 PRO B C 1
ATOM 5256 O O . PRO C 1 111 ? 73.34900 31.46600 -77.70000 1.000 29.14034 109 PRO B O 1
ATOM 5260 N N . LEU C 1 112 ? 75.06500 30.06600 -77.37400 1.000 31.50378 110 LEU B N 1
ATOM 5261 C CA . LEU C 1 112 ? 75.79800 30.57300 -78.54400 1.000 32.94342 110 LEU B CA 1
ATOM 5262 C C . LEU C 1 112 ? 76.05400 32.08100 -78.45000 1.000 38.39671 110 LEU B C 1
ATOM 5263 O O . LEU C 1 112 ? 76.11400 32.78100 -79.46400 1.000 43.41573 110 LEU B O 1
ATOM 5268 N N . ASN C 1 113 ? 76.20200 32.60600 -77.24900 1.000 36.25961 111 ASN B N 1
ATOM 5269 C CA . ASN C 1 113 ? 76.57500 34.00000 -77.12100 1.000 37.92034 111 ASN B CA 1
ATOM 5270 C C . ASN C 1 113 ? 77.99500 34.20700 -77.66300 1.000 36.82810 111 ASN B C 1
ATOM 5271 O O . ASN C 1 113 ? 78.91400 33.50600 -77.23700 1.000 34.08303 111 ASN B O 1
ATOM 5276 N N . PRO C 1 114 ? 78.21200 35.13600 -78.60600 1.000 39.90742 112 PRO B N 1
ATOM 5277 C CA . PRO C 1 114 ? 79.58200 35.36100 -79.11000 1.000 42.44983 112 PRO B CA 1
ATOM 5278 C C . PRO C 1 114 ? 80.52600 35.76500 -77.98700 1.000 45.85813 112 PRO B C 1
ATOM 5279 O O . PRO C 1 114 ? 80.12000 36.36500 -76.98400 1.000 46.76350 112 PRO B O 1
ATOM 5283 N N . LYS C 1 115 ? 81.79600 35.40000 -78.16400 1.000 47.62939 113 LYS B N 1
ATOM 5284 C CA . LYS C 1 115 ? 82.82600 35.69700 -77.16700 1.000 51.56934 113 LYS B CA 1
ATOM 5285 C C . LYS C 1 115 ? 82.95700 37.20100 -76.90600 1.000 50.62449 113 LYS B C 1
ATOM 5286 O O . LYS C 1 115 ? 83.16200 37.62500 -75.76200 1.000 48.35580 113 LYS B O 1
ATOM 5292 N N . ALA C 1 116 ? 82.90100 38.01700 -77.96500 1.000 49.57173 114 ALA B N 1
ATOM 5293 C CA . ALA C 1 116 ? 83.05500 39.46100 -77.80900 1.000 47.37147 114 ALA B CA 1
ATOM 5294 C C . ALA C 1 116 ? 81.96400 40.04900 -76.92500 1.000 45.25279 114 ALA B C 1
ATOM 5295 O O . ALA C 1 116 ? 82.24900 40.91700 -76.09300 1.000 45.89761 114 ALA B O 1
ATOM 5297 N N . ASN C 1 117 ? 80.71100 39.57600 -77.07800 1.000 43.17886 115 ASN B N 1
ATOM 5298 C CA . ASN C 1 117 ? 79.60700 40.04900 -76.24100 1.000 43.54733 115 ASN B CA 1
ATOM 5299 C C . ASN C 1 117 ? 79.86400 39.73100 -74.78900 1.000 42.77881 115 ASN B C 1
ATOM 5300 O O . ASN C 1 117 ? 79.56500 40.53300 -73.89300 1.000 41.72079 115 ASN B O 1
ATOM 5305 N N . ARG C 1 118 ? 80.34800 38.52100 -74.54400 1.000 41.65236 116 ARG B N 1
ATOM 5306 C CA . ARG C 1 118 ? 80.58700 38.05800 -73.19600 1.000 42.24454 116 ARG B CA 1
ATOM 5307 C C . ARG C 1 118 ? 81.67400 38.89600 -72.50500 1.000 42.77618 116 ARG B C 1
ATOM 5308 O O . ARG C 1 118 ? 81.55000 39.23400 -71.32400 1.000 41.68658 116 ARG B O 1
ATOM 5316 N N . GLU C 1 119 ? 82.72600 39.26600 -73.23900 1.000 44.87117 117 GLU B N 1
ATOM 5317 C CA . GLU C 1 119 ? 83.78400 40.11700 -72.69700 1.000 50.21392 117 GLU B CA 1
ATOM 5318 C C . GLU C 1 119 ? 83.26800 41.52000 -72.40000 1.000 49.09799 117 GLU B C 1
ATOM 5319 O O . GLU C 1 119 ? 83.61300 42.11700 -71.37100 1.000 49.23485 117 GLU B O 1
ATOM 5325 N N . LYS C 1 120 ? 82.48000 42.07700 -73.33000 1.000 47.43200 118 LYS B N 1
ATOM 5326 C CA . LYS C 1 120 ? 81.91500 43.42000 -73.18400 1.000 51.35879 118 LYS B CA 1
ATOM 5327 C C . LYS C 1 120 ? 80.98400 43.49900 -71.96400 1.000 50.26129 118 LYS B C 1
ATOM 5328 O O . LYS C 1 120 ? 81.04400 44.46800 -71.18200 1.000 51.28246 118 LYS B O 1
ATOM 5334 N N . MET C 1 121 ? 80.13800 42.48200 -71.74900 1.000 49.86651 119 MET B N 1
ATOM 5335 C CA . MET C 1 121 ? 79.29100 42.46400 -70.56300 1.000 49.25854 119 MET B CA 1
ATOM 5336 C C . MET C 1 121 ? 80.14600 42.51900 -69.29800 1.000 46.54505 119 MET B C 1
ATOM 5337 O O . MET C 1 121 ? 79.86800 43.29800 -68.37800 1.000 45.42913 119 MET B O 1
ATOM 5342 N N . THR C 1 122 ? 81.25200 41.77400 -69.27800 1.000 45.99236 120 THR B N 1
ATOM 5343 C CA . THR C 1 122 ? 82.13200 41.76800 -68.11400 1.000 46.50031 120 THR B CA 1
ATOM 5344 C C . THR C 1 122 ? 82.77800 43.12700 -67.90200 1.000 46.80824 120 THR B C 1
ATOM 5345 O O . THR C 1 122 ? 82.88700 43.60200 -66.76100 1.000 46.00025 120 THR B O 1
ATOM 5349 N N . GLN C 1 123 ? 83.22900 43.76300 -68.98800 1.000 45.26332 121 GLN B N 1
ATOM 5350 C CA . GLN C 1 123 ? 83.87600 45.05400 -68.85300 1.000 47.69256 121 GLN B CA 1
ATOM 5351 C C . GLN C 1 123 ? 82.90900 46.10600 -68.35000 1.000 47.20303 121 GLN B C 1
ATOM 5352 O O . GLN C 1 123 ? 83.28700 46.97100 -67.55100 1.000 50.19812 121 GLN B O 1
ATOM 5358 N N . ILE C 1 124 ? 81.67000 46.06500 -68.82200 1.000 46.32398 122 ILE B N 1
ATOM 5359 C CA . ILE C 1 124 ? 80.69500 47.05600 -68.37300 1.000 48.41896 122 ILE B CA 1
ATOM 5360 C C . ILE C 1 124 ? 80.40000 46.88800 -66.88700 1.000 47.81626 122 ILE B C 1
ATOM 5361 O O . ILE C 1 124 ? 80.38000 47.86600 -66.12100 1.000 48.21104 122 ILE B O 1
ATOM 5366 N N . MET C 1 125 ? 80.21000 45.64200 -66.45100 1.000 46.01078 123 MET B N 1
ATOM 5367 C CA . MET C 1 125 ? 79.91500 45.38400 -65.04700 1.000 43.98948 123 MET B CA 1
ATOM 5368 C C . MET C 1 125 ? 81.04600 45.88400 -64.14400 1.000 47.01353 123 MET B C 1
ATOM 5369 O O . MET C 1 125 ? 80.79000 46.49400 -63.09800 1.000 43.99212 123 MET B O 1
ATOM 5374 N N . PHE C 1 126 ? 82.30100 45.68200 -64.55100 1.000 43.90526 124 PHE B N 1
ATOM 5375 C CA . PHE C 1 126 ? 83.38600 46.10900 -63.67700 1.000 48.51108 124 PHE B CA 1
ATOM 5376 C C . PHE C 1 126 ? 83.70400 47.59700 -63.85100 1.000 51.99834 124 PHE B C 1
ATOM 5377 O O . PHE C 1 126 ? 83.77500 48.33900 -62.86200 1.000 53.60380 124 PHE B O 1
ATOM 5385 N N . GLU C 1 127 ? 83.84900 48.06900 -65.09300 1.000 51.29036 125 GLU B N 1
ATOM 5386 C CA . GLU C 1 127 ? 84.30900 49.44300 -65.27500 1.000 54.07754 125 GLU B CA 1
ATOM 5387 C C . GLU C 1 127 ? 83.17900 50.46200 -65.13300 1.000 54.83289 125 GLU B C 1
ATOM 5388 O O . GLU C 1 127 ? 83.41000 51.56700 -64.63600 1.000 59.97824 125 GLU B O 1
ATOM 5394 N N . THR C 1 128 ? 81.96200 50.13700 -65.56600 1.000 52.02203 126 THR B N 1
ATOM 5395 C CA . THR C 1 128 ? 80.88900 51.12400 -65.46400 1.000 53.77487 126 THR B CA 1
ATOM 5396 C C . THR C 1 128 ? 80.14000 51.01900 -64.14600 1.000 53.05110 126 THR B C 1
ATOM 5397 O O . THR C 1 128 ? 79.85500 52.04100 -63.50700 1.000 53.58011 126 THR B O 1
ATOM 5401 N N . PHE C 1 129 ? 79.81200 49.81000 -63.71600 1.000 51.65093 127 PHE B N 1
ATOM 5402 C CA . PHE C 1 129 ? 79.02900 49.67100 -62.50400 1.000 52.24837 127 PHE B CA 1
ATOM 5403 C C . PHE C 1 129 ? 79.85900 49.26500 -61.29100 1.000 55.53824 127 PHE B C 1
ATOM 5404 O O . PHE C 1 129 ? 79.33300 49.29700 -60.17500 1.000 55.57772 127 PHE B O 1
ATOM 5412 N N . ASN C 1 130 ? 81.13700 48.90500 -61.47100 1.000 59.22552 128 ASN B N 1
ATOM 5413 C CA . ASN C 1 130 ? 82.06100 48.71900 -60.34700 1.000 62.14692 128 ASN B CA 1
ATOM 5414 C C . ASN C 1 130 ? 81.62700 47.58400 -59.41000 1.000 60.35460 128 ASN B C 1
ATOM 5415 O O . ASN C 1 130 ? 81.74000 47.70100 -58.18600 1.000 63.14441 128 ASN B O 1
ATOM 5420 N N . VAL C 1 131 ? 81.12200 46.47900 -59.96700 1.000 53.16953 129 VAL B N 1
ATOM 5421 C CA . VAL C 1 131 ? 80.64700 45.39400 -59.10500 1.000 46.68191 129 VAL B CA 1
ATOM 5422 C C . VAL C 1 131 ? 81.84500 44.71300 -58.45400 1.000 47.21882 129 VAL B C 1
ATOM 5423 O O . VAL C 1 131 ? 82.94400 44.70400 -59.02700 1.000 47.02669 129 VAL B O 1
ATOM 5427 N N . PRO C 1 132 ? 81.69500 44.19700 -57.22700 1.000 45.75285 130 PRO B N 1
ATOM 5428 C CA . PRO C 1 132 ? 82.83500 43.53700 -56.57300 1.000 46.60032 130 PRO B CA 1
ATOM 5429 C C . PRO C 1 132 ? 83.17800 42.19500 -57.18800 1.000 46.24239 130 PRO B C 1
ATOM 5430 O O . PRO C 1 132 ? 84.35800 41.81700 -57.22600 1.000 48.80585 130 PRO B O 1
ATOM 5434 N N . ALA C 1 133 ? 82.18200 41.47800 -57.69100 1.000 41.18652 131 ALA B N 1
ATOM 5435 C CA . ALA C 1 133 ? 82.39900 40.18300 -58.31200 1.000 40.61540 131 ALA B CA 1
ATOM 5436 C C . ALA C 1 133 ? 81.20400 39.90200 -59.21200 1.000 39.27576 131 ALA B C 1
ATOM 5437 O O . ALA C 1 133 ? 80.13600 40.49800 -59.05700 1.000 41.36812 131 ALA B O 1
ATOM 5439 N N . MET C 1 134 ? 81.40100 39.02000 -60.18000 1.000 36.37278 132 MET B N 1
ATOM 5440 C CA . MET C 1 134 ? 80.34800 38.78300 -61.14800 1.000 38.10194 132 MET B CA 1
ATOM 5441 C C . MET C 1 134 ? 80.59200 37.42900 -61.77200 1.000 35.99116 132 MET B C 1
ATOM 5442 O O . MET C 1 134 ? 81.69800 36.89400 -61.71700 1.000 38.58621 132 MET B O 1
ATOM 5447 N N . TYR C 1 135 ? 79.54000 36.89100 -62.36300 1.000 32.93816 133 TYR B N 1
ATOM 5448 C CA . TYR C 1 135 ? 79.58000 35.60300 -63.02700 1.000 32.96974 133 TYR B CA 1
ATOM 5449 C C . TYR C 1 135 ? 78.52000 35.65800 -64.11600 1.000 31.74065 133 TYR B C 1
ATOM 5450 O O . TYR C 1 135 ? 77.52000 36.36300 -63.97100 1.000 30.03518 133 TYR B O 1
ATO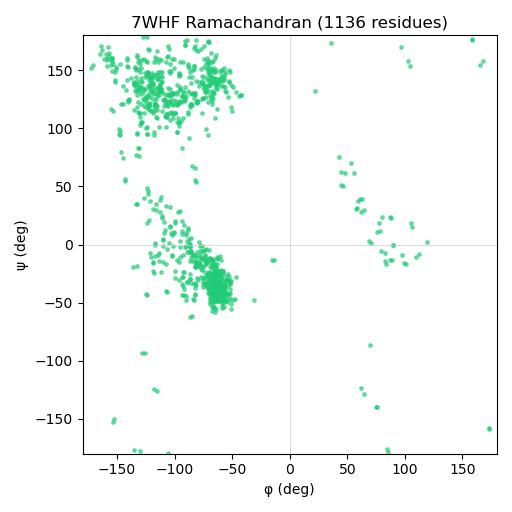M 5459 N N . VAL C 1 136 ? 78.76200 34.94200 -65.21600 1.000 31.51957 134 VAL B N 1
ATOM 5460 C CA . VAL C 1 136 ? 77.81100 34.79900 -66.32600 1.000 29.77462 134 VAL B CA 1
ATOM 5461 C C . VAL C 1 136 ? 77.52800 33.32400 -66.51100 1.000 32.59075 134 VAL B C 1
ATOM 5462 O O . VAL C 1 136 ? 78.44100 32.54900 -66.82100 1.000 35.36740 134 VAL B O 1
ATOM 5466 N N . ALA C 1 137 ? 76.26300 32.94200 -66.38100 1.000 30.24573 135 ALA B N 1
ATOM 5467 C CA . ALA C 1 137 ? 75.80500 31.58300 -66.58700 1.000 24.35555 135 ALA B CA 1
ATOM 5468 C C . ALA C 1 137 ? 74.91000 31.54300 -67.81700 1.000 27.74280 135 ALA B C 1
ATOM 5469 O O . ALA C 1 137 ? 74.21900 32.51200 -68.12500 1.000 30.31416 135 ALA B O 1
ATOM 5471 N N . ILE C 1 138 ? 74.93700 30.41300 -68.52400 1.000 27.37170 136 ILE B N 1
ATOM 5472 C CA . ILE C 1 138 ? 74.01900 30.20300 -69.63300 1.000 25.94258 136 ILE B CA 1
ATOM 5473 C C . ILE C 1 138 ? 72.61200 29.96100 -69.08200 1.000 23.73969 136 ILE B C 1
ATOM 5474 O O . ILE C 1 138 ? 72.40800 29.12600 -68.18900 1.000 20.95514 136 ILE B O 1
ATOM 5479 N N . GLN C 1 139 ? 71.62700 30.67200 -69.64100 1.000 20.60510 137 GLN B N 1
ATOM 5480 C CA . GLN C 1 139 ? 70.27400 30.62300 -69.10200 1.000 20.57089 137 GLN B CA 1
ATOM 5481 C C . GLN C 1 139 ? 69.76200 29.19300 -68.97200 1.000 20.81039 137 GLN B C 1
ATOM 5482 O O . GLN C 1 139 ? 69.28000 28.79200 -67.90000 1.000 15.55186 137 GLN B O 1
ATOM 5488 N N . ALA C 1 140 ? 69.91700 28.38800 -70.03300 1.000 21.48152 138 ALA B N 1
ATOM 5489 C CA . ALA C 1 140 ? 69.33000 27.05400 -70.03300 1.000 17.22049 138 ALA B CA 1
ATOM 5490 C C . ALA C 1 140 ? 69.91200 26.20600 -68.92100 1.000 19.13387 138 ALA B C 1
ATOM 5491 O O . ALA C 1 140 ? 69.20600 25.36900 -68.34500 1.000 20.25506 138 ALA B O 1
ATOM 5493 N N . VAL C 1 141 ? 71.21200 26.38700 -68.62800 1.000 20.25243 139 VAL B N 1
ATOM 5494 C CA . VAL C 1 141 ? 71.88100 25.60800 -67.59200 1.000 19.32337 139 VAL B CA 1
ATOM 5495 C C . VAL C 1 141 ? 71.29200 25.90800 -66.21800 1.000 15.47554 139 VAL B C 1
ATOM 5496 O O . VAL C 1 141 ? 71.11600 25.00000 -65.39500 1.000 18.06796 139 VAL B O 1
ATOM 5500 N N . LEU C 1 142 ? 70.94600 27.16900 -65.95300 1.000 14.61754 140 LEU B N 1
ATOM 5501 C CA . LEU C 1 142 ? 70.31700 27.49900 -64.66400 1.000 14.42541 140 LEU B CA 1
ATOM 5502 C C . LEU C 1 142 ? 68.97400 26.78700 -64.51000 1.000 14.34909 140 LEU B C 1
ATOM 5503 O O . LEU C 1 142 ? 68.68000 26.22900 -63.43900 1.000 13.50951 140 LEU B O 1
ATOM 5508 N N . SER C 1 143 ? 68.19000 26.72700 -65.59200 1.000 12.05671 141 SER B N 1
ATOM 5509 C CA . SER C 1 143 ? 66.91400 26.00900 -65.58100 1.000 12.03302 141 SER B CA 1
ATOM 5510 C C . SER C 1 143 ? 67.10900 24.53300 -65.32700 1.000 13.42266 141 SER B C 1
ATOM 5511 O O . SER C 1 143 ? 66.27500 23.89200 -64.66500 1.000 13.11210 141 SER B O 1
ATOM 5514 N N . LEU C 1 144 ? 68.14700 23.94200 -65.93200 1.000 10.68549 142 LEU B N 1
ATOM 5515 C CA . LEU C 1 144 ? 68.36600 22.51800 -65.72600 1.000 20.72354 142 LEU B CA 1
ATOM 5516 C C . LEU C 1 144 ? 68.67900 22.22400 -64.25200 1.000 13.39897 142 LEU B C 1
ATOM 5517 O O . LEU C 1 144 ? 68.07800 21.31700 -63.64500 1.000 11.24082 142 LEU B O 1
ATOM 5522 N N . TYR C 1 145 ? 69.56600 23.01700 -63.63900 1.000 15.45185 143 TYR B N 1
ATOM 5523 C CA . TYR C 1 145 ? 69.84900 22.85300 -62.19900 1.000 15.58345 143 TYR B CA 1
ATOM 5524 C C . TYR C 1 145 ? 68.58700 23.01300 -61.35400 1.000 14.38857 143 TYR B C 1
ATOM 5525 O O . TYR C 1 145 ? 68.35600 22.25100 -60.40000 1.000 13.24633 143 TYR B O 1
ATOM 5534 N N . ALA C 1 146 ? 67.75000 23.99300 -61.68100 1.000 13.58321 144 ALA B N 1
ATOM 5535 C CA . ALA C 1 146 ? 66.53200 24.16600 -60.88700 1.000 18.59697 144 ALA B CA 1
ATOM 5536 C C . ALA C 1 146 ? 65.60700 22.95800 -61.00000 1.000 17.19153 144 ALA B C 1
ATOM 5537 O O . ALA C 1 146 ? 64.77300 22.71700 -60.11300 1.000 17.75739 144 ALA B O 1
ATOM 5539 N N . SER C 1 147 ? 65.74200 22.19200 -62.05800 1.000 13.04893 145 SER B N 1
ATOM 5540 C CA . SER C 1 147 ? 64.94100 21.00000 -62.21500 1.000 13.29370 145 SER B CA 1
ATOM 5541 C C . SER C 1 147 ? 65.56700 19.80200 -61.54700 1.000 12.64889 145 SER B C 1
ATOM 5542 O O . SER C 1 147 ? 64.98700 18.72700 -61.60600 1.000 15.78347 145 SER B O 1
ATOM 5545 N N . GLY C 1 148 ? 66.74900 19.95500 -60.95700 1.000 13.25159 146 GLY B N 1
ATOM 5546 C CA . GLY C 1 148 ? 67.40200 18.87200 -60.26700 1.000 11.80931 146 GLY B CA 1
ATOM 5547 C C . GLY C 1 148 ? 68.25800 17.99400 -61.13600 1.000 12.01197 146 GLY B C 1
ATOM 5548 O O . GLY C 1 148 ? 68.53000 16.85200 -60.74400 1.000 10.62496 146 GLY B O 1
ATOM 5549 N N . ARG C 1 149 ? 68.74200 18.49800 -62.28700 1.000 13.39371 147 ARG B N 1
ATOM 5550 C CA . ARG C 1 149 ? 69.51100 17.68600 -63.21100 1.000 15.40974 147 ARG B CA 1
ATOM 5551 C C . ARG C 1 149 ? 70.79900 18.38400 -63.61700 1.000 18.35746 147 ARG B C 1
ATOM 5552 O O . ARG C 1 149 ? 70.89100 19.61300 -63.56400 1.000 19.77606 147 ARG B O 1
ATOM 5560 N N . THR C 1 150 ? 71.80000 17.58400 -64.01500 1.000 18.70487 148 THR B N 1
ATOM 5561 C CA . THR C 1 150 ? 73.01500 18.09600 -64.62200 1.000 18.04953 148 THR B CA 1
ATOM 5562 C C . THR C 1 150 ? 73.15900 17.65800 -66.05300 1.000 17.20206 148 THR B C 1
ATOM 5563 O O . THR C 1 150 ? 74.05000 18.16800 -66.75100 1.000 17.53894 148 THR B O 1
ATOM 5567 N N . THR C 1 151 ? 72.30200 16.73800 -66.51600 1.000 17.43104 149 THR B N 1
ATOM 5568 C CA . THR C 1 151 ? 72.27100 16.26600 -67.89300 1.000 15.87032 149 THR B CA 1
ATOM 5569 C C . THR C 1 151 ? 70.81900 16.24600 -68.34200 1.000 17.77582 149 THR B C 1
ATOM 5570 O O . THR C 1 151 ? 69.94900 15.82200 -67.57700 1.000 13.57794 149 THR B O 1
ATOM 5574 N N . GLY C 1 152 ? 70.56600 16.69000 -69.57000 1.000 18.28903 150 GLY B N 1
ATOM 5575 C CA . GLY C 1 152 ? 69.22000 16.83000 -70.09100 1.000 13.55952 150 GLY B CA 1
ATOM 5576 C C . GLY C 1 152 ? 69.25300 17.81800 -71.23900 1.000 17.03099 150 GLY B C 1
ATOM 5577 O O . GLY C 1 152 ? 70.29800 18.37700 -71.56500 1.000 20.52615 150 GLY B O 1
ATOM 5578 N N . ILE C 1 153 ? 68.09300 18.00600 -71.87100 1.000 14.45963 151 ILE B N 1
ATOM 5579 C CA . ILE C 1 153 ? 67.98000 18.97500 -72.96200 1.000 13.98062 151 ILE B CA 1
ATOM 5580 C C . ILE C 1 153 ? 66.85300 19.92600 -72.60400 1.000 14.33330 151 ILE B C 1
ATOM 5581 O O . ILE C 1 153 ? 65.75200 19.49600 -72.24700 1.000 17.10205 151 ILE B O 1
ATOM 5586 N N . VAL C 1 154 ? 67.14700 21.19800 -72.60300 1.000 11.81194 152 VAL B N 1
ATOM 5587 C CA . VAL C 1 154 ? 66.18200 22.20500 -72.21300 1.000 11.11449 152 VAL B CA 1
ATOM 5588 C C . VAL C 1 154 ? 65.55800 22.77500 -73.46500 1.000 15.31236 152 VAL B C 1
ATOM 5589 O O . VAL C 1 154 ? 66.26800 23.04500 -74.45000 1.000 17.05994 152 VAL B O 1
ATOM 5593 N N . LEU C 1 155 ? 64.24600 22.96500 -73.45400 1.000 14.54648 153 LEU B N 1
ATOM 5594 C CA . LEU C 1 155 ? 63.60100 23.80300 -74.45100 1.000 13.64374 153 LEU B CA 1
ATOM 5595 C C . LEU C 1 155 ? 63.32800 25.15000 -73.77700 1.000 18.07848 153 LEU B C 1
ATOM 5596 O O . LEU C 1 155 ? 62.50200 25.23600 -72.84600 1.000 11.46716 153 LEU B O 1
ATOM 5601 N N . ASP C 1 156 ? 64.00800 26.19400 -74.22700 1.000 16.17036 154 ASP B N 1
ATOM 5602 C CA . ASP C 1 156 ? 63.86800 27.51900 -73.63900 1.000 21.41836 154 ASP B CA 1
ATOM 5603 C C . ASP C 1 156 ? 63.17600 28.42600 -74.64300 1.000 18.14691 154 ASP B C 1
ATOM 5604 O O . ASP C 1 156 ? 63.70600 28.68500 -75.72300 1.000 16.88097 154 ASP B O 1
ATOM 5609 N N . SER C 1 157 ? 61.98200 28.88300 -74.31100 1.000 16.79412 155 SER B N 1
ATOM 5610 C CA . SER C 1 157 ? 61.20200 29.68700 -75.23900 1.000 14.63860 155 SER B CA 1
ATOM 5611 C C . SER C 1 157 ? 60.70000 30.92600 -74.50000 1.000 18.22061 155 SER B C 1
ATOM 5612 O O . SER C 1 157 ? 59.86300 30.82500 -73.59500 1.000 16.38881 155 SER B O 1
ATOM 5615 N N . GLY C 1 158 ? 61.19200 32.09800 -74.89400 1.000 17.65738 156 GLY B N 1
ATOM 5616 C CA . GLY C 1 158 ? 60.80200 33.28900 -74.16900 1.000 17.93899 156 GLY B CA 1
ATOM 5617 C C . GLY C 1 158 ? 60.01200 34.20700 -75.06500 1.000 22.12634 156 GLY B C 1
ATOM 5618 O O . GLY C 1 158 ? 59.00200 33.79400 -75.62700 1.000 18.53380 156 GLY B O 1
ATOM 5619 N N . ASP C 1 159 ? 60.43300 35.45900 -75.18500 1.000 23.82654 157 ASP B N 1
ATOM 5620 C CA . ASP C 1 159 ? 59.68200 36.42800 -75.96900 1.000 20.60510 157 ASP B CA 1
ATOM 5621 C C . ASP C 1 159 ? 60.26400 36.61600 -77.35500 1.000 24.67401 157 ASP B C 1
ATOM 5622 O O . ASP C 1 159 ? 59.50700 36.87200 -78.28900 1.000 21.95263 157 ASP B O 1
ATOM 5627 N N . GLY C 1 160 ? 61.57400 36.41700 -77.51200 1.000 21.17886 158 GLY B N 1
ATOM 5628 C CA . GLY C 1 160 ? 62.25000 36.74800 -78.74400 1.000 26.32947 158 GLY B CA 1
ATOM 5629 C C . GLY C 1 160 ? 62.87300 35.54900 -79.42100 1.000 28.72713 158 GLY B C 1
ATOM 5630 O O . GLY C 1 160 ? 63.02300 35.56100 -80.63800 1.000 22.85537 158 GLY B O 1
ATOM 5631 N N . VAL C 1 161 ? 63.19400 34.48600 -78.68300 1.000 20.50772 159 VAL B N 1
ATOM 5632 C CA . VAL C 1 161 ? 63.95300 33.39200 -79.26600 1.000 21.95000 159 VAL B CA 1
ATOM 5633 C C . VAL C 1 161 ? 63.58300 32.10400 -78.54500 1.000 19.52339 159 VAL B C 1
ATOM 5634 O O . VAL C 1 161 ? 63.19600 32.11200 -77.37100 1.000 18.09691 159 VAL B O 1
ATOM 5638 N N . THR C 1 162 ? 63.68100 30.99500 -79.26200 1.000 18.40484 160 THR B N 1
ATOM 5639 C CA . THR C 1 162 ? 63.52100 29.66100 -78.69800 1.000 18.32062 160 THR B CA 1
ATOM 5640 C C . THR C 1 162 ? 64.78800 28.85200 -78.96700 1.000 18.90227 160 THR B C 1
ATOM 5641 O O . THR C 1 162 ? 65.21400 28.76500 -80.13000 1.000 20.23927 160 THR B O 1
ATOM 5645 N N . HIS C 1 163 ? 65.34000 28.20700 -77.92500 1.000 16.30195 161 HIS B N 1
ATOM 5646 C CA . HIS C 1 163 ? 66.50500 27.34000 -78.07800 1.000 19.64183 161 HIS B CA 1
ATOM 5647 C C . HIS C 1 163 ? 66.21700 25.93200 -77.58100 1.000 16.05982 161 HIS B C 1
ATOM 5648 O O . HIS C 1 163 ? 65.49300 25.73400 -76.59100 1.000 14.32014 161 HIS B O 1
ATOM 5655 N N . ASN C 1 164 ? 66.85400 24.96000 -78.22700 1.000 16.87308 162 ASN B N 1
ATOM 5656 C CA . ASN C 1 164 ? 67.06700 23.63000 -77.64700 1.000 17.35734 162 ASN B CA 1
ATOM 5657 C C . ASN C 1 164 ? 68.51600 23.57100 -77.21600 1.000 19.29968 162 ASN B C 1
ATOM 5658 O O . ASN C 1 164 ? 69.42300 23.78400 -78.04400 1.000 21.74208 162 ASN B O 1
ATOM 5663 N N . VAL C 1 165 ? 68.74700 23.29300 -75.94500 1.000 16.73622 163 VAL B N 1
ATOM 5664 C CA . VAL C 1 165 ? 70.08800 23.26700 -75.37800 1.000 19.37864 163 VAL B CA 1
ATOM 5665 C C . VAL C 1 165 ? 70.34000 21.90400 -74.72700 1.000 16.44934 163 VAL B C 1
ATOM 5666 O O . VAL C 1 165 ? 69.95900 21.67500 -73.59100 1.000 15.21761 163 VAL B O 1
ATOM 5670 N N . PRO C 1 166 ? 71.06000 21.00600 -75.38200 1.000 15.02812 164 PRO B N 1
ATOM 5671 C CA . PRO C 1 166 ? 71.48000 19.78600 -74.69600 1.000 14.74650 164 PRO B CA 1
ATOM 5672 C C . PRO C 1 166 ? 72.62800 20.09400 -73.74100 1.000 21.00515 164 PRO B C 1
ATOM 5673 O O . PRO C 1 166 ? 73.51100 20.91000 -74.03200 1.000 23.38701 164 PRO B O 1
ATOM 5677 N N . ILE C 1 167 ? 72.57000 19.49800 -72.54700 1.000 16.18352 165 ILE B N 1
ATOM 5678 C CA . ILE C 1 167 ? 73.55200 19.77500 -71.52200 1.000 19.43654 165 ILE B CA 1
ATOM 5679 C C . ILE C 1 167 ? 74.04800 18.45800 -70.95500 1.000 19.27073 165 ILE B C 1
ATOM 5680 O O . ILE C 1 167 ? 73.24600 17.57300 -70.63600 1.000 15.17287 165 ILE B O 1
ATOM 5685 N N . TYR C 1 168 ? 75.36600 18.34400 -70.82000 1.000 24.50031 166 TYR B N 1
ATOM 5686 C CA . TYR C 1 168 ? 76.03000 17.17300 -70.26600 1.000 27.30591 166 TYR B CA 1
ATOM 5687 C C . TYR C 1 168 ? 76.83500 17.57900 -69.03800 1.000 30.55893 166 TYR B C 1
ATOM 5688 O O . TYR C 1 168 ? 77.79900 18.34300 -69.15800 1.000 32.11701 166 TYR B O 1
ATOM 5697 N N . GLU C 1 169 ? 76.44200 17.06300 -67.86100 1.000 29.87727 167 GLU B N 1
ATOM 5698 C CA . GLU C 1 169 ? 77.10900 17.30600 -66.57800 1.000 33.28820 167 GLU B CA 1
ATOM 5699 C C . GLU C 1 169 ? 77.47200 18.77500 -66.37200 1.000 31.23006 167 GLU B C 1
ATOM 5700 O O . GLU C 1 169 ? 78.59600 19.12000 -65.99500 1.000 32.03016 167 GLU B O 1
ATOM 5706 N N . GLY C 1 170 ? 76.47600 19.64400 -66.56900 1.000 28.77713 168 GLY B N 1
ATOM 5707 C CA . GLY C 1 170 ? 76.59500 21.06700 -66.30200 1.000 28.29813 168 GLY B CA 1
ATOM 5708 C C . GLY C 1 170 ? 77.09500 21.92700 -67.46300 1.000 28.81135 168 GLY B C 1
ATOM 5709 O O . GLY C 1 170 ? 77.20800 23.15400 -67.29000 1.000 30.36680 168 GLY B O 1
ATOM 5710 N N . TYR C 1 171 ? 77.40000 21.34000 -68.63900 1.000 25.01616 169 TYR B N 1
ATOM 5711 C CA . TYR C 1 171 ? 77.96000 22.09500 -69.75500 1.000 26.70320 169 TYR B CA 1
ATOM 5712 C C . TYR C 1 171 ? 77.09400 21.95000 -71.00100 1.000 25.34514 169 TYR B C 1
ATOM 5713 O O . TYR C 1 171 ? 76.70200 20.84300 -71.38200 1.000 24.68717 169 TYR B O 1
ATOM 5722 N N . ALA C 1 172 ? 76.71700 23.07900 -71.58000 1.000 26.56898 170 ALA B N 1
ATOM 5723 C CA . ALA C 1 172 ? 75.95100 23.04200 -72.81100 1.000 27.22695 170 ALA B CA 1
ATOM 5724 C C . ALA C 1 172 ? 76.83900 22.55100 -73.94500 1.000 27.57699 170 ALA B C 1
ATOM 5725 O O . ALA C 1 172 ? 78.05800 22.77000 -73.96000 1.000 28.14548 170 ALA B O 1
ATOM 5727 N N . LEU C 1 173 ? 76.23500 21.81600 -74.86700 1.000 28.72450 171 LEU B N 1
ATOM 5728 C CA . LEU C 1 173 ? 76.97600 21.24700 -75.98100 1.000 27.14010 171 LEU B CA 1
ATOM 5729 C C . LEU C 1 173 ? 76.79400 22.14400 -77.19300 1.000 28.70081 171 LEU B C 1
ATOM 5730 O O . LEU C 1 173 ? 75.77500 22.03600 -77.89300 1.000 24.22659 171 LEU B O 1
ATOM 5735 N N . PRO C 1 174 ? 77.73100 23.04800 -77.48100 1.000 27.54278 172 PRO B N 1
ATOM 5736 C CA . PRO C 1 174 ? 77.43500 24.08400 -78.47400 1.000 29.23508 172 PRO B CA 1
ATOM 5737 C C . PRO C 1 174 ? 77.17600 23.54900 -79.85600 1.000 32.56969 172 PRO B C 1
ATOM 5738 O O . PRO C 1 174 ? 76.34200 24.13000 -80.56300 1.000 33.19872 172 PRO B O 1
ATOM 5742 N N . HIS C 1 175 ? 77.83600 22.45000 -80.26000 1.000 28.13495 173 HIS B N 1
ATOM 5743 C CA . HIS C 1 175 ? 77.63700 21.94300 -81.61700 1.000 33.91459 173 HIS B CA 1
ATOM 5744 C C . HIS C 1 175 ? 76.21500 21.42900 -81.82900 1.000 32.27492 173 HIS B C 1
ATOM 5745 O O . HIS C 1 175 ? 75.78000 21.28900 -82.97200 1.000 33.41453 173 HIS B O 1
ATOM 5752 N N . ALA C 1 176 ? 75.48300 21.15800 -80.76500 1.000 28.32182 174 ALA B N 1
ATOM 5753 C CA . ALA C 1 176 ? 74.14100 20.60800 -80.87800 1.000 29.85358 174 ALA B CA 1
ATOM 5754 C C . ALA C 1 176 ? 73.04800 21.59500 -80.47200 1.000 29.59039 174 ALA B C 1
ATOM 5755 O O . ALA C 1 176 ? 71.87600 21.21500 -80.40900 1.000 27.62963 174 ALA B O 1
ATOM 5757 N N . ILE C 1 177 ? 73.39400 22.84200 -80.15900 1.000 30.88265 175 ILE B N 1
ATOM 5758 C CA . ILE C 1 177 ? 72.36000 23.80800 -79.81400 1.000 29.45090 175 ILE B CA 1
ATOM 5759 C C . ILE C 1 177 ? 71.59400 24.17100 -81.07500 1.000 26.83480 175 ILE B C 1
ATOM 5760 O O . ILE C 1 177 ? 72.18900 24.34700 -82.14000 1.000 26.77953 175 ILE B O 1
ATOM 5765 N N . MET C 1 178 ? 70.26300 24.23600 -80.97500 1.000 25.94785 176 MET B N 1
ATOM 5766 C CA . MET C 1 178 ? 69.38400 24.68200 -82.05900 1.000 24.77665 176 MET B CA 1
ATOM 5767 C C . MET C 1 178 ? 68.70800 25.97900 -81.62000 1.000 26.65320 176 MET B C 1
ATOM 5768 O O . MET C 1 178 ? 68.32700 26.13100 -80.43700 1.000 23.18962 176 MET B O 1
ATOM 5773 N N . ARG C 1 179 ? 68.50700 26.88100 -82.58400 1.000 27.79544 177 ARG B N 1
ATOM 5774 C CA . ARG C 1 179 ? 67.89400 28.18300 -82.35400 1.000 28.70344 177 ARG B CA 1
ATOM 5775 C C . ARG C 1 179 ? 66.75900 28.40800 -83.35000 1.000 26.78742 177 ARG B C 1
ATOM 5776 O O . ARG C 1 179 ? 66.95000 28.32500 -84.56500 1.000 27.60857 177 ARG B O 1
ATOM 5784 N N . LEU C 1 180 ? 65.61100 28.78700 -82.84200 1.000 23.90813 178 LEU B N 1
ATOM 5785 C CA . LEU C 1 180 ? 64.44000 29.09000 -83.64900 1.000 24.13974 178 LEU B CA 1
ATOM 5786 C C . LEU C 1 180 ? 64.03800 30.51500 -83.30700 1.000 25.58465 178 LEU B C 1
ATOM 5787 O O . LEU C 1 180 ? 63.72900 30.81300 -82.14500 1.000 22.16055 178 LEU B O 1
ATOM 5792 N N . ASP C 1 181 ? 64.10700 31.40100 -84.29200 1.000 27.46908 179 ASP B N 1
ATOM 5793 C CA . ASP C 1 181 ? 63.80500 32.81600 -84.07700 1.000 37.19393 179 ASP B CA 1
ATOM 5794 C C . ASP C 1 181 ? 62.29200 33.05300 -84.11800 1.000 36.45174 179 ASP B C 1
ATOM 5795 O O . ASP C 1 181 ? 61.78500 33.83700 -84.91900 1.000 36.92285 179 ASP B O 1
ATOM 5800 N N . LEU C 1 182 ? 61.56800 32.32400 -83.27600 1.000 33.24609 180 LEU B N 1
ATOM 5801 C CA . LEU C 1 182 ? 60.11900 32.36900 -83.16100 1.000 28.81135 180 LEU B CA 1
ATOM 5802 C C . LEU C 1 182 ? 59.81200 32.16900 -81.69600 1.000 27.02429 180 LEU B C 1
ATOM 5803 O O . LEU C 1 182 ? 60.15100 31.11300 -81.15700 1.000 23.75022 180 LEU B O 1
ATOM 5808 N N . ALA C 1 183 ? 59.13800 33.13600 -81.06600 1.000 28.06126 181 ALA B N 1
ATOM 5809 C CA . ALA C 1 183 ? 58.78500 32.98500 -79.65000 1.000 25.41094 181 ALA B CA 1
ATOM 5810 C C . ALA C 1 183 ? 57.53400 33.79400 -79.30800 1.000 23.92129 181 ALA B C 1
ATOM 5811 O O . ALA C 1 183 ? 56.70900 34.00700 -80.18800 1.000 24.59769 181 ALA B O 1
ATOM 5813 N N . GLY C 1 184 ? 57.37200 34.22600 -78.04400 1.000 27.06904 182 GLY B N 1
ATOM 5814 C CA . GLY C 1 184 ? 56.09600 34.78700 -77.59000 1.000 23.55019 182 GLY B CA 1
ATOM 5815 C C . GLY C 1 184 ? 55.67800 36.05700 -78.32600 1.000 25.32409 182 GLY B C 1
ATOM 5816 O O . GLY C 1 184 ? 54.49600 36.27300 -78.59600 1.000 23.20278 182 GLY B O 1
ATOM 5817 N N . ARG C 1 185 ? 56.64200 36.92700 -78.62800 1.000 30.90897 183 ARG B N 1
ATOM 5818 C CA . ARG C 1 185 ? 56.44600 38.11400 -79.46800 1.000 34.14620 183 ARG B CA 1
ATOM 5819 C C . ARG C 1 185 ? 55.77900 37.81000 -80.83000 1.000 31.18005 183 ARG B C 1
ATOM 5820 O O . ARG C 1 185 ? 54.85900 38.52400 -81.28000 1.000 26.08207 183 ARG B O 1
ATOM 5828 N N . ASP C 1 186 ? 56.25100 36.75900 -81.51300 1.000 24.95299 184 ASP B N 1
ATOM 5829 C CA . ASP C 1 186 ? 55.65500 36.41500 -82.80300 1.000 24.57400 184 ASP B CA 1
ATOM 5830 C C . ASP C 1 186 ? 54.26100 35.83100 -82.62400 1.000 24.13710 184 ASP B C 1
ATOM 5831 O O . ASP C 1 186 ? 53.40900 36.01100 -83.49500 1.000 25.23460 184 ASP B O 1
ATOM 5836 N N . LEU C 1 187 ? 54.02300 35.09500 -81.52400 1.000 22.78957 185 LEU B N 1
ATOM 5837 C CA . LEU C 1 187 ? 52.69200 34.55900 -81.25100 1.000 24.43977 185 LEU B CA 1
ATOM 5838 C C . LEU C 1 187 ? 51.69700 35.66700 -80.92200 1.000 25.00300 185 LEU B C 1
ATOM 5839 O O . LEU C 1 187 ? 50.55900 35.65500 -81.41500 1.000 25.93206 185 LEU B O 1
ATOM 5844 N N . THR C 1 188 ? 52.11100 36.63700 -80.10300 1.000 27.28222 186 THR B N 1
ATOM 5845 C CA . THR C 1 188 ? 51.28100 37.80300 -79.84000 1.000 27.01903 186 THR B CA 1
ATOM 5846 C C . THR C 1 188 ? 50.93900 38.52100 -81.14900 1.000 25.65308 186 THR B C 1
ATOM 5847 O O . THR C 1 188 ? 49.76500 38.83200 -81.40900 1.000 26.16893 186 THR B O 1
ATOM 5851 N N . ASP C 1 189 ? 51.95100 38.74000 -82.01100 1.000 26.27420 187 ASP B N 1
ATOM 5852 C CA . ASP C 1 189 ? 51.72100 39.41800 -83.29600 1.000 27.72438 187 ASP B CA 1
ATOM 5853 C C . ASP C 1 189 ? 50.78400 38.62100 -84.19700 1.000 28.59553 187 ASP B C 1
ATOM 5854 O O . ASP C 1 189 ? 49.94000 39.19700 -84.87900 1.000 28.34287 187 ASP B O 1
ATOM 5859 N N . TYR C 1 190 ? 50.92000 37.29000 -84.22300 1.000 27.54541 188 TYR B N 1
ATOM 5860 C CA . TYR C 1 190 ? 50.00000 36.49900 -85.04200 1.000 28.26128 188 TYR B CA 1
ATOM 5861 C C . TYR C 1 190 ? 48.57900 36.59400 -84.48100 1.000 28.52974 188 TYR B C 1
ATOM 5862 O O . TYR C 1 190 ? 47.61300 36.76000 -85.23700 1.000 31.49062 188 TYR B O 1
ATOM 5871 N N . LEU C 1 191 ? 48.42700 36.53700 -83.15600 1.000 24.73718 189 LEU B N 1
ATOM 5872 C CA . LEU C 1 191 ? 47.09100 36.73100 -82.59800 1.000 26.34790 189 LEU B CA 1
ATOM 5873 C C . LEU C 1 191 ? 46.53900 38.12200 -82.90400 1.000 27.01640 189 LEU B C 1
ATOM 5874 O O . LEU C 1 191 ? 45.36000 38.27100 -83.22600 1.000 28.02178 189 LEU B O 1
ATOM 5879 N N . MET C 1 192 ? 47.36800 39.15100 -82.80800 1.000 27.42697 190 MET B N 1
ATOM 5880 C CA . MET C 1 192 ? 46.90300 40.48100 -83.15200 1.000 31.54326 190 MET B CA 1
ATOM 5881 C C . MET C 1 192 ? 46.51000 40.55600 -84.62500 1.000 33.83564 190 MET B C 1
ATOM 5882 O O . MET C 1 192 ? 45.59300 41.30100 -85.00600 1.000 31.46693 190 MET B O 1
ATOM 5887 N N . LYS C 1 193 ? 47.23700 39.83800 -85.48200 1.000 32.34862 191 LYS B N 1
ATOM 5888 C CA . LYS C 1 193 ? 46.89900 39.84500 -86.90100 1.000 33.72246 191 LYS B CA 1
ATOM 5889 C C . LYS C 1 193 ? 45.55500 39.15900 -87.15000 1.000 33.91722 191 LYS B C 1
ATOM 5890 O O . LYS C 1 193 ? 44.72400 39.64700 -87.92300 1.000 37.26499 191 LYS B O 1
ATOM 5896 N N . ILE C 1 194 ? 45.32300 38.00500 -86.53600 1.000 31.25112 192 ILE B N 1
ATOM 5897 C CA . ILE C 1 194 ? 44.06100 37.39100 -86.90100 1.000 35.07789 192 ILE B CA 1
ATOM 5898 C C . ILE C 1 194 ? 42.89000 38.11400 -86.23100 1.000 39.80214 192 ILE B C 1
ATOM 5899 O O . ILE C 1 194 ? 41.82800 38.23900 -86.84000 1.000 39.59948 192 ILE B O 1
ATOM 5904 N N . LEU C 1 195 ? 43.06600 38.68800 -85.03700 1.000 29.41932 193 LEU B N 1
ATOM 5905 C CA . LEU C 1 195 ? 41.96800 39.44900 -84.45400 1.000 30.37469 193 LEU B CA 1
ATOM 5906 C C . LEU C 1 195 ? 41.69300 40.71400 -85.25100 1.000 38.53357 193 LEU B C 1
ATOM 5907 O O . LEU C 1 195 ? 40.54200 41.14800 -85.35400 1.000 39.77056 193 LEU B O 1
ATOM 5912 N N . THR C 1 196 ? 42.73900 41.34200 -85.78400 1.000 36.47016 194 THR B N 1
ATOM 5913 C CA . THR C 1 196 ? 42.51900 42.50800 -86.62400 1.000 39.82056 194 THR B CA 1
ATOM 5914 C C . THR C 1 196 ? 41.71500 42.12500 -87.86700 1.000 41.03124 194 THR B C 1
ATOM 5915 O O . THR C 1 196 ? 40.84600 42.87800 -88.31300 1.000 41.60499 194 THR B O 1
ATOM 5919 N N . GLU C 1 197 ? 41.96200 40.93400 -88.41600 1.000 40.81016 195 GLU B N 1
ATOM 5920 C CA . GLU C 1 197 ? 41.20800 40.51500 -89.59500 1.000 43.36309 195 GLU B CA 1
ATOM 5921 C C . GLU C 1 197 ? 39.74200 40.25000 -89.28200 1.000 41.28653 195 GLU B C 1
ATOM 5922 O O . GLU C 1 197 ? 38.89300 40.45000 -90.14700 1.000 44.99750 195 GLU B O 1
ATOM 5928 N N . ARG C 1 198 ? 39.41100 39.84100 -88.06400 1.000 38.31512 196 ARG B N 1
ATOM 5929 C CA . ARG C 1 198 ? 38.00200 39.68400 -87.69700 1.000 42.55773 196 ARG B CA 1
ATOM 5930 C C . ARG C 1 198 ? 37.28500 41.01400 -87.48100 1.000 46.16343 196 ARG B C 1
ATOM 5931 O O . ARG C 1 198 ? 36.07300 41.01300 -87.23600 1.000 51.96939 196 ARG B O 1
ATOM 5939 N N . GLY C 1 199 ? 37.98600 42.13500 -87.54200 1.000 44.61588 197 GLY B N 1
ATOM 5940 C CA . GLY C 1 199 ? 37.37900 43.42000 -87.34100 1.000 46.46347 197 GLY B CA 1
ATOM 5941 C C . GLY C 1 199 ? 37.64900 44.09700 -86.00900 1.000 47.40305 197 GLY B C 1
ATOM 5942 O O . GLY C 1 199 ? 36.86600 44.96500 -85.61500 1.000 51.08770 197 GLY B O 1
ATOM 5943 N N . TYR C 1 200 ? 38.67500 43.68900 -85.27600 1.000 45.80812 198 TYR B N 1
ATOM 5944 C CA . TYR C 1 200 ? 39.06500 44.40400 -84.06900 1.000 48.39001 198 TYR B CA 1
ATOM 5945 C C . TYR C 1 200 ? 40.28800 45.27200 -84.36600 1.000 50.54817 198 TYR B C 1
ATOM 5946 O O . TYR C 1 200 ? 41.00300 45.05500 -85.34300 1.000 50.86399 198 TYR B O 1
ATOM 5955 N N . SER C 1 201 ? 40.52500 46.28000 -83.53000 1.000 54.11175 199 SER B N 1
ATOM 5956 C CA . SER C 1 201 ? 41.67700 47.15000 -83.74900 1.000 57.36740 199 SER B CA 1
ATOM 5957 C C . SER C 1 201 ? 42.44300 47.35100 -82.45200 1.000 58.47017 199 SER B C 1
ATOM 5958 O O . SER C 1 201 ? 41.85500 47.71900 -81.42900 1.000 60.04667 199 SER B O 1
ATOM 5961 N N . PHE C 1 202 ? 43.75800 47.12600 -82.51000 1.000 58.71230 200 PHE B N 1
ATOM 5962 C CA . PHE C 1 202 ? 44.66700 47.29800 -81.37600 1.000 59.82033 200 PHE B CA 1
ATOM 5963 C C . PHE C 1 202 ? 45.82300 48.17800 -81.84600 1.000 64.44983 200 PHE B C 1
ATOM 5964 O O . PHE C 1 202 ? 46.71500 47.71400 -82.56600 1.000 62.94176 200 PHE B O 1
ATOM 5972 N N . VAL C 1 203 ? 45.81700 49.43600 -81.41400 1.000 69.36095 201 VAL B N 1
ATOM 5973 C CA . VAL C 1 203 ? 46.83900 50.40000 -81.80000 1.000 75.91963 201 VAL B CA 1
ATOM 5974 C C . VAL C 1 203 ? 47.50700 50.99600 -80.56100 1.000 81.79928 201 VAL B C 1
ATOM 5975 O O . VAL C 1 203 ? 48.73700 51.11100 -80.51000 1.000 82.37567 201 VAL B O 1
ATOM 5979 N N . THR C 1 204 ? 46.72200 51.35300 -79.54100 1.000 86.08664 202 THR B N 1
ATOM 5980 C CA . THR C 1 204 ? 47.30700 51.98900 -78.36500 1.000 90.88721 202 THR B CA 1
ATOM 5981 C C . THR C 1 204 ? 48.18500 50.98300 -77.58700 1.000 95.63778 202 THR B C 1
ATOM 5982 O O . THR C 1 204 ? 48.14800 49.76100 -77.81800 1.000 95.14299 202 THR B O 1
ATOM 5986 N N . THR C 1 205 ? 49.02300 51.52600 -76.68400 1.000 99.84355 203 THR B N 1
ATOM 5987 C CA . THR C 1 205 ? 49.82300 50.69400 -75.78300 1.000 97.71435 203 THR B CA 1
ATOM 5988 C C . THR C 1 205 ? 48.94800 49.67700 -75.07400 1.000 92.98483 203 THR B C 1
ATOM 5989 O O . THR C 1 205 ? 49.18200 48.46100 -75.16100 1.000 88.61852 203 THR B O 1
ATOM 5993 N N . ALA C 1 206 ? 47.90300 50.17500 -74.39900 1.000 94.04285 204 ALA B N 1
ATOM 5994 C CA . ALA C 1 206 ? 46.94800 49.30700 -73.73400 1.000 90.70035 204 ALA B CA 1
ATOM 5995 C C . ALA C 1 206 ? 46.52600 48.19500 -74.67200 1.000 87.35784 204 ALA B C 1
ATOM 5996 O O . ALA C 1 206 ? 46.64600 47.01300 -74.33300 1.000 90.56612 204 ALA B O 1
ATOM 5998 N N . GLU C 1 207 ? 46.18700 48.55600 -75.91700 1.000 83.00995 205 GLU B N 1
ATOM 5999 C CA . GLU C 1 207 ? 45.48400 47.62400 -76.79200 1.000 74.75633 205 GLU B CA 1
ATOM 6000 C C . GLU C 1 207 ? 46.37600 46.46000 -77.22500 1.000 65.52891 205 GLU B C 1
ATOM 6001 O O . GLU C 1 207 ? 45.95800 45.29700 -77.15400 1.000 60.58621 205 GLU B O 1
ATOM 6007 N N . ARG C 1 208 ? 47.62000 46.72900 -77.62200 1.000 63.03651 206 ARG B N 1
ATOM 6008 C CA . ARG C 1 208 ? 48.48000 45.60400 -77.96400 1.000 58.27014 206 ARG B CA 1
ATOM 6009 C C . ARG C 1 208 ? 48.85100 44.76400 -76.73400 1.000 54.79868 206 ARG B C 1
ATOM 6010 O O . ARG C 1 208 ? 49.05800 43.54600 -76.83400 1.000 49.61384 206 ARG B O 1
ATOM 6018 N N . GLU C 1 209 ? 48.94500 45.38400 -75.56100 1.000 55.05134 207 GLU B N 1
ATOM 6019 C CA . GLU C 1 209 ? 49.09700 44.56000 -74.37500 1.000 49.22432 207 GLU B CA 1
ATOM 6020 C C . GLU C 1 209 ? 47.81700 43.78300 -74.04300 1.000 41.68131 207 GLU B C 1
ATOM 6021 O O . GLU C 1 209 ? 47.91300 42.71800 -73.43400 1.000 37.57819 207 GLU B O 1
ATOM 6027 N N . ILE C 1 210 ? 46.63200 44.23700 -74.49100 1.000 41.57604 208 ILE B N 1
ATOM 6028 C CA . ILE C 1 210 ? 45.42900 43.41200 -74.35000 1.000 40.68646 208 ILE B CA 1
ATOM 6029 C C . ILE C 1 210 ? 45.61500 42.09600 -75.09200 1.000 35.01472 208 ILE B C 1
ATOM 6030 O O . ILE C 1 210 ? 45.30100 41.01900 -74.57000 1.000 32.12227 208 ILE B O 1
ATOM 6035 N N . VAL C 1 211 ? 46.14000 42.15900 -76.31600 1.000 30.40628 209 VAL B N 1
ATOM 6036 C CA . VAL C 1 211 ? 46.28800 40.93900 -77.09700 1.000 28.70871 209 VAL B CA 1
ATOM 6037 C C . VAL C 1 211 ? 47.22400 39.96500 -76.39800 1.000 33.27241 209 VAL B C 1
ATOM 6038 O O . VAL C 1 211 ? 46.95800 38.75500 -76.34800 1.000 26.02154 209 VAL B O 1
ATOM 6042 N N . ARG C 1 212 ? 48.33300 40.47100 -75.85000 1.000 28.99821 210 ARG B N 1
ATOM 6043 C CA . ARG C 1 212 ? 49.21900 39.58300 -75.11200 1.000 28.59290 210 ARG B CA 1
ATOM 6044 C C . ARG C 1 212 ? 48.49600 38.97100 -73.91700 1.000 29.36405 210 ARG B C 1
ATOM 6045 O O . ARG C 1 212 ? 48.71400 37.79300 -73.58500 1.000 25.00826 210 ARG B O 1
ATOM 6053 N N . ASP C 1 213 ? 47.63700 39.75300 -73.25700 1.000 27.86387 211 ASP B N 1
ATOM 6054 C CA . ASP C 1 213 ? 46.90400 39.21600 -72.11100 1.000 28.23496 211 ASP B CA 1
ATOM 6055 C C . ASP C 1 213 ? 45.90200 38.15800 -72.55200 1.000 29.14297 211 ASP B C 1
ATOM 6056 O O . ASP C 1 213 ? 45.77200 37.10200 -71.91600 1.000 28.74818 211 ASP B O 1
ATOM 6061 N N . ILE C 1 214 ? 45.23100 38.40500 -73.67700 1.000 29.35089 212 ILE B N 1
ATOM 6062 C CA . ILE C 1 214 ? 44.36800 37.39100 -74.26700 1.000 29.05875 212 ILE B CA 1
ATOM 6063 C C . ILE C 1 214 ? 45.15400 36.12600 -74.54600 1.000 27.13746 212 ILE B C 1
ATOM 6064 O O . ILE C 1 214 ? 44.70500 35.02300 -74.23500 1.000 28.71397 212 ILE B O 1
ATOM 6069 N N . LYS C 1 215 ? 46.34000 36.26600 -75.13700 1.000 27.50067 213 LYS B N 1
ATOM 6070 C CA . LYS C 1 215 ? 47.14000 35.09100 -75.48500 1.000 26.86112 213 LYS B CA 1
ATOM 6071 C C . LYS C 1 215 ? 47.47900 34.27100 -74.24400 1.000 27.01113 213 LYS B C 1
ATOM 6072 O O . LYS C 1 215 ? 47.37200 33.03600 -74.25300 1.000 24.40819 213 LYS B O 1
ATOM 6078 N N . GLU C 1 216 ? 47.92100 34.94700 -73.17800 1.000 22.86327 214 GLU B N 1
ATOM 6079 C CA . GLU C 1 216 ? 48.37800 34.25100 -71.98600 1.000 26.33474 214 GLU B CA 1
ATOM 6080 C C . GLU C 1 216 ? 47.22300 33.64100 -71.19800 1.000 28.07179 214 GLU B C 1
ATOM 6081 O O . GLU C 1 216 ? 47.42500 32.65600 -70.49700 1.000 31.13794 214 GLU B O 1
ATOM 6087 N N . LYS C 1 217 ? 46.02400 34.20300 -71.28200 1.000 24.55558 215 LYS B N 1
ATOM 6088 C CA . LYS C 1 217 ? 44.91300 33.64600 -70.51600 1.000 26.74005 215 LYS B CA 1
ATOM 6089 C C . LYS C 1 217 ? 44.14800 32.55900 -71.27100 1.000 29.43511 215 LYS B C 1
ATOM 6090 O O . LYS C 1 217 ? 43.59600 31.64500 -70.64500 1.000 30.90634 215 LYS B O 1
ATOM 6096 N N . LEU C 1 218 ? 44.05500 32.63700 -72.59400 1.000 23.90813 216 LEU B N 1
ATOM 6097 C CA . LEU C 1 218 ? 43.07600 31.82300 -73.30500 1.000 24.00551 216 LEU B CA 1
ATOM 6098 C C . LEU C 1 218 ? 43.67400 30.85500 -74.30300 1.000 23.09487 216 LEU B C 1
ATOM 6099 O O . LEU C 1 218 ? 42.98000 29.92200 -74.70700 1.000 23.32122 216 LEU B O 1
ATOM 6104 N N . CYS C 1 219 ? 44.93700 31.01500 -74.68700 1.000 23.93445 217 CYS B N 1
ATOM 6105 C CA . CYS C 1 219 ? 45.52000 30.16300 -75.71400 1.000 21.33150 217 CYS B CA 1
ATOM 6106 C C . CYS C 1 219 ? 46.02000 28.84200 -75.12800 1.000 21.59733 217 CYS B C 1
ATOM 6107 O O . CYS C 1 219 ? 46.33100 28.75800 -73.94500 1.000 23.94234 217 CYS B O 1
ATOM 6110 N N . TYR C 1 220 ? 46.07000 27.79100 -75.95500 1.000 21.31571 218 TYR B N 1
ATOM 6111 C CA . TYR C 1 220 ? 46.55400 26.49600 -75.46600 1.000 16.17036 218 TYR B CA 1
ATOM 6112 C C . TYR C 1 220 ? 46.98800 25.66100 -76.66400 1.000 18.31272 218 TYR B C 1
ATOM 6113 O O . TYR C 1 220 ? 46.66600 25.98700 -77.80700 1.000 19.00491 218 TYR B O 1
ATOM 6122 N N . VAL C 1 221 ? 47.75300 24.59200 -76.40400 1.000 17.35734 219 VAL B N 1
ATOM 6123 C CA . VAL C 1 221 ? 48.27200 23.74000 -77.47500 1.000 18.29430 219 VAL B CA 1
ATOM 6124 C C . VAL C 1 221 ? 47.37900 22.50800 -77.63000 1.000 17.78371 219 VAL B C 1
ATOM 6125 O O . VAL C 1 221 ? 47.20700 21.72100 -76.69700 1.000 18.27851 219 VAL B O 1
ATOM 6129 N N . ALA C 1 222 ? 46.81700 22.33600 -78.81700 1.000 20.56299 220 ALA B N 1
ATOM 6130 C CA . ALA C 1 222 ? 45.97900 21.17300 -79.07400 1.000 20.64721 220 ALA B CA 1
ATOM 6131 C C . ALA C 1 222 ? 46.83300 19.90800 -79.10100 1.000 18.81805 220 ALA B C 1
ATOM 6132 O O . ALA C 1 222 ? 47.97200 19.90900 -79.60400 1.000 21.33414 220 ALA B O 1
ATOM 6134 N N . LEU C 1 223 ? 46.29300 18.81900 -78.54800 1.000 18.13902 221 LEU B N 1
ATOM 6135 C CA . LEU C 1 223 ? 46.99700 17.54300 -78.64800 1.000 22.71851 221 LEU B CA 1
ATOM 6136 C C . LEU C 1 223 ? 47.00200 17.03300 -80.09100 1.000 26.49791 221 LEU B C 1
ATOM 6137 O O . LEU C 1 223 ? 48.03800 16.54600 -80.58500 1.000 27.54278 221 LEU B O 1
ATOM 6142 N N . ASP C 1 224 ? 45.87100 17.17000 -80.79300 1.000 25.75572 222 ASP B N 1
ATOM 6143 C CA . ASP C 1 224 ? 45.75900 16.81200 -82.21100 1.000 30.29574 222 ASP B CA 1
ATOM 6144 C C . ASP C 1 224 ? 45.13100 17.99700 -82.92200 1.000 28.45078 222 ASP B C 1
ATOM 6145 O O . ASP C 1 224 ? 43.93500 18.26700 -82.74300 1.000 27.21642 222 ASP B O 1
ATOM 6150 N N . PHE C 1 225 ? 45.92700 18.68900 -83.73700 1.000 26.10050 223 PHE B N 1
ATOM 6151 C CA . PHE C 1 225 ? 45.46900 19.95700 -84.28700 1.000 25.82152 223 PHE B CA 1
ATOM 6152 C C . PHE C 1 225 ? 44.27900 19.75400 -85.21400 1.000 28.74029 223 PHE B C 1
ATOM 6153 O O . PHE C 1 225 ? 43.31000 20.51900 -85.17500 1.000 29.41668 223 PHE B O 1
ATOM 6161 N N . GLU C 1 226 ? 44.34800 18.73700 -86.06500 1.000 28.47973 224 GLU B N 1
ATOM 6162 C CA . GLU C 1 226 ? 43.25400 18.50400 -86.99700 1.000 30.99582 224 GLU B CA 1
ATOM 6163 C C . GLU C 1 226 ? 41.96200 18.20000 -86.25000 1.000 29.37457 224 GLU B C 1
ATOM 6164 O O . GLU C 1 226 ? 40.90300 18.76000 -86.56600 1.000 26.10050 224 GLU B O 1
ATOM 6170 N N . ASN C 1 227 ? 42.03800 17.35400 -85.22500 1.000 29.65619 225 ASN B N 1
ATOM 6171 C CA . ASN C 1 227 ? 40.83600 17.03700 -84.46300 1.000 38.09404 225 ASN B CA 1
ATOM 6172 C C . ASN C 1 227 ? 40.27300 18.26600 -83.76600 1.000 34.86734 225 ASN B C 1
ATOM 6173 O O . ASN C 1 227 ? 39.04300 18.43800 -83.68600 1.000 32.94606 225 ASN B O 1
ATOM 6178 N N . GLU C 1 228 ? 41.15800 19.11600 -83.23100 1.000 26.42948 226 GLU B N 1
ATOM 6179 C CA . GLU C 1 228 ? 40.68600 20.29000 -82.52400 1.000 24.81350 226 GLU B CA 1
ATOM 6180 C C . GLU C 1 228 ? 39.98400 21.26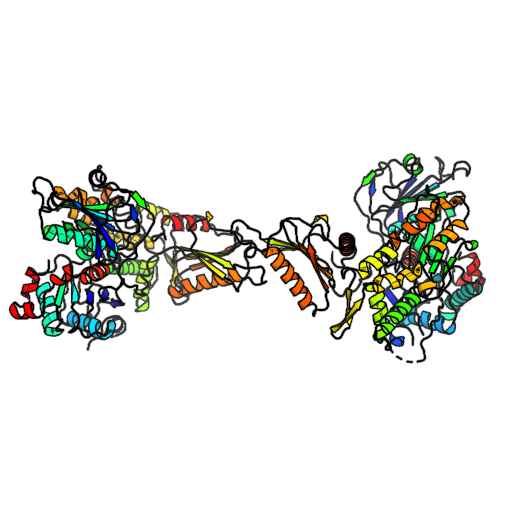500 -83.47600 1.000 23.27911 226 GLU B C 1
ATOM 6181 O O . GLU C 1 228 ? 38.99200 21.88800 -83.09800 1.000 22.15266 226 GLU B O 1
ATOM 6187 N N . MET C 1 229 ? 40.50100 21.45000 -84.70300 1.000 26.31895 227 MET B N 1
ATOM 6188 C CA . MET C 1 229 ? 39.78600 22.30000 -85.65600 1.000 27.10062 227 MET B CA 1
ATOM 6189 C C . MET C 1 229 ? 38.38900 21.74600 -85.92300 1.000 29.03506 227 MET B C 1
ATOM 6190 O O . MET C 1 229 ? 37.42800 22.50500 -86.10400 1.000 24.12658 227 MET B O 1
ATOM 6195 N N . ALA C 1 230 ? 38.27600 20.41700 -86.03900 1.000 28.41393 228 ALA B N 1
ATOM 6196 C CA . ALA C 1 230 ? 36.97400 19.83300 -86.30800 1.000 30.30890 228 ALA B CA 1
ATOM 6197 C C . ALA C 1 230 ? 36.03300 20.11100 -85.15000 1.000 29.66408 228 ALA B C 1
ATOM 6198 O O . ALA C 1 230 ? 34.86200 20.43800 -85.35300 1.000 27.16115 228 ALA B O 1
ATOM 6200 N N . THR C 1 231 ? 36.54400 20.00100 -83.92600 1.000 25.20829 229 THR B N 1
ATOM 6201 C CA . THR C 1 231 ? 35.75300 20.28700 -82.73900 1.000 26.36106 229 THR B CA 1
ATOM 6202 C C . THR C 1 231 ? 35.29600 21.73800 -82.72600 1.000 27.10588 229 THR B C 1
ATOM 6203 O O . THR C 1 231 ? 34.11900 22.02000 -82.48800 1.000 26.30842 229 THR B O 1
ATOM 6207 N N . ALA C 1 232 ? 36.21800 22.69000 -82.98100 1.000 25.91363 230 ALA B N 1
ATOM 6208 C CA . ALA C 1 232 ? 35.80100 24.10000 -83.01100 1.000 24.83982 230 ALA B CA 1
ATOM 6209 C C . ALA C 1 232 ? 34.80200 24.37200 -84.13400 1.000 28.84293 230 ALA B C 1
ATOM 6210 O O . ALA C 1 232 ? 33.99100 25.30000 -84.03900 1.000 29.98781 230 ALA B O 1
ATOM 6212 N N . ALA C 1 233 ? 34.84100 23.58400 -85.20600 1.000 26.09523 231 ALA B N 1
ATOM 6213 C CA . ALA C 1 233 ? 33.92300 23.83200 -86.31100 1.000 27.82702 231 ALA B CA 1
ATOM 6214 C C . ALA C 1 233 ? 32.49400 23.36800 -86.02900 1.000 29.60881 231 ALA B C 1
ATOM 6215 O O . ALA C 1 233 ? 31.55200 23.86800 -86.66300 1.000 31.28270 231 ALA B O 1
ATOM 6217 N N . SER C 1 234 ? 32.30300 22.43500 -85.08100 1.000 29.55354 232 SER B N 1
ATOM 6218 C CA . SER C 1 234 ? 31.00900 21.78800 -84.90800 1.000 37.43344 232 SER B CA 1
ATOM 6219 C C . SER C 1 234 ? 30.35000 22.03700 -83.55500 1.000 41.82344 232 SER B C 1
ATOM 6220 O O . SER C 1 234 ? 29.24000 21.54200 -83.32300 1.000 47.50306 232 SER B O 1
ATOM 6223 N N . SER C 1 235 ? 30.96400 22.80800 -82.67100 1.000 40.65487 233 SER B N 1
ATOM 6224 C CA . SER C 1 235 ? 30.30100 23.13200 -81.41500 1.000 42.67354 233 SER B CA 1
ATOM 6225 C C . SER C 1 235 ? 30.92200 24.40200 -80.88300 1.000 39.81004 233 SER B C 1
ATOM 6226 O O . SER C 1 235 ? 31.92100 24.88900 -81.40600 1.000 39.78372 233 SER B O 1
ATOM 6229 N N . SER C 1 236 ? 30.30000 24.95600 -79.85100 1.000 40.25746 234 SER B N 1
ATOM 6230 C CA . SER C 1 236 ? 30.86100 26.12400 -79.19600 1.000 37.83085 234 SER B CA 1
ATOM 6231 C C . SER C 1 236 ? 31.61100 25.76600 -77.90500 1.000 36.23329 234 SER B C 1
ATOM 6232 O O . SER C 1 236 ? 31.90600 26.64100 -77.08500 1.000 38.36513 234 SER B O 1
ATOM 6235 N N . SER C 1 237 ? 31.98700 24.51000 -77.73200 1.000 33.23030 235 SER B N 1
ATOM 6236 C CA . SER C 1 237 ? 32.58100 24.13600 -76.45600 1.000 36.84915 235 SER B CA 1
ATOM 6237 C C . SER C 1 237 ? 33.99100 24.69700 -76.27400 1.000 35.84377 235 SER B C 1
ATOM 6238 O O . SER C 1 237 ? 34.50900 24.66400 -75.15800 1.000 36.25171 235 SER B O 1
ATOM 6241 N N . LEU C 1 238 ? 34.65200 25.17700 -77.33100 1.000 34.53309 236 LEU B N 1
ATOM 6242 C CA . LEU C 1 238 ? 35.99400 25.73400 -77.18500 1.000 35.34371 236 LEU B CA 1
ATOM 6243 C C . LEU C 1 238 ? 36.00200 27.25100 -77.18700 1.000 37.21236 236 LEU B C 1
ATOM 6244 O O . LEU C 1 238 ? 37.08400 27.85300 -77.15600 1.000 38.26511 236 LEU B O 1
ATOM 6249 N N . GLU C 1 239 ? 34.83500 27.86400 -77.14700 1.000 36.64913 237 GLU B N 1
ATOM 6250 C CA . GLU C 1 239 ? 34.68300 29.30000 -77.27300 1.000 43.45521 237 GLU B CA 1
ATOM 6251 C C . GLU C 1 239 ? 34.86100 29.95800 -75.91200 1.000 41.65236 237 GLU B C 1
ATOM 6252 O O . GLU C 1 239 ? 34.34600 29.46600 -74.90600 1.000 44.28163 237 GLU B O 1
ATOM 6258 N N . LYS C 1 240 ? 35.56300 31.08300 -75.89400 1.000 37.02286 238 LYS B N 1
ATOM 6259 C CA . LYS C 1 240 ? 35.86000 31.79300 -74.66200 1.000 39.34945 238 LYS B CA 1
ATOM 6260 C C . LYS C 1 240 ? 35.66300 33.26400 -74.95000 1.000 40.33378 238 LYS B C 1
ATOM 6261 O O . LYS C 1 240 ? 35.97000 33.72700 -76.05900 1.000 36.49385 238 LYS B O 1
ATOM 6267 N N . SER C 1 241 ? 35.14100 33.98800 -73.97100 1.000 42.34981 239 SER B N 1
ATOM 6268 C CA . SER C 1 241 ? 34.98600 35.42400 -74.08100 1.000 45.21068 239 SER B CA 1
ATOM 6269 C C . SER C 1 241 ? 36.06400 36.10400 -73.25400 1.000 47.35041 239 SER B C 1
ATOM 6270 O O . SER C 1 241 ? 36.64100 35.50900 -72.33700 1.000 50.70345 239 SER B O 1
ATOM 6273 N N . TYR C 1 242 ? 36.37900 37.33700 -73.63600 1.000 45.65547 240 TYR B N 1
ATOM 6274 C CA . TYR C 1 242 ? 37.35100 38.15800 -72.92900 1.000 46.15027 240 TYR B CA 1
ATOM 6275 C C . TYR C 1 242 ? 36.78100 39.57000 -72.93200 1.000 51.94307 240 TYR B C 1
ATOM 6276 O O . TYR C 1 242 ? 36.40400 40.08900 -73.99000 1.000 53.27218 240 TYR B O 1
ATOM 6285 N N . GLU C 1 243 ? 36.63100 40.15900 -71.74900 1.000 55.38559 241 GLU B N 1
ATOM 6286 C CA . GLU C 1 243 ? 36.02900 41.47800 -71.59200 1.000 59.36501 241 GLU B CA 1
ATOM 6287 C C . GLU C 1 243 ? 37.09500 42.56400 -71.53400 1.000 61.66792 241 GLU B C 1
ATOM 6288 O O . GLU C 1 243 ? 38.08900 42.41100 -70.80700 1.000 59.44923 241 GLU B O 1
ATOM 6294 N N . LEU C 1 244 ? 36.92500 43.65200 -72.29400 1.000 68.22660 242 LEU B N 1
ATOM 6295 C CA . LEU C 1 244 ? 37.88900 44.74300 -72.07100 1.000 75.44589 242 LEU B CA 1
ATOM 6296 C C . LEU C 1 244 ? 37.45300 45.57400 -70.85300 1.000 86.86305 242 LEU B C 1
ATOM 6297 O O . LEU C 1 244 ? 36.36700 45.36900 -70.31700 1.000 91.31095 242 LEU B O 1
ATOM 6302 N N . PRO C 1 245 ? 38.31300 46.49900 -70.37200 1.000 92.77165 243 PRO B N 1
ATOM 6303 C CA . PRO C 1 245 ? 38.05200 47.16700 -69.07700 1.000 101.76746 243 PRO B CA 1
ATOM 6304 C C . PRO C 1 245 ? 36.73800 47.95200 -69.00000 1.000 110.99752 243 PRO B C 1
ATOM 6305 O O . PRO C 1 245 ? 36.25700 48.20500 -67.87500 1.000 112.86353 243 PRO B O 1
ATOM 6309 N N . ASP C 1 246 ? 36.18300 48.35000 -70.13100 1.000 116.29815 244 ASP B N 1
ATOM 6310 C CA . ASP C 1 246 ? 34.90700 49.05100 -70.19900 1.000 125.42293 244 ASP B CA 1
ATOM 6311 C C . ASP C 1 246 ? 33.69600 48.12400 -70.07500 1.000 128.87598 244 ASP B C 1
ATOM 6312 O O . ASP C 1 246 ? 32.59900 48.59900 -69.74900 1.000 134.41875 244 ASP B O 1
ATOM 6317 N N . GLY C 1 247 ? 33.87800 46.81700 -70.29100 1.000 122.95158 245 GLY B N 1
ATOM 6318 C CA . GLY C 1 247 ? 32.79100 45.85600 -70.31600 1.000 118.91952 245 GLY B CA 1
ATOM 6319 C C . GLY C 1 247 ? 32.51300 45.23600 -71.67300 1.000 111.27650 245 GLY B C 1
ATOM 6320 O O . GLY C 1 247 ? 31.69400 44.30800 -71.75000 1.000 114.82956 245 GLY B O 1
ATOM 6321 N N . GLN C 1 248 ? 33.15600 45.71900 -72.74200 1.000 101.59639 246 GLN B N 1
ATOM 6322 C CA . GLN C 1 248 ? 32.96500 45.18200 -74.08600 1.000 87.78684 246 GLN B CA 1
ATOM 6323 C C . GLN C 1 248 ? 33.69100 43.84400 -74.27500 1.000 78.41203 246 GLN B C 1
ATOM 6324 O O . GLN C 1 248 ? 34.83100 43.66200 -73.82400 1.000 76.67761 246 GLN B O 1
ATOM 6330 N N . VAL C 1 249 ? 33.04700 42.92000 -74.99200 1.000 71.38487 247 VAL B N 1
ATOM 6331 C CA . VAL C 1 249 ? 33.45900 41.51900 -75.01800 1.000 62.57066 247 VAL B CA 1
ATOM 6332 C C . VAL C 1 249 ? 33.96000 41.10800 -76.39900 1.000 61.62581 247 VAL B C 1
ATOM 6333 O O . VAL C 1 249 ? 33.36900 41.44400 -77.42900 1.000 65.34468 247 VAL B O 1
ATOM 6337 N N . ILE C 1 250 ? 35.05600 40.37800 -76.41500 1.000 57.94642 248 ILE B N 1
ATOM 6338 C CA . ILE C 1 250 ? 35.55700 39.75300 -77.62100 1.000 56.24885 248 ILE B CA 1
ATOM 6339 C C . ILE C 1 250 ? 35.56000 38.24800 -77.36700 1.000 52.69842 248 ILE B C 1
ATOM 6340 O O . ILE C 1 250 ? 35.85400 37.80600 -76.25000 1.000 53.34324 248 ILE B O 1
ATOM 6345 N N . THR C 1 251 ? 35.23800 37.46500 -78.39400 1.000 47.71362 249 THR B N 1
ATOM 6346 C CA . THR C 1 251 ? 35.13300 36.01500 -78.28600 1.000 43.91053 249 THR B CA 1
ATOM 6347 C C . THR C 1 251 ? 36.07900 35.36000 -79.27700 1.000 40.17587 249 THR B C 1
ATOM 6348 O O . THR C 1 251 ? 36.20800 35.82100 -80.41300 1.000 41.38391 249 THR B O 1
ATOM 6352 N N . ILE C 1 252 ? 36.77600 34.31500 -78.83100 1.000 36.00168 250 ILE B N 1
ATOM 6353 C CA . ILE C 1 252 ? 37.62200 33.52800 -79.71600 1.000 33.66719 250 ILE B CA 1
ATOM 6354 C C . ILE C 1 252 ? 37.39200 32.04100 -79.47800 1.000 31.61958 250 ILE B C 1
ATOM 6355 O O . ILE C 1 252 ? 36.96900 31.61500 -78.39900 1.000 32.77761 250 ILE B O 1
ATOM 6360 N N . GLY C 1 253 ? 37.62400 31.25800 -80.52300 1.000 28.53763 251 GLY B N 1
ATOM 6361 C CA . GLY C 1 253 ? 37.49900 29.81600 -80.47200 1.000 27.69806 251 GLY B CA 1
ATOM 6362 C C . GLY C 1 253 ? 38.77300 29.19400 -81.01000 1.000 26.86112 251 GLY B C 1
ATOM 6363 O O . GLY C 1 253 ? 39.75800 29.09300 -80.26200 1.000 27.29801 251 GLY B O 1
ATOM 6364 N N . ASN C 1 254 ? 38.82400 28.86900 -82.32300 1.000 21.57890 252 ASN B N 1
ATOM 6365 C CA . ASN C 1 254 ? 39.99400 28.14800 -82.79500 1.000 23.01329 252 ASN B CA 1
ATOM 6366 C C . ASN C 1 254 ? 41.24500 29.02000 -82.78500 1.000 22.28425 252 ASN B C 1
ATOM 6367 O O . ASN C 1 254 ? 42.34200 28.47800 -82.74300 1.000 24.30555 252 ASN B O 1
ATOM 6372 N N . GLU C 1 255 ? 41.10300 30.34500 -82.73100 1.000 23.75548 253 GLU B N 1
ATOM 6373 C CA . GLU C 1 255 ? 42.24700 31.22200 -82.47800 1.000 23.75811 253 GLU B CA 1
ATOM 6374 C C . GLU C 1 255 ? 42.99400 30.81100 -81.22200 1.000 24.01604 253 GLU B C 1
ATOM 6375 O O . GLU C 1 255 ? 44.23000 30.97400 -81.14700 1.000 23.76074 253 GLU B O 1
ATOM 6381 N N . ARG C 1 256 ? 42.28000 30.25600 -80.23100 1.000 23.15541 254 ARG B N 1
ATOM 6382 C CA . ARG C 1 256 ? 42.94500 29.88600 -78.98000 1.000 22.48427 254 ARG B CA 1
ATOM 6383 C C . ARG C 1 256 ? 44.08900 28.92600 -79.22400 1.000 20.32875 254 ARG B C 1
ATOM 6384 O O . ARG C 1 256 ? 45.13300 29.01300 -78.56600 1.000 19.22073 254 ARG B O 1
ATOM 6392 N N . PHE C 1 257 ? 43.91100 27.97200 -80.14400 1.000 19.16019 255 PHE B N 1
ATOM 6393 C CA . PHE C 1 257 ? 44.97700 27.00200 -80.35700 1.000 19.68920 255 PHE B CA 1
ATOM 6394 C C . PHE C 1 257 ? 45.68400 27.15400 -81.69100 1.000 19.51813 255 PHE B C 1
ATOM 6395 O O . PHE C 1 257 ? 46.79600 26.62500 -81.83800 1.000 21.36835 255 PHE B O 1
ATOM 6403 N N . ARG C 1 258 ? 45.11400 27.89700 -82.64100 1.000 20.03661 256 ARG B N 1
ATOM 6404 C CA . ARG C 1 258 ? 45.84500 28.17900 -83.88400 1.000 22.33952 256 ARG B CA 1
ATOM 6405 C C . ARG C 1 258 ? 47.10900 28.97800 -83.58500 1.000 23.93971 256 ARG B C 1
ATOM 6406 O O . ARG C 1 258 ? 48.18200 28.70900 -84.15300 1.000 22.79484 256 ARG B O 1
ATOM 6414 N N . CYS C 1 259 ? 47.01800 29.89900 -82.62400 1.000 23.24226 257 CYS B N 1
ATOM 6415 C CA . CYS C 1 259 ? 48.12700 30.80300 -82.34300 1.000 22.32636 257 CYS B CA 1
ATOM 6416 C C . CYS C 1 259 ? 49.35400 30.06000 -81.82300 1.000 19.23125 257 CYS B C 1
ATOM 6417 O O . CYS C 1 259 ? 50.39700 30.09000 -82.49900 1.000 19.56024 257 CYS B O 1
ATOM 6420 N N . PRO C 1 260 ? 49.30100 29.30700 -80.71900 1.000 20.13662 258 PRO B N 1
ATOM 6421 C CA . PRO C 1 260 ? 50.51800 28.56700 -80.32400 1.000 22.80273 258 PRO B CA 1
ATOM 6422 C C . PRO C 1 260 ? 50.81600 27.36900 -81.20600 1.000 24.65296 258 PRO B C 1
ATOM 6423 O O . PRO C 1 260 ? 51.94800 26.88300 -81.16900 1.000 24.79508 258 PRO B O 1
ATOM 6427 N N . GLU C 1 261 ? 49.88100 26.92100 -82.05600 1.000 24.05288 259 GLU B N 1
ATOM 6428 C CA . GLU C 1 261 ? 50.22300 25.88300 -83.02400 1.000 22.70799 259 GLU B CA 1
ATOM 6429 C C . GLU C 1 261 ? 51.38600 26.30500 -83.92900 1.000 22.17634 259 GLU B C 1
ATOM 6430 O O . GLU C 1 261 ? 52.08700 25.44400 -84.46600 1.000 21.69997 259 GLU B O 1
ATOM 6436 N N . THR C 1 262 ? 51.62000 27.61400 -84.07700 1.000 19.43391 260 THR B N 1
ATOM 6437 C CA . THR C 1 262 ? 52.74100 28.11600 -84.86300 1.000 24.45556 260 THR B CA 1
ATOM 6438 C C . THR C 1 262 ? 54.08100 27.54400 -84.39900 1.000 25.70835 260 THR B C 1
ATOM 6439 O O . THR C 1 262 ? 55.00800 27.40100 -85.21800 1.000 22.94486 260 THR B O 1
ATOM 6443 N N . LEU C 1 263 ? 54.21500 27.22300 -83.09600 1.000 20.13399 261 LEU B N 1
ATOM 6444 C CA . LEU C 1 263 ? 55.47000 26.64100 -82.59600 1.000 20.25769 261 LEU B CA 1
ATOM 6445 C C . LEU C 1 263 ? 55.77400 25.29000 -83.23400 1.000 19.95766 261 LEU B C 1
ATOM 6446 O O . LEU C 1 263 ? 56.94400 24.95200 -83.44300 1.000 21.22886 261 LEU B O 1
ATOM 6451 N N . PHE C 1 264 ? 54.74000 24.50600 -83.54900 1.000 18.43642 262 PHE B N 1
ATOM 6452 C CA . PHE C 1 264 ? 54.89600 23.20900 -84.20000 1.000 19.51813 262 PHE B CA 1
ATOM 6453 C C . PHE C 1 264 ? 54.81500 23.32000 -85.71900 1.000 20.81039 262 PHE B C 1
ATOM 6454 O O . PHE C 1 264 ? 55.34200 22.44500 -86.40900 1.000 22.33426 262 PHE B O 1
ATOM 6462 N N . GLN C 1 265 ? 54.16300 24.36400 -86.24200 1.000 23.62915 263 GLN B N 1
ATOM 6463 C CA . GLN C 1 265 ? 54.09500 24.65000 -87.68200 1.000 24.46872 263 GLN B CA 1
ATOM 6464 C C . GLN C 1 265 ? 54.41700 26.11400 -87.94200 1.000 23.50019 263 GLN B C 1
ATOM 6465 O O . GLN C 1 265 ? 53.51800 26.94700 -88.10600 1.000 22.76062 263 GLN B O 1
ATOM 6471 N N . PRO C 1 266 ? 55.69900 26.45900 -88.01900 1.000 24.61611 264 PRO B N 1
ATOM 6472 C CA . PRO C 1 266 ? 56.06500 27.86600 -88.24800 1.000 25.40568 264 PRO B CA 1
ATOM 6473 C C . PRO C 1 266 ? 55.59200 28.41700 -89.57800 1.000 31.08531 264 PRO B C 1
ATOM 6474 O O . PRO C 1 266 ? 55.68800 29.63500 -89.76700 1.000 34.82260 264 PRO B O 1
ATOM 6478 N N . SER C 1 267 ? 55.09700 27.57700 -90.50800 1.000 31.63011 265 SER B N 1
ATOM 6479 C CA . SER C 1 267 ? 54.51500 28.10000 -91.74300 1.000 34.60678 265 SER B CA 1
ATOM 6480 C C . SER C 1 267 ? 53.23800 28.88700 -91.50200 1.000 32.66444 265 SER B C 1
ATOM 6481 O O . SER C 1 267 ? 52.86200 29.67000 -92.37300 1.000 34.22779 265 SER B O 1
ATOM 6484 N N . PHE C 1 268 ? 52.57600 28.72200 -90.34500 1.000 30.56682 266 PHE B N 1
ATOM 6485 C CA . PHE C 1 268 ? 51.40400 29.54400 -90.03200 1.000 29.10349 266 PHE B CA 1
ATOM 6486 C C . PHE C 1 268 ? 51.72000 31.03400 -90.08000 1.000 31.28533 266 PHE B C 1
ATOM 6487 O O . PHE C 1 268 ? 50.83700 31.84000 -90.38100 1.000 32.80920 266 PHE B O 1
ATOM 6495 N N . ILE C 1 269 ? 52.95000 31.42300 -89.75400 1.000 30.51682 267 ILE B N 1
ATOM 6496 C CA . ILE C 1 269 ? 53.37200 32.81100 -89.88300 1.000 33.89617 267 ILE B CA 1
ATOM 6497 C C . ILE C 1 269 ? 54.36600 32.97500 -91.03800 1.000 35.94115 267 ILE B C 1
ATOM 6498 O O . ILE C 1 269 ? 55.08500 33.97200 -91.10600 1.000 36.88074 267 ILE B O 1
ATOM 6503 N N . GLY C 1 270 ? 54.40000 32.01300 -91.96700 1.000 36.09643 268 GLY B N 1
ATOM 6504 C CA . GLY C 1 270 ? 55.20600 32.14400 -93.17000 1.000 35.36213 268 GLY B CA 1
ATOM 6505 C C . GLY C 1 270 ? 56.68800 31.84600 -93.04900 1.000 39.42578 268 GLY B C 1
ATOM 6506 O O . GLY C 1 270 ? 57.46500 32.36900 -93.85500 1.000 40.09954 268 GLY B O 1
ATOM 6507 N N . MET C 1 271 ? 57.10800 31.05500 -92.05400 1.000 39.72845 269 MET B N 1
ATOM 6508 C CA . MET C 1 271 ? 58.49200 30.61200 -91.88300 1.000 45.51335 269 MET B CA 1
ATOM 6509 C C . MET C 1 271 ? 58.70400 29.20900 -92.43500 1.000 51.00612 269 MET B C 1
ATOM 6510 O O . MET C 1 271 ? 58.00300 28.29100 -91.98800 1.000 50.92716 269 MET B O 1
ATOM 6515 N N . GLU C 1 272 ? 59.59900 29.00300 -93.43200 1.000 57.96484 270 GLU B N 1
ATOM 6516 C CA . GLU C 1 272 ? 59.81900 27.54900 -93.43200 1.000 63.58131 270 GLU B CA 1
ATOM 6517 C C . GLU C 1 272 ? 60.91500 27.33600 -92.38500 1.000 59.96772 270 GLU B C 1
ATOM 6518 O O . GLU C 1 272 ? 62.02100 27.88400 -92.46300 1.000 66.06582 270 GLU B O 1
ATOM 6524 N N . SER C 1 273 ? 60.62000 26.56300 -91.38100 1.000 54.71182 271 SER B N 1
ATOM 6525 C CA . SER C 1 273 ? 61.67700 26.06800 -90.52900 1.000 49.44803 271 SER B CA 1
ATOM 6526 C C . SER C 1 273 ? 61.00300 24.94600 -89.77400 1.000 42.15769 271 SER B C 1
ATOM 6527 O O . SER C 1 273 ? 59.78600 24.84000 -89.81300 1.000 29.77199 271 SER B O 1
ATOM 6530 N N . ALA C 1 274 ? 61.78800 24.08400 -89.14800 1.000 38.83097 272 ALA B N 1
ATOM 6531 C CA . ALA C 1 274 ? 61.22100 23.00200 -88.38500 1.000 31.88277 272 ALA B CA 1
ATOM 6532 C C . ALA C 1 274 ? 60.49800 23.57900 -87.18100 1.000 30.60367 272 ALA B C 1
ATOM 6533 O O . ALA C 1 274 ? 60.84600 24.65600 -86.68400 1.000 29.25351 272 ALA B O 1
ATOM 6535 N N . GLY C 1 275 ? 59.43700 22.88400 -86.74700 1.000 30.83791 273 GLY B N 1
ATOM 6536 C CA . GLY C 1 275 ? 58.78400 23.21000 -85.48800 1.000 23.80285 273 GLY B CA 1
ATOM 6537 C C . GLY C 1 275 ? 59.60800 22.76700 -84.28000 1.000 23.66073 273 GLY B C 1
ATOM 6538 O O . GLY C 1 275 ? 60.61600 22.06900 -84.40500 1.000 25.30830 273 GLY B O 1
ATOM 6539 N N . ILE C 1 276 ? 59.18400 23.20100 -83.07900 1.000 19.77342 274 ILE B N 1
ATOM 6540 C CA . ILE C 1 276 ? 59.98600 22.93900 -81.88200 1.000 21.65786 274 ILE B CA 1
ATOM 6541 C C . ILE C 1 276 ? 60.09900 21.45100 -81.56200 1.000 23.22384 274 ILE B C 1
ATOM 6542 O O . ILE C 1 276 ? 61.05100 21.05100 -80.89300 1.000 22.30004 274 ILE B O 1
ATOM 6547 N N . HIS C 1 277 ? 59.16000 20.61100 -82.00500 1.000 23.36333 275 HIS B N 1
ATOM 6548 C CA . HIS C 1 277 ? 59.34000 19.17300 -81.76200 1.000 21.84472 275 HIS B CA 1
ATOM 6549 C C . HIS C 1 277 ? 60.45100 18.62700 -82.63500 1.000 23.66073 275 HIS B C 1
ATOM 6550 O O . HIS C 1 277 ? 61.24200 17.78400 -82.20100 1.000 23.73969 275 HIS B O 1
ATOM 6557 N N . GLU C 1 278 ? 60.55700 19.13300 -83.85600 1.000 22.98960 276 GLU B N 1
ATOM 6558 C CA . GLU C 1 278 ? 61.60800 18.65900 -84.74200 1.000 24.76613 276 GLU B CA 1
ATOM 6559 C C . GLU C 1 278 ? 62.96800 19.21900 -84.36300 1.000 22.95538 276 GLU B C 1
ATOM 6560 O O . GLU C 1 278 ? 63.97500 18.51600 -84.46500 1.000 22.16318 276 GLU B O 1
ATOM 6566 N N . THR C 1 279 ? 63.03400 20.47400 -83.91800 1.000 20.94988 277 THR B N 1
ATOM 6567 C CA . THR C 1 279 ? 64.33600 20.97200 -83.49700 1.000 22.58955 277 THR B CA 1
ATOM 6568 C C . THR C 1 279 ? 64.81300 20.27000 -82.21000 1.000 21.60522 277 THR B C 1
ATOM 6569 O O . THR C 1 279 ? 66.01300 20.02800 -82.06400 1.000 24.05815 277 THR B O 1
ATOM 6573 N N . THR C 1 280 ? 63.90300 19.91000 -81.29600 1.000 20.86040 278 THR B N 1
ATOM 6574 C CA . THR C 1 280 ? 64.27100 19.08100 -80.13700 1.000 20.51825 278 THR B CA 1
ATOM 6575 C C . THR C 1 280 ? 64.87500 17.77500 -80.60800 1.000 22.77905 278 THR B C 1
ATOM 6576 O O . THR C 1 280 ? 65.96000 17.37100 -80.17600 1.000 18.87068 278 THR B O 1
ATOM 6580 N N . TYR C 1 281 ? 64.16800 17.10500 -81.52400 1.000 22.58165 279 TYR B N 1
ATOM 6581 C CA . TYR C 1 281 ? 64.62100 15.82900 -82.03000 1.000 21.63154 279 TYR B CA 1
ATOM 6582 C C . TYR C 1 281 ? 65.98000 15.96900 -82.71600 1.000 25.03721 279 TYR B C 1
ATOM 6583 O O . TYR C 1 281 ? 66.89500 15.17100 -82.46700 1.000 24.16869 279 TYR B O 1
ATOM 6592 N N . ASN C 1 282 ? 66.12000 16.96300 -83.60900 1.000 23.58704 280 ASN B N 1
ATOM 6593 C CA . ASN C 1 282 ? 67.39000 17.18200 -84.29700 1.000 23.45808 280 ASN B CA 1
ATOM 6594 C C . ASN C 1 282 ? 68.51200 17.45900 -83.29700 1.000 25.83204 280 ASN B C 1
ATOM 6595 O O . ASN C 1 282 ? 69.62800 16.93800 -83.43700 1.000 23.00276 280 ASN B O 1
ATOM 6600 N N . SER C 1 283 ? 68.23700 18.27600 -82.27500 1.000 20.47614 281 SER B N 1
ATOM 6601 C CA . SER C 1 283 ? 69.26200 18.55000 -81.27900 1.000 22.31057 281 SER B CA 1
ATOM 6602 C C . SER C 1 283 ? 69.73200 17.25700 -80.59200 1.000 22.74746 281 SER B C 1
ATOM 6603 O O . SER C 1 283 ? 70.93800 16.97600 -80.51700 1.000 22.64482 281 SER B O 1
ATOM 6606 N N . ILE C 1 284 ? 68.79500 16.43100 -80.13900 1.000 24.01077 282 ILE B N 1
ATOM 6607 C CA . ILE C 1 284 ? 69.15000 15.18500 -79.46700 1.000 25.13722 282 ILE B CA 1
ATOM 6608 C C . ILE C 1 284 ? 69.97900 14.31400 -80.38200 1.000 28.19549 282 ILE B C 1
ATOM 6609 O O . ILE C 1 284 ? 70.96200 13.69100 -79.94700 1.000 27.06114 282 ILE B O 1
ATOM 6614 N N . MET C 1 285 ? 69.63000 14.30300 -81.68100 1.000 27.32170 283 MET B N 1
ATOM 6615 C CA . MET C 1 285 ? 70.31900 13.49600 -82.67200 1.000 30.24310 283 MET B CA 1
ATOM 6616 C C . MET C 1 285 ? 71.69400 14.04800 -83.03700 1.000 32.18017 283 MET B C 1
ATOM 6617 O O . MET C 1 285 ? 72.48200 13.32700 -83.65900 1.000 32.69076 283 MET B O 1
ATOM 6622 N N . LYS C 1 286 ? 71.98600 15.31800 -82.73100 1.000 28.01389 284 LYS B N 1
ATOM 6623 C CA . LYS C 1 286 ? 73.34000 15.80400 -82.94400 1.000 29.55354 284 LYS B CA 1
ATOM 6624 C C . LYS C 1 286 ? 74.27200 15.40000 -81.81700 1.000 30.96161 284 LYS B C 1
ATOM 6625 O O . LYS C 1 286 ? 75.47600 15.63800 -81.93500 1.000 35.47004 284 LYS B O 1
ATOM 6631 N N . CYS C 1 287 ? 73.76500 14.79400 -80.74300 1.000 26.25315 285 CYS B N 1
ATOM 6632 C CA . CYS C 1 287 ? 74.57900 14.43900 -79.59000 1.000 24.18448 285 CYS B CA 1
ATOM 6633 C C . CYS C 1 287 ? 75.07300 12.99800 -79.65100 1.000 26.19788 285 CYS B C 1
ATOM 6634 O O . CYS C 1 287 ? 74.49600 12.12700 -80.31800 1.000 30.56156 285 CYS B O 1
ATOM 6637 N N . ASP C 1 288 ? 76.16600 12.76300 -78.92800 1.000 25.81889 286 ASP B N 1
ATOM 6638 C CA . ASP C 1 288 ? 76.72700 11.42400 -78.76100 1.000 32.04068 286 ASP B CA 1
ATOM 6639 C C . ASP C 1 288 ? 75.64200 10.40500 -78.41100 1.000 31.68275 286 ASP B C 1
ATOM 6640 O O . ASP C 1 288 ? 74.83000 10.64700 -77.50300 1.000 28.50342 286 ASP B O 1
ATOM 6645 N N . ILE C 1 289 ? 75.63200 9.26800 -79.13200 1.000 32.63023 287 ILE B N 1
ATOM 6646 C CA . ILE C 1 289 ? 74.71000 8.15900 -78.85200 1.000 35.89115 287 ILE B CA 1
ATOM 6647 C C . ILE C 1 289 ? 74.79600 7.72700 -77.40300 1.000 37.81243 287 ILE B C 1
ATOM 6648 O O . ILE C 1 289 ? 73.86100 7.11700 -76.87800 1.000 36.72809 287 ILE B O 1
ATOM 6653 N N . ASP C 1 290 ? 75.93600 7.97100 -76.74900 1.000 38.22564 288 ASP B N 1
ATOM 6654 C CA . ASP C 1 290 ? 76.07500 7.55100 -75.36300 1.000 40.21535 288 ASP B CA 1
ATOM 6655 C C . ASP C 1 290 ? 75.05100 8.21800 -74.46100 1.000 33.93565 288 ASP B C 1
ATOM 6656 O O . ASP C 1 290 ? 74.56400 7.58700 -73.51800 1.000 33.04344 288 ASP B O 1
ATOM 6661 N N . ILE C 1 291 ? 74.70100 9.47600 -74.72900 1.000 28.37972 289 ILE B N 1
ATOM 6662 C CA . ILE C 1 291 ? 73.80500 10.19300 -73.84300 1.000 25.96627 289 ILE B CA 1
ATOM 6663 C C . ILE C 1 291 ? 72.39800 10.32900 -74.39500 1.000 22.04212 289 ILE B C 1
ATOM 6664 O O . ILE C 1 291 ? 71.57100 10.98000 -73.75400 1.000 19.62341 289 ILE B O 1
ATOM 6669 N N . ARG C 1 292 ? 72.10700 9.77400 -75.57800 1.000 23.13698 290 ARG B N 1
ATOM 6670 C CA . ARG C 1 292 ? 70.80200 10.00400 -76.19900 1.000 23.11856 290 ARG B CA 1
ATOM 6671 C C . ARG C 1 292 ? 69.65600 9.56900 -75.30300 1.000 27.98493 290 ARG B C 1
ATOM 6672 O O . ARG C 1 292 ? 68.63500 10.26100 -75.21500 1.000 27.91651 290 ARG B O 1
ATOM 6680 N N . LYS C 1 293 ? 69.78000 8.40600 -74.67000 1.000 22.05264 291 LYS B N 1
ATOM 6681 C CA . LYS C 1 293 ? 68.69200 7.93800 -73.82100 1.000 28.66923 291 LYS B CA 1
ATOM 6682 C C . LYS C 1 293 ? 68.42800 8.90700 -72.67300 1.000 27.02692 291 LYS B C 1
ATOM 6683 O O . LYS C 1 293 ? 67.27400 9.19000 -72.35000 1.000 23.97393 291 LYS B O 1
ATOM 6689 N N . ASP C 1 294 ? 69.48700 9.46100 -72.07800 1.000 26.92954 292 ASP B N 1
ATOM 6690 C CA . ASP C 1 294 ? 69.32200 10.42500 -70.99200 1.000 27.73227 292 ASP B CA 1
ATOM 6691 C C . ASP C 1 294 ? 68.68600 11.71600 -71.47900 1.000 25.48200 292 ASP B C 1
ATOM 6692 O O . ASP C 1 294 ? 67.93100 12.33400 -70.73900 1.000 22.11055 292 ASP B O 1
ATOM 6697 N N . LEU C 1 295 ? 69.00600 12.17100 -72.70200 1.000 24.21869 293 LEU B N 1
ATOM 6698 C CA . LEU C 1 295 ? 68.36800 13.38800 -73.20500 1.000 20.09451 293 LEU B CA 1
ATOM 6699 C C . LEU C 1 295 ? 66.86600 13.16800 -73.39300 1.000 21.01041 293 LEU B C 1
ATOM 6700 O O . LEU C 1 295 ? 66.04900 13.99700 -72.96400 1.000 20.46035 293 LEU B O 1
ATOM 6705 N N . TYR C 1 296 ? 66.48500 12.05200 -74.04100 1.000 20.73406 294 TYR B N 1
ATOM 6706 C CA . TYR C 1 296 ? 65.07600 11.73900 -74.27700 1.000 20.54720 294 TYR B CA 1
ATOM 6707 C C . TYR C 1 296 ? 64.27900 11.67000 -72.97600 1.000 21.58153 294 TYR B C 1
ATOM 6708 O O . TYR C 1 296 ? 63.10500 12.05100 -72.92800 1.000 22.89748 294 TYR B O 1
ATOM 6717 N N . ALA C 1 297 ? 64.88100 11.15400 -71.92500 1.000 18.04953 295 ALA B N 1
ATOM 6718 C CA . ALA C 1 297 ? 64.17100 10.98900 -70.67900 1.000 19.81817 295 ALA B CA 1
ATOM 6719 C C . ALA C 1 297 ? 64.24400 12.23600 -69.81900 1.000 21.31308 295 ALA B C 1
ATOM 6720 O O . ALA C 1 297 ? 63.68800 12.22900 -68.72100 1.000 24.14763 295 ALA B O 1
ATOM 6722 N N . ASN C 1 298 ? 64.89700 13.30300 -70.28800 1.000 17.11258 296 ASN B N 1
ATOM 6723 C CA . ASN C 1 298 ? 65.15000 14.47900 -69.48200 1.000 15.67293 296 ASN B CA 1
ATOM 6724 C C . ASN C 1 298 ? 65.04100 15.77900 -70.29300 1.000 18.13375 296 ASN B C 1
ATOM 6725 O O . ASN C 1 298 ? 65.95200 16.59100 -70.30100 1.000 15.24130 296 ASN B O 1
ATOM 6730 N N . ASN C 1 299 ? 63.88300 15.98500 -70.91900 1.000 23.85286 297 ASN B N 1
ATOM 6731 C CA A ASN C 1 299 ? 63.53400 17.21100 -71.64100 1.000 29.21140 297 ASN B CA 1
ATOM 6732 C CA B ASN C 1 299 ? 63.56900 17.21500 -71.64200 0.000 30.26679 297 ASN B CA 1
ATOM 6733 C C . ASN C 1 299 ? 62.89600 18.20700 -70.69300 1.000 24.09499 297 ASN B C 1
ATOM 6734 O O . ASN C 1 299 ? 61.75700 18.00900 -70.29100 1.000 15.95718 297 ASN B O 1
ATOM 6743 N N . VAL C 1 300 ? 63.55400 19.31300 -70.39900 1.000 19.43654 298 VAL B N 1
ATOM 6744 C CA . VAL C 1 300 ? 63.01100 20.27900 -69.43500 1.000 12.71731 298 VAL B CA 1
ATOM 6745 C C . VAL C 1 300 ? 62.59400 21.53900 -70.17300 1.000 15.35710 298 VAL B C 1
ATOM 6746 O O . VAL C 1 300 ? 63.35500 22.05100 -70.98900 1.000 15.41764 298 VAL B O 1
ATOM 6750 N N . MET C 1 301 ? 61.36900 22.01400 -69.91400 1.000 16.81781 299 MET B N 1
ATOM 6751 C CA . MET C 1 301 ? 60.81800 23.21800 -70.53100 1.000 17.94689 299 MET B CA 1
ATOM 6752 C C . MET C 1 301 ? 61.01700 24.43900 -69.63300 1.000 18.34694 299 MET B C 1
ATOM 6753 O O . MET C 1 301 ? 60.77100 24.37100 -68.43100 1.000 19.15756 299 MET B O 1
ATOM 6758 N N . SER C 1 302 ? 61.47700 25.55500 -70.20300 1.000 14.52543 300 SER B N 1
ATOM 6759 C CA A SER C 1 302 ? 61.61300 26.79000 -69.43700 1.000 19.01017 300 SER B CA 1
ATOM 6760 C CA B SER C 1 302 ? 61.67300 26.78900 -69.45300 0.000 18.96017 300 SER B CA 1
ATOM 6761 C C . SER C 1 302 ? 61.29400 27.99700 -70.30400 1.000 17.17838 300 SER B C 1
ATOM 6762 O O . SER C 1 302 ? 61.43200 27.97500 -71.53000 1.000 14.22013 300 SER B O 1
ATOM 6767 N N . GLY C 1 303 ? 60.83900 29.06000 -69.64400 1.000 14.32803 301 GLY B N 1
ATOM 6768 C CA . GLY C 1 303 ? 60.50500 30.28400 -70.33300 1.000 12.84628 301 GLY B CA 1
ATOM 6769 C C . GLY C 1 303 ? 59.00300 30.42800 -70.48800 1.000 13.25685 301 GLY B C 1
ATOM 6770 O O . GLY C 1 303 ? 58.23900 29.46400 -70.39300 1.000 14.69387 301 GLY B O 1
ATOM 6771 N N . GLY C 1 304 ? 58.57300 31.67400 -70.66900 1.000 15.09655 302 GLY B N 1
ATOM 6772 C CA . GLY C 1 304 ? 57.15200 31.97100 -70.62500 1.000 14.63070 302 GLY B CA 1
ATOM 6773 C C . GLY C 1 304 ? 56.37100 31.33300 -71.75200 1.000 19.69183 302 GLY B C 1
ATOM 6774 O O . GLY C 1 304 ? 55.21100 30.94200 -71.56800 1.000 17.23891 302 GLY B O 1
ATOM 6775 N N . THR C 1 305 ? 56.99900 31.17200 -72.92500 1.000 18.03111 303 THR B N 1
ATOM 6776 C CA . THR C 1 305 ? 56.25500 30.62100 -74.03800 1.000 17.96531 303 THR B CA 1
ATOM 6777 C C . THR C 1 305 ? 56.06200 29.11800 -73.89800 1.000 18.54696 303 THR B C 1
ATOM 6778 O O . THR C 1 305 ? 55.30600 28.55200 -74.67000 1.000 19.20230 303 THR B O 1
ATOM 6782 N N . THR C 1 306 ? 56.66000 28.46100 -72.88600 1.000 16.62305 304 THR B N 1
ATOM 6783 C CA . THR C 1 306 ? 56.31500 27.05900 -72.62700 1.000 16.25984 304 THR B CA 1
ATOM 6784 C C . THR C 1 306 ? 55.15800 26.91300 -71.64200 1.000 15.97560 304 THR B C 1
ATOM 6785 O O . THR C 1 306 ? 54.86800 25.78900 -71.20600 1.000 20.44719 304 THR B O 1
ATOM 6789 N N . MET C 1 307 ? 54.49900 28.01700 -71.26700 1.000 16.20721 305 MET B N 1
ATOM 6790 C CA . MET C 1 307 ? 53.45000 27.98000 -70.24700 1.000 18.23903 305 MET B CA 1
ATOM 6791 C C . MET C 1 307 ? 52.10100 27.52900 -70.77500 1.000 18.17060 305 MET B C 1
ATOM 6792 O O . MET C 1 307 ? 51.20100 27.33100 -69.96300 1.000 19.34969 305 MET B O 1
ATOM 6797 N N . TYR C 1 308 ? 51.91900 27.41500 -72.09100 1.000 16.97046 306 TYR B N 1
ATOM 6798 C CA . TYR C 1 308 ? 50.61700 27.03700 -72.65200 1.000 16.89150 306 TYR B CA 1
ATOM 6799 C C . TYR C 1 308 ? 50.13100 25.71100 -72.07300 1.000 18.58644 306 TYR B C 1
ATOM 6800 O O . TYR C 1 308 ? 50.88400 24.72800 -72.09000 1.000 18.49959 306 TYR B O 1
ATOM 6809 N N . PRO C 1 309 ? 48.87900 25.62400 -71.63300 1.000 20.27612 307 PRO B N 1
ATOM 6810 C CA . PRO C 1 309 ? 48.26300 24.31400 -71.36600 1.000 18.84436 307 PRO B CA 1
ATOM 6811 C C . PRO C 1 309 ? 48.40000 23.40900 -72.58400 1.000 18.87068 307 PRO B C 1
ATOM 6812 O O . PRO C 1 309 ? 48.25500 23.85900 -73.71600 1.000 19.49444 307 PRO B O 1
ATOM 6816 N N . GLY C 1 310 ? 48.67600 22.12000 -72.34500 1.000 20.04451 308 GLY B N 1
ATOM 6817 C CA . GLY C 1 310 ? 48.76400 21.15500 -73.41600 1.000 23.69758 308 GLY B CA 1
ATOM 6818 C C . GLY C 1 310 ? 50.12200 21.02400 -74.08700 1.000 22.30794 308 GLY B C 1
ATOM 6819 O O . GLY C 1 310 ? 50.34600 20.01400 -74.77300 1.000 22.28425 308 GLY B O 1
ATOM 6820 N N . ILE C 1 311 ? 51.05500 21.96100 -73.86400 1.000 18.37326 309 ILE B N 1
ATOM 6821 C CA . ILE C 1 311 ? 52.29400 21.96200 -74.64300 1.000 20.62616 309 ILE B CA 1
ATOM 6822 C C . ILE C 1 311 ? 53.19400 20.79000 -74.27300 1.000 19.99187 309 ILE B C 1
ATOM 6823 O O . ILE C 1 311 ? 53.83400 20.20800 -75.14500 1.000 15.96770 309 ILE B O 1
ATOM 6828 N N . ALA C 1 312 ? 53.27600 20.43000 -72.98800 1.000 16.85728 310 ALA B N 1
ATOM 6829 C CA . ALA C 1 312 ? 54.05500 19.25200 -72.59700 1.000 18.44958 310 ALA B CA 1
ATOM 6830 C C . ALA C 1 312 ? 53.45100 17.95200 -73.16200 1.000 22.36058 310 ALA B C 1
ATOM 6831 O O . ALA C 1 312 ? 54.18400 17.09900 -73.67400 1.000 22.99486 310 ALA B O 1
ATOM 6833 N N . ASP C 1 313 ? 52.12200 17.77400 -73.10700 1.000 25.35830 311 ASP B N 1
ATOM 6834 C CA . ASP C 1 313 ? 51.52500 16.56300 -73.69200 1.000 24.86614 311 ASP B CA 1
ATOM 6835 C C . ASP C 1 313 ? 51.77600 16.47700 -75.19600 1.000 23.88971 311 ASP B C 1
ATOM 6836 O O . ASP C 1 313 ? 52.11400 15.41200 -75.72900 1.000 24.13184 311 ASP B O 1
ATOM 6841 N N . ARG C 1 314 ? 51.60300 17.58300 -75.90200 1.000 23.03960 312 ARG B N 1
ATOM 6842 C CA . ARG C 1 314 ? 51.84900 17.58400 -77.33300 1.000 19.27863 312 ARG B CA 1
ATOM 6843 C C . ARG C 1 314 ? 53.30900 17.26400 -77.64200 1.000 21.02621 312 ARG B C 1
ATOM 6844 O O . ARG C 1 314 ? 53.60800 16.51700 -78.57900 1.000 23.26858 312 ARG B O 1
ATOM 6852 N N . MET C 1 315 ? 54.22700 17.87400 -76.91200 1.000 17.62843 313 MET B N 1
ATOM 6853 C CA A MET C 1 315 ? 55.63700 17.58600 -77.11400 1.000 25.88731 313 MET B CA 1
ATOM 6854 C CA B MET C 1 315 ? 55.64400 17.57600 -77.10700 0.000 25.37409 313 MET B CA 1
ATOM 6855 C C . MET C 1 315 ? 55.92800 16.09400 -76.90500 1.000 24.65559 313 MET B C 1
ATOM 6856 O O . MET C 1 315 ? 56.67100 15.48200 -77.68500 1.000 22.23951 313 MET B O 1
ATOM 6865 N N . GLN C 1 316 ? 55.31300 15.48100 -75.88100 1.000 21.65260 314 GLN B N 1
ATOM 6866 C CA . GLN C 1 316 ? 55.49300 14.05300 -75.64600 1.000 21.80525 314 GLN B CA 1
ATOM 6867 C C . GLN C 1 316 ? 54.97800 13.23200 -76.82700 1.000 27.07693 314 GLN B C 1
ATOM 6868 O O . GLN C 1 316 ? 55.63000 12.27100 -77.26400 1.000 26.42685 314 GLN B O 1
ATOM 6874 N N . LYS C 1 317 ? 53.80100 13.57900 -77.34400 1.000 20.60247 315 LYS B N 1
ATOM 6875 C CA . LYS C 1 317 ? 53.27900 12.85200 -78.49000 1.000 25.21092 315 LYS B CA 1
ATOM 6876 C C . LYS C 1 317 ? 54.16700 13.03700 -79.72300 1.000 28.93242 315 LYS B C 1
ATOM 6877 O O . LYS C 1 317 ? 54.55300 12.05300 -80.36500 1.000 29.28772 315 LYS B O 1
ATOM 6883 N N . GLU C 1 318 ? 54.57600 14.27700 -80.03300 1.000 26.56634 316 GLU B N 1
ATOM 6884 C CA . GLU C 1 318 ? 55.36000 14.47200 -81.25500 1.000 25.87415 316 GLU B CA 1
ATOM 6885 C C . GLU C 1 318 ? 56.75100 13.84600 -81.15400 1.000 26.21630 316 GLU B C 1
ATOM 6886 O O . GLU C 1 318 ? 57.21500 13.22900 -82.11100 1.000 25.48727 316 GLU B O 1
ATOM 6892 N N . ILE C 1 319 ? 57.43600 13.98100 -80.01700 1.000 25.10827 317 ILE B N 1
ATOM 6893 C CA . ILE C 1 319 ? 58.74100 13.32800 -79.88900 1.000 26.92428 317 ILE B CA 1
ATOM 6894 C C . ILE C 1 319 ? 58.58800 11.80600 -79.97400 1.000 28.74818 317 ILE B C 1
ATOM 6895 O O . ILE C 1 319 ? 59.39600 11.11400 -80.61400 1.000 31.51694 317 ILE B O 1
ATOM 6900 N N . THR C 1 320 ? 57.56200 11.25600 -79.32000 1.000 27.66911 318 THR B N 1
ATOM 6901 C CA . THR C 1 320 ? 57.30400 9.81800 -79.43100 1.000 28.16390 318 THR B CA 1
ATOM 6902 C C . THR C 1 320 ? 57.21400 9.36000 -80.88000 1.000 30.45365 318 THR B C 1
ATOM 6903 O O . THR C 1 320 ? 57.78200 8.32400 -81.25200 1.000 32.40389 318 THR B O 1
ATOM 6907 N N . ALA C 1 321 ? 56.53200 10.13000 -81.72400 1.000 31.55378 319 ALA B N 1
ATOM 6908 C CA . ALA C 1 321 ? 56.42500 9.76900 -83.13400 1.000 27.73490 319 ALA B CA 1
ATOM 6909 C C . ALA C 1 321 ? 57.76900 9.80300 -83.83900 1.000 31.25112 319 ALA B C 1
ATOM 6910 O O . ALA C 1 321 ? 57.98400 9.06600 -84.79100 1.000 34.24621 319 ALA B O 1
ATOM 6912 N N . LEU C 1 322 ? 58.67400 10.66100 -83.41700 1.000 30.94055 320 LEU B N 1
ATOM 6913 C CA . LEU C 1 322 ? 59.94500 10.76900 -84.11000 1.000 28.86136 320 LEU B CA 1
ATOM 6914 C C . LEU C 1 322 ? 60.99400 9.77300 -83.61900 1.000 29.22719 320 LEU B C 1
ATOM 6915 O O . LEU C 1 322 ? 61.87300 9.40600 -84.39200 1.000 29.57197 320 LEU B O 1
ATOM 6920 N N . ALA C 1 323 ? 60.96200 9.36800 -82.34700 1.000 28.36393 321 ALA B N 1
ATOM 6921 C CA . ALA C 1 323 ? 62.03000 8.56800 -81.74400 1.000 30.71684 321 ALA B CA 1
ATOM 6922 C C . ALA C 1 323 ? 61.85300 7.08300 -82.04600 1.000 35.91746 321 ALA B C 1
ATOM 6923 O O . ALA C 1 323 ? 60.80700 6.66100 -82.54200 1.000 39.09416 321 ALA B O 1
ATOM 6925 N N . PRO C 1 324 ? 62.86400 6.25200 -81.74900 1.000 39.24155 322 PRO B N 1
ATOM 6926 C CA . PRO C 1 324 ? 62.65800 4.79500 -81.81200 1.000 42.75249 322 PRO B CA 1
ATOM 6927 C C . PRO C 1 324 ? 61.53100 4.37900 -80.89000 1.000 44.08160 322 PRO B C 1
ATOM 6928 O O . PRO C 1 324 ? 61.37200 4.92500 -79.79500 1.000 40.06270 322 PRO B O 1
ATOM 6932 N N . SER C 1 325 ? 60.77000 3.36800 -81.32600 1.000 48.87691 323 SER B N 1
ATOM 6933 C CA . SER C 1 325 ? 59.54600 2.98000 -80.62100 1.000 50.70082 323 SER B CA 1
ATOM 6934 C C . SER C 1 325 ? 59.82300 2.49500 -79.20200 1.000 47.91890 323 SER B C 1
ATOM 6935 O O . SER C 1 325 ? 58.94600 2.56400 -78.32400 1.000 46.43451 323 SER B O 1
ATOM 6938 N N . THR C 1 326 ? 61.01800 1.98700 -78.96200 1.000 45.99762 324 THR B N 1
ATOM 6939 C CA . THR C 1 326 ? 61.39200 1.53000 -77.63900 1.000 46.68191 324 THR B CA 1
ATOM 6940 C C . THR C 1 326 ? 61.77200 2.66100 -76.66500 1.000 42.08663 324 THR B C 1
ATOM 6941 O O . THR C 1 326 ? 61.82300 2.42000 -75.45900 1.000 41.13125 324 THR B O 1
ATOM 6945 N N . MET C 1 327 ? 61.99000 3.88500 -77.14100 1.000 40.35747 325 MET B N 1
ATOM 6946 C CA . MET C 1 327 ? 62.61600 4.93700 -76.34200 1.000 37.79927 325 MET B CA 1
ATOM 6947 C C . MET C 1 327 ? 61.67800 5.46600 -75.25400 1.000 36.44121 325 MET B C 1
ATOM 6948 O O . MET C 1 327 ? 60.49700 5.76000 -75.51100 1.000 35.08052 325 MET B O 1
ATOM 6953 N N . LYS C 1 328 ? 62.22500 5.63200 -74.04100 1.000 32.67760 326 LYS B N 1
ATOM 6954 C CA . LYS C 1 328 ? 61.49700 6.24000 -72.93100 1.000 29.43511 326 LYS B CA 1
ATOM 6955 C C . LYS C 1 328 ? 61.64600 7.74500 -73.01800 1.000 26.93744 326 LYS B C 1
ATOM 6956 O O . LYS C 1 328 ? 62.76000 8.26000 -72.92000 1.000 25.76888 326 LYS B O 1
ATOM 6962 N N . ILE C 1 329 ? 60.52000 8.44600 -73.15200 1.000 27.79807 327 ILE B N 1
ATOM 6963 C CA . ILE C 1 329 ? 60.47400 9.89100 -73.36800 1.000 27.38223 327 ILE B CA 1
ATOM 6964 C C . ILE C 1 329 ? 59.81200 10.53000 -72.16000 1.000 25.07932 327 ILE B C 1
ATOM 6965 O O . ILE C 1 329 ? 58.73700 10.10700 -71.75100 1.000 20.10504 327 ILE B O 1
ATOM 6970 N N . LYS C 1 330 ? 60.38000 11.61000 -71.66100 1.000 25.09775 328 LYS B N 1
ATOM 6971 C CA . LYS C 1 330 ? 59.66600 12.36900 -70.65500 1.000 26.15577 328 LYS B CA 1
ATOM 6972 C C . LYS C 1 330 ? 59.91500 13.85300 -70.78900 1.000 21.66312 328 LYS B C 1
ATOM 6973 O O . LYS C 1 330 ? 61.06200 14.29700 -70.87000 1.000 20.06293 328 LYS B O 1
ATOM 6979 N N . ILE C 1 331 ? 58.83900 14.61300 -70.66400 1.000 16.73622 329 ILE B N 1
ATOM 6980 C CA . ILE C 1 331 ? 58.86600 16.06400 -70.73100 1.000 16.99414 329 ILE B CA 1
ATOM 6981 C C . ILE C 1 331 ? 58.67000 16.58300 -69.31100 1.000 17.35734 329 ILE B C 1
ATOM 6982 O O . ILE C 1 331 ? 57.69100 16.23300 -68.64300 1.000 17.56263 329 ILE B O 1
ATOM 6987 N N . ILE C 1 332 ? 59.59800 17.38400 -68.83000 1.000 13.13842 330 ILE B N 1
ATOM 6988 C CA . ILE C 1 332 ? 59.49000 17.95600 -67.49300 1.000 17.66528 330 ILE B CA 1
ATOM 6989 C C . ILE C 1 332 ? 59.08800 19.41000 -67.63200 1.000 18.04427 330 ILE B C 1
ATOM 6990 O O . ILE C 1 332 ? 59.75500 20.18100 -68.32400 1.000 18.41273 330 ILE B O 1
ATOM 6995 N N . ALA C 1 333 ? 57.97500 19.78400 -67.00000 1.000 16.24142 331 ALA B N 1
ATOM 6996 C CA . ALA C 1 333 ? 57.38400 21.11400 -67.15100 1.000 15.10444 331 ALA B CA 1
ATOM 6997 C C . ALA C 1 333 ? 57.06900 21.71900 -65.80100 1.000 13.00156 331 ALA B C 1
ATOM 6998 O O . ALA C 1 333 ? 55.90700 21.76300 -65.40600 1.000 17.13100 331 ALA B O 1
ATOM 7000 N N . PRO C 1 334 ? 58.06900 22.21600 -65.07400 1.000 13.94378 332 PRO B N 1
ATOM 7001 C CA . PRO C 1 334 ? 57.80400 22.71700 -63.72800 1.000 14.46226 332 PRO B CA 1
ATOM 7002 C C . PRO C 1 334 ? 56.77500 23.83200 -63.75600 1.000 17.26260 332 PRO B C 1
ATOM 7003 O O . PRO C 1 334 ? 56.76800 24.67200 -64.67700 1.000 19.59972 332 PRO B O 1
ATOM 7007 N N . PRO C 1 335 ? 55.93200 23.91400 -62.73100 1.000 20.37876 333 PRO B N 1
ATOM 7008 C CA . PRO C 1 335 ? 54.91400 24.98300 -62.73200 1.000 20.79197 333 PRO B CA 1
ATOM 7009 C C . PRO C 1 335 ? 55.51100 26.39200 -62.62600 1.000 20.66037 333 PRO B C 1
ATOM 7010 O O . PRO C 1 335 ? 54.88900 27.34100 -63.12300 1.000 22.67640 333 PRO B O 1
ATOM 7014 N N . GLU C 1 336 ? 56.70600 26.55800 -62.06100 1.000 18.00479 334 GLU B N 1
ATOM 7015 C CA . GLU C 1 336 ? 57.34900 27.86000 -61.95200 1.000 16.64147 334 GLU B CA 1
ATOM 7016 C C . GLU C 1 336 ? 58.21300 28.23500 -63.16600 1.000 18.28114 334 GLU B C 1
ATOM 7017 O O . GLU C 1 336 ? 58.94800 29.23900 -63.08500 1.000 19.45233 334 GLU B O 1
ATOM 7023 N N . ARG C 1 337 ? 58.10900 27.50100 -64.29900 1.000 15.15182 335 ARG B N 1
ATOM 7024 C CA . ARG C 1 337 ? 59.13100 27.58500 -65.33700 1.000 14.46489 335 ARG B CA 1
ATOM 7025 C C . ARG C 1 337 ? 59.14100 28.92200 -66.06200 1.000 13.95430 335 ARG B C 1
ATOM 7026 O O . ARG C 1 337 ? 60.06200 29.18400 -66.82600 1.000 15.29920 335 ARG B O 1
ATOM 7034 N N . LYS C 1 338 ? 58.15100 29.77000 -65.88800 1.000 19.45760 336 LYS B N 1
ATOM 7035 C CA . LYS C 1 338 ? 58.30300 31.10000 -66.46000 1.000 22.98697 336 LYS B CA 1
ATOM 7036 C C . LYS C 1 338 ? 59.47200 31.86200 -65.81800 1.000 23.49492 336 LYS B C 1
ATOM 7037 O O . LYS C 1 338 ? 60.02600 32.77500 -66.44200 1.000 24.97668 336 LYS B O 1
ATOM 7043 N N . TYR C 1 339 ? 59.90300 31.47100 -64.60400 1.000 15.19656 337 TYR B N 1
ATOM 7044 C CA . TYR C 1 339 ? 61.02200 32.10800 -63.93200 1.000 19.01544 337 TYR B CA 1
ATOM 7045 C C . TYR C 1 339 ? 62.12900 31.10700 -63.60500 1.000 21.17622 337 TYR B C 1
ATOM 7046 O O . TYR C 1 339 ? 62.95400 31.35700 -62.71700 1.000 20.18137 337 TYR B O 1
ATOM 7055 N N . SER C 1 340 ? 62.17300 29.97300 -64.30700 1.000 18.69961 338 SER B N 1
ATOM 7056 C CA . SER C 1 340 ? 63.17200 28.95600 -63.98800 1.000 18.59170 338 SER B CA 1
ATOM 7057 C C . SER C 1 340 ? 64.58600 29.49400 -64.09600 1.000 17.89425 338 SER B C 1
ATOM 7058 O O . SER C 1 340 ? 65.44700 29.17600 -63.26200 1.000 15.37290 338 SER B O 1
ATOM 7061 N N . VAL C 1 341 ? 64.88000 30.22400 -65.17500 1.000 13.05420 339 VAL B N 1
ATOM 7062 C CA . VAL C 1 341 ? 66.22900 30.73600 -65.31900 1.000 13.49109 339 VAL B CA 1
ATOM 7063 C C . VAL C 1 341 ? 66.58300 31.58600 -64.11100 1.000 14.07800 339 VAL B C 1
ATOM 7064 O O . VAL C 1 341 ? 67.62100 31.39500 -63.48600 1.000 13.68322 339 VAL B O 1
ATOM 7068 N N . TRP C 1 342 ? 65.75400 32.56700 -63.79700 1.000 15.73873 340 TRP B N 1
ATOM 7069 C CA . TRP C 1 342 ? 66.08600 33.40900 -62.66100 1.000 19.42601 340 TRP B CA 1
ATOM 7070 C C . TRP C 1 342 ? 66.12500 32.59500 -61.35300 1.000 22.59218 340 TRP B C 1
ATOM 7071 O O . TRP C 1 342 ? 67.00000 32.82800 -60.49500 1.000 21.65523 340 TRP B O 1
ATOM 7082 N N . ILE C 1 343 ? 65.18700 31.64100 -61.17500 1.000 21.67102 341 ILE B N 1
ATOM 7083 C CA . ILE C 1 343 ? 65.15900 30.89500 -59.91300 1.000 19.70499 341 ILE B CA 1
ATOM 7084 C C . ILE C 1 343 ? 66.41300 30.04300 -59.76800 1.000 18.69961 341 ILE B C 1
ATOM 7085 O O . ILE C 1 343 ? 67.01400 29.96800 -58.68600 1.000 20.94725 341 ILE B O 1
ATOM 7090 N N . GLY C 1 344 ? 66.84600 29.39500 -60.85400 1.000 14.26750 342 GLY B N 1
ATOM 7091 C CA . GLY C 1 344 ? 68.10700 28.67600 -60.80500 1.000 13.16737 342 GLY B CA 1
ATOM 7092 C C . GLY C 1 344 ? 69.27300 29.59100 -60.46400 1.000 17.47315 342 GLY B C 1
ATOM 7093 O O . GLY C 1 344 ? 70.15300 29.23900 -59.66500 1.000 18.32851 342 GLY B O 1
ATOM 7094 N N . GLY C 1 345 ? 69.31000 30.77900 -61.06800 1.000 15.80716 343 GLY B N 1
ATOM 7095 C CA . GLY C 1 345 ? 70.34300 31.73200 -60.67800 1.000 18.55222 343 GLY B CA 1
ATOM 7096 C C . GLY C 1 345 ? 70.27200 32.08000 -59.19400 1.000 19.09703 343 GLY B C 1
ATOM 7097 O O . GLY C 1 345 ? 71.29300 32.14800 -58.51600 1.000 18.35746 343 GLY B O 1
ATOM 7098 N N . SER C 1 346 ? 69.05800 32.25100 -58.66300 1.000 18.55486 344 SER B N 1
ATOM 7099 C CA . SER C 1 346 ? 68.91900 32.65800 -57.26000 1.000 19.07334 344 SER B CA 1
ATOM 7100 C C . SER C 1 346 ? 69.37700 31.56100 -56.29500 1.000 21.20517 344 SER B C 1
ATOM 7101 O O . SER C 1 346 ? 69.91900 31.84900 -55.21600 1.000 24.59242 344 SER B O 1
ATOM 7104 N N . ILE C 1 347 ? 69.11300 30.30300 -56.63800 1.000 20.87356 345 ILE B N 1
ATOM 7105 C CA . ILE C 1 347 ? 69.58700 29.17800 -55.84100 1.000 20.30507 345 ILE B CA 1
ATOM 7106 C C . ILE C 1 347 ? 71.10100 29.08400 -55.87300 1.000 20.42613 345 ILE B C 1
ATOM 7107 O O . ILE C 1 347 ? 71.75400 28.98300 -54.82700 1.000 22.85011 345 ILE B O 1
ATOM 7112 N N . LEU C 1 348 ? 71.69100 29.04800 -57.08100 1.000 18.76278 346 LEU B N 1
ATOM 7113 C CA . LEU C 1 348 ? 73.12300 28.80500 -57.17000 1.000 19.21809 346 LEU B CA 1
ATOM 7114 C C . LEU C 1 348 ? 73.92100 29.98700 -56.62700 1.000 22.81589 346 LEU B C 1
ATOM 7115 O O . LEU C 1 348 ? 74.94800 29.79300 -55.97200 1.000 23.51071 346 LEU B O 1
ATOM 7120 N N . ALA C 1 349 ? 73.49300 31.22000 -56.92400 1.000 24.00814 347 ALA B N 1
ATOM 7121 C CA . ALA C 1 349 ? 74.17500 32.39100 -56.37600 1.000 24.65822 347 ALA B CA 1
ATOM 7122 C C . ALA C 1 349 ? 74.11100 32.46400 -54.84800 1.000 26.33474 347 ALA B C 1
ATOM 7123 O O . ALA C 1 349 ? 74.81300 33.28600 -54.26500 1.000 24.92930 347 ALA B O 1
ATOM 7125 N N . SER C 1 350 ? 73.27400 31.65300 -54.18400 1.000 27.32170 348 SER B N 1
ATOM 7126 C CA . SER C 1 350 ? 73.24100 31.60600 -52.72600 1.000 23.27384 348 SER B CA 1
ATOM 7127 C C . SER C 1 350 ? 74.21500 30.59500 -52.15100 1.000 22.08686 348 SER B C 1
ATOM 7128 O O . SER C 1 350 ? 74.29400 30.47700 -50.91300 1.000 21.73682 348 SER B O 1
ATOM 7131 N N . LEU C 1 351 ? 74.88500 29.79200 -52.98100 1.000 19.12335 349 LEU B N 1
ATOM 7132 C CA . LEU C 1 351 ? 75.67100 28.67200 -52.47100 1.000 23.53177 349 LEU B CA 1
ATOM 7133 C C . LEU C 1 351 ? 77.15200 29.05400 -52.47100 1.000 28.34024 349 LEU B C 1
ATOM 7134 O O . LEU C 1 351 ? 77.71500 29.41900 -53.51900 1.000 29.72198 349 LEU B O 1
ATOM 7139 N N . SER C 1 352 ? 77.78800 28.95100 -51.30400 1.000 28.38498 350 SER B N 1
ATOM 7140 C CA . SER C 1 352 ? 79.18800 29.34400 -51.22400 1.000 34.26200 350 SER B CA 1
ATOM 7141 C C . SER C 1 352 ? 80.02400 28.58500 -52.25400 1.000 36.76493 350 SER B C 1
ATOM 7142 O O . SER C 1 352 ? 80.91300 29.16800 -52.88900 1.000 38.10983 350 SER B O 1
ATOM 7145 N N . THR C 1 353 ? 79.77900 27.26800 -52.40700 1.000 36.88337 351 THR B N 1
ATOM 7146 C CA . THR C 1 353 ? 80.50800 26.48100 -53.40700 1.000 37.49397 351 THR B CA 1
ATOM 7147 C C . THR C 1 353 ? 80.44300 27.12300 -54.80000 1.000 34.69890 351 THR B C 1
ATOM 7148 O O . THR C 1 353 ? 81.39300 27.01800 -55.58400 1.000 30.15362 351 THR B O 1
ATOM 7152 N N . PHE C 1 354 ? 79.33300 27.78900 -55.13100 1.000 29.22719 352 PHE B N 1
ATOM 7153 C CA . PHE C 1 354 ? 79.16500 28.39200 -56.45900 1.000 29.70619 352 PHE B CA 1
ATOM 7154 C C . PHE C 1 354 ? 79.85200 29.74300 -56.54900 1.000 30.01676 352 PHE B C 1
ATOM 7155 O O . PHE C 1 354 ? 80.51700 30.04200 -57.54300 1.000 30.42996 352 PHE B O 1
ATOM 7163 N N . GLN C 1 355 ? 79.69800 30.55700 -55.51000 1.000 33.46454 353 GLN B N 1
ATOM 7164 C CA . GLN C 1 355 ? 80.32300 31.86600 -55.44400 1.000 45.17384 353 GLN B CA 1
ATOM 7165 C C . GLN C 1 355 ? 81.85000 31.79300 -55.47300 1.000 50.19812 353 GLN B C 1
ATOM 7166 O O . GLN C 1 355 ? 82.48500 32.78200 -55.82700 1.000 50.24023 353 GLN B O 1
ATOM 7172 N N . GLN C 1 356 ? 82.45800 30.65900 -55.10300 1.000 53.72486 354 GLN B N 1
ATOM 7173 C CA . GLN C 1 356 ? 83.91700 30.54600 -55.18000 1.000 60.39408 354 GLN B CA 1
ATOM 7174 C C . GLN C 1 356 ? 84.42900 30.77200 -56.60000 1.000 57.70692 354 GLN B C 1
ATOM 7175 O O . GLN C 1 356 ? 85.56000 31.24600 -56.78100 1.000 59.22026 354 GLN B O 1
ATOM 7181 N N . MET C 1 357 ? 83.61200 30.45500 -57.61800 1.000 51.57724 355 MET B N 1
ATOM 7182 C CA . MET C 1 357 ? 84.04300 30.51400 -59.00700 1.000 50.07442 355 MET B CA 1
ATOM 7183 C C . MET C 1 357 ? 83.90500 31.89300 -59.62900 1.000 46.34766 355 MET B C 1
ATOM 7184 O O . MET C 1 357 ? 84.41100 32.10200 -60.73600 1.000 48.69531 355 MET B O 1
ATOM 7189 N N . TRP C 1 358 ? 83.31300 32.85500 -58.93400 1.000 41.63131 356 TRP B N 1
ATOM 7190 C CA . TRP C 1 358 ? 82.99400 34.11500 -59.58400 1.000 41.53656 356 TRP B CA 1
ATOM 7191 C C . TRP C 1 358 ? 84.26200 34.92400 -59.86000 1.000 44.94749 356 TRP B C 1
ATOM 7192 O O . TRP C 1 358 ? 85.32000 34.69200 -59.27400 1.000 48.39264 356 TRP B O 1
ATOM 7203 N N . ILE C 1 359 ? 84.14900 35.86700 -60.79100 1.000 44.77379 357 ILE B N 1
ATOM 7204 C CA . ILE C 1 359 ? 85.26500 36.73200 -61.14800 1.000 45.14489 357 ILE B CA 1
ATOM 7205 C C . ILE C 1 359 ? 85.35900 37.83900 -60.11100 1.000 46.75034 357 ILE B C 1
ATOM 7206 O O . ILE C 1 359 ? 84.40300 38.59700 -59.91900 1.000 48.32158 357 ILE B O 1
ATOM 7211 N N . THR C 1 360 ? 86.50900 37.94300 -59.44400 1.000 45.84760 358 THR B N 1
ATOM 7212 C CA . THR C 1 360 ? 86.70400 39.01700 -58.48700 1.000 46.87404 358 THR B CA 1
ATOM 7213 C C . THR C 1 360 ? 87.21600 40.26200 -59.20700 1.000 50.42710 358 THR B C 1
ATOM 7214 O O . THR C 1 360 ? 87.89900 40.17200 -60.23400 1.000 50.66397 358 THR B O 1
ATOM 7218 N N . LYS C 1 361 ? 86.83400 41.43200 -58.68000 1.000 51.32194 359 LYS B N 1
ATOM 7219 C CA . LYS C 1 361 ? 87.27600 42.69900 -59.25600 1.000 55.76195 359 LYS B CA 1
ATOM 7220 C C . LYS C 1 361 ? 88.79100 42.76900 -59.31400 1.000 64.27613 359 LYS B C 1
ATOM 7221 O O . LYS C 1 361 ? 89.36800 43.37200 -60.23300 1.000 66.49745 359 LYS B O 1
ATOM 7227 N N . GLN C 1 362 ? 89.46000 42.19000 -58.32000 1.000 67.19753 360 GLN B N 1
ATOM 7228 C CA . GLN C 1 362 ? 90.90900 42.13200 -58.39000 1.000 74.36681 360 GLN B CA 1
ATOM 7229 C C . GLN C 1 362 ? 91.35000 41.26600 -59.57100 1.000 73.44828 360 GLN B C 1
ATOM 7230 O O . GLN C 1 362 ? 92.29100 41.62200 -60.29400 1.000 76.17492 360 GLN B O 1
ATOM 7236 N N . GLU C 1 363 ? 90.66200 40.13800 -59.79900 1.000 68.52664 361 GLU B N 1
ATOM 7237 C CA . GLU C 1 363 ? 90.99600 39.28900 -60.93800 1.000 63.99715 361 GLU B CA 1
ATOM 7238 C C . GLU C 1 363 ? 90.78900 40.01800 -62.26100 1.000 60.94415 361 GLU B C 1
ATOM 7239 O O . GLU C 1 363 ? 91.54900 39.80600 -63.21300 1.000 64.53142 361 GLU B O 1
ATOM 7245 N N . TYR C 1 364 ? 89.77900 40.88000 -62.34600 1.000 55.43033 362 TYR B N 1
ATOM 7246 C CA . TYR C 1 364 ? 89.54100 41.60300 -63.58700 1.000 54.71709 362 TYR B CA 1
ATOM 7247 C C . TYR C 1 364 ? 90.63900 42.62600 -63.85900 1.000 59.64399 362 TYR B C 1
ATOM 7248 O O . TYR C 1 364 ? 91.12500 42.74000 -64.99200 1.000 63.01545 362 TYR B O 1
ATOM 7257 N N . ASP C 1 365 ? 91.00500 43.42300 -62.84900 1.000 60.91783 363 ASP B N 1
ATOM 7258 C CA . ASP C 1 365 ? 92.07300 44.40200 -63.04600 1.000 67.81866 363 ASP B CA 1
ATOM 7259 C C . ASP C 1 365 ? 93.38200 43.72500 -63.45900 1.000 71.44541 363 ASP B C 1
ATOM 7260 O O . ASP C 1 365 ? 94.12500 44.24300 -64.30100 1.000 72.32183 363 ASP B O 1
ATOM 7265 N N . GLU C 1 366 ? 93.66800 42.55700 -62.88200 1.000 73.76937 364 GLU B N 1
ATOM 7266 C CA . GLU C 1 366 ? 94.89500 41.81200 -63.13600 1.000 79.08580 364 GLU B CA 1
ATOM 7267 C C . GLU C 1 366 ? 94.87700 41.05700 -64.46700 1.000 78.33834 364 GLU B C 1
ATOM 7268 O O . GLU C 1 366 ? 95.94600 40.69200 -64.95800 1.000 79.86747 364 GLU B O 1
ATOM 7274 N N . ALA C 1 367 ? 93.70400 40.83100 -65.08400 1.000 74.77739 365 ALA B N 1
ATOM 7275 C CA . ALA C 1 367 ? 93.62400 39.99300 -66.28500 1.000 71.69807 365 ALA B CA 1
ATOM 7276 C C . ALA C 1 367 ? 92.80500 40.57300 -67.43200 1.000 69.83732 365 ALA B C 1
ATOM 7277 O O . ALA C 1 367 ? 92.97900 40.11900 -68.57100 1.000 69.62940 365 ALA B O 1
ATOM 7279 N N . GLY C 1 368 ? 91.93300 41.54600 -67.19000 1.000 68.50295 366 GLY B N 1
ATOM 7280 C CA . GLY C 1 368 ? 91.13800 42.12900 -68.24300 1.000 69.08723 366 GLY B CA 1
ATOM 7281 C C . GLY C 1 368 ? 89.86800 41.34600 -68.51700 1.000 66.29742 366 GLY B C 1
ATOM 7282 O O . GLY C 1 368 ? 89.58100 40.33900 -67.86700 1.000 65.01569 366 GLY B O 1
ATOM 7283 N N . PRO C 1 369 ? 89.08500 41.79200 -69.50300 1.000 64.77882 367 PRO B N 1
ATOM 7284 C CA . PRO C 1 369 ? 87.77000 41.16800 -69.74300 1.000 62.08639 367 PRO B CA 1
ATOM 7285 C C . PRO C 1 369 ? 87.83500 39.71600 -70.17800 1.000 58.38068 367 PRO B C 1
ATOM 7286 O O . PRO C 1 369 ? 86.82400 39.01100 -70.04100 1.000 53.19059 367 PRO B O 1
ATOM 7290 N N . SER C 1 370 ? 88.96900 39.25500 -70.72800 1.000 59.62557 368 SER B N 1
ATOM 7291 C CA . SER C 1 370 ? 89.07600 37.88400 -71.22500 1.000 62.58645 368 SER B CA 1
ATOM 7292 C C . SER C 1 370 ? 89.02700 36.83500 -70.11800 1.000 60.99152 368 SER B C 1
ATOM 7293 O O . SER C 1 370 ? 88.84000 35.65100 -70.42500 1.000 61.02574 368 SER B O 1
ATOM 7296 N N . ILE C 1 371 ? 89.17400 37.24800 -68.85500 1.000 58.70441 369 ILE B N 1
ATOM 7297 C CA . ILE C 1 371 ? 89.08800 36.34600 -67.70700 1.000 59.70716 369 ILE B CA 1
ATOM 7298 C C . ILE C 1 371 ? 87.80500 35.51900 -67.79300 1.000 61.94690 369 ILE B C 1
ATOM 7299 O O . ILE C 1 371 ? 87.78300 34.35000 -67.40000 1.000 65.27362 369 ILE B O 1
ATOM 7304 N N . VAL C 1 372 ? 86.74900 36.10200 -68.37500 1.000 63.56815 370 VAL B N 1
ATOM 7305 C CA . VAL C 1 372 ? 85.45200 35.46100 -68.59300 1.000 61.92058 370 VAL B CA 1
ATOM 7306 C C . VAL C 1 372 ? 85.51500 34.11400 -69.29100 1.000 59.59662 370 VAL B C 1
ATOM 7307 O O . VAL C 1 372 ? 84.75100 33.19900 -68.94300 1.000 57.00684 370 VAL B O 1
ATOM 7311 N N . HIS C 1 373 ? 86.39200 33.95100 -70.25700 1.000 59.55714 371 HIS B N 1
ATOM 7312 C CA . HIS C 1 373 ? 86.32000 32.69400 -70.95100 1.000 62.76542 371 HIS B CA 1
ATOM 7313 C C . HIS C 1 373 ? 86.90300 31.55900 -70.12500 1.000 67.25280 371 HIS B C 1
ATOM 7314 O O . HIS C 1 373 ? 86.42000 30.41300 -70.22900 1.000 69.56097 371 HIS B O 1
ATOM 7321 N N . ARG C 1 374 ? 87.86800 31.86100 -69.24900 1.000 66.97908 372 ARG B N 1
ATOM 7322 C CA . ARG C 1 374 ? 88.48300 30.84000 -68.40500 1.000 68.73456 372 ARG B CA 1
ATOM 7323 C C . ARG C 1 374 ? 87.66700 30.54600 -67.14100 1.000 64.46826 372 ARG B C 1
ATOM 7324 O O . ARG C 1 374 ? 87.64100 29.39400 -66.68400 1.000 64.07084 372 ARG B O 1
ATOM 7332 N N . LYS C 1 375 ? 86.99300 31.54700 -66.56600 1.000 60.83361 373 LYS B N 1
ATOM 7333 C CA . LYS C 1 375 ? 86.27200 31.34800 -65.31100 1.000 56.38571 373 LYS B CA 1
ATOM 7334 C C . LYS C 1 375 ? 84.79800 30.98500 -65.49100 1.000 55.54613 373 LYS B C 1
ATOM 7335 O O . LYS C 1 375 ? 84.22700 30.34500 -64.59800 1.000 52.12204 373 LYS B O 1
ATOM 7341 N N . CYS C 1 376 ? 84.15600 31.40900 -66.58900 1.000 60.71254 374 CYS B N 1
ATOM 7342 C CA . CYS C 1 376 ? 82.70800 31.24100 -66.81800 1.000 62.19956 374 CYS B CA 1
ATOM 7343 C C . CYS C 1 376 ? 82.46900 30.37200 -68.05100 1.000 71.82703 374 CYS B C 1
ATOM 7344 O O . CYS C 1 376 ? 82.44400 30.86400 -69.18300 1.000 71.82440 374 CYS B O 1
ATOM 7347 N N . PHE C 1 377 ? 82.24700 29.09200 -67.84400 1.000 82.89415 375 PHE B N 1
ATOM 7348 C CA . PHE C 1 377 ? 81.87400 28.24900 -68.96200 1.000 93.90600 375 PHE B CA 1
ATOM 7349 C C . PHE C 1 377 ? 80.82300 27.21700 -68.53600 1.000 99.83565 375 PHE B C 1
ATOM 7350 O O . PHE C 1 377 ? 80.51300 26.30000 -69.29300 1.000 103.86772 375 PHE B O 1
ATOM 7359 N N . MET D 2 1 ? 77.73600 0.19500 -48.23900 1.000 84.53645 1 MET C N 1
ATOM 7360 C CA . MET D 2 1 ? 78.94100 1.01700 -48.07700 1.000 84.99703 1 MET C CA 1
ATOM 7361 C C . MET D 2 1 ? 78.91500 2.27200 -48.99000 1.000 76.23809 1 MET C C 1
ATOM 7362 O O . MET D 2 1 ? 79.96100 2.81700 -49.37400 1.000 76.46706 1 MET C O 1
ATOM 7367 N N . VAL D 2 2 ? 77.68700 2.72800 -49.29600 1.000 67.66601 2 VAL C N 1
ATOM 7368 C CA . VAL D 2 2 ? 77.40700 3.93400 -50.07000 1.000 53.25375 2 VAL C CA 1
ATOM 7369 C C . VAL D 2 2 ? 76.95500 5.05000 -49.12600 1.000 41.63131 2 VAL C C 1
ATOM 7370 O O . VAL D 2 2 ? 76.32200 4.80400 -48.09500 1.000 42.38140 2 VAL C O 1
ATOM 7374 N N . LYS D 2 3 ? 77.28000 6.29200 -49.47200 1.000 35.06210 3 LYS C N 1
ATOM 7375 C CA . LYS D 2 3 ? 77.00200 7.45300 -48.62700 1.000 33.02238 3 LYS C CA 1
ATOM 7376 C C . LYS D 2 3 ? 75.73300 8.14400 -49.11400 1.000 30.87475 3 LYS C C 1
ATOM 7377 O O . LYS D 2 3 ? 75.65100 8.52100 -50.29600 1.000 26.00575 3 LYS C O 1
ATOM 7383 N N . VAL D 2 4 ? 74.74200 8.30300 -48.21900 1.000 22.10265 4 VAL C N 1
ATOM 7384 C CA . VAL D 2 4 ? 73.47100 8.95600 -48.54800 1.000 20.30770 4 VAL C CA 1
ATOM 7385 C C . VAL D 2 4 ? 73.40900 10.31700 -47.84900 1.000 20.83934 4 VAL C C 1
ATOM 7386 O O . VAL D 2 4 ? 73.57800 10.41600 -46.62100 1.000 21.37362 4 VAL C O 1
ATOM 7390 N N . LEU D 2 5 ? 73.17900 11.36600 -48.62800 1.000 18.59960 5 LEU C N 1
ATOM 7391 C CA . LEU D 2 5 ? 73.17800 12.74500 -48.14900 1.000 19.11282 5 LEU C CA 1
ATOM 7392 C C . LEU D 2 5 ? 71.78700 13.35000 -48.33600 1.000 20.53404 5 LEU C C 1
ATOM 7393 O O . LEU D 2 5 ? 71.16500 13.18500 -49.39300 1.000 20.14978 5 LEU C O 1
ATOM 7398 N N . HIS D 2 6 ? 71.28700 14.04600 -47.31600 1.000 20.47877 6 HIS C N 1
ATOM 7399 C CA . HIS D 2 6 ? 69.94300 14.62300 -47.36700 1.000 20.17874 6 HIS C CA 1
ATOM 7400 C C . HIS D 2 6 ? 70.06900 16.12600 -47.56400 1.000 20.57089 6 HIS C C 1
ATOM 7401 O O . HIS D 2 6 ? 70.80200 16.77300 -46.81200 1.000 20.54983 6 HIS C O 1
ATOM 7408 N N . VAL D 2 7 ? 69.34600 16.68600 -48.54600 1.000 16.83623 7 VAL C N 1
ATOM 7409 C CA . VAL D 2 7 ? 69.30300 18.13600 -48.69700 1.000 14.65702 7 VAL C CA 1
ATOM 7410 C C . VAL D 2 7 ? 68.46000 18.74500 -47.58000 1.000 16.14667 7 VAL C C 1
ATOM 7411 O O . VAL D 2 7 ? 67.28200 18.39400 -47.40300 1.000 14.83073 7 VAL C O 1
ATOM 7415 N N . GLN D 2 8 ? 69.03800 19.71300 -46.87000 1.000 17.85477 8 GLN C N 1
ATOM 7416 C CA . GLN D 2 8 ? 68.38800 20.44800 -45.78700 1.000 25.16881 8 GLN C CA 1
ATOM 7417 C C . GLN D 2 8 ? 68.65600 21.93300 -46.00000 1.000 25.13459 8 GLN C C 1
ATOM 7418 O O . GLN D 2 8 ? 69.70300 22.46400 -45.58900 1.000 22.63956 8 GLN C O 1
ATOM 7424 N N . GLY D 2 9 ? 67.71000 22.59200 -46.64400 1.000 21.53679 9 GLY C N 1
ATOM 7425 C CA . GLY D 2 9 ? 67.96900 23.96800 -46.98800 1.000 21.41046 9 GLY C CA 1
ATOM 7426 C C . GLY D 2 9 ? 69.16500 24.04800 -47.91800 1.000 24.38977 9 GLY C C 1
ATOM 7427 O O . GLY D 2 9 ? 69.25300 23.41800 -48.98400 1.000 23.19489 9 GLY C O 1
ATOM 7428 N N . LYS D 2 10 ? 70.13200 24.80200 -47.48900 1.000 23.70021 10 LYS C N 1
ATOM 7429 C CA . LYS D 2 10 ? 71.29900 25.08300 -48.29100 1.000 25.78730 10 LYS C CA 1
ATOM 7430 C C . LYS D 2 10 ? 72.43700 24.06400 -48.04600 1.000 25.49253 10 LYS C C 1
ATOM 7431 O O . LYS D 2 10 ? 73.43000 24.04300 -48.78300 1.000 25.17670 10 LYS C O 1
ATOM 7437 N N . LYS D 2 11 ? 72.24800 23.11400 -47.13400 1.000 25.74256 11 LYS C N 1
ATOM 7438 C CA . LYS D 2 11 ? 73.27100 22.14900 -46.75400 1.000 26.68478 11 LYS C CA 1
ATOM 7439 C C . LYS D 2 11 ? 72.89600 20.71000 -47.12300 1.000 27.18221 11 LYS C C 1
ATOM 7440 O O . LYS D 2 11 ? 71.73400 20.37200 -47.41600 1.000 30.27205 11 LYS C O 1
ATOM 7446 N N . LEU D 2 12 ? 73.89800 19.83800 -47.06500 1.000 24.24501 12 LEU C N 1
ATOM 7447 C CA . LEU D 2 12 ? 73.73500 18.40600 -47.26700 1.000 25.70571 12 LEU C CA 1
ATOM 7448 C C . LEU D 2 12 ? 74.12900 17.72800 -45.96700 1.000 28.51921 12 LEU C C 1
ATOM 7449 O O . LEU D 2 12 ? 75.25500 17.89300 -45.50200 1.000 32.19860 12 LEU C O 1
ATOM 7454 N N . LYS D 2 13 ? 73.23000 16.96800 -45.37700 1.000 26.74268 13 LYS C N 1
ATOM 7455 C CA . LYS D 2 13 ? 73.55500 16.28100 -44.14100 1.000 31.39587 13 LYS C CA 1
ATOM 7456 C C . LYS D 2 13 ? 73.54700 14.79800 -44.42500 1.000 27.06640 13 LYS C C 1
ATOM 7457 O O . LYS D 2 13 ? 72.65100 14.30800 -45.10600 1.000 22.94486 13 LYS C O 1
ATOM 7463 N N . GLU D 2 14 ? 74.57000 14.09900 -43.95200 1.000 26.96113 14 GLU C N 1
ATOM 7464 C CA . GLU D 2 14 ? 74.66100 12.65600 -44.15000 1.000 30.25363 14 GLU C CA 1
ATOM 7465 C C . GLU D 2 14 ? 73.62200 11.98300 -43.26600 1.000 30.67736 14 GLU C C 1
ATOM 7466 O O . GLU D 2 14 ? 73.38500 12.42700 -42.14900 1.000 33.55665 14 GLU C O 1
ATOM 7472 N N . VAL D 2 15 ? 72.98900 10.91700 -43.77000 1.000 29.64829 15 VAL C N 1
ATOM 7473 C CA . VAL D 2 15 ? 71.97800 10.16500 -43.03400 1.000 30.08519 15 VAL C CA 1
ATOM 7474 C C . VAL D 2 15 ? 72.38200 8.68700 -43.02900 1.000 33.48559 15 VAL C C 1
ATOM 7475 O O . VAL D 2 15 ? 73.20400 8.24500 -43.83200 1.000 32.35125 15 VAL C O 1
ATOM 7479 N N . GLN D 2 16 ? 71.82800 7.92700 -42.06900 1.000 37.40185 16 GLN C N 1
ATOM 7480 C CA . GLN D 2 16 ? 72.16600 6.51800 -41.90900 1.000 42.23927 16 GLN C CA 1
ATOM 7481 C C . GLN D 2 16 ? 70.93000 5.66500 -42.12400 1.000 39.73108 16 GLN C C 1
ATOM 7482 O O . GLN D 2 16 ? 69.81300 6.12800 -41.92200 1.000 37.60451 16 GLN C O 1
ATOM 7488 N N . SER D 2 17 ? 71.15500 4.37800 -42.48700 1.000 39.72318 17 SER C N 1
ATOM 7489 C CA . SER D 2 17 ? 70.10800 3.36700 -42.57000 1.000 39.88110 17 SER C CA 1
ATOM 7490 C C . SER D 2 17 ? 69.36000 3.36000 -41.25600 1.000 39.62317 17 SER C C 1
ATOM 7491 O O . SER D 2 17 ? 69.95600 3.72600 -40.24300 1.000 41.67079 17 SER C O 1
ATOM 7494 N N . PRO D 2 18 ? 68.05600 3.02100 -41.22300 1.000 37.44923 18 PRO C N 1
ATOM 7495 C CA . PRO D 2 18 ? 67.24400 2.73100 -42.41700 1.000 36.63860 18 PRO C CA 1
ATOM 7496 C C . PRO D 2 18 ? 66.86800 4.02500 -43.14400 1.000 35.38319 18 PRO C C 1
ATOM 7497 O O . PRO D 2 18 ? 66.53500 5.02100 -42.46900 1.000 34.27253 18 PRO C O 1
ATOM 7501 N N . TYR D 2 19 ? 66.92100 3.98900 -44.48900 1.000 34.21200 19 TYR C N 1
ATOM 7502 C CA . TYR D 2 19 ? 66.66300 5.14900 -45.34300 1.000 28.80872 19 TYR C CA 1
ATOM 7503 C C . TYR D 2 19 ? 65.17000 5.25700 -45.61400 1.000 28.37182 19 TYR C C 1
ATOM 7504 O O . TYR D 2 19 ? 64.56700 4.34300 -46.19000 1.000 29.57723 19 TYR C O 1
ATOM 7513 N N . ASN D 2 20 ? 64.58700 6.36900 -45.18100 1.000 24.72665 20 ASN C N 1
ATOM 7514 C CA . ASN D 2 20 ? 63.18600 6.69500 -45.37600 1.000 21.41046 20 ASN C CA 1
ATOM 7515 C C . ASN D 2 20 ? 63.17800 8.04600 -46.07800 1.000 20.89724 20 ASN C C 1
ATOM 7516 O O . ASN D 2 20 ? 63.26300 9.08700 -45.41300 1.000 21.58153 20 ASN C O 1
ATOM 7521 N N . PHE D 2 21 ? 63.09700 8.04300 -47.41100 1.000 17.32313 21 PHE C N 1
ATOM 7522 C CA . PHE D 2 21 ? 63.18100 9.28200 -48.17400 1.000 18.08375 21 PHE C CA 1
ATOM 7523 C C . PHE D 2 21 ? 61.86500 10.06000 -48.07900 1.000 19.86817 21 PHE C C 1
ATOM 7524 O O . PHE D 2 21 ? 60.80200 9.54600 -48.46600 1.000 21.99474 21 PHE C O 1
ATOM 7532 N N . LEU D 2 22 ? 61.95000 11.32000 -47.65900 1.000 16.88887 22 LEU C N 1
ATOM 7533 C CA . LEU D 2 22 ? 60.78400 12.19900 -47.61500 1.000 17.24417 22 LEU C CA 1
ATOM 7534 C C . LEU D 2 22 ? 60.40000 12.62300 -49.02000 1.000 17.76792 22 LEU C C 1
ATOM 7535 O O . LEU D 2 22 ? 61.25300 13.09800 -49.77700 1.000 15.44659 22 LEU C O 1
ATOM 7540 N N . ASN D 2 23 ? 59.10600 12.50200 -49.37100 1.000 15.88085 23 ASN C N 1
ATOM 7541 C CA . ASN D 2 23 ? 58.73200 12.72700 -50.76500 1.000 16.84149 23 ASN C CA 1
ATOM 7542 C C . ASN D 2 23 ? 58.78400 14.18600 -51.17700 1.000 14.16486 23 ASN C C 1
ATOM 7543 O O . ASN D 2 23 ? 58.69900 14.47700 -52.38000 1.000 12.87786 23 ASN C O 1
ATOM 7548 N N . GLY D 2 24 ? 58.89600 15.10200 -50.23300 1.000 16.32038 24 GLY C N 1
ATOM 7549 C CA . GLY D 2 24 ? 59.10300 16.48900 -50.60200 1.000 16.31511 24 GLY C CA 1
ATOM 7550 C C . GLY D 2 24 ? 60.56700 16.90800 -50.64100 1.000 15.77558 24 GLY C C 1
ATOM 7551 O O . GLY D 2 24 ? 60.87100 18.10200 -50.78200 1.000 15.29131 24 GLY C O 1
ATOM 7552 N N . ASP D 2 25 ? 61.49400 15.96200 -50.52000 1.000 15.07812 25 ASP C N 1
ATOM 7553 C CA . ASP D 2 25 ? 62.90300 16.31300 -50.36500 1.000 15.28341 25 ASP C CA 1
ATOM 7554 C C . ASP D 2 25 ? 63.76100 15.65500 -51.45800 1.000 14.88600 25 ASP C C 1
ATOM 7555 O O . ASP D 2 25 ? 63.27000 14.91500 -52.33100 1.000 11.41716 25 ASP C O 1
ATOM 7560 N N . VAL D 2 26 ? 65.05900 15.95400 -51.39300 1.000 14.65702 26 VAL C N 1
ATOM 7561 C CA . VAL D 2 26 ? 66.04000 15.56200 -52.39300 1.000 17.11521 26 VAL C CA 1
ATOM 7562 C C . VAL D 2 26 ? 67.19200 14.92900 -51.63600 1.000 17.59158 26 VAL C C 1
ATOM 7563 O O . VAL D 2 26 ? 67.59500 15.43000 -50.57500 1.000 17.05994 26 VAL C O 1
ATOM 7567 N N . TYR D 2 27 ? 67.68300 13.79000 -52.15200 1.000 16.33091 27 TYR C N 1
ATOM 7568 C CA . TYR D 2 27 ? 68.82000 13.08100 -51.57000 1.000 14.87284 27 TYR C CA 1
ATOM 7569 C C . TYR D 2 27 ? 69.91800 12.90500 -52.62000 1.000 16.23353 27 TYR C C 1
ATOM 7570 O O . TYR D 2 27 ? 69.64300 12.79600 -53.81500 1.000 15.12287 27 TYR C O 1
ATOM 7579 N N . VAL D 2 28 ? 71.17300 12.90600 -52.17400 1.000 14.10959 28 VAL C N 1
ATOM 7580 C CA . VAL D 2 28 ? 72.31900 12.69900 -53.05600 1.000 15.45712 28 VAL C CA 1
ATOM 7581 C C . VAL D 2 28 ? 72.99800 11.42600 -52.59600 1.000 18.27588 28 VAL C C 1
ATOM 7582 O O . VAL D 2 28 ? 73.36500 11.30600 -51.41200 1.000 19.77869 28 VAL C O 1
ATOM 7586 N N . ILE D 2 29 ? 73.09100 10.44900 -53.48700 1.000 17.24680 29 ILE C N 1
ATOM 7587 C CA . ILE D 2 29 ? 73.60800 9.13200 -53.13300 1.000 21.90526 29 ILE C CA 1
ATOM 7588 C C . ILE D 2 29 ? 74.96600 9.02100 -53.78900 1.000 23.12646 29 ILE C C 1
ATOM 7589 O O . ILE D 2 29 ? 75.05000 8.96600 -55.02600 1.000 19.58919 29 ILE C O 1
ATOM 7594 N N . ASP D 2 30 ? 76.02700 9.02500 -52.96700 1.000 23.49755 30 ASP C N 1
ATOM 7595 C CA . ASP D 2 30 ? 77.41700 9.07900 -53.43700 1.000 25.46884 30 ASP C CA 1
ATOM 7596 C C . ASP D 2 30 ? 77.96500 7.65800 -53.48800 1.000 28.89031 30 ASP C C 1
ATOM 7597 O O . ASP D 2 30 ? 78.24700 7.05200 -52.45300 1.000 32.73814 30 ASP C O 1
ATOM 7602 N N . ASP D 2 31 ? 78.09800 7.12500 -54.69000 1.000 26.97165 31 ASP C N 1
ATOM 7603 C CA . ASP D 2 31 ? 78.63100 5.79300 -54.92300 1.000 30.00886 31 ASP C CA 1
ATOM 7604 C C . ASP D 2 31 ? 79.98300 5.87900 -55.64200 1.000 29.08243 31 ASP C C 1
ATOM 7605 O O . ASP D 2 31 ? 80.31300 5.06000 -56.50400 1.000 27.74806 31 ASP C O 1
ATOM 7610 N N . SER D 2 32 ? 80.78600 6.87500 -55.26800 1.000 26.13734 32 SER C N 1
ATOM 7611 C CA . SER D 2 32 ? 82.02900 7.17500 -55.96700 1.000 30.91423 32 SER C CA 1
ATOM 7612 C C . SER D 2 32 ? 83.28700 6.85200 -55.17700 1.000 33.86459 32 SER C C 1
ATOM 7613 O O . SER D 2 32 ? 84.39600 6.99000 -55.72400 1.000 34.16725 32 SER C O 1
ATOM 7616 N N . LYS D 2 33 ? 83.15700 6.36500 -53.94200 1.000 35.98589 33 LYS C N 1
ATOM 7617 C CA . LYS D 2 33 ? 84.28900 6.17900 -53.03600 1.000 38.69938 33 LYS C CA 1
ATOM 7618 C C . LYS D 2 33 ? 84.39500 4.72400 -52.61000 1.000 40.71541 33 LYS C C 1
ATOM 7619 O O . LYS D 2 33 ? 83.38100 4.03600 -52.44600 1.000 39.40736 33 LYS C O 1
ATOM 7625 N N . LYS D 2 34 ? 85.64900 4.25400 -52.45400 1.000 44.20267 34 LYS C N 1
ATOM 7626 C CA . LYS D 2 34 ? 86.01500 2.92100 -51.97800 1.000 48.06892 34 LYS C CA 1
ATOM 7627 C C . LYS D 2 34 ? 85.69200 2.81400 -50.48700 1.000 52.84055 34 LYS C C 1
ATOM 7628 O O . LYS D 2 34 ? 85.24300 3.80300 -49.89300 1.000 49.35855 34 LYS C O 1
ATOM 7634 N N . PRO D 2 35 ? 85.86000 1.64200 -49.84800 1.000 60.98363 35 PRO C N 1
ATOM 7635 C CA . PRO D 2 35 ? 85.56000 1.55300 -48.39600 1.000 65.45258 35 PRO C CA 1
ATOM 7636 C C . PRO D 2 35 ? 86.29200 2.57600 -47.52600 1.000 68.91089 35 PRO C C 1
ATOM 7637 O O . PRO D 2 35 ? 85.67900 3.13900 -46.61200 1.000 65.41047 35 PRO C O 1
ATOM 7641 N N . ASP D 2 36 ? 87.57900 2.83000 -47.77000 1.000 75.20902 36 ASP C N 1
ATOM 7642 C CA . ASP D 2 36 ? 88.21100 4.01900 -47.22100 1.000 82.06773 36 ASP C CA 1
ATOM 7643 C C . ASP D 2 36 ? 87.88100 5.23800 -48.09000 1.000 85.53920 36 ASP C C 1
ATOM 7644 O O . ASP D 2 36 ? 87.27000 5.13500 -49.15700 1.000 90.83194 36 ASP C O 1
ATOM 7649 N N . GLY D 2 37 ? 88.32600 6.41300 -47.65000 1.000 83.64424 37 GLY C N 1
ATOM 7650 C CA . GLY D 2 37 ? 87.81900 7.63300 -48.27900 1.000 73.74832 37 GLY C CA 1
ATOM 7651 C C . GLY D 2 37 ? 88.08500 7.76700 -49.76700 1.000 67.05541 37 GLY C C 1
ATOM 7652 O O . GLY D 2 37 ? 87.45500 8.62500 -50.39400 1.000 67.40019 37 GLY C O 1
ATOM 7653 N N . SER D 2 38 ? 88.96000 6.94300 -50.35300 1.000 62.51276 38 SER C N 1
ATOM 7654 C CA . SER D 2 38 ? 89.56400 7.24000 -51.65400 1.000 56.01724 38 SER C CA 1
ATOM 7655 C C . SER D 2 38 ? 88.62100 6.99100 -52.83000 1.000 52.07466 38 SER C C 1
ATOM 7656 O O . SER D 2 38 ? 87.74500 6.11900 -52.78400 1.000 53.77750 38 SER C O 1
ATOM 7659 N N . ASP D 2 39 ? 88.84000 7.75600 -53.90800 1.000 49.69017 39 ASP C N 1
ATOM 7660 C CA . ASP D 2 39 ? 88.02800 7.65700 -55.12300 1.000 49.52962 39 ASP C CA 1
ATOM 7661 C C . ASP D 2 39 ? 88.05200 6.23700 -55.67200 1.000 50.21655 39 ASP C C 1
ATOM 7662 O O . ASP D 2 39 ? 89.07400 5.55100 -55.61400 1.000 54.03543 39 ASP C O 1
ATOM 7667 N N . LYS D 2 40 ? 86.92100 5.78500 -56.20000 1.000 46.66612 40 LYS C N 1
ATOM 7668 C CA . LYS D 2 40 ? 86.89700 4.50100 -56.89000 1.000 46.97932 40 LYS C CA 1
ATOM 7669 C C . LYS D 2 40 ? 87.74900 4.59300 -58.14000 1.000 49.74544 40 LYS C C 1
ATOM 7670 O O . LYS D 2 40 ? 87.81900 5.64800 -58.76900 1.000 51.09560 40 LYS C O 1
ATOM 7676 N N . ASP D 2 41 ? 88.37000 3.47300 -58.51500 1.000 51.22719 41 ASP C N 1
ATOM 7677 C CA . ASP D 2 41 ? 89.02500 3.39600 -59.81300 1.000 58.16487 41 ASP C CA 1
ATOM 7678 C C . ASP D 2 41 ? 88.01400 3.70600 -60.92100 1.000 58.92285 41 ASP C C 1
ATOM 7679 O O . ASP D 2 41 ? 86.83800 3.32000 -60.81200 1.000 59.33080 41 ASP C O 1
ATOM 7684 N N . PRO D 2 42 ? 88.41000 4.42700 -61.98200 1.000 57.85957 42 PRO C N 1
ATOM 7685 C CA . PRO D 2 42 ? 87.45700 4.67600 -63.08300 1.000 54.54075 42 PRO C CA 1
ATOM 7686 C C . PRO D 2 42 ? 86.92400 3.39400 -63.68800 1.000 52.95109 42 PRO C C 1
ATOM 7687 O O . PRO D 2 42 ? 85.81000 3.38100 -64.22300 1.000 49.12168 42 PRO C O 1
ATOM 7691 N N . VAL D 2 43 ? 87.67500 2.30200 -63.57000 1.000 53.58800 43 VAL C N 1
ATOM 7692 C CA . VAL D 2 43 ? 87.18800 0.99800 -64.00100 1.000 53.31692 43 VAL C CA 1
ATOM 7693 C C . VAL D 2 43 ? 85.88600 0.60000 -63.31400 1.000 49.50330 43 VAL C C 1
ATOM 7694 O O . VAL D 2 43 ? 85.06500 -0.10600 -63.90300 1.000 49.09273 43 VAL C O 1
ATOM 7698 N N . ASP D 2 44 ? 85.69900 0.97700 -62.05300 1.000 49.66122 44 ASP C N 1
ATOM 7699 C CA . ASP D 2 44 ? 84.54000 0.53200 -61.28800 1.000 53.09058 44 ASP C CA 1
ATOM 7700 C C . ASP D 2 44 ? 83.37400 1.50900 -61.35300 1.000 51.16929 44 ASP C C 1
ATOM 7701 O O . ASP D 2 44 ? 82.49700 1.47900 -60.47200 1.000 53.14848 44 ASP C O 1
ATOM 7706 N N . SER D 2 45 ? 83.35500 2.39100 -62.35900 1.000 46.85299 45 SER C N 1
ATOM 7707 C CA . SER D 2 45 ? 82.21400 3.24400 -62.67900 1.000 41.14177 45 SER C CA 1
ATOM 7708 C C . SER D 2 45 ? 81.71000 4.06300 -61.49400 1.000 36.89390 45 SER C C 1
ATOM 7709 O O . SER D 2 45 ? 80.61400 3.80600 -60.99800 1.000 33.79089 45 SER C O 1
ATOM 7712 N N . PRO D 2 46 ? 82.45700 5.05900 -61.02200 1.000 35.30423 46 PRO C N 1
ATOM 7713 C CA . PRO D 2 46 ? 81.96800 5.85600 -59.89500 1.000 29.50617 46 PRO C CA 1
ATOM 7714 C C . PRO D 2 46 ? 80.75300 6.68000 -60.30300 1.000 29.93517 46 PRO C C 1
ATOM 7715 O O . PRO D 2 46 ? 80.74200 7.32300 -61.35700 1.000 29.08507 46 PRO C O 1
ATOM 7719 N N . LYS D 2 47 ? 79.71500 6.62900 -59.46700 1.000 26.82164 47 LYS C N 1
ATOM 7720 C CA . LYS D 2 47 ? 78.44300 7.25800 -59.77300 1.000 26.07418 47 LYS C CA 1
ATOM 7721 C C . LYS D 2 47 ? 77.99700 8.10700 -58.59200 1.000 22.46322 47 LYS C C 1
ATOM 7722 O O . LYS D 2 47 ? 78.28400 7.78300 -57.43900 1.000 23.40807 47 LYS C O 1
ATOM 7728 N N . VAL D 2 48 ? 77.28300 9.19100 -58.89200 1.000 20.09451 48 VAL C N 1
ATOM 7729 C CA . VAL D 2 48 ? 76.52100 9.94700 -57.90200 1.000 18.75488 48 VAL C CA 1
ATOM 7730 C C . VAL D 2 48 ? 75.09100 10.03700 -58.42700 1.000 19.66552 48 VAL C C 1
ATOM 7731 O O . VAL D 2 48 ? 74.88600 10.27700 -59.62300 1.000 20.51825 48 VAL C O 1
ATOM 7735 N N . TYR D 2 49 ? 74.11600 9.76900 -57.57500 1.000 17.20733 49 TYR C N 1
ATOM 7736 C CA . TYR D 2 49 ? 72.70900 9.85200 -57.95600 1.000 18.11007 49 TYR C CA 1
ATOM 7737 C C . TYR D 2 49 ? 72.03800 10.99300 -57.21200 1.000 19.33653 49 TYR C C 1
ATOM 7738 O O . TYR D 2 49 ? 72.28400 11.17700 -56.02600 1.000 21.79998 49 TYR C O 1
ATOM 7747 N N . ILE D 2 50 ? 71.19300 11.75600 -57.90300 1.000 16.90203 50 ILE C N 1
ATOM 7748 C CA . ILE D 2 50 ? 70.36000 12.80300 -57.30500 1.000 15.53081 50 ILE C CA 1
ATOM 7749 C C . ILE D 2 50 ? 68.93500 12.26600 -57.31500 1.000 18.47064 50 ILE C C 1
ATOM 7750 O O . ILE D 2 50 ? 68.35300 12.07900 -58.39300 1.000 17.98637 50 ILE C O 1
ATOM 7755 N N . TRP D 2 51 ? 68.36600 11.98500 -56.13300 1.000 17.81266 51 TRP C N 1
ATOM 7756 C CA . TRP D 2 51 ? 67.01100 11.47100 -56.03300 1.000 16.53356 51 TRP C CA 1
ATOM 7757 C C . TRP D 2 51 ? 66.04700 12.62800 -55.75600 1.000 15.45975 51 TRP C C 1
ATOM 7758 O O . TRP D 2 51 ? 66.16800 13.31100 -54.72400 1.000 14.69387 51 TRP C O 1
ATOM 7769 N N . LEU D 2 52 ? 65.06800 12.80700 -56.64700 1.000 14.15433 52 LEU C N 1
ATOM 7770 C CA . LEU D 2 52 ? 64.06300 13.87400 -56.55300 1.000 13.37792 52 LEU C CA 1
ATOM 7771 C C . LEU D 2 52 ? 62.73200 13.31300 -56.04400 1.000 12.43570 52 LEU C C 1
ATOM 7772 O O . LEU D 2 52 ? 62.06300 12.53100 -56.74500 1.000 12.98050 52 LEU C O 1
ATOM 7777 N N . GLY D 2 53 ? 62.32900 13.73500 -54.84300 1.000 16.10983 53 GLY C N 1
ATOM 7778 C CA . GLY D 2 53 ? 60.97300 13.44400 -54.38900 1.000 14.93074 53 GLY C CA 1
ATOM 7779 C C . GLY D 2 53 ? 59.93100 14.13400 -55.26300 1.000 14.78335 53 GLY C C 1
ATOM 7780 O O . GLY D 2 53 ? 60.16100 15.19100 -55.84700 1.000 15.37290 53 GLY C O 1
ATOM 7781 N N . SER D 2 54 ? 58.75900 13.52500 -55.37100 1.000 14.43857 54 SER C N 1
ATOM 7782 C CA . SER D 2 54 ? 57.75600 14.05500 -56.28800 1.000 17.37314 54 SER C CA 1
ATOM 7783 C C . SER D 2 54 ? 57.27100 15.44400 -55.86000 1.000 18.83121 54 SER C C 1
ATOM 7784 O O . SER D 2 54 ? 56.73800 16.19600 -56.69400 1.000 14.73861 54 SER C O 1
ATOM 7787 N N . LYS D 2 55 ? 57.44800 15.80500 -54.58900 1.000 14.91231 55 LYS C N 1
ATOM 7788 C CA . LYS D 2 55 ? 56.95500 17.08800 -54.11800 1.000 17.52315 55 LYS C CA 1
ATOM 7789 C C . LYS D 2 55 ? 58.04700 18.08300 -53.81100 1.000 18.99701 55 LYS C C 1
ATOM 7790 O O . LYS D 2 55 ? 57.75000 19.12900 -53.24400 1.000 22.06317 55 LYS C O 1
ATOM 7796 N N . ALA D 2 56 ? 59.30100 17.79600 -54.17500 1.000 19.31547 56 ALA C N 1
ATOM 7797 C CA . ALA D 2 56 ? 60.41500 18.67900 -53.85000 1.000 15.49923 56 ALA C CA 1
ATOM 7798 C C . ALA D 2 56 ? 60.38400 19.90400 -54.75000 1.000 16.69147 56 ALA C C 1
ATOM 7799 O O . ALA D 2 56 ? 60.13200 19.80300 -55.95200 1.000 16.47303 56 ALA C O 1
ATOM 7801 N N . TYR D 2 57 ? 60.61700 21.06100 -54.16600 1.000 12.26726 57 TYR C N 1
ATOM 7802 C CA . TYR D 2 57 ? 60.61800 22.27200 -54.95200 1.000 15.62819 57 TYR C CA 1
ATOM 7803 C C . TYR D 2 57 ? 62.03900 22.53200 -55.50300 1.000 15.25446 57 TYR C C 1
ATOM 7804 O O . TYR D 2 57 ? 62.99700 21.82600 -55.17600 1.000 14.98338 57 TYR C O 1
ATOM 7813 N N . ALA D 2 58 ? 62.17900 23.58300 -56.33600 1.000 15.10181 58 ALA C N 1
ATOM 7814 C CA . ALA D 2 58 ? 63.42400 23.88000 -57.07000 1.000 15.11234 58 ALA C CA 1
ATOM 7815 C C . ALA D 2 58 ? 64.63200 24.08900 -56.15800 1.000 16.72569 58 ALA C C 1
ATOM 7816 O O . ALA D 2 58 ? 65.75700 23.73900 -56.55000 1.000 14.79388 58 ALA C O 1
ATOM 7818 N N . ASP D 2 59 ? 64.45600 24.68100 -54.95800 1.000 16.75464 59 ASP C N 1
ATOM 7819 C CA . ASP D 2 59 ? 65.64800 24.90400 -54.13600 1.000 19.23125 59 ASP C CA 1
ATOM 7820 C C . ASP D 2 59 ? 66.24500 23.58600 -53.67300 1.000 16.68884 59 ASP C C 1
ATOM 7821 O O . ASP D 2 59 ? 67.44300 23.37100 -53.83500 1.000 16.77570 59 ASP C O 1
ATOM 7826 N N . ASP D 2 60 ? 65.42400 22.67400 -53.12200 1.000 11.29083 60 ASP C N 1
ATOM 7827 C CA . ASP D 2 60 ? 65.95600 21.35900 -52.76500 1.000 10.39598 60 ASP C CA 1
ATOM 7828 C C . ASP D 2 60 ? 66.58300 20.68200 -53.98600 1.000 13.09631 60 ASP C C 1
ATOM 7829 O O . ASP D 2 60 ? 67.70000 20.15000 -53.89100 1.000 10.67233 60 ASP C O 1
ATOM 7834 N N . ARG D 2 61 ? 65.92400 20.76300 -55.15900 1.000 9.80381 61 ARG C N 1
ATOM 7835 C CA . ARG D 2 61 ? 66.46700 20.11400 -56.35800 1.000 13.02261 61 ARG C CA 1
ATOM 7836 C C . ARG D 2 61 ? 67.79100 20.73300 -56.78200 1.000 15.89401 61 ARG C C 1
ATOM 7837 O O . ARG D 2 61 ? 68.72700 20.00700 -57.14000 1.000 15.01759 61 ARG C O 1
ATOM 7845 N N . GLY D 2 62 ? 67.88400 22.06700 -56.78800 1.000 19.76816 62 GLY C N 1
ATOM 7846 C CA . GLY D 2 62 ? 69.10100 22.70600 -57.27000 1.000 10.84341 62 GLY C CA 1
ATOM 7847 C C . GLY D 2 62 ? 70.26200 22.49100 -56.31600 1.000 17.44156 62 GLY C C 1
ATOM 7848 O O . GLY D 2 62 ? 71.40000 22.27600 -56.74700 1.000 18.90227 62 GLY C O 1
ATOM 7849 N N . VAL D 2 63 ? 69.99200 22.52300 -55.00700 1.000 11.31451 63 VAL C N 1
ATOM 7850 C CA . VAL D 2 63 ? 71.05200 22.25200 -54.04300 1.000 11.88827 63 VAL C CA 1
ATOM 7851 C C . VAL D 2 63 ? 71.60000 20.83600 -54.24200 1.000 16.00455 63 VAL C C 1
ATOM 7852 O O . VAL D 2 63 ? 72.81900 20.61400 -54.22800 1.000 13.05156 63 VAL C O 1
ATOM 7856 N N . GLY D 2 64 ? 70.72200 19.85500 -54.45000 1.000 15.47028 64 GLY C N 1
ATOM 7857 C CA . GLY D 2 64 ? 71.19700 18.49800 -54.66100 1.000 15.20445 64 GLY C CA 1
ATOM 7858 C C . GLY D 2 64 ? 71.98600 18.35000 -55.95700 1.000 16.30459 64 GLY C C 1
ATOM 7859 O O . GLY D 2 64 ? 73.07400 17.76500 -55.96600 1.000 19.62867 64 GLY C O 1
ATOM 7860 N N . ALA D 2 65 ? 71.49000 18.94300 -57.04700 1.000 11.81721 65 ALA C N 1
ATOM 7861 C CA . ALA D 2 65 ? 72.18700 18.86000 -58.34000 1.000 13.01472 65 ALA C CA 1
ATOM 7862 C C . ALA D 2 65 ? 73.52800 19.59400 -58.29600 1.000 17.61527 65 ALA C C 1
ATOM 7863 O O . ALA D 2 65 ? 74.53100 19.08700 -58.82300 1.000 15.16761 65 ALA C O 1
ATOM 7865 N N . TRP D 2 66 ? 73.59200 20.75500 -57.60700 1.000 17.89688 66 TRP C N 1
ATOM 7866 C CA . TRP D 2 66 ? 74.86500 21.45900 -57.48500 1.000 14.44910 66 TRP C CA 1
ATOM 7867 C C . TRP D 2 66 ? 75.84700 20.66200 -56.62000 1.000 19.04439 66 TRP C C 1
ATOM 7868 O O . TRP D 2 66 ? 77.06200 20.62200 -56.90200 1.000 17.15206 66 TRP C O 1
ATOM 7879 N N . ALA D 2 67 ? 75.34300 20.02300 -55.56000 1.000 18.45484 67 ALA C N 1
ATOM 7880 C CA . ALA D 2 67 ? 76.19700 19.17800 -54.74300 1.000 17.58632 67 ALA C CA 1
ATOM 7881 C C . ALA D 2 67 ? 76.77700 18.02300 -55.56100 1.000 18.79699 67 ALA C C 1
ATOM 7882 O O . ALA D 2 67 ? 77.95800 17.68000 -55.40700 1.000 19.23389 67 ALA C O 1
ATOM 7884 N N . ALA D 2 68 ? 75.98700 17.42400 -56.45800 1.000 17.69423 68 ALA C N 1
ATOM 7885 C CA . ALA D 2 68 ? 76.54200 16.35700 -57.29800 1.000 19.20493 68 ALA C CA 1
ATOM 7886 C C . ALA D 2 68 ? 77.57000 16.91400 -58.26400 1.000 20.29980 68 ALA C C 1
ATOM 7887 O O . ALA D 2 68 ? 78.63200 16.31300 -58.45600 1.000 21.24202 68 ALA C O 1
ATOM 7889 N N . LYS D 2 69 ? 77.28000 18.06600 -58.87500 1.000 21.82630 69 LYS C N 1
ATOM 7890 C CA . LYS D 2 69 ? 78.28800 18.70600 -59.71700 1.000 20.78670 69 LYS C CA 1
ATOM 7891 C C . LYS D 2 69 ? 79.58400 18.95600 -58.94200 1.000 24.00814 69 LYS C C 1
ATOM 7892 O O . LYS D 2 69 ? 80.68000 18.74300 -59.48200 1.000 24.83982 69 LYS C O 1
ATOM 7898 N N . MET D 2 70 ? 79.48700 19.34800 -57.65900 1.000 25.42410 70 MET C N 1
ATOM 7899 C CA . MET D 2 70 ? 80.69000 19.60500 -56.86600 1.000 27.77438 70 MET C CA 1
ATOM 7900 C C . MET D 2 70 ? 81.52100 18.34200 -56.64100 1.000 30.78001 70 MET C C 1
ATOM 7901 O O . MET D 2 70 ? 82.75200 18.42300 -56.55100 1.000 34.42255 70 MET C O 1
ATOM 7906 N N . LEU D 2 71 ? 80.87100 17.17600 -56.47100 1.000 30.30890 71 LEU C N 1
ATOM 7907 C CA . LEU D 2 71 ? 81.61700 15.92800 -56.30000 1.000 29.19297 71 LEU C CA 1
ATOM 7908 C C . LEU D 2 71 ? 82.33700 15.55500 -57.58600 1.000 29.86937 71 LEU C C 1
ATOM 7909 O O . LEU D 2 71 ? 83.48100 15.10000 -57.54300 1.000 29.60092 71 LEU C O 1
ATOM 7914 N N . ASP D 2 72 ? 81.66700 15.75000 -58.73100 1.000 28.46920 72 ASP C N 1
ATOM 7915 C CA . ASP D 2 72 ? 82.28800 15.58400 -60.04100 1.000 28.73502 72 ASP C CA 1
ATOM 7916 C C . ASP D 2 72 ? 83.45500 16.53300 -60.22000 1.000 28.65870 72 ASP C C 1
ATOM 7917 O O . ASP D 2 72 ? 84.40400 16.20800 -60.92100 1.000 28.43762 72 ASP C O 1
ATOM 7922 N N . LYS D 2 73 ? 83.39700 17.71000 -59.60400 1.000 30.63262 73 LYS C N 1
ATOM 7923 C CA . LYS D 2 73 ? 84.47900 18.66800 -59.76000 1.000 36.54386 73 LYS C CA 1
ATOM 7924 C C . LYS D 2 73 ? 85.78600 18.09300 -59.21500 1.000 36.53596 73 LYS C C 1
ATOM 7925 O O . LYS D 2 73 ? 86.85600 18.24800 -59.82400 1.000 35.17790 73 LYS C O 1
ATOM 7931 N N . GLU D 2 74 ? 85.71800 17.39900 -58.08700 1.000 32.29335 74 GLU C N 1
ATOM 7932 C CA . GLU D 2 74 ? 86.93700 16.83900 -57.56000 1.000 33.84090 74 GLU C CA 1
ATOM 7933 C C . GLU D 2 74 ? 87.30600 15.53800 -58.24100 1.000 34.13830 74 GLU C C 1
ATOM 7934 O O . GLU D 2 74 ? 88.47400 15.17700 -58.23500 1.000 34.26727 74 GLU C O 1
ATOM 7940 N N . ASN D 2 75 ? 86.36500 14.86300 -58.89700 1.000 29.91938 75 ASN C N 1
ATOM 7941 C CA . ASN D 2 75 ? 86.72100 13.61200 -59.56000 1.000 31.05109 75 ASN C CA 1
ATOM 7942 C C . ASN D 2 75 ? 85.84500 13.46000 -60.80200 1.000 30.10624 75 ASN C C 1
ATOM 7943 O O . ASN D 2 75 ? 84.70900 12.96900 -60.70200 1.000 25.35830 75 ASN C O 1
ATOM 7948 N N . GLN D 2 76 ? 86.37000 13.88300 -61.96100 1.000 30.61946 76 GLN C N 1
ATOM 7949 C CA . GLN D 2 76 ? 85.54700 13.94000 -63.16200 1.000 31.18795 76 GLN C CA 1
ATOM 7950 C C . GLN D 2 76 ? 85.21200 12.57100 -63.72100 1.000 30.26415 76 GLN C C 1
ATOM 7951 O O . GLN D 2 76 ? 84.28500 12.47200 -64.53100 1.000 27.14799 76 GLN C O 1
ATOM 7957 N N . ALA D 2 77 ? 85.89500 11.50100 -63.29700 1.000 27.43487 77 ALA C N 1
ATOM 7958 C CA . ALA D 2 77 ? 85.44100 10.18900 -63.75300 1.000 29.09296 77 ALA C CA 1
ATOM 7959 C C . ALA D 2 77 ? 84.02400 9.87900 -63.25500 1.000 27.84544 77 ALA C C 1
ATOM 7960 O O . ALA D 2 77 ? 83.34900 9.00500 -63.82000 1.000 28.40341 77 ALA C O 1
ATOM 7962 N N . ILE D 2 78 ? 83.53800 10.61300 -62.24000 1.000 26.05312 78 ILE C N 1
ATOM 7963 C CA . ILE D 2 78 ? 82.17900 10.40000 -61.74200 1.000 26.06102 78 ILE C CA 1
ATOM 7964 C C . ILE D 2 78 ? 81.15500 10.58400 -62.86000 1.000 25.75309 78 ILE C C 1
ATOM 7965 O O . ILE D 2 78 ? 81.22400 11.54500 -63.63200 1.000 25.33198 78 ILE C O 1
ATOM 7970 N N . ASP D 2 79 ? 80.17100 9.67600 -62.92500 1.000 28.10074 79 ASP C N 1
ATOM 7971 C CA . ASP D 2 79 ? 78.97600 9.80300 -63.75300 1.000 28.59553 79 ASP C CA 1
ATOM 7972 C C . ASP D 2 79 ? 77.80900 10.20900 -62.83900 1.000 25.96101 79 ASP C C 1
ATOM 7973 O O . ASP D 2 79 ? 77.63500 9.61200 -61.76800 1.000 27.42434 79 ASP C O 1
ATOM 7978 N N . ILE D 2 80 ? 77.05200 11.25400 -63.21200 1.000 23.91603 80 ILE C N 1
ATOM 7979 C CA . ILE D 2 80 ? 75.92600 11.76800 -62.41400 1.000 22.35005 80 ILE C CA 1
ATOM 7980 C C . ILE D 2 80 ? 74.62100 11.35400 -63.07400 1.000 22.07370 80 ILE C C 1
ATOM 7981 O O . ILE D 2 80 ? 74.43700 11.61400 -64.27200 1.000 23.54756 80 ILE C O 1
ATOM 7986 N N . ASP D 2 81 ? 73.70900 10.75500 -62.30300 1.000 19.13124 81 ASP C N 1
ATOM 7987 C CA . ASP D 2 81 ? 72.36900 10.38800 -62.76800 1.000 25.53727 81 ASP C CA 1
ATOM 7988 C C . ASP D 2 81 ? 71.32100 11.02900 -61.87600 1.000 24.47136 81 ASP C C 1
ATOM 7989 O O . ASP D 2 81 ? 71.52700 11.17500 -60.66900 1.000 23.40281 81 ASP C O 1
ATOM 7994 N N . THR D 2 82 ? 70.19400 11.41800 -62.47100 1.000 23.36070 82 THR C N 1
ATOM 7995 C CA . THR D 2 82 ? 69.05000 11.89700 -61.71600 1.000 21.45257 82 THR C CA 1
ATOM 7996 C C . THR D 2 82 ? 67.99200 10.80800 -61.67400 1.000 19.62077 82 THR C C 1
ATOM 7997 O O . THR D 2 82 ? 67.60800 10.28800 -62.71100 1.000 19.20757 82 THR C O 1
ATOM 8001 N N . GLU D 2 83 ? 67.52700 10.47500 -60.48100 1.000 16.18878 83 GLU C N 1
ATOM 8002 C CA . GLU D 2 83 ? 66.45100 9.51600 -60.29400 1.000 16.53619 83 GLU C CA 1
ATOM 8003 C C . GLU D 2 83 ? 65.25200 10.26000 -59.71900 1.000 17.31787 83 GLU C C 1
ATOM 8004 O O . GLU D 2 83 ? 65.39900 11.14900 -58.87600 1.000 18.25745 83 GLU C O 1
ATOM 8010 N N . VAL D 2 84 ? 64.07800 9.87900 -60.16700 1.000 14.48858 84 VAL C N 1
ATOM 8011 C CA . VAL D 2 84 ? 62.82300 10.53300 -59.84000 1.000 15.43343 84 VAL C CA 1
ATOM 8012 C C . VAL D 2 84 ? 61.99800 9.55800 -59.00000 1.000 18.04953 84 VAL C C 1
ATOM 8013 O O . VAL D 2 84 ? 61.85000 8.38000 -59.38300 1.000 22.49217 84 VAL C O 1
ATOM 8017 N N . GLU D 2 85 ? 61.43500 10.04500 -57.88200 1.000 17.97847 85 GLU C N 1
ATOM 8018 C CA . GLU D 2 85 ? 60.60300 9.22100 -57.00400 1.000 18.54959 85 GLU C CA 1
ATOM 8019 C C . GLU D 2 85 ? 59.67200 8.33900 -57.80200 1.000 20.80249 85 GLU C C 1
ATOM 8020 O O . GLU D 2 85 ? 58.95100 8.82300 -58.67500 1.000 23.37912 85 GLU C O 1
ATOM 8026 N N . GLY D 2 86 ? 59.67700 7.04100 -57.49900 1.000 24.93983 86 GLY C N 1
ATOM 8027 C CA . GLY D 2 86 ? 58.75800 6.10700 -58.14700 1.000 24.09763 86 GLY C CA 1
ATOM 8028 C C . GLY D 2 86 ? 59.15900 5.65600 -59.53600 1.000 27.50330 86 GLY C C 1
ATOM 8029 O O . GLY D 2 86 ? 58.47100 4.81200 -60.13000 1.000 30.55366 86 GLY C O 1
ATOM 8030 N N . LYS D 2 87 ? 60.21500 6.19700 -60.11400 1.000 26.36895 87 LYS C N 1
ATOM 8031 C CA . LYS D 2 87 ? 60.60000 5.71400 -61.43300 1.000 28.02178 87 LYS C CA 1
ATOM 8032 C C . LYS D 2 87 ? 62.08500 5.43600 -61.47600 1.000 26.37685 87 LYS C C 1
ATOM 8033 O O . LYS D 2 87 ? 62.76000 5.62000 -62.50100 1.000 26.05049 87 LYS C O 1
ATOM 8039 N N . GLU D 2 88 ? 62.62000 4.97200 -60.34500 1.000 22.36058 88 GLU C N 1
ATOM 8040 C CA . GLU D 2 88 ? 64.06400 4.79900 -60.21600 1.000 22.35531 88 GLU C CA 1
ATOM 8041 C C . GLU D 2 88 ? 64.56600 3.68400 -61.12500 1.000 21.44204 88 GLU C C 1
ATOM 8042 O O . GLU D 2 88 ? 63.83300 2.75300 -61.45000 1.000 23.12646 88 GLU C O 1
ATOM 8048 N N . SER D 2 89 ? 65.82100 3.79800 -61.55800 1.000 22.65008 89 SER C N 1
ATOM 8049 C CA . SER D 2 89 ? 66.40800 2.76800 -62.40000 1.000 24.07920 89 SER C CA 1
ATOM 8050 C C . SER D 2 89 ? 66.64000 1.49300 -61.59300 1.000 25.06616 89 SER C C 1
ATOM 8051 O O . SER D 2 89 ? 66.70000 1.49600 -60.34900 1.000 25.13196 89 SER C O 1
ATOM 8054 N N . ALA D 2 90 ? 66.73300 0.38100 -62.31600 1.000 28.41130 90 ALA C N 1
ATOM 8055 C CA . ALA D 2 90 ? 67.04800 -0.88000 -61.66200 1.000 33.21451 90 ALA C CA 1
ATOM 8056 C C . ALA D 2 90 ? 68.40700 -0.79100 -61.00200 1.000 38.00719 90 ALA C C 1
ATOM 8057 O O . ALA D 2 90 ? 68.60300 -1.31100 -59.89700 1.000 42.65775 90 ALA C O 1
ATOM 8059 N N . GLU D 2 91 ? 69.32500 -0.04500 -61.61800 1.000 37.57029 91 GLU C N 1
ATOM 8060 C CA . GLU D 2 91 ? 70.66000 0.07600 -61.05700 1.000 40.14692 91 GLU C CA 1
ATOM 8061 C C . GLU D 2 91 ? 70.62600 0.77700 -59.69300 1.000 38.13878 91 GLU C C 1
ATOM 8062 O O . GLU D 2 91 ? 71.20800 0.28600 -58.71300 1.000 39.68107 91 GLU C O 1
ATOM 8068 N N . PHE D 2 92 ? 69.92000 1.91100 -59.60900 1.000 31.73012 92 PHE C N 1
ATOM 8069 C CA . PHE D 2 92 ? 69.82500 2.65500 -58.35500 1.000 26.55318 92 PHE C CA 1
ATOM 8070 C C . PHE D 2 92 ? 69.19600 1.80700 -57.26500 1.000 26.42159 92 PHE C C 1
ATOM 8071 O O . PHE D 2 92 ? 69.66900 1.79600 -56.12500 1.000 28.77977 92 PHE C O 1
ATOM 8079 N N . LYS D 2 93 ? 68.18400 1.02600 -57.60600 1.000 27.07167 93 LYS C N 1
ATOM 8080 C CA . LYS D 2 93 ? 67.54900 0.24100 -56.56100 1.000 29.74304 93 LYS C CA 1
ATOM 8081 C C . LYS D 2 93 ? 68.40100 -0.93700 -56.11300 1.000 32.61707 93 LYS C C 1
ATOM 8082 O O . LYS D 2 93 ? 68.19500 -1.41700 -54.99800 1.000 33.80668 93 LYS C O 1
ATOM 8088 N N . THR D 2 94 ? 69.45000 -1.31100 -56.86300 1.000 33.55929 94 THR C N 1
ATOM 8089 C CA . THR D 2 94 ? 70.36900 -2.30800 -56.33300 1.000 35.43320 94 THR C CA 1
ATOM 8090 C C . THR D 2 94 ? 71.37200 -1.67400 -55.37400 1.000 35.78061 94 THR C C 1
ATOM 8091 O O . THR D 2 94 ? 71.97900 -2.40200 -54.58200 1.000 40.27325 94 THR C O 1
ATOM 8095 N N . ILE D 2 95 ? 71.49000 -0.33800 -55.38600 1.000 33.33294 95 ILE C N 1
ATOM 8096 C CA . ILE D 2 95 ? 72.54300 0.40000 -54.68000 1.000 35.83324 95 ILE C CA 1
ATOM 8097 C C . ILE D 2 95 ? 72.09800 0.85600 -53.29400 1.000 38.74149 95 ILE C C 1
ATOM 8098 O O . ILE D 2 95 ? 72.91400 0.89800 -52.37400 1.000 42.89462 95 ILE C O 1
ATOM 8103 N N . VAL D 2 96 ? 70.82300 1.19800 -53.11300 1.000 36.83863 96 VAL C N 1
ATOM 8104 C CA . VAL D 2 96 ? 70.28700 1.60100 -51.81800 1.000 36.00168 96 VAL C CA 1
ATOM 8105 C C . VAL D 2 96 ? 68.95800 0.90900 -51.59400 1.000 34.74890 96 VAL C C 1
ATOM 8106 O O . VAL D 2 96 ? 68.13400 0.81100 -52.51300 1.000 30.83001 96 VAL C O 1
ATOM 8110 N N . ASP D 2 97 ? 68.73700 0.44000 -50.37900 1.000 37.73610 97 ASP C N 1
ATOM 8111 C CA . ASP D 2 97 ? 67.40200 0.01500 -49.99400 1.000 42.23664 97 ASP C CA 1
ATOM 8112 C C . ASP D 2 97 ? 66.74700 1.16300 -49.23000 1.000 37.59135 97 ASP C C 1
ATOM 8113 O O . ASP D 2 97 ? 67.36600 1.78200 -48.36400 1.000 38.43619 97 ASP C O 1
ATOM 8118 N N . PHE D 2 98 ? 65.54300 1.52900 -49.62700 1.000 35.00946 98 PHE C N 1
ATOM 8119 C CA . PHE D 2 98 ? 64.92300 2.69200 -49.02000 1.000 29.97201 98 PHE C CA 1
ATOM 8120 C C . PHE D 2 98 ? 63.42500 2.56700 -49.14400 1.000 28.15074 98 PHE C C 1
ATOM 8121 O O . PHE D 2 98 ? 62.91900 1.83600 -49.98700 1.000 26.20314 98 PHE C O 1
ATOM 8129 N N . SER D 2 99 ? 62.71400 3.28400 -48.29700 1.000 27.22432 99 SER C N 1
ATOM 8130 C CA . SER D 2 99 ? 61.31000 3.47900 -48.57800 1.000 28.49815 99 SER C CA 1
ATOM 8131 C C . SER D 2 99 ? 61.03700 4.97500 -48.67100 1.000 25.80309 99 SER C C 1
ATOM 8132 O O . SER D 2 99 ? 61.90100 5.82100 -48.39600 1.000 29.11665 99 SER C O 1
ATOM 8135 N N . VAL D 2 100 ? 59.86700 5.30400 -49.18100 1.000 21.03936 100 VAL C N 1
ATOM 8136 C CA . VAL D 2 100 ? 59.48000 6.68000 -49.41900 1.000 21.32361 100 VAL C CA 1
ATOM 8137 C C . VAL D 2 100 ? 58.34700 6.96600 -48.46200 1.000 23.63178 100 VAL C C 1
ATOM 8138 O O . VAL D 2 100 ? 57.39300 6.18600 -48.38900 1.000 27.32959 100 VAL C O 1
ATOM 8142 N N . VAL D 2 101 ? 58.46200 8.05600 -47.71100 1.000 23.35017 101 VAL C N 1
ATOM 8143 C CA . VAL D 2 101 ? 57.44900 8.45100 -46.73400 1.000 21.79472 101 VAL C CA 1
ATOM 8144 C C . VAL D 2 101 ? 57.00100 9.86800 -47.05400 1.000 21.85262 101 VAL C C 1
ATOM 8145 O O . VAL D 2 101 ? 57.70200 10.64000 -47.71100 1.000 18.48380 101 VAL C O 1
ATOM 8149 N N . GLU D 2 102 ? 55.79500 10.19100 -46.59900 1.000 25.22934 102 GLU C N 1
ATOM 8150 C CA . GLU D 2 102 ? 55.17400 11.48000 -46.86700 1.000 30.93266 102 GLU C CA 1
ATOM 8151 C C . GLU D 2 102 ? 55.77200 12.50800 -45.91200 1.000 28.53500 102 GLU C C 1
ATOM 8152 O O . GLU D 2 102 ? 55.70600 12.31200 -44.70700 1.000 30.71684 102 GLU C O 1
ATOM 8158 N N . GLY D 2 103 ? 56.34800 13.60600 -46.43000 1.000 25.75309 103 GLY C N 1
ATOM 8159 C CA . GLY D 2 103 ? 57.01800 14.56300 -45.54600 1.000 22.24214 103 GLY C CA 1
ATOM 8160 C C . GLY D 2 103 ? 57.84000 15.55800 -46.33800 1.000 19.53918 103 GLY C C 1
ATOM 8161 O O . GLY D 2 103 ? 58.17100 15.28600 -47.50400 1.000 17.08889 103 GLY C O 1
ATOM 8162 N N . ASP D 2 104 ? 58.13700 16.72400 -45.77300 1.000 16.16510 104 ASP C N 1
ATOM 8163 C CA . ASP D 2 104 ? 58.75500 17.78000 -46.58500 1.000 20.68932 104 ASP C CA 1
ATOM 8164 C C . ASP D 2 104 ? 59.53600 18.72300 -45.69400 1.000 21.39204 104 ASP C C 1
ATOM 8165 O O . ASP D 2 104 ? 58.95200 19.33200 -44.79500 1.000 20.79723 104 ASP C O 1
ATOM 8170 N N . THR D 2 105 ? 60.84300 18.78800 -45.89000 1.000 19.53129 105 THR C N 1
ATOM 8171 C CA . THR D 2 105 ? 61.65700 19.84600 -45.28000 1.000 19.08913 105 THR C CA 1
ATOM 8172 C C . THR D 2 105 ? 61.58000 21.09200 -46.15400 1.000 18.43116 105 THR C C 1
ATOM 8173 O O . THR D 2 105 ? 61.84200 21.00100 -47.34800 1.000 17.01520 105 THR C O 1
ATOM 8177 N N . PRO D 2 106 ? 61.21100 22.24400 -45.61600 1.000 19.59445 106 PRO C N 1
ATOM 8178 C CA . PRO D 2 106 ? 61.10700 23.43700 -46.46100 1.000 16.60725 106 PRO C CA 1
ATOM 8179 C C . PRO D 2 106 ? 62.47000 23.84800 -47.00200 1.000 20.32349 106 PRO C C 1
ATOM 8180 O O . PRO D 2 106 ? 63.49200 23.72500 -46.31800 1.000 19.09703 106 PRO C O 1
ATOM 8184 N N . GLY D 2 107 ? 62.48800 24.30400 -48.25500 1.000 16.78886 107 GLY C N 1
ATOM 8185 C CA . GLY D 2 107 ? 63.72800 24.77100 -48.84300 1.000 16.35722 107 GLY C CA 1
ATOM 8186 C C . GLY D 2 107 ? 64.16500 26.08500 -48.24400 1.000 19.70499 107 GLY C C 1
ATOM 8187 O O . GLY D 2 107 ? 63.47900 26.70900 -47.44200 1.000 22.75536 107 GLY C O 1
ATOM 8188 N N . PHE D 2 108 ? 65.33700 26.52900 -48.63500 1.000 18.76014 108 PHE C N 1
ATOM 8189 C CA . PHE D 2 108 ? 65.84500 27.73700 -48.01100 1.000 17.53631 108 PHE C CA 1
ATOM 8190 C C . PHE D 2 108 ? 65.36100 29.03200 -48.65400 1.000 20.50509 108 PHE C C 1
ATOM 8191 O O . PHE D 2 108 ? 65.62300 30.10200 -48.08500 1.000 17.71265 108 PHE C O 1
ATOM 8199 N N . LEU D 2 109 ? 64.72600 28.99400 -49.84200 1.000 15.54134 109 LEU C N 1
ATOM 8200 C CA . LEU D 2 109 ? 64.43000 30.25000 -50.53400 1.000 22.46059 109 LEU C CA 1
ATOM 8201 C C . LEU D 2 109 ? 63.41500 31.06900 -49.75000 1.000 22.65798 109 LEU C C 1
ATOM 8202 O O . LEU D 2 109 ? 62.45800 30.53600 -49.18000 1.000 25.56359 109 LEU C O 1
ATOM 8207 N N . LYS D 2 110 ? 63.64900 32.37100 -49.70500 1.000 24.20290 110 LYS C N 1
ATOM 8208 C CA . LYS D 2 110 ? 62.75100 33.29000 -49.01000 1.000 26.25052 110 LYS C CA 1
ATOM 8209 C C . LYS D 2 110 ? 61.59400 33.69400 -49.93200 1.000 27.46382 110 LYS C C 1
ATOM 8210 O O . LYS D 2 110 ? 61.81300 34.07600 -51.08700 1.000 24.88193 110 LYS C O 1
ATOM 8216 N N . HIS D 2 111 ? 60.35300 33.58200 -49.44500 1.000 28.71923 111 HIS C N 1
ATOM 8217 C CA . HIS D 2 111 ? 59.18200 33.80100 -50.29600 1.000 30.64315 111 HIS C CA 1
ATOM 8218 C C . HIS D 2 111 ? 58.90200 35.29900 -50.46300 1.000 35.18580 111 HIS C C 1
ATOM 8219 O O . HIS D 2 111 ? 58.69000 36.00400 -49.46900 1.000 36.59386 111 HIS C O 1
ATOM 8226 N N . VAL D 2 112 ? 58.87300 35.79700 -51.70600 1.000 36.94127 112 VAL C N 1
ATOM 8227 C CA . VAL D 2 112 ? 58.50300 37.18900 -51.93600 1.000 39.59159 112 VAL C CA 1
ATOM 8228 C C . VAL D 2 112 ? 57.00000 37.25700 -52.18000 1.000 47.22408 112 VAL C C 1
ATOM 8229 O O . VAL D 2 112 ? 56.43900 36.52200 -53.01500 1.000 46.83719 112 VAL C O 1
ATOM 8233 N N . GLU D 2 113 ? 56.34000 38.10200 -51.38600 1.000 54.39073 113 GLU C N 1
ATOM 8234 C CA . GLU D 2 113 ? 54.89000 38.26900 -51.44400 1.000 63.79186 113 GLU C CA 1
ATOM 8235 C C . GLU D 2 113 ? 54.43800 38.59900 -52.86000 1.000 69.81363 113 GLU C C 1
ATOM 8236 O O . GLU D 2 113 ? 54.93400 39.54100 -53.48700 1.000 71.62701 113 GLU C O 1
ATOM 8242 N N . VAL D 2 114 ? 53.49000 37.81500 -53.35700 1.000 73.22194 114 VAL C N 1
ATOM 8243 C CA . VAL D 2 114 ? 52.98500 37.98300 -54.71000 1.000 80.27805 114 VAL C CA 1
ATOM 8244 C C . VAL D 2 114 ? 51.98700 39.14300 -54.77700 1.000 92.46109 114 VAL C C 1
ATOM 8245 O O . VAL D 2 114 ? 51.44100 39.43400 -55.84800 1.000 94.29815 114 VAL C O 1
ATOM 8249 N N . ASN D 2 115 ? 51.77100 39.82700 -53.63700 1.000 103.15974 115 ASN C N 1
ATOM 8250 C CA . ASN D 2 115 ? 50.95100 41.04400 -53.50600 1.000 109.54208 115 ASN C CA 1
ATOM 8251 C C . ASN D 2 115 ? 49.65900 40.92800 -54.30800 1.000 112.88196 115 ASN C C 1
ATOM 8252 O O . ASN D 2 115 ? 49.51700 41.53200 -55.38000 1.000 114.06368 115 ASN C O 1
ATOM 8257 N N . PHE D 2 116 ? 48.70900 40.15800 -53.78600 1.000 112.94249 116 PHE C N 1
ATOM 8258 C CA . PHE D 2 116 ? 47.67700 39.55200 -54.61400 1.000 108.99728 116 PHE C CA 1
ATOM 8259 C C . PHE D 2 116 ? 46.44400 40.43700 -54.72900 1.000 110.90540 116 PHE C C 1
ATOM 8260 O O . PHE D 2 116 ? 45.84600 40.82900 -53.71700 1.000 112.87932 116 PHE C O 1
ATOM 8268 N N . GLN D 2 117 ? 46.06900 40.74900 -55.96400 1.000 110.96857 117 GLN C N 1
ATOM 8269 C CA . GLN D 2 117 ? 44.64900 40.80100 -56.27200 1.000 109.97108 117 GLN C CA 1
ATOM 8270 C C . GLN D 2 117 ? 44.06100 39.49500 -55.76600 1.000 109.58156 117 GLN C C 1
ATOM 8271 O O . GLN D 2 117 ? 44.47500 38.41900 -56.21100 1.000 105.79163 117 GLN C O 1
ATOM 8277 N N . ASP D 2 118 ? 43.18900 39.57700 -54.76200 1.000 113.10303 118 ASP C N 1
ATOM 8278 C CA . ASP D 2 118 ? 42.67300 38.35400 -54.15200 1.000 113.85839 118 ASP C CA 1
ATOM 8279 C C . ASP D 2 118 ? 41.85400 37.58700 -55.18800 1.000 116.07444 118 ASP C C 1
ATOM 8280 O O . ASP D 2 118 ? 40.76700 38.02400 -55.58100 1.000 120.62762 118 ASP C O 1
ATOM 8285 N N . VAL D 2 119 ? 42.38200 36.45900 -55.66300 1.000 112.39769 119 VAL C N 1
ATOM 8286 C CA . VAL D 2 119 ? 41.69000 35.71800 -56.71400 1.000 108.82621 119 VAL C CA 1
ATOM 8287 C C . VAL D 2 119 ? 41.42200 34.28700 -56.25300 1.000 106.93914 119 VAL C C 1
ATOM 8288 O O . VAL D 2 119 ? 41.58700 33.33800 -57.02900 1.000 111.69760 119 VAL C O 1
ATOM 8292 N N . ASP D 2 120 ? 40.97300 34.12000 -55.00200 1.000 96.82477 120 ASP C N 1
ATOM 8293 C CA . ASP D 2 120 ? 40.81400 32.78100 -54.43400 1.000 79.83589 120 ASP C CA 1
ATOM 8294 C C . ASP D 2 120 ? 39.90000 31.93300 -55.31600 1.000 74.58526 120 ASP C C 1
ATOM 8295 O O . ASP D 2 120 ? 38.87900 32.40500 -55.82600 1.000 72.75346 120 ASP C O 1
ATOM 8300 N N . TYR D 2 121 ? 40.32600 30.69100 -55.54700 1.000 70.79533 121 TYR C N 1
ATOM 8301 C CA . TYR D 2 121 ? 39.47800 29.66500 -56.12600 1.000 71.95600 121 TYR C CA 1
ATOM 8302 C C . TYR D 2 121 ? 38.86100 28.84200 -54.99400 1.000 72.86926 121 TYR C C 1
ATOM 8303 O O . TYR D 2 121 ? 39.49600 28.62100 -53.95900 1.000 74.92214 121 TYR C O 1
ATOM 8312 N N . GLU D 2 122 ? 37.62400 28.38100 -55.20200 1.000 73.19299 122 GLU C N 1
ATOM 8313 C CA . GLU D 2 122 ? 36.92300 27.52600 -54.24700 1.000 68.81615 122 GLU C CA 1
ATOM 8314 C C . GLU D 2 122 ? 36.01800 26.55400 -54.97100 1.000 64.15769 122 GLU C C 1
ATOM 8315 O O . GLU D 2 122 ? 35.55800 26.81200 -56.08700 1.000 64.76566 122 GLU C O 1
ATOM 8321 N N . MET D 2 123 ? 35.74100 25.44500 -54.29200 1.000 57.28055 123 MET C N 1
ATOM 8322 C CA . MET D 2 123 ? 34.73200 24.49700 -54.72200 1.000 55.45665 123 MET C CA 1
ATOM 8323 C C . MET D 2 123 ? 33.68200 24.40400 -53.62000 1.000 54.22492 123 MET C C 1
ATOM 8324 O O . MET D 2 123 ? 34.03200 24.29400 -52.44100 1.000 56.46203 123 MET C O 1
ATOM 8329 N N . TYR D 2 124 ? 32.40600 24.49500 -53.97500 1.000 50.31656 124 TYR C N 1
ATOM 8330 C CA . TYR D 2 124 ? 31.33700 24.40300 -52.97900 1.000 51.81148 124 TYR C CA 1
ATOM 8331 C C . TYR D 2 124 ? 30.41000 23.24200 -53.30400 1.000 51.81411 124 TYR C C 1
ATOM 8332 O O . TYR D 2 124 ? 30.03600 23.02500 -54.46900 1.000 50.03231 124 TYR C O 1
ATOM 8341 N N . ARG D 2 125 ? 29.99700 22.53900 -52.26500 1.000 51.07718 125 ARG C N 1
ATOM 8342 C CA . ARG D 2 125 ? 28.92200 21.57200 -52.37200 1.000 51.14824 125 ARG C CA 1
ATOM 8343 C C . ARG D 2 125 ? 27.59300 22.27400 -52.12700 1.000 53.18269 125 ARG C C 1
ATOM 8344 O O . ARG D 2 125 ? 27.45800 23.04700 -51.17200 1.000 54.50917 125 ARG C O 1
ATOM 8352 N N . VAL D 2 126 ? 26.62400 22.02900 -53.00200 1.000 52.22995 126 VAL C N 1
ATOM 8353 C CA . VAL D 2 126 ? 25.28700 22.61000 -52.89400 1.000 52.97214 126 VAL C CA 1
ATOM 8354 C C . VAL D 2 126 ? 24.30100 21.45600 -52.75200 1.000 54.30914 126 VAL C C 1
ATOM 8355 O O . VAL D 2 126 ? 24.10800 20.67700 -53.69800 1.000 58.80705 126 VAL C O 1
ATOM 8359 N N . TYR D 2 127 ? 23.66100 21.34900 -51.58700 1.000 51.23772 127 TYR C N 1
ATOM 8360 C CA . TYR D 2 127 ? 22.83800 20.18600 -51.30000 1.000 51.16666 127 TYR C CA 1
ATOM 8361 C C . TYR D 2 127 ? 21.73600 20.55800 -50.32700 1.000 53.91436 127 TYR C C 1
ATOM 8362 O O . TYR D 2 127 ? 21.95100 21.32900 -49.38800 1.000 53.53273 127 TYR C O 1
ATOM 8371 N N . ASP D 2 128 ? 20.55900 19.99100 -50.55900 1.000 55.97250 128 ASP C N 1
ATOM 8372 C CA . ASP D 2 128 ? 19.46500 20.08800 -49.60100 1.000 58.46227 128 ASP C CA 1
ATOM 8373 C C . ASP D 2 128 ? 19.67700 19.00800 -48.54700 1.000 59.34659 128 ASP C C 1
ATOM 8374 O O . ASP D 2 128 ? 19.95800 17.85900 -48.88000 1.000 57.65691 128 ASP C O 1
ATOM 8379 N N . THR D 2 129 ? 19.60500 19.38900 -47.27100 1.000 45.78707 129 THR C N 1
ATOM 8380 C CA . THR D 2 129 ? 19.98300 18.46200 -46.20900 1.000 49.55331 129 THR C CA 1
ATOM 8381 C C . THR D 2 129 ? 18.85500 17.51900 -45.78400 1.000 54.34862 129 THR C C 1
ATOM 8382 O O . THR D 2 129 ? 19.11500 16.58200 -45.02200 1.000 59.81770 129 THR C O 1
ATOM 8386 N N . ASP D 2 130 ? 17.62500 17.71600 -46.25200 1.000 53.10900 130 ASP C N 1
ATOM 8387 C CA . ASP D 2 130 ? 16.51000 16.87900 -45.80800 1.000 54.09333 130 ASP C CA 1
ATOM 8388 C C . ASP D 2 130 ? 15.52800 16.76200 -46.96800 1.000 54.14333 130 ASP C C 1
ATOM 8389 O O . ASP D 2 130 ? 14.71200 17.66200 -47.17900 1.000 43.47627 130 ASP C O 1
ATOM 8394 N N . LEU D 2 131 ? 15.60000 15.64700 -47.69800 1.000 55.69352 131 LEU C N 1
ATOM 8395 C CA . LEU D 2 131 ? 14.65500 15.38100 -48.78300 1.000 57.72271 131 LEU C CA 1
ATOM 8396 C C . LEU D 2 131 ? 13.35300 14.70100 -48.33600 1.000 57.74113 131 LEU C C 1
ATOM 8397 O O . LEU D 2 131 ? 12.44200 14.57100 -49.16000 1.000 54.70130 131 LEU C O 1
ATOM 8402 N N . SER D 2 132 ? 13.21100 14.31100 -47.05600 1.000 62.59172 132 SER C N 1
ATOM 8403 C CA . SER D 2 132 ? 11.96500 13.67500 -46.60500 1.000 65.90790 132 SER C CA 1
ATOM 8404 C C . SER D 2 132 ? 10.76700 14.60700 -46.66400 1.000 65.59207 132 SER C C 1
ATOM 8405 O O . SER D 2 132 ? 9.62900 14.12500 -46.73100 1.000 71.68754 132 SER C O 1
ATOM 8408 N N . ASP D 2 133 ? 10.99200 15.91400 -46.65500 1.000 57.61217 133 ASP C N 1
ATOM 8409 C CA . ASP D 2 133 ? 9.92200 16.90000 -46.60900 1.000 53.69328 133 ASP C CA 1
ATOM 8410 C C . ASP D 2 133 ? 9.37500 17.23300 -47.98300 1.000 51.63514 133 ASP C C 1
ATOM 8411 O O . ASP D 2 133 ? 8.56900 18.16700 -48.10300 1.000 49.55594 133 ASP C O 1
ATOM 8416 N N . GLY D 2 134 ? 9.83000 16.52700 -49.02300 1.000 50.74819 134 GLY C N 1
ATOM 8417 C CA . GLY D 2 134 ? 9.31200 16.73100 -50.35500 1.000 50.91137 134 GLY C CA 1
ATOM 8418 C C . GLY D 2 134 ? 9.80100 17.97400 -51.06000 1.000 51.07191 134 GLY C C 1
ATOM 8419 O O . GLY D 2 134 ? 9.26300 18.31900 -52.11900 1.000 52.00097 134 GLY C O 1
ATOM 8420 N N . SER D 2 135 ? 10.80700 18.65900 -50.52500 1.000 49.96652 135 SER C N 1
ATOM 8421 C CA . SER D 2 135 ? 11.35700 19.82600 -51.19200 1.000 47.93996 135 SER C CA 1
ATOM 8422 C C . SER D 2 135 ? 12.87500 19.74200 -51.18400 1.000 44.44743 135 SER C C 1
ATOM 8423 O O . SER D 2 135 ? 13.48600 19.41300 -50.16300 1.000 44.32900 135 SER C O 1
ATOM 8426 N N . SER D 2 136 ? 13.47900 20.03400 -52.33200 1.000 41.03387 136 SER C N 1
ATOM 8427 C CA . SER D 2 136 ? 14.92200 20.13200 -52.42000 1.000 38.33091 136 SER C CA 1
ATOM 8428 C C . SER D 2 136 ? 15.38000 21.58200 -52.49600 1.000 39.71529 136 SER C C 1
ATOM 8429 O O . SER D 2 136 ? 16.53900 21.84400 -52.84000 1.000 39.11522 136 SER C O 1
ATOM 8432 N N . SER D 2 137 ? 14.49800 22.52700 -52.15700 1.000 37.99929 137 SER C N 1
ATOM 8433 C CA . SER D 2 137 ? 14.83700 23.94100 -52.19000 1.000 43.32625 137 SER C CA 1
ATOM 8434 C C . SER D 2 137 ? 14.87000 24.60200 -50.82700 1.000 43.96317 137 SER C C 1
ATOM 8435 O O . SER D 2 137 ? 15.46900 25.68300 -50.69900 1.000 45.06330 137 SER C O 1
ATOM 8438 N N . ASP D 2 138 ? 14.32100 23.96100 -49.79100 1.000 43.06832 138 ASP C N 1
ATOM 8439 C CA . ASP D 2 138 ? 14.15200 24.64300 -48.52000 1.000 40.81279 138 ASP C CA 1
ATOM 8440 C C . ASP D 2 138 ? 15.27800 24.37300 -47.52400 1.000 41.43655 138 ASP C C 1
ATOM 8441 O O . ASP D 2 138 ? 15.42400 25.14700 -46.56600 1.000 42.92094 138 ASP C O 1
ATOM 8446 N N . ASP D 2 139 ? 16.11800 23.35900 -47.73800 1.000 41.02334 139 ASP C N 1
ATOM 8447 C CA . ASP D 2 139 ? 17.21600 23.08700 -46.81000 1.000 41.92608 139 ASP C CA 1
ATOM 8448 C C . ASP D 2 139 ? 18.55900 23.14200 -47.50100 1.000 41.43918 139 ASP C C 1
ATOM 8449 O O . ASP D 2 139 ? 19.47800 22.39800 -47.14900 1.000 41.84975 139 ASP C O 1
ATOM 8454 N N . ILE D 2 140 ? 18.70800 24.07400 -48.44100 1.000 40.41537 140 ILE C N 1
ATOM 8455 C CA . ILE D 2 140 ? 19.94800 24.17600 -49.19900 1.000 41.22336 140 ILE C CA 1
ATOM 8456 C C . ILE D 2 140 ? 21.07200 24.66000 -48.28600 1.000 42.09452 140 ILE C C 1
ATOM 8457 O O . ILE D 2 140 ? 20.95000 25.67900 -47.59200 1.000 42.00240 140 ILE C O 1
ATOM 8462 N N . GLU D 2 141 ? 22.18200 23.92800 -48.30000 1.000 43.22360 141 GLU C N 1
ATOM 8463 C CA . GLU D 2 141 ? 23.40900 24.29600 -47.62400 1.000 42.85777 141 GLU C CA 1
ATOM 8464 C C . GLU D 2 141 ? 24.51300 24.40400 -48.68100 1.000 45.25016 141 GLU C C 1
ATOM 8465 O O . GLU D 2 141 ? 24.54500 23.61200 -49.63600 1.000 41.71553 141 GLU C O 1
ATOM 8471 N N . ILE D 2 142 ? 25.38500 25.40900 -48.53300 1.000 43.86842 142 ILE C N 1
ATOM 8472 C CA . ILE D 2 142 ? 26.54000 25.63000 -49.41900 1.000 46.77929 142 ILE C CA 1
ATOM 8473 C C . ILE D 2 142 ? 27.79200 25.44200 -48.57800 1.000 50.34814 142 ILE C C 1
ATOM 8474 O O . ILE D 2 142 ? 28.11600 26.29300 -47.74100 1.000 54.69077 142 ILE C O 1
ATOM 8479 N N . ASP D 2 143 ? 28.51500 24.35400 -48.81000 1.000 50.18760 143 ASP C N 1
ATOM 8480 C CA . ASP D 2 143 ? 29.68900 24.05700 -48.02600 1.000 53.33271 143 ASP C CA 1
ATOM 8481 C C . ASP D 2 143 ? 30.92900 24.10200 -48.90800 1.000 55.31189 143 ASP C C 1
ATOM 8482 O O . ASP D 2 143 ? 30.96300 23.42100 -49.94700 1.000 52.61420 143 ASP C O 1
ATOM 8487 N N . PRO D 2 144 ? 31.97000 24.85800 -48.52700 1.000 57.55164 144 PRO C N 1
ATOM 8488 C CA . PRO D 2 144 ? 33.26200 24.72400 -49.21700 1.000 57.29108 144 PRO C CA 1
ATOM 8489 C C . PRO D 2 144 ? 33.84100 23.32000 -49.04100 1.000 57.00684 144 PRO C C 1
ATOM 8490 O O . PRO D 2 144 ? 33.78900 22.74000 -47.95800 1.000 55.63299 144 PRO C O 1
ATOM 8494 N N . VAL D 2 145 ? 34.38300 22.77900 -50.13000 1.000 52.57736 145 VAL C N 1
ATOM 8495 C CA . VAL D 2 145 ? 34.95200 21.43000 -50.20200 1.000 55.35137 145 VAL C CA 1
ATOM 8496 C C . VAL D 2 145 ? 36.31500 21.53000 -50.88900 1.000 57.55690 145 VAL C C 1
ATOM 8497 O O . VAL D 2 145 ? 36.64100 22.56400 -51.50100 1.000 60.20985 145 VAL C O 1
ATOM 8501 N N . PRO D 2 146 ? 37.17200 20.51000 -50.76500 1.000 57.58322 146 PRO C N 1
ATOM 8502 C CA . PRO D 2 146 ? 38.48900 20.59300 -51.42700 1.000 59.79664 146 PRO C CA 1
ATOM 8503 C C . PRO D 2 146 ? 38.36000 20.64700 -52.94900 1.000 63.50235 146 PRO C C 1
ATOM 8504 O O . PRO D 2 146 ? 37.54600 19.92700 -53.54600 1.000 63.39971 146 PRO C O 1
ATOM 8508 N N . LEU D 2 147 ? 39.19200 21.48800 -53.58700 1.000 59.57030 147 LEU C N 1
ATOM 8509 C CA . LEU D 2 147 ? 39.18600 21.65400 -55.05100 1.000 58.99918 147 LEU C CA 1
ATOM 8510 C C . LEU D 2 147 ? 39.75100 20.40400 -55.71400 1.000 66.61851 147 LEU C C 1
ATOM 8511 O O . LEU D 2 147 ? 40.95600 20.31100 -55.96000 1.000 69.07144 147 LEU C O 1
ATOM 8516 N N . SER D 2 148 ? 38.88300 19.48300 -56.11000 1.000 64.42615 148 SER C N 1
ATOM 8517 C CA . SER D 2 148 ? 39.38200 18.19300 -56.56300 1.000 67.85024 148 SER C CA 1
ATOM 8518 C C . SER D 2 148 ? 38.25100 17.38400 -57.18100 1.000 66.30269 148 SER C C 1
ATOM 8519 O O . SER D 2 148 ? 37.08500 17.59200 -56.85700 1.000 63.32075 148 SER C O 1
ATOM 8522 N N . LYS D 2 149 ? 38.62300 16.46300 -58.07900 1.000 67.71075 149 LYS C N 1
ATOM 8523 C CA . LYS D 2 149 ? 37.66700 15.50800 -58.63700 1.000 66.84486 149 LYS C CA 1
ATOM 8524 C C . LYS D 2 149 ? 37.10400 14.58900 -57.55900 1.000 62.25746 149 LYS C C 1
ATOM 8525 O O . LYS D 2 149 ? 35.98300 14.07900 -57.68700 1.000 57.57269 149 LYS C O 1
ATOM 8531 N N . ASN D 2 150 ? 37.87700 14.36900 -56.49600 1.000 64.63670 150 ASN C N 1
ATOM 8532 C CA . ASN D 2 150 ? 37.46600 13.48500 -55.41900 1.000 65.01043 150 ASN C CA 1
ATOM 8533 C C . ASN D 2 150 ? 36.24800 14.02100 -54.68200 1.000 61.91269 150 ASN C C 1
ATOM 8534 O O . ASN D 2 150 ? 35.46900 13.23900 -54.12800 1.000 61.75477 150 ASN C O 1
ATOM 8539 N N . SER D 2 151 ? 36.04200 15.34500 -54.69100 1.000 60.65464 151 SER C N 1
ATOM 8540 C CA . SER D 2 151 ? 34.89700 15.94100 -54.00200 1.000 60.33092 151 SER C CA 1
ATOM 8541 C C . SER D 2 151 ? 33.59700 15.89300 -54.81700 1.000 59.71242 151 SER C C 1
ATOM 8542 O O . SER D 2 151 ? 32.51200 16.05400 -54.23800 1.000 56.55415 151 SER C O 1
ATOM 8545 N N . LEU D 2 152 ? 33.66800 15.69100 -56.13800 1.000 59.68347 152 LEU C N 1
ATOM 8546 C CA . LEU D 2 152 ? 32.45600 15.62500 -56.95400 1.000 54.44600 152 LEU C CA 1
ATOM 8547 C C . LEU D 2 152 ? 31.64700 14.38000 -56.59100 1.000 55.42243 152 LEU C C 1
ATOM 8548 O O . LEU D 2 152 ? 32.17900 13.26500 -56.53100 1.000 57.14106 152 LEU C O 1
ATOM 8553 N N . LYS D 2 153 ? 30.35700 14.56600 -56.32300 1.000 53.98805 153 LYS C N 1
ATOM 8554 C CA . LYS D 2 153 ? 29.50300 13.47100 -55.90100 1.000 52.56946 153 LYS C CA 1
ATOM 8555 C C . LYS D 2 153 ? 28.20300 13.50300 -56.69300 1.000 51.36932 153 LYS C C 1
ATOM 8556 O O . LYS D 2 153 ? 27.60000 14.56900 -56.86500 1.000 50.69555 153 LYS C O 1
ATOM 8562 N N . SER D 2 154 ? 27.74800 12.31800 -57.11800 1.000 52.28785 154 SER C N 1
ATOM 8563 C CA . SER D 2 154 ? 26.59500 12.21400 -58.01400 1.000 54.01437 154 SER C CA 1
ATOM 8564 C C . SER D 2 154 ? 25.31300 12.80100 -57.42200 1.000 51.49302 154 SER C C 1
ATOM 8565 O O . SER D 2 154 ? 24.47000 13.31200 -58.16800 1.000 47.83731 154 SER C O 1
ATOM 8568 N N . GLU D 2 155 ? 25.13500 12.73600 -56.10000 1.000 53.90120 155 GLU C N 1
ATOM 8569 C CA . GLU D 2 155 ? 23.84700 13.11100 -55.51900 1.000 54.67234 155 GLU C CA 1
ATOM 8570 C C . GLU D 2 155 ? 23.66000 14.62200 -55.34100 1.000 50.36393 155 GLU C C 1
ATOM 8571 O O . GLU D 2 155 ? 22.53400 15.04900 -55.06500 1.000 47.59255 155 GLU C O 1
ATOM 8577 N N . ASP D 2 156 ? 24.69100 15.45300 -55.53400 1.000 48.65320 156 ASP C N 1
ATOM 8578 C CA . ASP D 2 156 ? 24.56100 16.88300 -55.24300 1.000 46.27397 156 ASP C CA 1
ATOM 8579 C C . ASP D 2 156 ? 25.05700 17.72300 -56.43100 1.000 43.72366 156 ASP C C 1
ATOM 8580 O O . ASP D 2 156 ? 25.45000 17.19400 -57.47700 1.000 42.59721 156 ASP C O 1
ATOM 8585 N N . VAL D 2 157 ? 25.03200 19.05300 -56.26200 1.000 40.03112 157 VAL C N 1
ATOM 8586 C CA . VAL D 2 157 ? 25.54300 20.01300 -57.24700 1.000 44.00264 157 VAL C CA 1
ATOM 8587 C C . VAL D 2 157 ? 26.80400 20.65700 -56.65900 1.000 45.71074 157 VAL C C 1
ATOM 8588 O O . VAL D 2 157 ? 26.90400 20.83300 -55.43900 1.000 41.03650 157 VAL C O 1
ATOM 8592 N N . PHE D 2 158 ? 27.79700 20.94100 -57.51400 1.000 44.30005 158 PHE C N 1
ATOM 8593 C CA . PHE D 2 158 ? 29.05100 21.54500 -57.07400 1.000 42.80250 158 PHE C CA 1
ATOM 8594 C C . PHE D 2 158 ? 29.37000 22.76300 -57.92500 1.000 42.98936 158 PHE C C 1
ATOM 8595 O O . PHE D 2 158 ? 29.16100 22.75400 -59.14200 1.000 43.03411 158 PHE C O 1
ATOM 8603 N N . VAL D 2 159 ? 29.78200 23.83800 -57.27800 1.000 43.41836 159 VAL C N 1
ATOM 8604 C CA . VAL D 2 159 ? 30.16600 25.06400 -57.95500 1.000 44.01317 159 VAL C CA 1
ATOM 8605 C C . VAL D 2 159 ? 31.68200 25.21500 -57.83500 1.000 46.36872 159 VAL C C 1
ATOM 8606 O O . VAL D 2 159 ? 32.23800 25.23800 -56.72800 1.000 46.66612 159 VAL C O 1
ATOM 8610 N N . ILE D 2 160 ? 32.36000 25.24600 -58.97100 1.000 46.96879 160 ILE C N 1
ATOM 8611 C CA . ILE D 2 160 ? 33.80400 25.40000 -59.00400 1.000 49.09010 160 ILE C CA 1
ATOM 8612 C C . ILE D 2 160 ? 34.07700 26.84300 -59.37800 1.000 54.33809 160 ILE C C 1
ATOM 8613 O O . ILE D 2 160 ? 33.73000 27.28700 -60.48300 1.000 55.05134 160 ILE C O 1
ATOM 8618 N N . ASP D 2 161 ? 34.62500 27.59500 -58.42900 1.000 53.42219 161 ASP C N 1
ATOM 8619 C CA . ASP D 2 161 ? 34.92200 29.01400 -58.61000 1.000 55.96724 161 ASP C CA 1
ATOM 8620 C C . ASP D 2 161 ? 36.38900 29.16100 -58.97700 1.000 56.71469 161 ASP C C 1
ATOM 8621 O O . ASP D 2 161 ? 37.26200 28.98500 -58.11700 1.000 56.28306 161 ASP C O 1
ATOM 8626 N N . GLY D 2 162 ? 36.65200 29.45400 -60.25800 1.000 56.46466 162 GLY C N 1
ATOM 8627 C CA . GLY D 2 162 ? 37.97000 29.77100 -60.76800 1.000 58.46490 162 GLY C CA 1
ATOM 8628 C C . GLY D 2 162 ? 38.11600 31.24500 -61.10800 1.000 72.84294 162 GLY C C 1
ATOM 8629 O O . GLY D 2 162 ? 38.80900 31.59900 -62.07000 1.000 73.27984 162 GLY C O 1
ATOM 8630 N N . TRP D 2 163 ? 37.43400 32.10600 -60.34300 1.000 71.35329 163 TRP C N 1
ATOM 8631 C CA . TRP D 2 163 ? 37.43600 33.57000 -60.47300 1.000 80.34648 163 TRP C CA 1
ATOM 8632 C C . TRP D 2 163 ? 36.71100 34.05300 -61.73800 1.000 82.66517 163 TRP C C 1
ATOM 8633 O O . TRP D 2 163 ? 35.51700 34.38200 -61.67400 1.000 85.49446 163 TRP C O 1
ATOM 8644 N N . ASN D 2 164 ? 37.40800 34.12800 -62.88100 1.000 83.55739 164 ASN C N 1
ATOM 8645 C CA . ASN D 2 164 ? 36.76200 34.57300 -64.11600 1.000 79.90432 164 ASN C CA 1
ATOM 8646 C C . ASN D 2 164 ? 36.07200 33.43700 -64.87500 1.000 73.49565 164 ASN C C 1
ATOM 8647 O O . ASN D 2 164 ? 35.25000 33.70900 -65.76500 1.000 72.22971 164 ASN C O 1
ATOM 8652 N N . ASP D 2 165 ? 36.36500 32.18200 -64.52300 1.000 68.53716 165 ASP C N 1
ATOM 8653 C CA . ASP D 2 165 ? 35.62900 31.01100 -64.98500 1.000 65.18150 165 ASP C CA 1
ATOM 8654 C C . ASP D 2 165 ? 34.95800 30.32300 -63.80100 1.000 63.88134 165 ASP C C 1
ATOM 8655 O O . ASP D 2 165 ? 35.64200 29.95300 -62.83400 1.000 55.52508 165 ASP C O 1
ATOM 8660 N N . ILE D 2 166 ? 33.63200 30.12200 -63.89200 1.000 58.26225 166 ILE C N 1
ATOM 8661 C CA . ILE D 2 166 ? 32.81900 29.49700 -62.84400 1.000 51.17192 166 ILE C CA 1
ATOM 8662 C C . ILE D 2 166 ? 32.01400 28.35800 -63.47200 1.000 53.36166 166 ILE C C 1
ATOM 8663 O O . ILE D 2 166 ? 31.28500 28.57700 -64.45000 1.000 53.66959 166 ILE C O 1
ATOM 8668 N N . TYR D 2 167 ? 32.14500 27.14600 -62.91800 1.000 48.80322 167 TYR C N 1
ATOM 8669 C CA . TYR D 2 167 ? 31.48000 25.94700 -63.43200 1.000 47.83468 167 TYR C CA 1
ATOM 8670 C C . TYR D 2 167 ? 30.42700 25.44500 -62.44300 1.000 45.80549 167 TYR C C 1
ATOM 8671 O O . TYR D 2 167 ? 30.71300 25.30500 -61.25700 1.000 45.53704 167 TYR C O 1
ATOM 8680 N N . VAL D 2 168 ? 29.23400 25.13300 -62.93500 1.000 44.66851 168 VAL C N 1
ATOM 8681 C CA . VAL D 2 168 ? 28.18600 24.48900 -62.14200 1.000 46.69507 168 VAL C CA 1
ATOM 8682 C C . VAL D 2 168 ? 28.07600 23.05400 -62.62500 1.000 46.63717 168 VAL C C 1
ATOM 8683 O O . VAL D 2 168 ? 27.63800 22.79800 -63.75600 1.000 44.87907 168 VAL C O 1
ATOM 8687 N N . TRP D 2 169 ? 28.49100 22.12300 -61.77700 1.000 47.48201 169 TRP C N 1
ATOM 8688 C CA . TRP D 2 169 ? 28.53400 20.70700 -62.11000 1.000 48.66899 169 TRP C CA 1
ATOM 8689 C C . TRP D 2 169 ? 27.33500 20.00000 -61.48300 1.000 47.85574 169 TRP C C 1
ATOM 8690 O O . TRP D 2 169 ? 27.15700 20.02600 -60.25600 1.000 47.56623 169 TRP C O 1
ATOM 8701 N N . ILE D 2 170 ? 26.50500 19.39200 -62.31700 1.000 47.10038 170 ILE C N 1
ATOM 8702 C CA . ILE D 2 170 ? 25.23800 18.82600 -61.86600 1.000 45.52388 170 ILE C CA 1
ATOM 8703 C C . ILE D 2 170 ? 25.40200 17.32100 -61.68700 1.000 48.62162 170 ILE C C 1
ATOM 8704 O O . ILE D 2 170 ? 25.54700 16.58100 -62.67400 1.000 50.63765 170 ILE C O 1
ATOM 8709 N N . GLY D 2 171 ? 25.32600 16.84900 -60.44400 1.000 46.84509 171 GLY C N 1
ATOM 8710 C CA . GLY D 2 171 ? 25.35600 15.41100 -60.22500 1.000 48.54266 171 GLY C CA 1
ATOM 8711 C C . GLY D 2 171 ? 24.16700 14.73900 -60.90100 1.000 50.51922 171 GLY C C 1
ATOM 8712 O O . GLY D 2 171 ? 23.06300 15.29400 -60.96300 1.000 49.40856 171 GLY C O 1
ATOM 8713 N N . SER D 2 172 ? 24.41200 13.54500 -61.45300 1.000 52.62736 172 SER C N 1
ATOM 8714 C CA . SER D 2 172 ? 23.37500 12.83100 -62.19600 1.000 54.23019 172 SER C CA 1
ATOM 8715 C C . SER D 2 172 ? 22.24100 12.34300 -61.30200 1.000 56.40413 172 SER C C 1
ATOM 8716 O O . SER D 2 172 ? 21.15900 12.04200 -61.81200 1.000 58.44122 172 SER C O 1
ATOM 8719 N N . LYS D 2 173 ? 22.45900 12.22100 -59.99100 1.000 55.41980 173 LYS C N 1
ATOM 8720 C CA . LYS D 2 173 ? 21.38600 11.85900 -59.07600 1.000 53.65907 173 LYS C CA 1
ATOM 8721 C C . LYS D 2 173 ? 21.03200 13.00900 -58.12200 1.000 49.82966 173 LYS C C 1
ATOM 8722 O O . LYS D 2 173 ? 20.54800 12.78300 -57.00500 1.000 48.00576 173 LYS C O 1
ATOM 8728 N N . SER D 2 174 ? 21.24900 14.25100 -58.55500 1.000 47.79520 174 SER C N 1
ATOM 8729 C CA . SER D 2 174 ? 20.96500 15.41900 -57.72600 1.000 45.59757 174 SER C CA 1
ATOM 8730 C C . SER D 2 174 ? 19.52700 15.91000 -57.95800 1.000 43.37625 174 SER C C 1
ATOM 8731 O O . SER D 2 174 ? 18.81000 15.42600 -58.84100 1.000 39.52316 174 SER C O 1
ATOM 8734 N N . GLN D 2 175 ? 19.09600 16.86700 -57.13000 1.000 39.60212 175 GLN C N 1
ATOM 8735 C CA . GLN D 2 175 ? 17.71800 17.33800 -57.13200 1.000 39.49421 175 GLN C CA 1
ATOM 8736 C C . GLN D 2 175 ? 17.56600 18.73000 -57.75600 1.000 39.45999 175 GLN C C 1
ATOM 8737 O O . GLN D 2 175 ? 18.51200 19.51800 -57.83100 1.000 40.28641 175 GLN C O 1
ATOM 8743 N N . VAL D 2 176 ? 16.32300 19.04500 -58.13800 1.000 39.50737 176 VAL C N 1
ATOM 8744 C CA . VAL D 2 176 ? 16.02700 20.24800 -58.91900 1.000 38.85992 176 VAL C CA 1
ATOM 8745 C C . VAL D 2 176 ? 16.37300 21.52200 -58.14800 1.000 39.04416 176 VAL C C 1
ATOM 8746 O O . VAL D 2 176 ? 16.83800 22.50500 -58.73400 1.000 40.83121 176 VAL C O 1
ATOM 8750 N N . GLY D 2 177 ? 16.12800 21.54200 -56.83300 1.000 37.76242 177 GLY C N 1
ATOM 8751 C CA . GLY D 2 177 ? 16.46100 22.71600 -56.04200 1.000 36.41752 177 GLY C CA 1
ATOM 8752 C C . GLY D 2 177 ? 17.96100 22.94800 -55.89500 1.000 38.56252 177 GLY C C 1
ATOM 8753 O O . GLY D 2 177 ? 18.40600 24.09800 -55.75000 1.000 37.83348 177 GLY C O 1
ATOM 8754 N N . GLU D 2 178 ? 18.77000 21.87500 -55.93300 1.000 38.51778 178 GLU C N 1
ATOM 8755 C CA . GLU D 2 178 ? 20.22100 22.06100 -55.82000 1.000 36.82020 178 GLU C CA 1
ATOM 8756 C C . GLU D 2 178 ? 20.80600 22.67600 -57.09100 1.000 36.84915 178 GLU C C 1
ATOM 8757 O O . GLU D 2 178 ? 21.72800 23.49900 -57.01800 1.000 37.18341 178 GLU C O 1
ATOM 8763 N N . LYS D 2 179 ? 20.27400 22.29300 -58.26000 1.000 37.62030 179 LYS C N 1
ATOM 8764 C CA . LYS D 2 179 ? 20.63500 22.93200 -59.52500 1.000 37.08603 179 LYS C CA 1
ATOM 8765 C C . LYS D 2 179 ? 20.25300 24.40500 -59.51600 1.000 37.11234 179 LYS C C 1
ATOM 8766 O O . LYS D 2 179 ? 21.03000 25.25500 -59.96500 1.000 37.63872 179 LYS C O 1
ATOM 8772 N N . ALA D 2 180 ? 19.04300 24.72300 -59.03500 1.000 36.82810 180 ALA C N 1
ATOM 8773 C CA . ALA D 2 180 ? 18.62200 26.12200 -58.91300 1.000 37.16235 180 ALA C CA 1
ATOM 8774 C C . ALA D 2 180 ? 19.56300 26.92000 -58.00200 1.000 37.45975 180 ALA C C 1
ATOM 8775 O O . ALA D 2 180 ? 19.93100 28.06500 -58.30500 1.000 38.14668 180 ALA C O 1
ATOM 8777 N N . ALA D 2 181 ? 19.91700 26.35400 -56.84700 1.000 37.23868 181 ALA C N 1
ATOM 8778 C CA . ALA D 2 181 ? 20.77900 27.08700 -55.93100 1.000 37.80453 181 ALA C CA 1
ATOM 8779 C C . ALA D 2 181 ? 22.18000 27.24000 -56.52000 1.000 39.94426 181 ALA C C 1
ATOM 8780 O O . ALA D 2 181 ? 22.77400 28.32100 -56.45100 1.000 39.13890 181 ALA C O 1
ATOM 8782 N N . GLY D 2 182 ? 22.70700 26.17600 -57.12800 1.000 38.12299 182 GLY C N 1
ATOM 8783 C CA . GLY D 2 182 ? 24.01000 26.27500 -57.77000 1.000 38.87571 182 GLY C CA 1
ATOM 8784 C C . GLY D 2 182 ? 24.06300 27.38800 -58.79500 1.000 39.49684 182 GLY C C 1
ATOM 8785 O O . GLY D 2 182 ? 25.00600 28.17400 -58.81800 1.000 40.49170 182 GLY C O 1
ATOM 8786 N N . ASN D 2 183 ? 23.03100 27.49400 -59.63900 1.000 40.81016 183 ASN C N 1
ATOM 8787 C CA . ASN D 2 183 ? 23.03200 28.54400 -60.65400 1.000 40.29694 183 ASN C CA 1
ATOM 8788 C C . ASN D 2 183 ? 22.96900 29.91800 -60.01000 1.000 42.57616 183 ASN C C 1
ATOM 8789 O O . ASN D 2 183 ? 23.68100 30.84000 -60.43300 1.000 42.04715 183 ASN C O 1
ATOM 8794 N N . ARG D 2 184 ? 22.18000 30.05600 -58.93800 1.000 41.98924 184 ARG C N 1
ATOM 8795 C CA . ARG D 2 184 ? 22.05700 31.36100 -58.30200 1.000 47.97417 184 ARG C CA 1
ATOM 8796 C C . ARG D 2 184 ? 23.39300 31.79400 -57.71200 1.000 48.26368 184 ARG C C 1
ATOM 8797 O O . ARG D 2 184 ? 23.81400 32.95000 -57.88500 1.000 49.58226 184 ARG C O 1
ATOM 8805 N N . LEU D 2 185 ? 24.10300 30.85700 -57.06500 1.000 46.32661 185 LEU C N 1
ATOM 8806 C CA . LEU D 2 185 ? 25.41300 31.16400 -56.50000 1.000 46.11079 185 LEU C CA 1
ATOM 8807 C C . LEU D 2 185 ? 26.38800 31.59600 -57.59200 1.000 50.07969 185 LEU C C 1
ATOM 8808 O O . LEU D 2 185 ? 27.12800 32.57300 -57.42400 1.000 56.47256 185 LEU C O 1
ATOM 8813 N N . ALA D 2 186 ? 26.42500 30.86000 -58.71000 1.000 48.48739 186 ALA C N 1
ATOM 8814 C CA . ALA D 2 186 ? 27.32500 31.23600 -59.80000 1.000 48.94797 186 ALA C CA 1
ATOM 8815 C C . ALA D 2 186 ? 26.96400 32.61000 -60.34800 1.000 48.76637 186 ALA C C 1
ATOM 8816 O O . ALA D 2 186 ? 27.84700 33.42900 -60.61600 1.000 49.19274 186 ALA C O 1
ATOM 8818 N N . ARG D 2 187 ? 25.66700 32.89100 -60.49800 1.000 49.86914 187 ARG C N 1
ATOM 8819 C CA . ARG D 2 187 ? 25.25600 34.20400 -60.98600 1.000 56.85155 187 ARG C CA 1
ATOM 8820 C C . ARG D 2 187 ? 25.65700 35.30000 -60.00300 1.000 61.36262 187 ARG C C 1
ATOM 8821 O O . ARG D 2 187 ? 26.10800 36.37700 -60.41800 1.000 64.61038 187 ARG C O 1
ATOM 8829 N N . LYS D 2 188 ? 25.53000 35.03300 -58.69200 1.000 59.16499 188 LYS C N 1
ATOM 8830 C CA . LYS D 2 188 ? 25.88000 36.03300 -57.67800 1.000 58.84127 188 LYS C CA 1
ATOM 8831 C C . LYS D 2 188 ? 27.36300 36.39100 -57.70500 1.000 57.69639 188 LYS C C 1
ATOM 8832 O O . LYS D 2 188 ? 27.73000 37.56700 -57.57400 1.000 58.94128 188 LYS C O 1
ATOM 8838 N N . LEU D 2 189 ? 28.23500 35.38900 -57.81800 1.000 55.08555 189 LEU C N 1
ATOM 8839 C CA . LEU D 2 189 ? 29.65400 35.68000 -57.92300 1.000 56.81471 189 LEU C CA 1
ATOM 8840 C C . LEU D 2 189 ? 29.94900 36.45300 -59.19900 1.000 60.10194 189 LEU C C 1
ATOM 8841 O O . LEU D 2 189 ? 30.76600 37.38300 -59.20300 1.000 61.36262 189 LEU C O 1
ATOM 8846 N N . ASP D 2 190 ? 29.25500 36.10900 -60.28700 1.000 61.68371 190 ASP C N 1
ATOM 8847 C CA . ASP D 2 190 ? 29.40100 36.84400 -61.54100 1.000 64.64986 190 ASP C CA 1
ATOM 8848 C C . ASP D 2 190 ? 28.99800 38.31100 -61.36800 1.000 68.66613 190 ASP C C 1
ATOM 8849 O O . ASP D 2 190 ? 29.72700 39.22100 -61.78700 1.000 70.37423 190 ASP C O 1
ATOM 8854 N N . THR D 2 191 ? 27.85400 38.55700 -60.71300 1.000 70.16894 191 THR C N 1
ATOM 8855 C CA . THR D 2 191 ? 27.39400 39.92600 -60.47600 1.000 73.14824 191 THR C CA 1
ATOM 8856 C C . THR D 2 191 ? 28.33300 40.68300 -59.53600 1.000 78.17779 191 THR C C 1
ATOM 8857 O O . THR D 2 191 ? 28.64700 41.85700 -59.77800 1.000 81.72032 191 THR C O 1
ATOM 8861 N N . GLU D 2 192 ? 28.81100 40.02300 -58.47300 1.000 78.59890 192 GLU C N 1
ATOM 8862 C CA . GLU D 2 192 ? 29.72300 40.67900 -57.53900 1.000 80.84390 192 GLU C CA 1
ATOM 8863 C C . GLU D 2 192 ? 30.97400 41.16500 -58.24900 1.000 84.36011 192 GLU C C 1
ATOM 8864 O O . GLU D 2 192 ? 31.52700 42.21700 -57.90400 1.000 85.47077 192 GLU C O 1
ATOM 8870 N N . ARG D 2 193 ? 31.42400 40.40600 -59.25400 1.000 87.21572 193 ARG C N 1
ATOM 8871 C CA . ARG D 2 193 ? 32.61900 40.68900 -60.03800 1.000 91.89260 193 ARG C CA 1
ATOM 8872 C C . ARG D 2 193 ? 32.31900 41.44200 -61.34100 1.000 94.98507 193 ARG C C 1
ATOM 8873 O O . ARG D 2 193 ? 33.06200 41.30300 -62.33300 1.000 94.56660 193 ARG C O 1
ATOM 8881 N N . LYS D 2 194 ? 31.23700 42.23500 -61.35100 1.000 95.94835 194 LYS C N 1
ATOM 8882 C CA . LYS D 2 194 ? 30.90700 43.18900 -62.41400 1.000 100.02778 194 LYS C CA 1
ATOM 8883 C C . LYS D 2 194 ? 30.60800 42.52400 -63.75900 1.000 99.78302 194 LYS C C 1
ATOM 8884 O O . LYS D 2 194 ? 30.81700 43.12200 -64.82100 1.000 103.07552 194 LYS C O 1
ATOM 8890 N N . ARG D 2 195 ? 30.08900 41.29700 -63.72200 1.000 96.12468 195 ARG C N 1
ATOM 8891 C CA . ARG D 2 195 ? 29.60500 40.52100 -64.86400 1.000 94.80347 195 ARG C CA 1
ATOM 8892 C C . ARG D 2 195 ? 30.73900 40.03000 -65.78700 1.000 93.50595 195 ARG C C 1
ATOM 8893 O O . ARG D 2 195 ? 30.45800 39.28500 -66.73700 1.000 92.06367 195 ARG C O 1
ATOM 8901 N N . THR D 2 196 ? 32.02800 40.31100 -65.47300 1.000 92.60584 196 THR C N 1
ATOM 8902 C CA . THR D 2 196 ? 33.13800 39.82200 -66.30800 1.000 89.57127 196 THR C CA 1
ATOM 8903 C C . THR D 2 196 ? 33.31100 38.29600 -66.36600 1.000 86.53669 196 THR C C 1
ATOM 8904 O O . THR D 2 196 ? 33.71900 37.79200 -67.42100 1.000 87.91580 196 THR C O 1
ATOM 8908 N N . PRO D 2 197 ? 33.00300 37.51400 -65.31800 1.000 83.34420 197 PRO C N 1
ATOM 8909 C CA . PRO D 2 197 ? 33.25700 36.06500 -65.40200 1.000 79.63586 197 PRO C CA 1
ATOM 8910 C C . PRO D 2 197 ? 32.37000 35.32000 -66.40300 1.000 75.38272 197 PRO C C 1
ATOM 8911 O O . PRO D 2 197 ? 31.21200 35.67400 -66.65200 1.000 72.91137 197 PRO C O 1
ATOM 8915 N N . MET D 2 198 ? 32.92600 34.22900 -66.93100 1.000 72.51922 198 MET C N 1
ATOM 8916 C CA . MET D 2 198 ? 32.18700 33.26600 -67.73400 1.000 68.29766 198 MET C CA 1
ATOM 8917 C C . MET D 2 198 ? 31.63000 32.18000 -66.82600 1.000 63.85239 198 MET C C 1
ATOM 8918 O O . MET D 2 198 ? 32.32500 31.68500 -65.93500 1.000 61.29682 198 MET C O 1
ATOM 8923 N N . VAL D 2 199 ? 30.36500 31.82100 -67.03200 1.000 61.22313 199 VAL C N 1
ATOM 8924 C CA . VAL D 2 199 ? 29.71300 30.81100 -66.20900 1.000 55.46454 199 VAL C CA 1
ATOM 8925 C C . VAL D 2 199 ? 29.28800 29.64900 -67.10900 1.000 53.65380 199 VAL C C 1
ATOM 8926 O O . VAL D 2 199 ? 28.63700 29.86500 -68.13800 1.000 54.62234 199 VAL C O 1
ATOM 8930 N N . TYR D 2 200 ? 29.65200 28.41900 -66.72300 1.000 50.09811 200 TYR C N 1
ATOM 8931 C CA . TYR D 2 200 ? 29.25900 27.22300 -67.46100 1.000 49.26117 200 TYR C CA 1
ATOM 8932 C C . TYR D 2 200 ? 28.48400 26.26500 -66.56600 1.000 55.71457 200 TYR C C 1
ATOM 8933 O O . TYR D 2 200 ? 28.79800 26.10800 -65.37300 1.000 52.66421 200 TYR C O 1
ATOM 8942 N N . THR D 2 201 ? 27.46400 25.63200 -67.13600 1.000 52.53788 201 THR C N 1
ATOM 8943 C CA . THR D 2 201 ? 26.75000 24.55100 -66.46600 1.000 54.66445 201 THR C CA 1
ATOM 8944 C C . THR D 2 201 ? 27.12400 23.24900 -67.15600 1.000 56.38834 201 THR C C 1
ATOM 8945 O O . THR D 2 201 ? 26.99400 23.13700 -68.37600 1.000 61.27314 201 THR C O 1
ATOM 8949 N N . VAL D 2 202 ? 27.65900 22.30200 -66.39800 1.000 54.04859 202 VAL C N 1
ATOM 8950 C CA . VAL D 2 202 ? 28.08100 21.02300 -66.95200 1.000 54.33020 202 VAL C CA 1
ATOM 8951 C C . VAL D 2 202 ? 27.36400 19.91500 -66.18800 1.000 52.61420 202 VAL C C 1
ATOM 8952 O O . VAL D 2 202 ? 27.05600 20.04900 -64.99400 1.000 48.70058 202 VAL C O 1
ATOM 8956 N N . ASN D 2 203 ? 27.06400 18.82400 -66.90500 1.000 52.79844 203 ASN C N 1
ATOM 8957 C CA . ASN D 2 203 ? 26.40500 17.65900 -66.33300 1.000 51.20351 203 ASN C CA 1
ATOM 8958 C C . ASN D 2 203 ? 27.41500 16.54800 -66.09300 1.000 55.98303 203 ASN C C 1
ATOM 8959 O O . ASN D 2 203 ? 28.38300 16.38700 -66.85300 1.000 58.72020 203 ASN C O 1
ATOM 8964 N N . GLU D 2 204 ? 27.15300 15.74200 -65.05900 1.000 54.66445 204 GLU C N 1
ATOM 8965 C CA . GLU D 2 204 ? 28.06100 14.65100 -64.71300 1.000 54.96448 204 GLU C CA 1
ATOM 8966 C C . GLU D 2 204 ? 28.13200 13.63200 -65.85200 1.000 58.56755 204 GLU C C 1
ATOM 8967 O O . GLU D 2 204 ? 27.10100 13.23300 -66.41100 1.000 58.35700 204 GLU C O 1
ATOM 8973 N N . GLY D 2 205 ? 29.36200 13.21200 -66.20000 1.000 60.66254 205 GLY C N 1
ATOM 8974 C CA . GLY D 2 205 ? 29.59000 12.28100 -67.28600 1.000 59.62031 205 GLY C CA 1
ATOM 8975 C C . GLY D 2 205 ? 29.63400 12.91200 -68.65700 1.000 60.09405 205 GLY C C 1
ATOM 8976 O O . GLY D 2 205 ? 30.01500 12.24100 -69.62000 1.000 61.72319 205 GLY C O 1
ATOM 8977 N N . LEU D 2 206 ? 29.18300 14.15900 -68.78600 1.000 61.29156 206 LEU C N 1
ATOM 8978 C CA . LEU D 2 206 ? 29.20600 14.93000 -70.02600 1.000 61.22839 206 LEU C CA 1
ATOM 8979 C C . LEU D 2 206 ? 30.10300 16.14700 -69.90500 1.000 59.14920 206 LEU C C 1
ATOM 8980 O O . LEU D 2 206 ? 29.85700 17.16400 -70.55800 1.000 59.11498 206 LEU C O 1
ATOM 8985 N N . GLU D 2 207 ? 31.14000 16.06500 -69.08400 1.000 58.12539 207 GLU C N 1
ATOM 8986 C CA . GLU D 2 207 ? 31.98200 17.22600 -68.88200 1.000 58.92022 207 GLU C CA 1
ATOM 8987 C C . GLU D 2 207 ? 32.75100 17.52700 -70.16500 1.000 65.12886 207 GLU C C 1
ATOM 8988 O O . GLU D 2 207 ? 33.17600 16.60300 -70.86900 1.000 59.71769 207 GLU C O 1
ATOM 8994 N N . PRO D 2 208 ? 32.90300 18.79700 -70.52100 1.000 67.73707 208 PRO C N 1
ATOM 8995 C CA . PRO D 2 208 ? 33.65200 19.13700 -71.73400 1.000 70.08209 208 PRO C CA 1
ATOM 8996 C C . PRO D 2 208 ? 35.12600 18.78300 -71.60400 1.000 73.02981 208 PRO C C 1
ATOM 8997 O O . PRO D 2 208 ? 35.66700 18.62600 -70.50500 1.000 74.11152 208 PRO C O 1
ATOM 9001 N N . ASN D 2 209 ? 35.77300 18.62600 -72.75900 1.000 74.57736 209 ASN C N 1
ATOM 9002 C CA . ASN D 2 209 ? 37.18400 18.27200 -72.75300 1.000 75.20639 209 ASN C CA 1
ATOM 9003 C C . ASN D 2 209 ? 38.00800 19.37900 -72.09900 1.000 72.20603 209 ASN C C 1
ATOM 9004 O O . ASN D 2 209 ? 37.77500 20.57100 -72.32600 1.000 69.77152 209 ASN C O 1
ATOM 9009 N N . GLY D 2 210 ? 38.97400 18.97000 -71.27400 1.000 69.01880 210 GLY C N 1
ATOM 9010 C CA . GLY D 2 210 ? 39.78300 19.87700 -70.49200 1.000 69.18987 210 GLY C CA 1
ATOM 9011 C C . GLY D 2 210 ? 39.30400 20.05100 -69.06600 1.000 71.49278 210 GLY C C 1
ATOM 9012 O O . GLY D 2 210 ? 39.99900 20.69000 -68.27100 1.000 66.60535 210 GLY C O 1
ATOM 9013 N N . PHE D 2 211 ? 38.12500 19.51700 -68.73300 1.000 67.53968 211 PHE C N 1
ATOM 9014 C CA . PHE D 2 211 ? 37.44200 19.90100 -67.49700 1.000 66.25005 211 PHE C CA 1
ATOM 9015 C C . PHE D 2 211 ? 38.20800 19.41200 -66.27400 1.000 67.34755 211 PHE C C 1
ATOM 9016 O O . PHE D 2 211 ? 38.55800 20.20400 -65.39500 1.000 65.54996 211 PHE C O 1
ATOM 9024 N N . PHE D 2 212 ? 38.50200 18.10800 -66.21500 1.000 69.60308 212 PHE C N 1
ATOM 9025 C CA . PHE D 2 212 ? 39.16300 17.54700 -65.03800 1.000 69.99523 212 PHE C CA 1
ATOM 9026 C C . PHE D 2 212 ? 40.60600 18.01400 -64.94100 1.000 73.69305 212 PHE C C 1
ATOM 9027 O O . PHE D 2 212 ? 41.15200 18.11700 -63.83500 1.000 76.23282 212 PHE C O 1
ATOM 9035 N N . GLU D 2 213 ? 41.23000 18.30300 -66.08400 1.000 75.14585 213 GLU C N 1
ATOM 9036 C CA . GLU D 2 213 ? 42.55000 18.92300 -66.08800 1.000 78.89893 213 GLU C CA 1
ATOM 9037 C C . GLU D 2 213 ? 42.48700 20.35300 -65.56300 1.000 73.75358 213 GLU C C 1
ATOM 9038 O O . GLU D 2 213 ? 43.40300 20.80500 -64.85900 1.000 72.95612 213 GLU C O 1
ATOM 9044 N N . PHE D 2 214 ? 41.42400 21.08600 -65.91900 1.000 69.43990 214 PHE C N 1
ATOM 9045 C CA . PHE D 2 214 ? 41.26300 22.46100 -65.44400 1.000 71.71123 214 PHE C CA 1
ATOM 9046 C C . PHE D 2 214 ? 41.03900 22.51500 -63.92700 1.000 75.39588 214 PHE C C 1
ATOM 9047 O O . PHE D 2 214 ? 41.53900 23.42100 -63.24600 1.000 77.25926 214 PHE C O 1
ATOM 9055 N N . LEU D 2 215 ? 40.30900 21.54800 -63.37300 1.000 74.46946 215 LEU C N 1
ATOM 9056 C CA . LEU D 2 215 ? 40.16200 21.51300 -61.92500 1.000 75.10111 215 LEU C CA 1
ATOM 9057 C C . LEU D 2 215 ? 41.49500 21.17900 -61.24200 1.000 79.10685 215 LEU C C 1
ATOM 9058 O O . LEU D 2 215 ? 41.75700 21.64300 -60.12100 1.000 79.07527 215 LEU C O 1
ATOM 9063 N N . GLU D 2 216 ? 42.34400 20.37700 -61.89300 1.000 81.04656 216 GLU C N 1
ATOM 9064 C CA . GLU D 2 216 ? 43.67800 20.11700 -61.35800 1.000 83.84953 216 GLU C CA 1
ATOM 9065 C C . GLU D 2 216 ? 44.49500 21.39700 -61.26900 1.000 81.63347 216 GLU C C 1
ATOM 9066 O O . GLU D 2 216 ? 45.22200 21.60900 -60.29100 1.000 81.53609 216 GLU C O 1
ATOM 9072 N N . LYS D 2 217 ? 44.41200 22.25500 -62.29200 1.000 78.78839 217 LYS C N 1
ATOM 9073 C CA . LYS D 2 217 ? 45.20600 23.47800 -62.26700 1.000 78.63574 217 LYS C CA 1
ATOM 9074 C C . LYS D 2 217 ? 44.73600 24.43500 -61.17100 1.000 78.62258 217 LYS C C 1
ATOM 9075 O O . LYS D 2 217 ? 45.56700 24.99500 -60.44500 1.000 73.62199 217 LYS C O 1
ATOM 9081 N N . LEU D 2 218 ? 43.41200 24.56500 -60.97200 1.000 68.36083 218 LEU C N 1
ATOM 9082 C CA . LEU D 2 218 ? 42.89100 25.43900 -59.91600 1.000 66.87381 218 LEU C CA 1
ATOM 9083 C C . LEU D 2 218 ? 43.37500 25.00600 -58.53300 1.000 69.30305 218 LEU C C 1
ATOM 9084 O O . LEU D 2 218 ? 43.56600 25.84700 -57.64600 1.000 70.54267 218 LEU C O 1
ATOM 9089 N N . GLU D 2 219 ? 43.49800 23.69800 -58.29800 1.000 68.85299 219 GLU C N 1
ATOM 9090 C CA . GLU D 2 219 ? 44.03400 23.24100 -57.02000 1.000 71.53226 219 GLU C CA 1
ATOM 9091 C C . GLU D 2 219 ? 45.50500 23.61900 -56.87500 1.000 73.12456 219 GLU C C 1
ATOM 9092 O O . GLU D 2 219 ? 45.91400 24.18000 -55.85100 1.000 74.24311 219 GLU C O 1
ATOM 9098 N N . GLN D 2 220 ? 46.30700 23.33100 -57.90700 1.000 75.19849 220 GLN C N 1
ATOM 9099 C CA . GLN D 2 220 ? 47.73400 23.66100 -57.88200 1.000 79.10159 220 GLN C CA 1
ATOM 9100 C C . GLN D 2 220 ? 47.94800 25.15100 -57.67200 1.000 83.17576 220 GLN C C 1
ATOM 9101 O O . GLN D 2 220 ? 48.83600 25.56900 -56.91600 1.000 82.29408 220 GLN C O 1
ATOM 9107 N N . GLU D 2 221 ? 47.13800 25.95900 -58.34300 1.000 82.08089 221 GLU C N 1
ATOM 9108 C CA . GLU D 2 221 ? 47.38800 27.36700 -58.61300 1.000 83.56265 221 GLU C CA 1
ATOM 9109 C C . GLU D 2 221 ? 46.75200 28.31400 -57.60600 1.000 80.94128 221 GLU C C 1
ATOM 9110 O O . GLU D 2 221 ? 47.04500 29.51300 -57.64700 1.000 81.31501 221 GLU C O 1
ATOM 9116 N N . ASP D 2 222 ? 45.88100 27.82800 -56.74000 1.000 80.27278 222 ASP C N 1
ATOM 9117 C CA . ASP D 2 222 ? 44.95500 28.72000 -56.02700 1.000 83.03101 222 ASP C CA 1
ATOM 9118 C C . ASP D 2 222 ? 45.70500 29.61400 -55.05400 1.000 82.83625 222 ASP C C 1
ATOM 9119 O O . ASP D 2 222 ? 46.35500 29.10700 -54.14200 1.000 84.48645 222 ASP C O 1
ATOM 9124 N N . PRO D 2 223 ? 45.61300 30.94400 -55.18900 1.000 87.56050 223 PRO C N 1
ATOM 9125 C CA . PRO D 2 223 ? 46.50800 31.85500 -54.43500 1.000 94.08233 223 PRO C CA 1
ATOM 9126 C C . PRO D 2 223 ? 46.23900 31.92300 -52.94700 1.000 95.86676 223 PRO C C 1
ATOM 9127 O O . PRO D 2 223 ? 46.97300 32.62100 -52.24300 1.000 99.56720 223 PRO C O 1
ATOM 9131 N N . LYS D 2 224 ? 45.19200 31.26400 -52.45600 1.000 92.42424 224 LYS C N 1
ATOM 9132 C CA . LYS D 2 224 ? 44.81700 31.34500 -51.05600 1.000 91.09776 224 LYS C CA 1
ATOM 9133 C C . LYS D 2 224 ? 44.28800 29.96100 -50.65800 1.000 87.21309 224 LYS C C 1
ATOM 9134 O O . LYS D 2 224 ? 43.08700 29.73500 -50.49500 1.000 84.29432 224 LYS C O 1
ATOM 9140 N N . LYS D 2 225 ? 45.21100 29.00500 -50.49900 1.000 89.13964 225 LYS C N 1
ATOM 9141 C CA . LYS D 2 225 ? 44.84500 27.61900 -50.18800 1.000 85.87872 225 LYS C CA 1
ATOM 9142 C C . LYS D 2 225 ? 44.70300 27.38900 -48.67700 1.000 87.99739 225 LYS C C 1
ATOM 9143 O O . LYS D 2 225 ? 43.62100 27.04300 -48.17800 1.000 88.53693 225 LYS C O 1
#

Sequence (1154 aa):
TTALVCDNGSGLVKAGFAGDDAPRAVFPSIVGRDSYVGDEAQSKLTLKYPIEGIITNWDDMEKIWHHTFYNELRVAPEEHPTLLTEAPLNPKANREKMTQIMFETFNVPAMYVAIQAVLSLYASGRTTGIVLDSGDGVTHNVPIYEGYALPHAIMRLDLAGRDLTDYLMKILTERGYSFVTTAEREIVRDIKEKLCYVALDFENEMATAASSSSLEKSYELPDGQVITIGNERFRCPETLFQPSFIGMESAGIHETTYNSIMKCDIDIRKDLYANNNVMSSGGTTMYPGIADRMMQKEITALAPSTMKIKIIAPPERKYSVWIGGSILASLSTFQQMWITKQEYDEAGPSIVHRKCFMVKVLHVQGKKLKEVQSPYNFLNGDVYVIDDSKKPDGSDKDPVDSPKVYIWLGSKAYADDRGVGAWAAKMLDKENQAIDIDTEVEGKESAEFKTIVDFSVVEGDTPGFLKHVEVNFQDVDYEMYRVYDTDLSDGSSSDDIEIDPVPLSKNSLKSEDVFVIDGWNNDIYVWIGSKSQVGEKAAGNRLARKLDTERKRTPMVYTVNEGLEPNGFFEFLEKLEQEDPKKQTTALVCCDNGSGLVKAGFAGDDAPRAVFPSIVYVGDEAQSLTLKYPIEGIITNWDDMEKIWHHTFYNELRVAPEEHPTLLTEAPLNPKANREKMTQIMFETFNVPAMYVAIQAVLSLYASGRTTGIVLDSGDGVTHNVPIYEGYALPHAIMRLDLAGRDLTDYLMKILTERGYSFVTTAEREIVRDIKEKLCYVALDFENEMATAASSSSLEKSYELPDGQVITIGNERFRCPETLFQPSFIGMESAGIHETTYNSIMKCDIDIRKDLYANNNVMSSGGTTMYPGIADRMMQKEITALAPSTMKIKIIAPPERKYSVWIGGSILASLSTFQQMWITKQEYDEAGPSIVHRKCFMVKVLHVQGKKLKEVQSPYNFLNGDVYVIDDSKKPDGSDKDPVDSPKVYIWLGSKAYADDRGVGAWAAKMLDKENQAIDIDTEVEGKESAEFKTIVDFSVVEGDTPGFLKHVEVNFQDVDYEMYRVYDTDLSDGSSSDDIEIDPVPLSKNSLKSEDVFVIDGWNDIYVWIGSKSQVGEKAAGNRLARKLDTERKRTPMVYTVNEGLEPNGFFEFLEKLEQEDPKK

Nearest PDB structures (foldseek):
  7whf-assembly1_A  TM=1.002E+00  e=5.187E-76  Oryctolagus cuniculus
  7whf-assembly2_B  TM=9.976E-01  e=4.184E-70  Oryctolagus cuniculus
  7w52-assembly2_C  TM=9.803E-01  e=3.094E-71  Gallus gallus
  7w52-assembly3_E  TM=9.866E-01  e=1.241E-70  Gallus gallus
  6nbe-assembly1_A  TM=9.793E-01  e=9.407E-70  Oryctolagus cuniculus

B-factor: mean 39.69, std 21.17, range [7.71, 134.42]

CATH classification: 3.40.20.10 (+1 more: 3.40.20.10)

Organism: Oryctolagus cuniculus (NCBI:txid9986)

Radius of gyration: 50.66 Å; Cα contacts (8 Å, |Δi|>4): 2477; chains: 4; bounding box: 148×63×101 Å

Foldseek 3Di:
DWAKEWEDAQFWIFIPTQPDQGGQDIFGQKWAPVTDGGPRRLVDHDIDRCPLLEGDNLVSVLVNVVCVACPRHNHQQQAHEYEYEGEQPHDLVRLLSVLCCSCVVRNHQWYFYAYLQLLLQVLVVDQFAWEFAAAQFKTKIWGGDRRHTDNVLMDIDRDHLVNLLVLQQVVVVVVPDDADDSVRSVVSSVCLLPQAAADLDLVVQVVVQVPDCPQKDWDADPVRDIDIDGSSRHVSLCCQQVVCSVPDPDHHPLVSNVSSLVSDDPVCSLVHQAHYEYAYSRCQHHPNQSNSQVSNCVVDPVPHDGHYHYDNVRNCSSSSSVSPQSPDPVSRVLIGGSVNCVVPNSSVNVVRYD/DKWKWWDAALDTHTDDPPAAAALQAKMKIWQQADPVGHGDDLVVAGEIEIEHRPNHDDQRRVSRVVVVVVVCVVPVSYDYYYAYPPGGDPVVCVPHPYHYDHDHRDYNDDDDDDDPLDFAWWKWWWWAPDCVVVDGAPRIDIHTDQLAPVVDDLATWMWTCRPQEIEIEHRVNYDDNRVVVSVVVVVVSCVVVVNNHDYYYAYPPGDPPCPNVVSVVCNVPGPDGD/DWAKEWEDAQFWIFIPTFPDQGGQDIFGQWDVGTPVVLVVPIDGCPLLEGDNVVSVLVVVVCVPCPRVNHQQLVHEYEYEGEQPHDLVSLLVVLCCSCVVRNHQWYFYAYLQLLLQVLVVDQFAWEFEAAQFKTKTWGGDRSHTDNVLIDIDRDHLVNLLVLQQVVVVVVPDDADGSVRSVVSSVCLLPQAAADLDLVVQVVVLVPDCPQKDWDADPVGRIDIDGNSRHLSLCCQQVVCSVDDPDHHPLVSLVSSLVVDDPVCSLVHQAHYEYAASRCQHHPNQSNSQVSNCVVDPVPHDGHYHYDNVRNCSSSSSVSPLSVDPVNVVLIQGSVNCVVPNSSVNVVRHD/DKWKWWQAALDTHTDDPPAAAALQAKMKIWQQADPPRHGDDLVVATEIEIEHRPNHDPQRRVSRVVVRVVVCVVPVSYDYYYAYPPGGDPVVCVVHPYHYDHDHRDYHDDDDDPVDPQQFKWKWWWWAPDCPVVDGAPRIDIHTDQLAPVPDDQATWMWTRRRQEIEIEHRVNYDPNRSVVNVVVQVVSCVVVVVRHDYYYHYPPGDDPCVNVVSVCSNVPGPPD

Solvent-accessible surface area: 51205 Å² total

Secondary structure (DSSP, 8-state):
-PPEEEEE-SSEEEEEETTBSS-SEEEE--EE---EEGGGTTT---EE-SB---B--HHHHHHHHHIIIIIIS---GGGS-EEEEE-TT--HHHHHHHHHIIIIIT--SEEEEEEHHHHHHHHTT-SSEEEEEE-SS-EEEEEEETTEE-GGG-EEES--HHHHHHHHHHHHHHTT----SHHHHHHHHHHHHHH----SSHHHHHHHHHH-STT-EEEE-TTS-EEEESTHHHHHHHTTT-GGGGT--S--HHHHHHHHHHTS-HHHHHHHHT-EEEESGGGGSTTHHHHHHHHHHHHS-TT----EE--TTGGGHHHHHHHHHTT-HHHHTTSEEHHHHHHH-TTHHHHH--/-PPEEEEE-SSEEEEEETTBSS-SEEEE-----THHHH------SB---B--HHHHHHHHHIIIIIIS---GGGS-EEEEE-TT--HHHHHHHHHIIIIIT--SEEEEEEHHHHHHHHTT-SSEEEEEE-SS-EEEEEEETTEE-GGG-EEES--HHHHHHHHHHHHHHTT----SHHHHHHHHHHHHHH----SSHHHHHHHHHH-STT-EEEE-TTS-EEEESTHHHHHHHTTT-GGGGT--S--HHHHHHHHHHTS-TTTHHHHHT-EEEESGGG-STTHHHHHHHHHHHHS-TT----EE--TTGGGHHHHHHHHHTT-HHHHTTSEEHHHHHHH-TTHHHHH--/--EEEEEETTEEEEE-SSEEEETTSEEEEEE-B-SSSSBPPGGG--EEEEEE-TT--HHHHHHHHHHHHHHHHH-TT-EEEEEETT---HHHHHH--EEEES-----SPBPPP--------EEEEEEES--TTS-SSSSEEEEEE-SSGGG--TTSEEEEEETTEEEEEE-TT--HHHHHHHHHHHHHHHHHTTT-SEEEEEETT-PPTTHHHHHHHHHHH-S--/--EEEEEETTEEEEE-SSEEEETTSEEEEEE-B-TTSSBPPGGG--EEEEEE-TT--HHHHHHHHHHHHHHHHH-TTPEEEEEETT---HHHHHH--EEEES--PPPSPBP----------EEEEEEES--TTS-SSSSEEEEEE-SSGGG--TTSEEEEE-SSEEEEEE-TT--HHHHHHHHHHHHHHHHHTTT-SEEEEEETT---TTHHHHHHHHHHH-SS--

GO terms:
  GO:0005515 protein binding (F, IPI)
  GO:0048306 calcium-dependent protein binding (F, IPI)
  GO:0042802 identical protein binding (F, IPI)
  GO:0098723 skeletal muscle myofibril (C, IDA)
  GO:0000287 magnesium ion binding (F, IDA)
  GO:0005509 calcium ion binding (F, IDA)
  GO:0032432 actin filament bundle (C, IDA)
  GO:0005884 actin filament (C, IDA)
  GO:0003785 actin monomer binding (F, IDA)
  GO:0031941 filamentous actin (C, IDA)
  GO:0030041 actin filament polymerization (P, IDA)
  GO:0051017 actin filament bundle assembly (P, IDA)
  GO:0140660 cytoskeletal motor activator activity (F, IDA)
  GO:0005884 actin filament (C, IMP)
  GO:0005523 tropomyosin binding (F, IPI)
  GO:0031013 troponin I binding (F, IPI)
  GO:0031432 titin binding (F, IPI)
  GO:0032036 myosin heavy chain binding (F, IPI)
  GO:0019904 protein domain specific binding (F, IPI)

InterPro domains:
  IPR004000 Actin family [PF00022] (5-377)
  IPR004000 Actin family [PR00190] (28-37)
  IPR004000 Actin family [PR00190] (51-62)
  IPR004000 Actin family [PR00190] (63-85)
  IPR004000 Actin family [PR00190] (117-130)
  IPR004000 Actin family [PR00190] (142-161)
  IPR004000 Actin family [PR00190] (238-254)
  IPR004000 Actin family [PTHR11937] (10-371)
  IPR004000 Actin family [SM00268] (7-377)
  IPR004001 Actin, conserved site [PS00406] (55-65)
  IPR004001 Actin, conserved site [PS00432] (358-366)
  IPR020902 Actin/actin-like conserved site [PS01132] (106-118)
  IPR043129 ATPase, nucleotide binding domain [SSF53067] (5-155)
  IPR043129 ATPase, nucleotide binding domain [SSF53067] (149-377)